Protein AF-A0A7C3DW18-F1 (afdb_monomer_lite)

Sequence (802 aa):
MKLKGVVVTFTLLALANISRPLSAASHALLGWNDLGMHCMDADFSVFSLLPPYNTIHAQLIVQGRLVTAAGNVRVTYEALADAAGSANRTSAAKTDFWQHAKVLYLPPEAPALATDMGLAGFAMPGAANTPQVLRFDAAEGWFSAEGIPITPLDDTGHRNPYPLMRLVARDTTTGDVLASADIVLPVSDEMDCRACHASGTVALPGAGWAWDCDPQHDYRRNILQVHDELNLGSPHYIKALKEVGYDIRGLQATARQSVPILCARCHASNALPGSGQPGIPPLTQAIHAWHAEITDPDTGKPLKDDATRAACYRCHPGSETRCLRGAMGSAVAADGTRAMDCQSCHGSMDKVGAAGRRGWLDEPACQNCHTGTAMNNSGAIRFTSAFDDTGSLRAAADPTFATDADVPVAGASLFRFSRGHGGLYCSACHGSPHAEFPSTEANDNVYSQKLQGHAGVIAECTACHTTKPTAASGGPHGLHPIGSSWISGHKSPGKTSSNCRPCHGADLRGTVLSRTLANRTFSAFGAKNWWRGFQVGCYNCHRGPTSDDANANHPAVVSNASLNTRAGQPVTLQLTASDADNNPLTFRIVAQPRHGTVALDGRAATYLPEPDFVGNDSFTFAAWDGSTDSNLGTVNLTVTAGDCALTLRTAAPAEWEIGAAAPFRAATRRTGCDSPVTYEWTWSDGAPAGPGAVVCRSFAAAGTYQWQLTARAGAKTETASGSVVVKAAPGTDVTLTPTRSGADLQIAWPATATGYELETTPSLRTPTWQPAGLMPVLAEDRFVVAVPATASEQYFRLRKGP

pLDDT: mean 88.85, std 12.39, range [25.38, 98.75]

Foldseek 3Di:
DDDDDDDDDDDPPPPPPPPDPDAQAQKEKFKFKAFLEAEFAQAQQAATAAAQKTKMKIWMFHQLATQLDCVQKWKWKWFDQDPVRFTAQFCPPVYCCQVQVCLAPHDVPDDRADGQAFPVGWGRCPPVRPITTFDQDNVQSITMDIGRRTDQATPVRDGHQWTKMKMWMARNVPRDTSYMFIATGGYDNLQALCCAQAAQHPLAQPVGFPQDQDRSVRSSLSVFRNVCVVDLVDPVVLVLCVVLVHDSSGSSVRSVVSRYYYPQQAAPDPSRPPTHDPPGHHPQQVPLQVQQQPQRPVPRDRLQPDPAQVSVSNRDPDPPVNLQFAPLSFDAAQVFHRLAHPCLWQNGSNSSNDRPDDPPFPTQWPCLFQQFFLVFFPPDRGHRHLADPVRDGDGHRHCLRTADAQPPHHPGGDQSSGADLNSHRNCSFQHHPSCGWPGLDPSNQRRVCVQRVGTHGNDASSSNHNDADLDCARGRSRHHHDAQVNVLCCPPPPRAPVSQCRQQNPQQLGDQSQFAQAWDWYPNQHTDTHHGRWGDGPLCAAPGRPGNDGHPFDAKAWEAEEDEEAAQDKDKDFTDIDGPVPADKAKDWRFAKSFWTWNDDGRIIITGGHQADAAKIKTWMWIDRPRTIYPIYMYIYGYHQDDKDKDKDKRWAQEEEAPFWTKIFMDMDIGRFPFDKKKWKDKPVGDDIDIDGMDIDHDHDFDKMKMKMWIDGPPDIDIDIDIYGYDHPPDPCFDFDWDDDPQWTKTKTFPVPPQKFKWKALDPVDGDTDGLPDFFDDDPGMTIDIHGDDPGDMDMDIDRHD

Secondary structure (DSSP, 8-state):
---PPPP------------PPPPPPSEEEEEEESSS-EE--S--SSEES--S---EEEEEEETTEE--S-TTEEEEEEEE--TT-------TTS-SHHHHHHHHHS-TTSPPPPTTB-TTS-B--TTTTPPEEPEEETTTTEEEE------SB-TTS-B-SS-EEEEEEEETTT--EEEEEEEE--EE----THHHHSTTSS---TT-----SSHHHHHHHHHHHHHHHHHTT-HHHHHHHHHTT--TT-HHHHHHTT--EEGGGTS-BTTBTT-S-TTSPPHHHHHHHHHTTSBPTTT-SBTTT--SHHHHTTTSS-SSS-S--STTTT-B-TTSSBS--HHHHH--HHHHT-TT--TTTS---GGGT----SSS-SSSS--S-SB-TTSPBPPPS-GGGPPPTTBSSTT-B-GGG-EETTTEEHHHHH--TTSPSSPSSHHHHHHHHHHHSSSSS---GGGT-SS---SSS-SGGG----SHHHHHTTTSTT--HHHHHHHH-TTSS--GGGB-SS-EEE-BTB-EEE-TT-B--GGGTBSSTT--SBP-PPPPEEPPEEEEEETT--EEEE--EE-TT----EEEEEE--SSEEEEEETTEEEEEE-TT--EEEEEEEEEE-SS-B-PPEEEEEEEE----EEEEEEE--SEEETTSEEEEEEEEEEES-SS-EEEEEEETT-PPPEESSEEEEE-SSSEEEEEEEEEEETTEEEEEEEEEEEEPSS-S----EEEEETTEEEEEEETTS-SEEEEEES-SSS---EE-SSPPEEETTEEEEEEEPPSS--EEEEEEP-

Structure (mmCIF, N/CA/C/O backbone):
data_AF-A0A7C3DW18-F1
#
_entry.id   AF-A0A7C3DW18-F1
#
loop_
_atom_site.group_PDB
_atom_site.id
_atom_site.type_symbol
_atom_site.label_atom_id
_atom_site.label_alt_id
_atom_site.label_comp_id
_atom_site.label_asym_id
_atom_site.label_entity_id
_atom_site.label_seq_id
_atom_site.pdbx_PDB_ins_code
_atom_site.Cartn_x
_atom_site.Cartn_y
_atom_site.Cartn_z
_atom_site.occupancy
_atom_site.B_iso_or_equiv
_atom_site.auth_seq_id
_atom_site.auth_comp_id
_atom_site.auth_asym_id
_atom_site.auth_atom_id
_atom_site.pdbx_PDB_model_num
ATOM 1 N N . MET A 1 1 ? 62.417 -2.758 31.292 1.00 35.00 1 MET A N 1
ATOM 2 C CA . MET A 1 1 ? 62.293 -2.207 29.926 1.00 35.00 1 MET A CA 1
ATOM 3 C C . MET A 1 1 ? 61.778 -3.310 28.999 1.00 35.00 1 MET A C 1
ATOM 5 O O . MET A 1 1 ? 62.552 -4.147 28.562 1.00 35.00 1 MET A O 1
ATOM 9 N N . LYS A 1 2 ? 60.456 -3.393 28.810 1.00 28.30 2 LYS A N 1
ATOM 10 C CA . LYS A 1 2 ? 59.772 -4.249 27.822 1.00 28.30 2 LYS A CA 1
ATOM 11 C C . LYS A 1 2 ? 58.506 -3.497 27.408 1.00 28.30 2 LYS A C 1
ATOM 13 O O . LYS A 1 2 ? 57.641 -3.282 28.252 1.00 28.30 2 LYS A O 1
ATOM 18 N N . LEU A 1 3 ? 58.434 -3.056 26.155 1.00 28.48 3 LEU A N 1
ATOM 19 C CA . LEU A 1 3 ? 57.257 -2.411 25.573 1.00 28.48 3 LEU A CA 1
ATOM 20 C C . LEU A 1 3 ? 56.624 -3.351 24.546 1.00 28.48 3 LEU A C 1
ATOM 22 O O . LEU A 1 3 ? 57.313 -4.016 23.778 1.00 28.48 3 LEU A O 1
ATOM 26 N N . LYS A 1 4 ? 55.298 -3.433 24.648 1.00 29.28 4 LYS A N 1
ATOM 27 C CA . LYS A 1 4 ? 54.374 -4.323 23.947 1.00 29.28 4 LYS A CA 1
ATOM 28 C C . LYS A 1 4 ? 54.081 -3.786 22.542 1.00 29.28 4 LYS A C 1
ATOM 30 O O . LYS A 1 4 ? 53.812 -2.598 22.401 1.00 29.28 4 LYS A O 1
ATOM 35 N N . GLY A 1 5 ? 54.069 -4.664 21.541 1.00 26.98 5 GLY A N 1
ATOM 36 C CA . GLY A 1 5 ? 53.507 -4.388 20.217 1.00 26.98 5 GLY A CA 1
ATOM 37 C C . GLY A 1 5 ? 52.052 -4.849 20.156 1.00 26.98 5 GLY A C 1
ATOM 38 O O . GLY A 1 5 ? 51.765 -6.014 20.421 1.00 26.98 5 GLY A O 1
ATOM 39 N N . VAL A 1 6 ? 51.146 -3.924 19.843 1.00 27.53 6 VAL A N 1
ATOM 40 C CA . VAL A 1 6 ? 49.731 -4.181 19.548 1.00 27.53 6 VAL A CA 1
ATOM 41 C C . VAL A 1 6 ? 49.613 -4.438 18.048 1.00 27.53 6 VAL A C 1
ATOM 43 O O . VAL A 1 6 ? 50.025 -3.604 17.246 1.00 27.53 6 VAL A O 1
ATOM 46 N N . VAL A 1 7 ? 49.067 -5.594 17.672 1.00 25.53 7 VAL A N 1
ATOM 47 C CA . VAL A 1 7 ? 48.692 -5.912 16.289 1.00 25.53 7 VAL A CA 1
ATOM 48 C C . VAL A 1 7 ? 47.281 -5.375 16.061 1.00 25.53 7 VAL A C 1
ATOM 50 O O . VAL A 1 7 ? 46.342 -5.814 16.719 1.00 25.53 7 VAL A O 1
ATOM 53 N N . VAL A 1 8 ? 47.145 -4.408 15.154 1.00 27.86 8 VAL A N 1
ATOM 54 C CA . VAL A 1 8 ? 45.856 -3.906 14.662 1.00 27.86 8 VAL A CA 1
ATOM 55 C C . VAL A 1 8 ? 45.536 -4.644 13.366 1.00 27.86 8 VAL A C 1
ATOM 57 O O . VAL A 1 8 ? 46.219 -4.468 12.359 1.00 27.86 8 VAL A O 1
ATOM 60 N N . THR A 1 9 ? 44.513 -5.492 13.394 1.00 25.38 9 THR A N 1
ATOM 61 C CA . THR A 1 9 ? 43.993 -6.196 12.218 1.00 25.38 9 THR A CA 1
ATOM 62 C C . THR A 1 9 ? 43.027 -5.269 11.478 1.00 25.38 9 THR A C 1
ATOM 64 O O . THR A 1 9 ? 41.938 -4.988 11.971 1.00 25.38 9 THR A O 1
ATOM 67 N N . PHE A 1 10 ? 43.414 -4.776 10.299 1.00 27.39 10 PHE 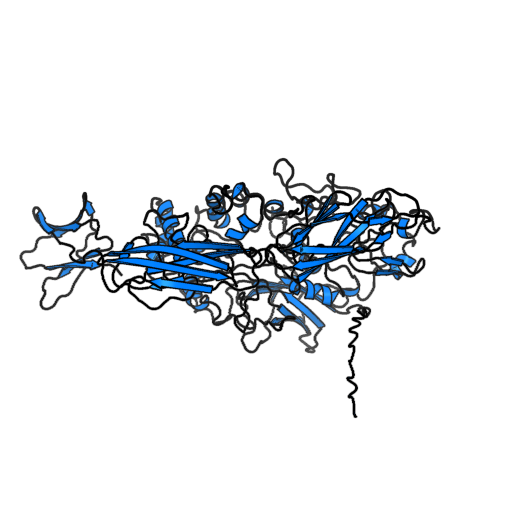A N 1
ATOM 68 C CA . PHE A 1 10 ? 42.493 -4.116 9.370 1.00 27.39 10 PHE A CA 1
ATOM 69 C C . PHE A 1 10 ? 41.722 -5.183 8.584 1.00 27.39 10 PHE A C 1
ATOM 71 O O . PHE A 1 10 ? 42.279 -5.841 7.706 1.00 27.39 10 PHE A O 1
ATOM 78 N N . THR A 1 11 ? 40.435 -5.353 8.877 1.00 26.56 11 THR A N 1
ATOM 79 C CA . THR A 1 11 ? 39.511 -6.129 8.041 1.00 26.56 11 THR A CA 1
ATOM 80 C C . THR A 1 11 ? 39.041 -5.242 6.886 1.00 26.56 11 THR A C 1
ATOM 82 O O . THR A 1 11 ? 38.144 -4.418 7.047 1.00 26.56 11 THR A O 1
ATOM 85 N N . LEU A 1 12 ? 39.652 -5.386 5.707 1.00 27.61 12 LEU A N 1
ATOM 86 C CA . LEU A 1 12 ? 39.082 -4.873 4.459 1.00 27.61 12 LEU A CA 1
ATOM 87 C C . LEU A 1 12 ? 37.863 -5.740 4.091 1.00 27.61 12 LEU A C 1
ATOM 89 O O . LEU A 1 12 ? 38.022 -6.846 3.575 1.00 27.61 12 LEU A O 1
ATOM 93 N N . LEU A 1 13 ? 36.645 -5.246 4.325 1.00 27.31 13 LEU A N 1
ATOM 94 C CA . LEU A 1 13 ? 35.454 -5.758 3.640 1.00 27.31 13 LEU A CA 1
ATOM 95 C C . LEU A 1 13 ? 35.422 -5.174 2.220 1.00 27.31 13 LEU A C 1
ATOM 97 O O . LEU A 1 13 ? 34.838 -4.123 1.970 1.00 27.31 13 LEU A O 1
ATOM 101 N N . ALA A 1 14 ? 36.058 -5.860 1.274 1.00 26.67 14 ALA A N 1
ATOM 102 C CA . ALA A 1 14 ? 35.778 -5.662 -0.142 1.00 26.67 14 ALA A CA 1
ATOM 103 C C . ALA A 1 14 ? 34.563 -6.528 -0.515 1.00 26.67 14 ALA A C 1
ATOM 105 O O . ALA A 1 14 ? 34.697 -7.719 -0.791 1.00 26.67 14 ALA A O 1
ATOM 106 N N . LEU A 1 15 ? 33.366 -5.935 -0.512 1.00 30.89 15 LEU A N 1
ATOM 107 C CA . LEU A 1 15 ? 32.176 -6.510 -1.147 1.00 30.89 15 LEU A CA 1
ATOM 108 C C . LEU A 1 15 ? 32.360 -6.463 -2.670 1.00 30.89 15 LEU A C 1
ATOM 110 O O . LEU A 1 15 ? 31.848 -5.585 -3.362 1.00 30.89 15 LEU A O 1
ATOM 114 N N . ALA A 1 16 ? 33.123 -7.413 -3.205 1.00 27.05 16 ALA A N 1
ATOM 115 C CA . ALA A 1 16 ? 33.083 -7.724 -4.622 1.00 27.05 16 ALA A CA 1
ATOM 116 C C . ALA A 1 16 ? 31.750 -8.430 -4.910 1.00 27.05 16 ALA A C 1
ATOM 118 O O . ALA A 1 16 ? 31.611 -9.635 -4.705 1.00 27.05 16 ALA A O 1
ATOM 119 N N . ASN A 1 17 ? 30.760 -7.668 -5.381 1.00 29.69 17 ASN A N 1
ATOM 120 C CA . ASN A 1 17 ? 29.580 -8.207 -6.053 1.00 29.69 17 ASN A CA 1
ATOM 121 C C . ASN A 1 17 ? 30.029 -8.879 -7.357 1.00 29.69 17 ASN A C 1
ATOM 123 O O . ASN A 1 17 ? 29.989 -8.284 -8.433 1.00 29.69 17 ASN A O 1
ATOM 127 N N . ILE A 1 18 ? 30.495 -10.123 -7.259 1.00 28.42 18 ILE A N 1
ATOM 128 C CA . ILE A 1 18 ? 30.670 -10.992 -8.417 1.00 28.42 18 ILE A CA 1
ATOM 129 C C . ILE A 1 18 ? 29.260 -11.388 -8.852 1.00 28.42 18 ILE A C 1
ATOM 131 O O . ILE A 1 18 ? 28.653 -12.306 -8.301 1.00 28.42 18 ILE A O 1
ATOM 135 N N . SER A 1 19 ? 28.723 -10.664 -9.831 1.00 34.66 19 SER A N 1
ATOM 136 C CA . SER A 1 19 ? 27.532 -11.054 -10.573 1.00 34.66 19 SER A CA 1
ATOM 137 C C . SER A 1 19 ? 27.811 -12.388 -11.264 1.00 34.66 19 SER A C 1
ATOM 139 O O . SER A 1 19 ? 28.413 -12.455 -12.336 1.00 34.66 19 SER A O 1
ATOM 141 N N . ARG A 1 20 ? 27.400 -13.490 -10.629 1.00 32.44 20 ARG A N 1
ATOM 142 C CA . ARG A 1 20 ? 27.322 -14.781 -11.314 1.00 32.44 20 ARG A CA 1
ATOM 143 C C . ARG A 1 20 ? 26.365 -14.611 -12.499 1.00 32.44 20 ARG A C 1
ATOM 145 O O . ARG A 1 20 ? 25.262 -14.104 -12.292 1.00 32.44 20 ARG A O 1
ATOM 152 N N . PRO A 1 21 ? 26.745 -15.011 -13.724 1.00 42.19 21 PRO A N 1
ATOM 153 C CA . PRO A 1 21 ? 25.799 -15.028 -14.826 1.00 42.19 21 PRO A CA 1
ATOM 154 C C . PRO A 1 21 ? 24.671 -15.993 -14.456 1.00 42.19 21 PRO A C 1
ATOM 156 O O . PRO A 1 21 ? 24.921 -17.167 -14.186 1.00 42.19 21 PRO A O 1
ATOM 159 N N . LEU A 1 22 ? 23.439 -15.487 -14.403 1.00 51.12 22 LEU A N 1
ATOM 160 C CA . LEU A 1 22 ? 22.258 -16.330 -14.254 1.00 51.12 22 LEU A CA 1
ATOM 161 C C . LEU A 1 22 ? 22.225 -17.306 -15.433 1.00 51.12 22 LEU A C 1
ATOM 163 O O . LEU A 1 22 ? 22.219 -16.890 -16.596 1.00 51.12 22 LEU A O 1
ATOM 167 N N . SER A 1 23 ? 22.248 -18.606 -15.141 1.00 52.66 23 SER A N 1
ATOM 168 C CA . SER A 1 23 ? 21.966 -19.623 -16.150 1.00 52.66 23 SER A CA 1
ATOM 169 C C . SER A 1 23 ? 20.517 -19.473 -16.598 1.00 52.66 23 SER A C 1
ATOM 171 O O . SER A 1 23 ? 19.652 -19.215 -15.763 1.00 52.66 23 SER A O 1
ATOM 173 N N . ALA A 1 24 ? 20.246 -19.659 -17.890 1.00 60.59 24 ALA A N 1
ATOM 174 C CA . ALA A 1 24 ? 18.880 -19.619 -18.396 1.00 60.59 24 ALA A CA 1
ATOM 175 C C . ALA A 1 24 ? 18.006 -20.625 -17.631 1.00 60.59 24 ALA A C 1
ATOM 177 O O . ALA A 1 24 ? 18.361 -21.804 -17.534 1.00 60.59 24 ALA A O 1
ATOM 178 N N . ALA A 1 25 ? 16.901 -20.155 -17.055 1.00 62.19 25 ALA A N 1
ATOM 179 C CA . ALA A 1 25 ? 16.047 -21.004 -16.244 1.00 62.19 25 ALA A CA 1
ATOM 180 C C . ALA A 1 25 ? 15.274 -21.967 -17.155 1.00 62.19 25 ALA A C 1
ATOM 182 O O . ALA A 1 25 ? 14.615 -21.551 -18.110 1.00 62.19 25 ALA A O 1
ATOM 183 N N . SER A 1 26 ? 15.357 -23.270 -16.875 1.00 80.19 26 SER A N 1
ATOM 184 C CA . SER A 1 26 ? 14.501 -24.261 -17.534 1.00 80.19 26 SER A CA 1
ATOM 185 C C . SER A 1 26 ? 13.059 -24.182 -17.033 1.00 80.19 26 SER A C 1
ATOM 187 O O . SER A 1 26 ? 12.158 -24.597 -17.753 1.00 80.19 26 SER A O 1
ATOM 189 N N . HIS A 1 27 ? 12.839 -23.632 -15.836 1.00 90.56 27 HIS A N 1
ATOM 190 C CA . HIS A 1 27 ? 11.537 -23.442 -15.205 1.00 90.56 27 HIS A CA 1
ATOM 191 C C . HIS A 1 27 ? 11.561 -22.155 -14.373 1.00 90.56 27 HIS A C 1
ATOM 193 O O . HIS A 1 27 ? 12.591 -21.837 -13.778 1.00 90.56 27 HIS A O 1
ATOM 199 N N . ALA A 1 28 ? 10.443 -21.438 -14.293 1.00 94.38 28 ALA A N 1
ATOM 200 C CA . ALA A 1 28 ? 10.313 -20.237 -13.472 1.00 94.38 28 ALA A CA 1
ATOM 201 C C . ALA A 1 28 ? 8.935 -20.191 -12.815 1.00 94.38 28 ALA A C 1
ATOM 203 O O . ALA A 1 28 ? 7.925 -20.392 -13.486 1.00 94.38 28 ALA A O 1
ATOM 204 N N . LEU A 1 29 ? 8.892 -19.915 -11.513 1.00 96.88 29 LEU A N 1
ATOM 205 C CA . LEU A 1 29 ? 7.654 -19.650 -10.790 1.00 96.88 29 LEU A CA 1
ATOM 206 C C . LEU A 1 29 ? 7.551 -18.140 -10.592 1.00 96.88 29 LEU A C 1
ATOM 208 O O . LEU A 1 29 ? 8.444 -17.530 -10.009 1.00 96.88 29 LEU A O 1
ATOM 212 N N . LEU A 1 30 ? 6.481 -17.549 -11.102 1.00 96.62 30 LEU A N 1
ATOM 213 C CA . LEU A 1 30 ? 6.195 -16.127 -10.986 1.00 96.62 30 LEU A CA 1
ATOM 214 C C . LEU A 1 30 ? 5.076 -15.969 -9.967 1.00 96.62 30 LEU A C 1
ATOM 216 O O . LEU A 1 30 ? 4.036 -16.595 -10.140 1.00 96.62 30 LEU A O 1
ATOM 220 N N . GLY A 1 31 ? 5.278 -15.185 -8.911 1.00 96.44 31 GLY A N 1
ATOM 221 C CA . GLY A 1 31 ? 4.294 -15.025 -7.840 1.00 96.44 31 GLY A CA 1
ATOM 222 C C . GLY A 1 31 ? 4.162 -13.576 -7.392 1.00 96.44 31 GLY A C 1
ATOM 223 O O . GLY A 1 31 ? 5.131 -12.821 -7.457 1.00 96.44 31 GLY A O 1
ATOM 224 N N . TRP A 1 32 ? 2.969 -13.193 -6.943 1.00 97.19 32 TRP A N 1
ATOM 225 C CA . TRP A 1 32 ? 2.673 -11.846 -6.454 1.00 97.19 32 TRP A CA 1
ATOM 226 C C . TRP A 1 32 ? 1.494 -11.850 -5.471 1.00 97.19 32 TRP A C 1
ATOM 228 O O . TRP A 1 32 ? 0.686 -12.782 -5.454 1.00 97.19 32 TRP A O 1
ATOM 238 N N . ASN A 1 33 ? 1.392 -10.787 -4.669 1.00 96.56 33 ASN A N 1
ATOM 239 C CA . ASN A 1 33 ? 0.159 -10.426 -3.970 1.00 96.56 33 ASN A CA 1
ATOM 240 C C . ASN A 1 33 ? -0.740 -9.584 -4.900 1.00 96.56 33 ASN A C 1
ATOM 242 O O . ASN A 1 33 ? -0.243 -8.784 -5.687 1.00 96.56 33 ASN A O 1
ATOM 246 N N . ASP A 1 34 ? -2.055 -9.724 -4.821 1.00 94.81 34 ASP A N 1
ATOM 247 C CA . ASP A 1 34 ? -3.031 -9.070 -5.707 1.00 94.81 34 ASP A CA 1
ATOM 248 C C . ASP A 1 34 ? -3.103 -7.528 -5.616 1.00 94.81 34 ASP A C 1
ATOM 250 O O . ASP A 1 34 ? -3.345 -6.877 -6.636 1.00 94.81 34 ASP A O 1
ATOM 254 N N . LEU A 1 35 ? -2.885 -6.924 -4.439 1.00 92.69 35 LEU A N 1
ATOM 255 C CA . LEU A 1 35 ? -3.069 -5.474 -4.212 1.00 92.69 35 LEU A CA 1
ATOM 256 C C . LEU A 1 35 ? -1.768 -4.708 -3.929 1.00 92.69 35 LEU A C 1
ATOM 258 O O . LEU A 1 35 ? -1.630 -3.535 -4.275 1.00 92.69 35 LEU A O 1
ATOM 262 N N . GLY A 1 36 ? -0.794 -5.365 -3.307 1.00 93.06 36 GLY A N 1
ATOM 263 C CA . GLY A 1 36 ? 0.435 -4.769 -2.783 1.00 93.06 36 GLY A CA 1
ATOM 264 C C . GLY A 1 36 ? 0.327 -4.321 -1.324 1.00 93.06 36 GLY A C 1
ATOM 265 O O . GLY A 1 36 ? 1.351 -3.976 -0.737 1.00 93.06 36 GLY A O 1
ATOM 266 N N . MET A 1 37 ? -0.873 -4.340 -0.737 1.00 94.50 37 MET A N 1
ATOM 267 C CA . MET A 1 37 ? -1.141 -4.223 0.701 1.00 94.50 37 MET A CA 1
ATOM 268 C C . MET A 1 37 ? -2.608 -4.579 0.959 1.00 94.50 37 MET A C 1
ATOM 270 O O . MET A 1 37 ? -3.493 -3.969 0.357 1.00 94.50 37 MET A O 1
ATOM 274 N N . HIS A 1 38 ? -2.869 -5.518 1.865 1.00 94.38 38 HIS A N 1
ATOM 275 C CA . HIS A 1 38 ? -4.205 -5.717 2.431 1.00 94.38 38 HIS A CA 1
ATOM 276 C C . HIS A 1 38 ? -4.344 -5.002 3.772 1.00 94.38 38 HIS A C 1
ATOM 278 O O . HIS A 1 38 ? -3.362 -4.771 4.476 1.00 94.38 38 HIS A O 1
ATOM 284 N N . CYS A 1 39 ? -5.576 -4.645 4.118 1.00 92.62 39 CYS A N 1
ATOM 285 C CA . CYS A 1 39 ? -5.902 -4.015 5.394 1.00 92.62 39 CYS A CA 1
ATOM 286 C C . CYS A 1 39 ? -6.656 -5.014 6.270 1.00 92.62 39 CYS A C 1
ATOM 288 O O . CYS A 1 39 ? -7.424 -5.819 5.746 1.00 92.62 39 CYS A O 1
ATOM 290 N N . MET A 1 40 ? -6.506 -4.906 7.584 1.00 94.25 40 MET A N 1
ATOM 291 C CA . MET A 1 40 ? -7.343 -5.609 8.552 1.00 94.25 40 MET A CA 1
ATOM 292 C C . MET A 1 40 ? -7.713 -4.689 9.713 1.00 94.25 40 MET A C 1
ATOM 294 O O . MET A 1 40 ? -6.987 -3.740 10.010 1.00 94.25 40 MET A O 1
ATOM 298 N N . ASP A 1 41 ? -8.819 -4.976 10.394 1.00 94.81 41 ASP A N 1
ATOM 299 C CA . ASP A 1 41 ? -9.097 -4.325 11.672 1.00 94.81 41 ASP A CA 1
ATOM 300 C C . ASP A 1 41 ? -8.123 -4.806 12.760 1.00 94.81 41 ASP A C 1
ATOM 302 O O . ASP A 1 41 ? -7.779 -5.986 12.840 1.00 94.81 41 ASP A O 1
ATOM 306 N N . ALA A 1 42 ? -7.703 -3.888 13.633 1.00 93.00 42 ALA A N 1
ATOM 307 C CA . ALA A 1 42 ? -6.877 -4.213 14.800 1.00 93.00 42 ALA A CA 1
ATOM 308 C C . ALA A 1 42 ? -7.662 -4.876 15.957 1.00 93.00 42 ALA A C 1
ATOM 310 O O . ALA A 1 42 ? -7.047 -5.412 16.874 1.00 93.00 42 ALA A O 1
ATOM 311 N N . ASP A 1 43 ? -8.994 -4.784 15.938 1.00 94.88 43 ASP A N 1
AT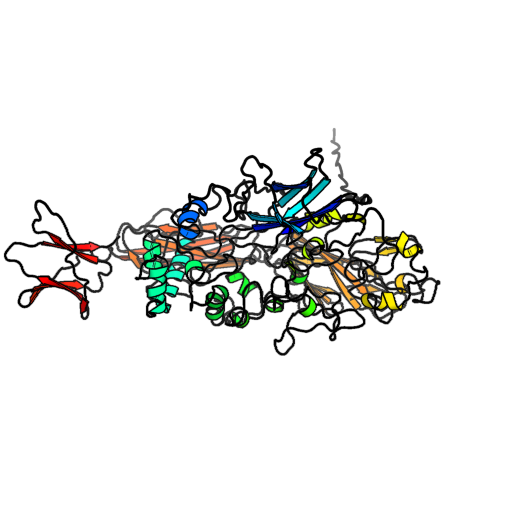OM 312 C CA . ASP A 1 43 ? -9.934 -5.315 16.938 1.00 94.88 43 ASP A CA 1
ATOM 313 C C . ASP A 1 43 ? -11.265 -5.625 16.239 1.00 94.88 43 ASP A C 1
ATOM 315 O O . ASP A 1 43 ? -11.709 -4.834 15.397 1.00 94.88 43 ASP A O 1
ATOM 319 N N . PHE A 1 44 ? -11.890 -6.754 16.584 1.00 96.81 44 PHE A N 1
ATOM 320 C CA . PHE A 1 44 ? -13.135 -7.238 15.975 1.00 96.81 44 PHE A CA 1
ATOM 321 C C . PHE A 1 44 ? -14.317 -7.249 16.956 1.00 96.81 44 PHE A C 1
ATOM 323 O O . PHE A 1 44 ? -15.430 -7.623 16.574 1.00 96.81 44 PHE A O 1
ATOM 330 N N . SER A 1 45 ? -14.103 -6.844 18.207 1.00 95.88 45 SER A N 1
ATOM 331 C CA . SER A 1 45 ? -15.077 -6.989 19.289 1.00 95.88 45 SER A CA 1
ATOM 332 C C . SER A 1 45 ? -16.177 -5.914 19.309 1.00 95.88 45 SER A C 1
ATOM 334 O O . SER A 1 45 ? -17.271 -6.169 19.821 1.00 95.88 45 SER A O 1
ATOM 336 N N . VAL A 1 46 ? -15.940 -4.733 18.718 1.00 96.75 46 VAL A N 1
ATOM 337 C CA . VAL A 1 46 ? -16.945 -3.651 18.603 1.00 96.75 46 VAL A CA 1
ATOM 338 C C . VAL A 1 46 ? -17.577 -3.606 17.213 1.00 96.75 46 VAL A C 1
ATOM 340 O O . VAL A 1 46 ? -18.792 -3.748 17.066 1.00 96.75 46 VAL A O 1
ATOM 343 N N . PHE A 1 47 ? -16.764 -3.407 16.179 1.00 97.12 47 PHE A N 1
ATOM 344 C CA . PHE A 1 47 ? -17.189 -3.525 14.789 1.00 97.12 47 PHE A CA 1
ATOM 345 C C . PHE A 1 47 ? -16.021 -3.950 13.909 1.00 97.12 47 PHE A C 1
ATOM 347 O O . PHE A 1 47 ? -14.865 -3.783 14.288 1.00 97.12 47 PHE A O 1
ATOM 354 N N . SER A 1 48 ? -16.339 -4.428 12.710 1.00 96.00 48 SER A N 1
ATOM 355 C CA . SER A 1 48 ? -15.367 -4.759 11.682 1.00 96.00 48 SER A CA 1
ATOM 356 C C . SER A 1 48 ? -15.752 -4.182 10.320 1.00 96.00 48 SER A C 1
ATOM 358 O O . SER A 1 48 ? -16.910 -4.246 9.888 1.00 96.00 48 SER A O 1
ATOM 360 N N . LEU A 1 49 ? -14.745 -3.619 9.657 1.00 94.19 49 LEU A N 1
ATOM 361 C CA . LEU A 1 49 ? -14.761 -3.178 8.269 1.00 94.19 49 LEU A CA 1
ATOM 362 C C . LEU A 1 49 ? -14.158 -4.245 7.352 1.00 94.19 49 LEU A C 1
ATOM 364 O O . LEU A 1 49 ? -14.722 -4.509 6.288 1.00 94.19 49 LEU A O 1
ATOM 368 N N . LEU A 1 50 ? -13.026 -4.840 7.745 1.00 92.88 50 LEU A N 1
ATOM 369 C CA . LEU A 1 50 ? -12.270 -5.790 6.930 1.00 92.88 50 LEU A CA 1
ATOM 370 C C . LEU A 1 50 ? -11.657 -6.914 7.789 1.00 92.88 50 LEU A C 1
ATOM 372 O O . LEU A 1 50 ? -10.988 -6.637 8.788 1.00 92.88 50 LEU A O 1
ATOM 376 N N . PRO A 1 51 ? -11.822 -8.187 7.385 1.00 94.88 51 PRO A N 1
ATOM 377 C CA . PRO A 1 51 ? -11.170 -9.309 8.051 1.00 94.88 51 PRO A CA 1
ATOM 378 C C . PRO A 1 51 ? -9.659 -9.315 7.762 1.00 94.88 51 PRO A C 1
ATOM 380 O O . PRO A 1 51 ? -9.216 -8.687 6.798 1.00 94.88 51 PRO A O 1
ATOM 383 N N . PRO A 1 52 ? -8.854 -10.086 8.516 1.00 95.38 52 PRO A N 1
ATOM 384 C CA . PRO A 1 52 ? -7.517 -10.457 8.073 1.00 95.38 52 PRO A CA 1
ATOM 385 C C . PRO A 1 52 ? -7.643 -11.215 6.750 1.00 95.38 52 PRO A C 1
ATOM 387 O O . PRO A 1 52 ? -8.320 -12.245 6.673 1.00 95.38 52 PRO A O 1
ATOM 390 N N . TYR A 1 53 ? -7.037 -10.675 5.699 1.00 94.69 53 TYR A N 1
ATOM 391 C CA . TYR A 1 53 ? -7.218 -11.170 4.343 1.00 94.69 53 TYR A CA 1
ATOM 392 C C . TYR A 1 53 ? -5.965 -10.906 3.519 1.00 94.69 53 TYR A C 1
ATOM 394 O O . TYR A 1 53 ? -5.375 -9.833 3.605 1.00 94.69 53 TYR A O 1
ATOM 402 N N . ASN A 1 54 ? -5.541 -11.878 2.721 1.00 96.62 54 ASN A N 1
ATOM 403 C CA . ASN A 1 54 ? -4.463 -11.695 1.762 1.00 96.62 54 ASN A CA 1
ATOM 404 C C . ASN A 1 54 ? -4.575 -12.734 0.653 1.00 96.62 54 ASN A C 1
ATOM 406 O O . ASN A 1 54 ? -4.983 -13.869 0.907 1.00 96.62 54 ASN A O 1
ATOM 410 N N . THR A 1 55 ? -4.181 -12.359 -0.557 1.00 96.88 55 THR A N 1
ATOM 411 C CA . THR A 1 55 ? -4.296 -13.229 -1.725 1.00 96.88 55 THR A CA 1
ATOM 412 C C . THR A 1 55 ? -2.947 -13.385 -2.405 1.00 96.88 55 THR A C 1
ATOM 414 O O . THR A 1 55 ? -2.258 -12.404 -2.692 1.00 96.88 55 THR A O 1
ATOM 417 N N . ILE A 1 56 ? -2.582 -14.633 -2.684 1.00 98.12 56 ILE A N 1
ATOM 418 C CA . ILE A 1 56 ? -1.431 -14.999 -3.506 1.00 98.12 56 ILE A CA 1
ATOM 419 C C . ILE A 1 56 ? -1.933 -15.437 -4.877 1.00 98.12 56 ILE A C 1
ATOM 421 O O . ILE A 1 56 ? -2.860 -16.247 -4.975 1.00 98.12 56 ILE A O 1
ATOM 425 N N . HIS A 1 57 ? -1.243 -14.994 -5.923 1.00 98.19 57 HIS A N 1
ATOM 426 C CA . HIS A 1 57 ? -1.329 -15.576 -7.257 1.00 98.19 57 HIS A CA 1
ATOM 427 C C . HIS A 1 57 ? 0.045 -16.050 -7.723 1.00 98.19 57 HIS A C 1
ATOM 429 O O . HIS A 1 57 ? 1.075 -15.473 -7.362 1.00 98.19 57 HIS A O 1
ATOM 435 N N . ALA A 1 58 ? 0.062 -17.107 -8.534 1.00 98.12 58 ALA A N 1
ATOM 436 C CA . ALA A 1 58 ? 1.275 -17.607 -9.150 1.00 98.12 58 ALA A CA 1
ATOM 437 C C . ALA A 1 58 ? 1.042 -18.237 -10.528 1.00 98.12 58 ALA A C 1
ATOM 439 O O . ALA A 1 58 ? 0.051 -18.925 -10.766 1.00 98.12 58 ALA A O 1
ATOM 440 N N . GLN A 1 59 ? 2.014 -18.071 -11.419 1.00 97.75 59 GLN A N 1
ATOM 441 C CA . GLN A 1 59 ? 2.080 -18.715 -12.727 1.00 97.75 59 GLN A CA 1
ATOM 442 C C . GLN A 1 59 ? 3.403 -19.466 -12.875 1.00 97.75 59 GLN A C 1
ATOM 444 O O . GLN A 1 59 ? 4.465 -18.956 -12.524 1.00 97.75 59 GLN A O 1
ATOM 449 N N . LEU A 1 60 ? 3.343 -20.690 -13.401 1.00 96.88 60 LEU A N 1
ATOM 450 C CA . LEU A 1 60 ? 4.522 -21.521 -13.638 1.00 96.88 60 LEU A CA 1
ATOM 451 C C . LEU A 1 60 ? 4.872 -21.526 -15.125 1.00 96.88 60 LEU A C 1
ATOM 453 O O . LEU A 1 60 ? 4.019 -21.764 -15.977 1.00 96.88 60 LEU A O 1
ATOM 457 N N . ILE A 1 61 ? 6.149 -21.331 -15.427 1.00 94.25 61 ILE A N 1
ATOM 458 C CA . ILE A 1 61 ? 6.730 -21.513 -16.752 1.00 94.25 61 ILE A CA 1
ATOM 459 C C . ILE A 1 61 ? 7.597 -22.766 -16.718 1.00 94.25 61 ILE A C 1
ATOM 461 O O . ILE A 1 61 ? 8.479 -22.898 -15.870 1.00 94.25 61 ILE A O 1
ATOM 465 N N . VAL A 1 62 ? 7.370 -23.668 -17.668 1.00 91.00 62 VAL A N 1
ATOM 466 C CA . VAL A 1 62 ? 8.146 -24.893 -17.876 1.00 91.00 62 VAL A CA 1
ATOM 467 C C . VAL A 1 62 ? 8.705 -24.869 -19.289 1.00 91.00 62 VAL A C 1
ATOM 469 O O . VAL A 1 62 ? 7.967 -24.744 -20.263 1.00 91.00 62 VAL A O 1
ATOM 472 N N . GLN A 1 63 ? 10.028 -24.944 -19.406 1.00 87.31 63 GLN A N 1
ATOM 473 C CA . GLN A 1 63 ? 10.769 -24.917 -20.670 1.00 87.31 63 GLN A CA 1
ATOM 474 C C . GLN A 1 63 ? 10.376 -23.733 -21.572 1.00 87.31 63 GLN A C 1
ATOM 476 O O . GLN A 1 63 ? 10.222 -23.868 -22.785 1.00 87.31 63 GLN A O 1
ATOM 481 N N . GLY A 1 64 ? 10.190 -22.554 -20.970 1.00 85.44 64 GLY A N 1
ATOM 482 C CA . GLY A 1 64 ? 9.799 -21.333 -21.679 1.00 85.44 64 GLY A CA 1
ATOM 483 C C . GLY A 1 64 ? 8.335 -21.265 -22.112 1.00 85.44 64 GLY A C 1
ATOM 484 O O . GLY A 1 64 ? 7.988 -20.362 -22.873 1.00 85.44 64 GLY A O 1
ATOM 485 N N . ARG A 1 65 ? 7.476 -22.184 -21.653 1.00 89.06 65 ARG A N 1
ATOM 486 C CA . ARG A 1 65 ? 6.031 -22.176 -21.918 1.00 89.06 65 ARG A CA 1
ATOM 487 C C . ARG A 1 65 ? 5.243 -22.032 -20.622 1.00 89.06 65 ARG A C 1
ATOM 489 O O . ARG A 1 65 ? 5.531 -22.714 -19.641 1.00 89.06 65 ARG A O 1
ATOM 496 N N . LEU A 1 66 ? 4.242 -21.159 -20.640 1.00 93.00 66 LEU A N 1
ATOM 497 C CA . LEU A 1 66 ? 3.309 -20.987 -19.532 1.00 93.00 66 LEU A CA 1
ATOM 498 C C . LEU A 1 66 ? 2.470 -22.259 -19.340 1.00 93.00 66 LEU A C 1
ATOM 500 O O . LEU A 1 66 ? 1.936 -22.812 -20.303 1.00 93.00 66 LEU A O 1
ATOM 504 N N . VAL A 1 67 ? 2.351 -22.707 -18.093 1.00 92.62 67 VAL A N 1
ATOM 505 C CA . VAL A 1 67 ? 1.450 -23.786 -17.687 1.00 92.62 67 VAL A CA 1
ATOM 506 C C . VAL A 1 67 ? 0.034 -23.229 -17.571 1.00 92.62 67 VAL A C 1
ATOM 508 O O . VAL A 1 67 ? -0.227 -22.370 -16.736 1.00 92.62 67 VAL A O 1
ATOM 511 N N . THR A 1 68 ? -0.882 -23.737 -18.397 1.00 91.38 68 THR A N 1
ATOM 512 C CA . THR A 1 68 ? -2.289 -23.294 -18.454 1.00 91.38 68 THR A CA 1
ATOM 513 C C . THR A 1 68 ? -3.279 -24.324 -17.903 1.00 91.38 68 THR A C 1
ATOM 515 O O . THR A 1 68 ? -4.485 -24.098 -17.918 1.00 91.38 68 THR A O 1
ATOM 518 N N . ALA A 1 69 ? -2.781 -25.450 -17.391 1.00 91.12 69 ALA A N 1
ATOM 519 C CA . ALA A 1 69 ? -3.546 -26.457 -16.664 1.00 91.12 69 ALA A CA 1
ATOM 520 C C . ALA A 1 69 ? -2.659 -27.062 -15.571 1.00 91.12 69 ALA A C 1
ATOM 522 O O . ALA A 1 69 ? -1.479 -27.292 -15.821 1.00 91.12 69 ALA A O 1
ATOM 523 N N . ALA A 1 70 ? -3.211 -27.360 -14.389 1.00 87.44 70 ALA A N 1
ATOM 524 C CA . ALA A 1 70 ? -2.428 -27.905 -13.274 1.00 87.44 70 ALA A CA 1
ATOM 525 C C . ALA A 1 70 ? -1.640 -29.172 -13.654 1.00 87.44 70 ALA A C 1
ATOM 527 O O . ALA A 1 70 ? -0.457 -29.277 -13.343 1.00 87.44 70 ALA A O 1
ATOM 528 N N . GLY A 1 71 ? -2.281 -30.125 -14.344 1.00 91.06 71 GLY A N 1
ATOM 529 C CA . GLY A 1 71 ? -1.656 -31.393 -14.727 1.00 91.06 71 GLY A CA 1
ATOM 530 C C . GLY A 1 71 ? -1.017 -32.099 -13.526 1.00 91.06 71 GLY A C 1
ATOM 531 O O . GLY A 1 71 ? -1.670 -32.300 -12.504 1.00 91.06 71 GLY A O 1
ATOM 532 N N . ASN A 1 72 ? 0.274 -32.417 -13.641 1.00 93.06 72 ASN A N 1
ATOM 533 C CA . ASN A 1 72 ? 1.073 -33.030 -12.576 1.00 93.06 72 ASN A CA 1
ATOM 534 C C . ASN A 1 72 ? 1.828 -31.992 -11.726 1.00 93.06 72 ASN A C 1
ATOM 536 O O . ASN A 1 72 ? 2.889 -32.290 -11.192 1.00 93.06 72 ASN A O 1
ATOM 540 N N . VAL A 1 73 ? 1.336 -30.757 -11.621 1.00 96.38 73 VAL A N 1
ATOM 541 C CA . VAL A 1 73 ? 1.983 -29.695 -10.842 1.00 96.38 73 VAL A CA 1
ATOM 542 C C . VAL A 1 73 ? 1.190 -29.408 -9.576 1.00 96.38 73 VAL A C 1
ATOM 544 O O . VAL A 1 73 ? -0.017 -29.165 -9.613 1.00 96.38 73 VAL A O 1
ATOM 547 N N . ARG A 1 74 ? 1.896 -29.348 -8.446 1.00 97.25 74 ARG A N 1
ATOM 548 C CA . ARG A 1 74 ? 1.386 -28.806 -7.182 1.00 97.25 74 ARG A CA 1
ATOM 549 C C . ARG A 1 74 ? 2.209 -27.591 -6.788 1.00 97.25 74 ARG A C 1
ATOM 551 O O . ARG A 1 74 ? 3.433 -27.676 -6.743 1.00 97.25 74 ARG A O 1
ATOM 558 N N . VAL A 1 75 ? 1.538 -26.491 -6.453 1.00 98.56 75 VAL A N 1
ATOM 559 C CA . VAL A 1 75 ? 2.185 -25.298 -5.892 1.00 98.56 75 VAL A CA 1
ATOM 560 C C . VAL A 1 75 ? 1.765 -25.144 -4.434 1.00 98.56 75 VAL A C 1
ATOM 562 O O . VAL A 1 75 ? 0.585 -25.278 -4.105 1.00 98.56 75 VAL A O 1
ATOM 565 N N . THR A 1 76 ? 2.733 -24.900 -3.556 1.00 98.75 76 THR A N 1
ATOM 566 C CA . THR A 1 76 ? 2.507 -24.669 -2.123 1.00 98.75 76 THR A CA 1
ATOM 567 C C . THR A 1 76 ? 3.097 -23.345 -1.663 1.00 98.75 76 THR A C 1
ATOM 569 O O . THR A 1 76 ? 4.032 -22.865 -2.299 1.00 98.75 76 THR A O 1
ATOM 572 N N . TYR A 1 77 ? 2.611 -22.807 -0.543 1.00 98.75 77 TYR A N 1
ATOM 573 C CA . TYR A 1 77 ? 3.202 -21.675 0.173 1.00 98.75 77 TYR A CA 1
ATOM 574 C C . TYR A 1 77 ? 3.537 -22.027 1.629 1.00 98.75 77 TYR A C 1
ATOM 576 O O . TYR A 1 77 ? 2.844 -22.822 2.264 1.00 98.75 77 TYR A O 1
ATOM 584 N N . GLU A 1 78 ? 4.602 -21.430 2.154 1.00 98.56 78 GLU A N 1
ATOM 585 C CA . GLU A 1 78 ? 5.029 -21.521 3.556 1.00 98.56 78 GLU A CA 1
ATOM 586 C C . GLU A 1 78 ? 5.720 -20.219 3.986 1.00 98.56 78 GLU A C 1
ATOM 588 O O . GLU A 1 78 ? 6.224 -19.478 3.138 1.00 98.56 78 GLU A O 1
ATOM 593 N N . ALA A 1 79 ? 5.769 -19.925 5.286 1.00 98.31 79 ALA A N 1
ATOM 594 C CA . ALA A 1 79 ? 6.395 -18.701 5.773 1.00 98.31 79 ALA A CA 1
ATOM 595 C C . ALA A 1 79 ? 7.919 -18.772 5.652 1.00 98.31 79 ALA A C 1
ATOM 597 O O . ALA A 1 79 ? 8.540 -19.818 5.881 1.00 98.31 79 ALA A O 1
ATOM 598 N N . LEU A 1 80 ? 8.526 -17.634 5.328 1.00 97.69 80 LEU A N 1
ATOM 599 C CA . LEU A 1 80 ? 9.964 -17.471 5.177 1.00 97.69 80 LEU A CA 1
ATOM 600 C C . LEU A 1 80 ? 10.452 -16.346 6.091 1.00 97.69 80 LEU A C 1
ATOM 602 O O . LEU A 1 80 ? 9.853 -15.278 6.140 1.00 97.69 80 LEU A O 1
ATOM 606 N N . ALA A 1 81 ? 11.562 -16.586 6.789 1.00 97.19 81 ALA A N 1
ATOM 607 C CA . ALA A 1 81 ? 12.230 -15.527 7.531 1.00 97.19 81 ALA A CA 1
ATOM 608 C C . ALA A 1 81 ? 12.876 -14.527 6.565 1.00 97.19 81 ALA A C 1
ATOM 610 O O . ALA A 1 81 ? 13.587 -14.930 5.637 1.00 97.19 81 ALA A O 1
ATOM 611 N N . ASP A 1 82 ? 12.647 -13.238 6.788 1.00 95.06 82 ASP A N 1
ATOM 612 C CA . ASP A 1 82 ? 13.314 -12.178 6.040 1.00 95.06 82 ASP A CA 1
ATOM 613 C C . ASP A 1 82 ? 14.771 -11.968 6.483 1.00 95.06 82 ASP A C 1
ATOM 615 O O . ASP A 1 82 ? 15.323 -12.706 7.304 1.00 95.06 82 ASP A O 1
ATOM 619 N N . ALA A 1 83 ? 15.433 -10.965 5.901 1.00 92.44 83 ALA A N 1
ATOM 620 C CA . ALA A 1 83 ? 16.831 -10.661 6.204 1.00 92.44 83 ALA A CA 1
ATOM 621 C C . ALA A 1 83 ? 17.064 -10.230 7.667 1.00 92.44 83 ALA A C 1
ATOM 623 O O . ALA A 1 83 ? 18.193 -10.334 8.146 1.00 92.44 83 ALA A O 1
ATOM 624 N N . ALA A 1 84 ? 16.022 -9.771 8.371 1.00 91.94 84 ALA A N 1
ATOM 625 C CA . ALA A 1 84 ? 16.060 -9.453 9.796 1.00 91.94 84 ALA A CA 1
ATOM 626 C C . ALA A 1 84 ? 15.737 -10.672 10.684 1.00 91.94 84 ALA A C 1
ATOM 628 O O . ALA A 1 84 ? 15.816 -10.581 11.907 1.00 91.94 84 ALA A O 1
ATOM 629 N N . GLY A 1 85 ? 15.408 -11.822 10.085 1.00 95.19 85 GLY A N 1
ATOM 630 C CA . GLY A 1 85 ? 15.006 -13.037 10.790 1.00 95.19 85 GLY A CA 1
ATOM 631 C C . GLY A 1 85 ? 13.525 -13.071 11.175 1.00 95.19 85 GLY A C 1
ATOM 632 O O . GLY A 1 85 ? 13.106 -14.014 11.848 1.00 95.19 85 GLY A O 1
ATOM 633 N N . SER A 1 86 ? 12.732 -12.085 10.745 1.00 96.25 86 SER A N 1
ATOM 634 C CA . SER A 1 86 ? 11.304 -12.005 11.042 1.00 96.25 86 SER A CA 1
ATOM 635 C C . SER A 1 86 ? 10.526 -12.982 10.162 1.00 96.25 86 SER A C 1
ATOM 637 O O . SER A 1 86 ? 10.689 -13.003 8.943 1.00 96.25 86 SER A O 1
ATOM 639 N N . ALA A 1 87 ? 9.694 -13.820 10.779 1.00 96.94 87 ALA A N 1
ATOM 640 C CA . ALA A 1 87 ? 8.869 -14.816 10.102 1.00 96.94 87 ALA A CA 1
ATOM 641 C C . ALA A 1 87 ? 7.455 -14.806 10.684 1.00 96.94 87 ALA A C 1
ATOM 643 O O . ALA A 1 87 ? 7.281 -14.657 11.893 1.00 96.94 87 ALA A O 1
ATOM 644 N N . ASN A 1 88 ? 6.457 -15.000 9.824 1.00 97.38 88 ASN A N 1
ATOM 645 C CA . ASN A 1 88 ? 5.050 -14.974 10.203 1.00 97.38 88 ASN A CA 1
ATOM 646 C C . ASN A 1 88 ? 4.370 -16.291 9.814 1.00 97.38 88 ASN A C 1
ATOM 648 O O . ASN A 1 88 ? 3.831 -16.432 8.716 1.00 97.38 88 ASN A O 1
ATOM 652 N N . ARG A 1 89 ? 4.483 -17.293 10.689 1.00 98.12 89 ARG A N 1
ATOM 653 C CA . ARG A 1 89 ? 4.010 -18.665 10.441 1.00 98.12 89 ARG A CA 1
ATOM 654 C C . ARG A 1 89 ? 2.553 -18.861 10.829 1.00 98.12 89 ARG A C 1
ATOM 656 O O . ARG A 1 89 ? 1.858 -19.662 10.214 1.00 98.12 89 ARG A O 1
ATOM 663 N N . THR A 1 90 ? 2.103 -18.159 11.858 1.00 97.75 90 THR A N 1
ATOM 664 C CA . THR A 1 90 ? 0.765 -18.280 12.445 1.00 97.75 90 THR A CA 1
ATOM 665 C C . THR A 1 90 ? 0.240 -16.898 12.781 1.00 97.75 90 THR A C 1
ATOM 667 O O . THR A 1 90 ? 1.018 -16.022 13.140 1.00 97.75 90 THR A O 1
ATOM 670 N N . SER A 1 91 ? -1.064 -16.694 12.698 1.00 97.25 91 SER A N 1
ATOM 671 C CA . SER A 1 91 ? -1.715 -15.482 13.191 1.00 97.25 91 SER A CA 1
ATOM 672 C C . SER A 1 91 ? -2.496 -15.733 14.484 1.00 97.25 91 SER A C 1
ATOM 674 O O . SER A 1 91 ? -3.023 -14.795 15.085 1.00 97.25 91 SER A O 1
ATOM 676 N N . ALA A 1 92 ? -2.495 -16.977 14.973 1.00 93.12 92 ALA A N 1
ATOM 677 C CA . ALA A 1 92 ? -3.018 -17.356 16.276 1.00 93.12 92 ALA A CA 1
ATOM 678 C C . ALA A 1 92 ? -2.470 -16.456 17.395 1.00 93.12 92 ALA A C 1
ATOM 680 O O . ALA A 1 92 ? -1.274 -16.179 17.458 1.00 93.12 92 ALA A O 1
ATOM 681 N N . ALA A 1 93 ? -3.358 -16.019 18.291 1.00 91.06 93 ALA A N 1
ATOM 682 C CA . ALA A 1 93 ? -3.061 -15.128 19.421 1.00 91.06 93 ALA A CA 1
ATOM 683 C C . ALA A 1 93 ? -2.531 -13.722 19.062 1.00 91.06 93 ALA A C 1
ATOM 685 O O . ALA A 1 93 ? -2.276 -12.932 19.967 1.00 91.06 93 ALA A O 1
ATOM 686 N N . LYS A 1 94 ? -2.413 -13.376 17.772 1.00 95.69 94 LYS A N 1
ATOM 687 C CA . LYS A 1 94 ? -2.021 -12.033 17.304 1.00 95.69 94 LYS A CA 1
ATOM 688 C C . LYS A 1 94 ? -3.227 -11.125 17.019 1.00 95.69 94 LYS A C 1
ATOM 690 O O . LYS A 1 94 ? -3.049 -9.955 16.706 1.00 95.69 94 LYS A O 1
ATOM 695 N N . THR A 1 95 ? -4.438 -11.678 17.084 1.00 95.81 95 THR A N 1
ATOM 696 C CA . THR A 1 95 ? -5.723 -11.007 16.846 1.00 95.81 95 THR A CA 1
ATOM 697 C C . THR A 1 95 ? -6.851 -11.778 17.548 1.00 95.81 95 THR A C 1
ATOM 699 O O . THR A 1 95 ? -6.735 -12.983 17.792 1.00 95.81 95 THR A O 1
ATOM 702 N N . ASP A 1 96 ? -7.948 -11.093 17.856 1.00 96.19 96 ASP A N 1
ATOM 703 C CA . ASP A 1 96 ? -9.218 -11.626 18.358 1.00 96.19 96 ASP A CA 1
ATOM 704 C C . ASP A 1 96 ? -10.167 -12.102 17.236 1.00 96.19 96 ASP A C 1
ATOM 706 O O . ASP A 1 96 ? -11.232 -12.645 17.528 1.00 96.19 96 ASP A O 1
ATOM 710 N N . PHE A 1 97 ? -9.779 -11.986 15.957 1.00 97.31 97 PHE A N 1
ATOM 711 C CA . PHE A 1 97 ? -10.614 -12.303 14.789 1.00 97.31 97 PHE A CA 1
ATOM 712 C C . PHE A 1 97 ? -11.425 -13.604 14.915 1.00 97.31 97 PHE A C 1
ATOM 714 O O . PHE A 1 97 ? -12.646 -13.581 14.775 1.00 97.31 97 PHE A O 1
ATOM 721 N N . TRP A 1 98 ? -10.791 -14.745 15.219 1.00 97.12 98 TRP A N 1
ATOM 722 C CA . TRP A 1 98 ? -11.495 -16.039 15.291 1.00 97.12 98 TRP A CA 1
ATOM 723 C C . TRP A 1 98 ? -12.533 -16.124 16.417 1.00 97.12 98 TRP A C 1
ATOM 725 O O . TRP A 1 98 ? -13.452 -16.937 16.324 1.00 97.12 98 TRP A O 1
ATOM 735 N N . GLN A 1 99 ? -12.432 -15.282 17.451 1.00 96.44 99 GLN A N 1
ATOM 736 C CA . GLN A 1 99 ? -13.427 -15.201 18.528 1.00 96.44 99 GLN A CA 1
ATOM 737 C C . GLN A 1 99 ? -14.738 -14.587 18.018 1.00 96.44 99 GLN A C 1
ATOM 739 O O . GLN A 1 99 ? -15.823 -14.988 18.440 1.00 96.44 99 GLN A O 1
ATOM 744 N N . HIS A 1 100 ? -14.639 -13.665 17.057 1.00 96.94 100 HIS A N 1
ATOM 745 C CA . HIS A 1 100 ? -15.765 -12.894 16.528 1.00 96.94 100 HIS A CA 1
ATOM 746 C C . HIS A 1 100 ? -16.186 -13.311 15.111 1.00 96.94 100 HIS A C 1
ATOM 748 O O . HIS A 1 100 ? -17.303 -13.005 14.689 1.00 96.94 100 HIS A O 1
ATOM 754 N N . ALA A 1 101 ? -15.355 -14.071 14.390 1.00 96.44 101 ALA A N 1
ATOM 755 C CA . ALA A 1 101 ? -15.571 -14.432 12.989 1.00 96.44 101 ALA A CA 1
ATOM 756 C C . ALA A 1 101 ? -16.915 -15.127 12.742 1.00 96.44 101 ALA A C 1
ATOM 758 O O . ALA A 1 101 ? -17.578 -14.837 11.748 1.00 96.44 101 ALA A O 1
ATOM 759 N N . LYS A 1 102 ? -17.355 -15.996 13.665 1.00 95.19 102 LYS A N 1
ATOM 760 C CA . LYS A 1 102 ? -18.655 -16.671 13.549 1.00 95.19 102 LYS A CA 1
ATOM 761 C C . LYS A 1 102 ? -19.816 -15.679 13.540 1.00 95.19 102 LYS A C 1
ATOM 763 O O . LYS A 1 102 ? -20.728 -15.825 12.739 1.00 95.19 102 LYS A O 1
ATOM 768 N N . VAL A 1 103 ? -19.786 -14.690 14.432 1.00 94.56 103 VAL A N 1
ATOM 769 C CA . VAL A 1 103 ? -20.855 -13.690 14.530 1.00 94.56 103 VAL A CA 1
ATOM 770 C C . VAL A 1 103 ? -20.762 -12.697 13.379 1.00 94.56 103 VAL A C 1
ATOM 772 O O . VAL A 1 103 ? -21.785 -12.306 12.836 1.00 94.56 103 VAL A O 1
ATOM 775 N N . LEU A 1 104 ? -19.559 -12.298 12.976 1.00 95.75 104 LEU A N 1
ATOM 776 C CA . LEU A 1 104 ? -19.379 -11.275 11.952 1.00 95.75 104 LEU A CA 1
ATOM 777 C C . LEU A 1 104 ? -19.624 -11.810 10.536 1.00 95.75 104 LEU A C 1
ATOM 779 O O . LEU A 1 104 ? -20.432 -11.236 9.810 1.00 95.75 104 LEU A O 1
ATOM 783 N N . TYR A 1 105 ? -18.965 -12.908 10.166 1.00 95.25 105 TYR A N 1
ATOM 784 C CA . TYR A 1 105 ? -18.742 -13.291 8.767 1.00 95.25 105 TYR A CA 1
ATOM 785 C C . TYR A 1 105 ? -19.418 -14.590 8.333 1.00 95.25 105 TYR A C 1
ATOM 787 O O . TYR A 1 105 ? -19.511 -14.843 7.133 1.00 95.25 105 TYR A O 1
ATOM 795 N N . LEU A 1 106 ? -19.859 -15.429 9.271 1.00 93.50 106 LEU A N 1
ATOM 796 C CA . LEU A 1 106 ? -20.392 -16.750 8.949 1.00 93.50 106 LEU A CA 1
ATOM 797 C C . LEU A 1 106 ? -21.918 -16.809 9.122 1.00 93.50 106 LEU A C 1
ATOM 799 O O . LEU A 1 106 ? -22.463 -16.164 10.022 1.00 93.50 106 LEU A O 1
ATOM 803 N N . PRO A 1 107 ? -22.622 -17.609 8.302 1.00 90.75 107 PRO A N 1
ATOM 804 C CA . PRO A 1 107 ? -24.025 -17.929 8.541 1.00 90.75 107 PRO A CA 1
ATOM 805 C C . PRO A 1 107 ? -24.233 -18.574 9.926 1.00 90.75 107 PRO A C 1
ATOM 807 O O . PRO A 1 107 ? -23.345 -19.295 10.395 1.00 90.75 107 PRO A O 1
ATOM 810 N N . PRO A 1 108 ? -25.391 -18.378 10.587 1.00 87.88 108 PRO A N 1
ATOM 811 C CA . PRO A 1 108 ? -25.656 -18.922 11.926 1.00 87.88 108 PRO A CA 1
ATOM 812 C C . PRO A 1 108 ? -25.440 -20.439 12.060 1.00 87.88 108 PRO A C 1
ATOM 814 O O . PRO A 1 108 ? -25.007 -20.921 13.112 1.00 87.88 108 PRO A O 1
ATOM 817 N N . GLU A 1 109 ? -25.731 -21.187 10.997 1.00 92.56 109 GLU A N 1
ATOM 818 C CA . GLU A 1 109 ? -25.606 -22.640 10.900 1.00 92.56 109 GLU A CA 1
ATOM 819 C C . GLU A 1 109 ? -24.166 -23.134 10.700 1.00 92.56 109 GLU A C 1
ATOM 821 O O . GLU A 1 109 ? -23.887 -24.314 10.922 1.00 92.56 109 GLU A O 1
ATOM 826 N N . ALA A 1 110 ? -23.240 -22.259 10.303 1.00 93.31 110 ALA A N 1
ATOM 827 C CA . ALA A 1 110 ? -21.862 -22.645 10.042 1.00 93.31 110 ALA A CA 1
ATOM 828 C C . ALA A 1 110 ? -21.086 -22.921 11.351 1.00 93.31 110 ALA A C 1
ATOM 830 O O . ALA A 1 110 ? -21.297 -22.255 12.380 1.00 93.31 110 ALA A O 1
ATOM 831 N N . PRO A 1 111 ? -20.157 -23.899 11.350 1.00 94.25 111 PRO A N 1
ATOM 832 C CA . PRO A 1 111 ? -19.242 -24.091 12.468 1.00 94.25 111 PRO A CA 1
ATOM 833 C C . PRO A 1 111 ? -18.320 -22.875 12.628 1.00 94.25 111 PRO A C 1
ATOM 835 O O . PRO A 1 111 ? -18.090 -22.119 11.686 1.00 94.25 111 PRO A O 1
ATOM 838 N N . ALA A 1 112 ? -17.775 -22.691 13.833 1.00 94.88 112 ALA A N 1
ATOM 839 C CA . ALA A 1 112 ? -16.757 -21.670 14.053 1.00 94.88 112 ALA A CA 1
ATOM 840 C C . ALA A 1 112 ? -15.514 -21.960 13.196 1.00 94.88 112 ALA A C 1
ATOM 842 O O . ALA A 1 112 ? -15.138 -23.119 12.999 1.00 94.88 112 ALA A O 1
ATOM 843 N N . LEU A 1 113 ? -14.882 -20.897 12.701 1.00 95.88 113 LEU A N 1
ATOM 844 C CA . LEU A 1 113 ? -13.669 -20.995 11.901 1.00 95.88 113 LEU A CA 1
ATOM 845 C C . LEU A 1 113 ? -12.517 -21.517 12.770 1.00 95.88 113 LEU A C 1
ATOM 847 O O . LEU A 1 113 ? -12.306 -21.027 13.879 1.00 95.88 113 LEU A O 1
ATOM 851 N N . ALA A 1 114 ? -11.773 -22.505 12.274 1.00 96.31 114 ALA A N 1
ATOM 852 C CA . ALA A 1 114 ? -10.583 -22.985 12.969 1.00 96.31 114 ALA A CA 1
ATOM 853 C C . ALA A 1 114 ? -9.524 -21.872 13.057 1.00 96.31 114 ALA A C 1
ATOM 855 O O . ALA A 1 114 ? -9.415 -21.043 12.155 1.00 96.31 114 ALA A O 1
ATOM 856 N N . THR A 1 115 ? -8.719 -21.868 14.120 1.00 95.94 115 THR A N 1
ATOM 857 C CA . THR A 1 115 ? -7.565 -20.964 14.233 1.00 95.94 115 THR A CA 1
ATOM 858 C C . THR A 1 115 ? -6.655 -21.096 13.011 1.00 95.94 115 THR A C 1
ATOM 860 O O . THR A 1 115 ? -6.506 -22.193 12.475 1.00 95.94 115 THR A O 1
ATOM 863 N N . ASP A 1 116 ? -6.067 -19.981 12.572 1.00 97.44 116 ASP A N 1
ATOM 864 C CA . ASP A 1 116 ? -5.256 -19.861 11.353 1.00 97.44 116 ASP A CA 1
ATOM 865 C C . ASP A 1 116 ? -5.997 -20.115 10.031 1.00 97.44 116 ASP A C 1
ATOM 867 O O . ASP A 1 116 ? -5.420 -19.874 8.974 1.00 97.44 116 ASP A O 1
ATOM 871 N N . MET A 1 117 ? -7.266 -20.532 10.047 1.00 97.69 117 MET A N 1
ATOM 872 C CA . MET A 1 117 ? -8.081 -20.662 8.839 1.00 97.69 117 MET A CA 1
ATOM 873 C C . MET A 1 117 ? -8.663 -19.304 8.443 1.00 97.69 117 MET A C 1
ATOM 875 O O . MET A 1 117 ? -9.183 -18.580 9.294 1.00 97.69 117 MET A O 1
ATOM 879 N N . GLY A 1 118 ? -8.581 -18.966 7.159 1.00 96.44 118 GLY A N 1
ATOM 880 C CA . GLY A 1 118 ? -9.187 -17.777 6.572 1.00 96.44 118 GLY A CA 1
ATOM 881 C C . GLY A 1 118 ? -10.599 -18.022 6.042 1.00 96.44 118 GLY A C 1
ATOM 882 O O . GLY A 1 118 ? -11.027 -19.163 5.862 1.00 96.44 118 GLY A O 1
ATOM 883 N N . LEU A 1 119 ? -11.334 -16.943 5.756 1.00 94.19 119 LEU A N 1
ATOM 884 C CA . LEU A 1 119 ? -12.740 -17.018 5.323 1.00 94.19 119 LEU A CA 1
ATOM 885 C C . LEU A 1 119 ? -12.932 -17.731 3.976 1.00 94.19 119 LEU A C 1
ATOM 887 O O . LEU A 1 119 ? -13.976 -18.337 3.754 1.00 94.19 119 LEU A O 1
ATOM 891 N N . ALA A 1 120 ? -11.927 -17.695 3.098 1.00 94.12 120 ALA A N 1
ATOM 892 C CA . ALA A 1 120 ? -11.944 -18.380 1.804 1.00 94.12 120 ALA A CA 1
ATOM 893 C C . ALA A 1 120 ? -11.385 -19.821 1.862 1.00 94.12 120 ALA A C 1
ATOM 895 O O . ALA A 1 120 ? -11.230 -20.474 0.831 1.00 94.12 120 ALA A O 1
ATOM 896 N N . GLY A 1 121 ? -11.094 -20.343 3.062 1.00 94.62 121 GLY A N 1
ATOM 897 C CA . GLY A 1 121 ? -10.668 -21.733 3.273 1.00 94.62 121 GLY A CA 1
ATOM 898 C C . GLY A 1 121 ? -9.169 -21.999 3.098 1.00 94.62 121 GLY A C 1
ATOM 899 O O . GLY A 1 121 ? -8.750 -23.154 3.156 1.00 94.62 121 GLY A O 1
ATOM 900 N N . PHE A 1 122 ? -8.359 -20.956 2.906 1.00 97.56 122 PHE A N 1
ATOM 901 C CA . PHE A 1 122 ? -6.899 -21.042 2.943 1.00 97.56 122 PHE A CA 1
ATOM 902 C C . PHE A 1 122 ? -6.382 -20.651 4.329 1.00 97.56 122 PHE A C 1
ATOM 904 O O . PHE A 1 122 ? -6.912 -19.743 4.967 1.00 97.56 122 PHE A O 1
ATOM 911 N N . ALA A 1 123 ? -5.354 -21.352 4.806 1.00 97.75 123 ALA A N 1
ATOM 912 C CA . ALA A 1 123 ? -4.848 -21.201 6.166 1.00 97.75 123 ALA A CA 1
ATOM 913 C C . ALA A 1 123 ? -3.455 -20.560 6.209 1.00 97.75 123 ALA A C 1
ATOM 915 O O . ALA A 1 123 ? -2.696 -20.610 5.239 1.00 97.75 123 ALA A O 1
ATOM 916 N N . MET A 1 124 ? -3.077 -20.006 7.357 1.00 98.25 124 MET A N 1
ATOM 917 C CA . MET A 1 124 ? -1.663 -19.791 7.663 1.00 98.25 124 MET A CA 1
ATOM 918 C C . MET A 1 124 ? -0.937 -21.150 7.774 1.00 98.25 124 MET A C 1
ATOM 920 O O . MET A 1 124 ? -1.558 -22.147 8.149 1.00 98.25 124 MET A O 1
ATOM 924 N N . PRO A 1 125 ? 0.378 -21.226 7.486 1.00 98.06 125 PRO A N 1
ATOM 925 C CA . PRO A 1 125 ? 1.166 -22.459 7.640 1.00 98.06 125 PRO A CA 1
ATOM 926 C C . PRO A 1 125 ? 1.147 -23.077 9.052 1.00 98.06 125 PRO A C 1
ATOM 928 O O . PRO A 1 125 ? 1.455 -24.262 9.219 1.00 98.06 125 PRO A O 1
ATOM 931 N N . GLY A 1 126 ? 0.807 -22.280 10.068 1.00 97.25 126 GLY A N 1
ATOM 932 C CA . GLY A 1 126 ? 0.760 -22.660 11.476 1.00 97.25 126 GLY A CA 1
ATOM 933 C C . GLY A 1 126 ? 2.150 -22.740 12.108 1.00 97.25 126 GLY A C 1
ATOM 934 O O . GLY A 1 126 ? 3.169 -22.643 11.430 1.00 97.25 126 GLY A O 1
ATOM 935 N N . ALA A 1 127 ? 2.220 -22.964 13.423 1.00 94.69 127 ALA A N 1
ATOM 936 C CA . ALA A 1 127 ? 3.486 -22.977 14.171 1.00 94.69 127 ALA A CA 1
ATOM 937 C C . ALA A 1 127 ? 4.536 -23.978 13.634 1.00 94.69 127 ALA A C 1
ATOM 939 O O . ALA A 1 127 ? 5.736 -23.726 13.718 1.00 94.69 127 ALA A O 1
ATOM 940 N N . ALA A 1 128 ? 4.094 -25.092 13.039 1.00 96.50 128 ALA A N 1
ATOM 941 C CA . ALA A 1 128 ? 4.966 -26.082 12.400 1.00 96.50 128 ALA A CA 1
ATOM 942 C C . ALA A 1 128 ? 5.458 -25.669 10.995 1.00 96.50 128 ALA A C 1
ATOM 944 O O . ALA A 1 128 ? 6.222 -26.407 10.379 1.00 96.50 128 ALA A O 1
ATOM 945 N N . ASN A 1 129 ? 5.005 -24.520 10.484 1.00 97.94 129 ASN A N 1
ATOM 946 C CA . ASN A 1 129 ? 5.239 -24.015 9.134 1.00 97.94 129 ASN A CA 1
ATOM 947 C C . ASN A 1 129 ? 4.901 -25.042 8.041 1.00 97.94 129 ASN A C 1
ATOM 949 O O . ASN A 1 129 ? 5.694 -25.287 7.137 1.00 97.94 129 ASN A O 1
ATOM 953 N N . THR A 1 130 ? 3.748 -25.704 8.157 1.00 98.06 130 THR A N 1
ATOM 954 C CA . THR A 1 130 ? 3.366 -26.760 7.212 1.00 98.06 130 THR A CA 1
ATOM 955 C C . THR A 1 130 ? 2.973 -26.139 5.869 1.00 98.06 130 THR A C 1
ATOM 957 O O . THR A 1 130 ? 2.076 -25.290 5.861 1.00 98.06 130 THR A O 1
ATOM 960 N N . PRO A 1 131 ? 3.567 -26.569 4.736 1.00 98.31 131 PRO A N 1
ATOM 961 C CA . PRO A 1 131 ? 3.232 -26.024 3.425 1.00 98.31 131 PRO A CA 1
ATOM 962 C C . PRO A 1 131 ? 1.745 -26.165 3.090 1.00 98.31 131 PRO A C 1
ATOM 964 O O . PRO A 1 131 ? 1.192 -27.268 3.083 1.00 98.31 131 PRO A O 1
ATOM 967 N N . GLN A 1 132 ? 1.119 -25.043 2.756 1.00 98.56 132 GLN A N 1
ATOM 968 C CA . GLN A 1 132 ? -0.281 -24.946 2.357 1.00 98.56 132 GLN A CA 1
ATOM 969 C C . GLN A 1 132 ? -0.400 -24.966 0.833 1.00 98.56 132 GLN A C 1
ATOM 971 O O . GLN A 1 132 ? 0.516 -24.553 0.129 1.00 98.56 132 GLN A O 1
ATOM 976 N N . VAL A 1 133 ? -1.500 -25.487 0.292 1.00 98.06 133 VAL A N 1
ATOM 977 C CA . VAL A 1 133 ? -1.657 -25.705 -1.158 1.00 98.06 133 VAL A CA 1
ATOM 978 C C . VAL A 1 133 ? -2.345 -24.518 -1.813 1.00 98.06 133 VAL A C 1
ATOM 980 O O . VAL A 1 133 ? -3.380 -24.079 -1.328 1.00 98.06 133 VAL A O 1
ATOM 983 N N . LEU A 1 134 ? -1.820 -24.053 -2.950 1.00 98.44 134 LEU A N 1
ATOM 984 C CA . LEU A 1 134 ? -2.554 -23.155 -3.840 1.00 98.44 134 LEU A CA 1
ATOM 985 C C . LEU A 1 134 ? -3.454 -23.978 -4.763 1.00 98.44 134 LEU A C 1
ATOM 987 O O . LEU A 1 134 ? -3.056 -25.031 -5.273 1.00 98.44 134 LEU A O 1
ATOM 991 N N . ARG A 1 135 ? -4.652 -23.470 -5.037 1.00 97.69 135 ARG A N 1
ATOM 992 C CA . ARG A 1 135 ? -5.590 -24.078 -5.981 1.00 97.69 135 ARG A CA 1
ATOM 993 C C . ARG A 1 135 ? -5.350 -23.535 -7.384 1.00 97.69 135 ARG A C 1
ATOM 995 O O . ARG A 1 135 ? -5.211 -22.332 -7.561 1.00 97.69 135 ARG A O 1
ATOM 1002 N N . PHE A 1 136 ? -5.340 -24.409 -8.387 1.00 97.56 136 PHE A N 1
ATOM 1003 C CA . PHE A 1 136 ? -5.322 -23.967 -9.780 1.00 97.56 136 PHE A CA 1
ATOM 1004 C C . PHE A 1 136 ? -6.712 -23.485 -10.213 1.00 97.56 136 PHE A C 1
ATOM 1006 O O . PHE A 1 136 ? -7.692 -24.224 -10.082 1.00 97.56 136 PHE A O 1
ATOM 1013 N N . ASP A 1 137 ? -6.780 -22.269 -10.740 1.00 95.88 137 ASP A N 1
ATOM 1014 C CA . ASP A 1 137 ? -7.957 -21.702 -11.388 1.00 95.88 137 ASP A CA 1
ATOM 1015 C C . ASP A 1 137 ? -7.771 -21.785 -12.905 1.00 95.88 137 ASP A C 1
ATOM 1017 O O . ASP A 1 137 ? -6.853 -21.186 -13.467 1.00 95.88 137 ASP A O 1
ATOM 1021 N N . ALA A 1 138 ? -8.633 -22.552 -13.570 1.00 93.19 138 ALA A N 1
ATOM 1022 C CA . ALA A 1 138 ? -8.557 -22.760 -15.010 1.00 93.19 138 ALA A CA 1
ATOM 1023 C C . ALA A 1 138 ? -9.110 -21.585 -15.833 1.00 93.19 138 ALA A C 1
ATOM 1025 O O . ALA A 1 138 ? -8.715 -21.441 -16.988 1.00 93.19 138 ALA A O 1
ATOM 1026 N N . ALA A 1 139 ? -10.004 -20.761 -15.273 1.00 92.31 139 ALA A N 1
ATOM 1027 C CA . ALA A 1 139 ? -10.531 -19.582 -15.963 1.00 92.31 139 ALA A CA 1
ATOM 1028 C C . ALA A 1 139 ? -9.463 -18.481 -16.040 1.00 92.31 139 ALA A C 1
ATOM 1030 O O . ALA A 1 139 ? -9.267 -17.835 -17.073 1.00 92.31 139 ALA A O 1
ATOM 1031 N N . GLU A 1 140 ? -8.707 -18.334 -14.957 1.00 93.25 140 GLU A N 1
ATOM 1032 C CA . GLU A 1 140 ? -7.623 -17.361 -14.867 1.00 93.25 140 GLU A CA 1
ATOM 1033 C C . GLU A 1 140 ? -6.282 -17.919 -15.384 1.00 93.25 140 GLU A C 1
ATOM 1035 O O . GLU A 1 140 ? -5.463 -17.194 -15.943 1.00 93.25 140 GLU A O 1
ATOM 1040 N N . GLY A 1 141 ? -6.060 -19.233 -15.314 1.00 94.31 141 GLY A N 1
ATOM 1041 C CA . GLY A 1 141 ? -4.798 -19.846 -15.739 1.00 94.31 141 GLY A CA 1
ATOM 1042 C C . GLY A 1 141 ? -3.656 -19.566 -14.757 1.00 94.31 141 GLY A C 1
ATOM 1043 O O . GLY A 1 141 ? -2.518 -19.314 -15.168 1.00 94.31 141 GLY A O 1
ATOM 1044 N N . TRP A 1 142 ? -3.961 -19.592 -13.458 1.00 96.88 142 TRP A N 1
ATOM 1045 C CA . TRP A 1 142 ? -3.009 -19.375 -12.367 1.00 96.88 142 TRP A CA 1
ATOM 1046 C C . TRP A 1 142 ? -3.249 -20.331 -11.194 1.00 96.88 142 TRP A C 1
ATOM 1048 O O . TRP A 1 142 ? -4.270 -21.010 -11.104 1.00 96.88 142 TRP A O 1
ATOM 1058 N N . PHE A 1 143 ? -2.305 -20.373 -10.263 1.00 98.38 143 PHE A N 1
ATOM 1059 C CA . PHE A 1 143 ? -2.495 -20.933 -8.930 1.00 98.38 143 PHE A CA 1
ATOM 1060 C C . PHE A 1 143 ? -2.813 -19.794 -7.963 1.00 98.38 143 PHE A C 1
ATOM 1062 O O . PHE A 1 143 ? -2.138 -18.767 -8.000 1.00 98.38 143 PHE A O 1
ATOM 1069 N N . SER A 1 144 ? -3.802 -19.965 -7.089 1.00 98.00 144 SER A N 1
ATOM 1070 C CA . SER A 1 144 ? -4.194 -18.943 -6.122 1.00 98.00 144 SER A CA 1
ATOM 1071 C C . SER A 1 144 ? -4.486 -19.515 -4.736 1.00 98.00 144 SER A C 1
ATOM 1073 O O . SER A 1 144 ? -4.925 -20.660 -4.591 1.00 98.00 144 SER A O 1
ATOM 1075 N N . ALA A 1 145 ? -4.206 -18.701 -3.723 1.00 98.25 145 ALA A N 1
ATOM 1076 C CA . ALA A 1 145 ? -4.678 -18.870 -2.358 1.00 98.25 145 ALA A CA 1
ATOM 1077 C C . ALA A 1 145 ? -5.260 -17.532 -1.901 1.00 98.25 145 ALA A C 1
ATOM 1079 O O . ALA A 1 145 ? -4.526 -16.554 -1.777 1.00 98.25 145 ALA A O 1
ATOM 1080 N N . GLU A 1 146 ? -6.574 -17.493 -1.716 1.00 96.12 146 GLU A N 1
ATOM 1081 C CA . GLU A 1 146 ? -7.340 -16.288 -1.400 1.00 96.12 146 GLU A CA 1
ATOM 1082 C C . GLU A 1 146 ? -7.663 -16.243 0.098 1.00 96.12 146 GLU A C 1
ATOM 1084 O O . GLU A 1 146 ? -7.861 -17.283 0.726 1.00 96.12 146 GLU A O 1
ATOM 1089 N N . GLY A 1 147 ? -7.732 -15.054 0.691 1.00 95.69 147 GLY A N 1
ATOM 1090 C CA . GLY A 1 147 ? -8.197 -14.884 2.068 1.00 95.69 147 GLY A CA 1
ATOM 1091 C C . GLY A 1 147 ? -7.325 -15.516 3.149 1.00 95.69 147 GLY A C 1
ATOM 1092 O O . GLY A 1 147 ? -7.857 -15.966 4.160 1.00 95.69 147 GLY A O 1
ATOM 1093 N N . ILE A 1 148 ? -6.005 -15.540 2.964 1.00 98.19 148 ILE A N 1
ATOM 1094 C CA . ILE A 1 148 ? -5.042 -15.967 3.987 1.00 98.19 148 ILE A CA 1
ATOM 1095 C C . ILE A 1 148 ? -5.096 -14.973 5.167 1.00 98.19 148 ILE A C 1
ATOM 1097 O O . ILE A 1 148 ? -4.881 -13.778 4.949 1.00 98.19 148 ILE A O 1
ATOM 1101 N N . PRO A 1 149 ? -5.343 -15.421 6.414 1.00 97.44 149 PRO A N 1
ATOM 1102 C CA . PRO A 1 149 ? -5.606 -14.529 7.544 1.00 97.44 149 PRO A CA 1
ATOM 1103 C C . PRO A 1 149 ? -4.310 -14.069 8.233 1.00 97.44 149 PRO A C 1
ATOM 1105 O O . PRO A 1 149 ? -4.126 -14.272 9.431 1.00 97.44 149 PRO A O 1
ATOM 1108 N N . ILE A 1 150 ? -3.386 -13.498 7.461 1.00 97.31 150 ILE A N 1
ATOM 1109 C CA . ILE A 1 150 ? -2.097 -13.003 7.958 1.00 97.31 150 ILE A CA 1
ATOM 1110 C C . ILE A 1 150 ? -2.254 -11.660 8.687 1.00 97.31 150 ILE A C 1
ATOM 1112 O O . ILE A 1 150 ? -3.104 -10.851 8.328 1.00 97.31 150 ILE A O 1
ATOM 1116 N N . THR A 1 151 ? -1.419 -11.410 9.698 1.00 97.12 151 THR A N 1
ATOM 1117 C CA . THR A 1 151 ? -1.420 -10.181 10.519 1.00 97.12 151 THR A CA 1
ATOM 1118 C C . THR A 1 151 ? -0.080 -9.442 10.411 1.00 97.12 151 THR A C 1
ATOM 1120 O O . THR A 1 151 ? 0.921 -10.073 10.076 1.00 97.12 151 THR A O 1
ATOM 1123 N N . PRO A 1 152 ? 0.015 -8.135 10.731 1.00 96.31 152 PRO A N 1
ATOM 1124 C CA . PRO A 1 152 ? 1.273 -7.378 10.641 1.00 96.31 152 PRO A CA 1
ATOM 1125 C C . PRO A 1 152 ? 2.259 -7.679 11.781 1.00 96.31 152 PRO A C 1
ATOM 1127 O O . PRO A 1 152 ? 3.200 -6.919 12.000 1.00 96.31 152 PRO A O 1
ATOM 1130 N N . LEU A 1 153 ? 2.039 -8.750 12.545 1.00 96.62 153 LEU A N 1
ATOM 1131 C CA . LEU A 1 153 ? 2.874 -9.162 13.667 1.00 96.62 153 LEU A CA 1
ATOM 1132 C C . LEU A 1 153 ? 3.553 -10.491 13.333 1.00 96.62 153 LEU A C 1
ATOM 1134 O O . LEU A 1 153 ? 2.904 -11.472 12.961 1.00 96.62 153 LEU A O 1
ATOM 1138 N N . ASP A 1 154 ? 4.865 -10.542 13.500 1.00 96.62 154 ASP A N 1
ATOM 1139 C CA . ASP A 1 154 ? 5.640 -11.762 13.329 1.00 96.62 154 ASP A CA 1
ATOM 1140 C C . ASP A 1 154 ? 5.482 -12.717 14.522 1.00 96.62 154 ASP A C 1
ATOM 1142 O O . ASP A 1 154 ? 4.750 -12.453 15.478 1.00 96.62 154 ASP A O 1
ATOM 1146 N N . ASP A 1 155 ? 6.117 -13.885 14.455 1.00 96.81 155 ASP A N 1
ATOM 1147 C CA . ASP A 1 155 ? 5.986 -14.932 15.478 1.00 96.81 155 ASP A CA 1
ATOM 1148 C C . ASP A 1 155 ? 6.536 -14.532 16.858 1.00 96.81 155 ASP A C 1
ATOM 1150 O O . ASP A 1 155 ? 6.232 -15.190 17.851 1.00 96.81 155 ASP A O 1
ATOM 1154 N N . THR A 1 156 ? 7.325 -13.459 16.938 1.00 95.62 156 THR A N 1
ATOM 1155 C CA . THR A 1 156 ? 7.861 -12.907 18.192 1.00 95.62 156 THR A CA 1
ATOM 1156 C C . THR A 1 156 ? 7.040 -11.730 18.723 1.00 95.62 156 THR A C 1
ATOM 1158 O O . THR A 1 156 ? 7.342 -11.198 19.790 1.00 95.62 156 THR A O 1
ATOM 1161 N N . GLY A 1 157 ? 5.987 -11.333 18.001 1.00 94.88 157 GLY A N 1
ATOM 1162 C CA . GLY A 1 157 ? 5.163 -10.170 18.317 1.00 94.88 157 GLY A CA 1
ATOM 1163 C C . GLY A 1 157 ? 5.759 -8.845 17.836 1.00 94.88 157 GLY A C 1
ATOM 1164 O O . GLY A 1 157 ? 5.217 -7.788 18.159 1.00 94.88 157 GLY A O 1
ATOM 1165 N N . HIS A 1 158 ? 6.849 -8.868 17.062 1.00 94.88 158 HIS A N 1
ATOM 1166 C CA . HIS A 1 158 ? 7.379 -7.667 16.427 1.00 94.88 158 HIS A CA 1
ATOM 1167 C C . HIS A 1 158 ? 6.556 -7.317 15.187 1.00 94.88 158 HIS A C 1
ATOM 1169 O O . HIS A 1 158 ? 6.136 -8.184 14.420 1.00 94.88 158 HIS A O 1
ATOM 1175 N N . ARG A 1 159 ? 6.319 -6.020 14.986 1.00 93.50 159 ARG A N 1
ATOM 1176 C CA . ARG A 1 159 ? 5.577 -5.516 13.832 1.00 93.50 159 ARG A CA 1
ATOM 1177 C C . ARG A 1 159 ? 6.413 -5.687 12.562 1.00 93.50 159 ARG A C 1
ATOM 1179 O O . ARG A 1 159 ? 7.456 -5.056 12.420 1.00 93.50 159 ARG A O 1
ATOM 1186 N N . ASN A 1 160 ? 5.931 -6.524 11.652 1.00 95.25 160 ASN A N 1
ATOM 1187 C CA . ASN A 1 160 ? 6.449 -6.711 10.304 1.00 95.25 160 ASN A CA 1
ATOM 1188 C C . ASN A 1 160 ? 5.264 -6.749 9.324 1.00 95.25 160 ASN A C 1
ATOM 1190 O O . ASN A 1 160 ? 4.667 -7.810 9.122 1.00 95.25 160 ASN A O 1
ATOM 1194 N N . PRO A 1 161 ? 4.907 -5.608 8.709 1.00 96.12 161 PRO A N 1
ATOM 1195 C CA . PRO A 1 161 ? 3.818 -5.545 7.740 1.00 96.12 161 PRO A CA 1
ATOM 1196 C C . PRO A 1 161 ? 4.196 -6.116 6.365 1.00 96.12 161 PRO A C 1
ATOM 1198 O O . PRO A 1 161 ? 3.346 -6.171 5.480 1.00 96.12 161 PRO A O 1
ATOM 1201 N N . TYR A 1 162 ? 5.448 -6.553 6.175 1.00 97.12 162 TYR A N 1
ATOM 1202 C CA . TYR A 1 162 ? 5.991 -7.087 4.923 1.00 97.12 162 TYR A CA 1
ATOM 1203 C C . TYR A 1 162 ? 6.508 -8.528 5.060 1.00 97.12 162 TYR A C 1
ATOM 1205 O O . TYR A 1 162 ? 7.646 -8.810 4.667 1.00 97.12 162 TYR A O 1
ATOM 1213 N N . PRO A 1 163 ? 5.703 -9.469 5.590 1.00 97.12 163 PRO A N 1
ATOM 1214 C CA . PRO A 1 163 ? 6.143 -10.839 5.808 1.00 97.12 163 PRO A CA 1
ATOM 1215 C C . PRO A 1 163 ? 6.393 -11.568 4.480 1.00 97.12 163 PRO A C 1
ATOM 1217 O O . PRO A 1 163 ? 5.627 -11.436 3.521 1.00 97.12 163 PRO A O 1
ATOM 1220 N N . LEU A 1 164 ? 7.455 -12.376 4.433 1.00 97.81 164 LEU A N 1
ATOM 1221 C CA . LEU A 1 164 ? 7.791 -13.190 3.266 1.00 97.81 164 LEU A CA 1
ATOM 1222 C C . LEU A 1 164 ? 7.129 -14.573 3.319 1.00 97.81 164 LEU A C 1
ATOM 1224 O O . LEU A 1 164 ? 7.114 -15.250 4.348 1.00 97.81 164 LEU A O 1
ATOM 1228 N N . MET A 1 165 ? 6.670 -15.027 2.156 1.00 98.06 165 MET A N 1
ATOM 1229 C CA . MET A 1 165 ? 6.218 -16.389 1.894 1.00 98.06 165 MET A CA 1
ATOM 1230 C C . MET A 1 165 ? 7.041 -17.001 0.763 1.00 98.06 165 MET A C 1
ATOM 1232 O O . MET A 1 165 ? 7.318 -16.360 -0.254 1.00 98.06 165 MET A O 1
ATOM 1236 N N . ARG A 1 166 ? 7.402 -18.272 0.917 1.00 98.56 166 ARG A N 1
ATOM 1237 C CA . ARG A 1 166 ? 8.025 -19.075 -0.130 1.00 98.56 166 ARG A CA 1
ATOM 1238 C C . ARG A 1 166 ? 6.973 -19.892 -0.854 1.00 98.56 166 ARG A C 1
ATOM 1240 O O . ARG A 1 166 ? 6.291 -20.708 -0.245 1.00 98.56 166 ARG A O 1
ATOM 1247 N N . LEU A 1 167 ? 6.915 -19.724 -2.166 1.00 98.75 167 LEU A N 1
ATOM 1248 C CA . LEU A 1 167 ? 6.164 -20.564 -3.082 1.00 98.75 167 LEU A CA 1
ATOM 1249 C C . LEU A 1 167 ? 7.066 -21.662 -3.643 1.00 98.75 167 LEU A C 1
ATOM 1251 O O . LEU A 1 167 ? 8.205 -21.395 -4.036 1.00 98.75 167 LEU A O 1
ATOM 1255 N N . VAL A 1 168 ? 6.551 -22.885 -3.738 1.00 98.50 168 VAL A N 1
ATOM 1256 C CA . VAL A 1 168 ? 7.278 -24.031 -4.304 1.00 98.50 168 VAL A CA 1
ATOM 1257 C C . VAL A 1 168 ? 6.375 -24.785 -5.267 1.00 98.50 168 VAL A C 1
ATOM 1259 O O . VAL A 1 168 ? 5.336 -25.300 -4.863 1.00 98.50 168 VAL A O 1
ATOM 1262 N N . ALA A 1 169 ? 6.788 -24.881 -6.529 1.00 98.25 169 ALA A N 1
ATOM 1263 C CA . ALA A 1 169 ? 6.157 -25.735 -7.527 1.00 98.25 169 ALA A CA 1
ATOM 1264 C C . ALA A 1 169 ? 6.871 -27.090 -7.582 1.00 98.25 169 ALA A C 1
ATOM 1266 O O . ALA A 1 169 ? 8.099 -27.143 -7.700 1.00 98.25 169 ALA A O 1
ATOM 1267 N N . ARG A 1 170 ? 6.108 -28.181 -7.517 1.00 97.38 170 ARG A N 1
ATOM 1268 C CA . ARG A 1 170 ? 6.611 -29.557 -7.580 1.00 97.38 170 ARG A CA 1
ATOM 1269 C C . ARG A 1 170 ? 5.881 -30.374 -8.630 1.00 97.38 170 ARG A C 1
ATOM 1271 O O . ARG A 1 170 ? 4.676 -30.195 -8.808 1.00 97.38 170 ARG A O 1
ATOM 1278 N N . ASP A 1 171 ? 6.601 -31.301 -9.247 1.00 95.31 171 ASP A N 1
ATOM 1279 C CA . ASP A 1 171 ? 5.988 -32.394 -9.997 1.00 95.31 171 ASP A CA 1
ATOM 1280 C C . ASP A 1 171 ? 5.379 -33.398 -9.003 1.00 95.31 171 ASP A C 1
ATOM 1282 O O . ASP A 1 171 ? 6.043 -33.852 -8.071 1.00 95.31 171 ASP A O 1
ATOM 1286 N N . THR A 1 172 ? 4.097 -33.720 -9.148 1.00 95.06 172 THR A N 1
ATOM 1287 C CA . THR A 1 172 ? 3.369 -34.621 -8.242 1.00 95.06 172 THR A CA 1
ATOM 1288 C C . THR A 1 172 ? 3.674 -36.095 -8.484 1.00 95.06 172 THR A C 1
ATOM 1290 O O . THR A 1 172 ? 3.375 -36.918 -7.622 1.00 95.06 172 THR A O 1
ATOM 1293 N N . THR A 1 173 ? 4.270 -36.432 -9.627 1.00 95.19 173 THR A N 1
ATOM 1294 C CA . THR A 1 173 ? 4.668 -37.793 -10.000 1.00 95.19 173 THR A CA 1
ATOM 1295 C C . THR A 1 173 ? 6.041 -38.122 -9.434 1.00 95.19 173 THR A C 1
ATOM 1297 O O . THR A 1 173 ? 6.225 -39.197 -8.867 1.00 95.19 173 THR A O 1
ATOM 1300 N N . THR A 1 174 ? 7.008 -37.210 -9.581 1.00 94.38 174 THR A N 1
ATOM 1301 C CA . THR A 1 174 ? 8.394 -37.441 -9.137 1.00 94.38 174 THR A CA 1
ATOM 1302 C C . THR A 1 174 ? 8.693 -36.857 -7.757 1.00 94.38 174 THR A C 1
ATOM 1304 O O . THR A 1 174 ? 9.582 -37.344 -7.065 1.00 94.38 174 THR A O 1
ATOM 1307 N N . GLY A 1 175 ? 7.946 -35.834 -7.328 1.00 92.81 175 GLY A N 1
ATOM 1308 C CA . GLY A 1 175 ? 8.206 -35.064 -6.107 1.00 92.81 175 GLY A CA 1
ATOM 1309 C C . GLY A 1 175 ? 9.251 -33.953 -6.274 1.00 92.81 175 GLY A C 1
ATOM 1310 O O . GLY A 1 175 ? 9.497 -33.193 -5.324 1.00 92.81 175 GLY A O 1
ATOM 1311 N N . ASP A 1 176 ? 9.845 -33.832 -7.465 1.00 93.62 176 ASP A N 1
ATOM 1312 C CA . ASP A 1 176 ? 10.917 -32.881 -7.749 1.00 93.62 176 ASP A CA 1
ATOM 1313 C C . ASP A 1 176 ? 10.425 -31.438 -7.673 1.00 93.62 176 ASP A C 1
ATOM 1315 O O . ASP A 1 176 ? 9.318 -31.106 -8.102 1.00 93.62 176 ASP A O 1
ATOM 1319 N N . VAL A 1 177 ? 11.274 -30.553 -7.149 1.00 95.94 177 VAL A N 1
ATOM 1320 C CA . VAL A 1 177 ? 11.033 -29.108 -7.209 1.00 95.94 177 VAL A CA 1
ATOM 1321 C C . VAL A 1 177 ? 11.316 -28.627 -8.626 1.00 95.94 177 VAL A C 1
ATOM 1323 O O . VAL A 1 177 ? 12.442 -28.739 -9.105 1.00 95.94 177 VAL A O 1
ATOM 1326 N N . LEU A 1 178 ? 10.305 -28.046 -9.268 1.00 94.69 178 LEU A N 1
ATOM 1327 C CA . LEU A 1 178 ? 10.432 -27.436 -10.589 1.00 94.69 178 LEU A CA 1
ATOM 1328 C C . LEU A 1 178 ? 10.998 -26.018 -10.477 1.00 94.69 178 LEU A C 1
ATOM 1330 O O . LEU A 1 178 ? 11.947 -25.666 -11.170 1.00 94.69 178 LEU A O 1
ATOM 1334 N N . ALA A 1 179 ? 10.416 -25.205 -9.592 1.00 96.38 179 ALA A N 1
ATOM 1335 C CA . ALA A 1 179 ? 10.823 -23.826 -9.340 1.00 96.38 179 ALA A CA 1
ATOM 1336 C C . ALA A 1 179 ? 10.291 -23.331 -7.984 1.00 96.38 179 ALA A C 1
ATOM 1338 O O . ALA A 1 179 ? 9.355 -23.900 -7.419 1.00 96.38 179 ALA A O 1
ATOM 1339 N N . SER A 1 180 ? 10.866 -22.240 -7.482 1.00 97.06 180 SER A N 1
ATOM 1340 C CA . SER A 1 180 ? 10.417 -21.556 -6.266 1.00 97.06 180 SER A CA 1
ATOM 1341 C C . SER A 1 180 ? 10.451 -20.043 -6.443 1.00 97.06 180 SER A C 1
ATOM 1343 O O . SER A 1 180 ? 11.297 -19.534 -7.178 1.00 97.06 180 SER A O 1
ATOM 1345 N N . ALA A 1 181 ? 9.591 -19.336 -5.719 1.00 97.19 181 ALA A N 1
ATOM 1346 C CA . ALA A 1 181 ? 9.558 -17.879 -5.672 1.00 97.19 181 ALA A CA 1
ATOM 1347 C C . ALA A 1 181 ? 9.367 -17.419 -4.229 1.00 97.19 181 ALA A C 1
ATOM 1349 O O . ALA A 1 181 ? 8.555 -17.993 -3.514 1.00 97.19 181 ALA A O 1
ATOM 1350 N N . ASP A 1 182 ? 10.082 -16.380 -3.814 1.00 97.75 182 ASP A N 1
ATOM 1351 C CA . ASP A 1 182 ? 9.901 -15.778 -2.493 1.00 97.75 182 ASP A CA 1
ATOM 1352 C C . ASP A 1 182 ? 9.210 -14.432 -2.690 1.00 97.75 182 ASP A C 1
ATOM 1354 O O . ASP A 1 182 ? 9.774 -13.551 -3.339 1.00 97.75 182 ASP A O 1
ATOM 1358 N N . ILE A 1 183 ? 7.990 -14.304 -2.176 1.00 97.12 183 ILE A N 1
ATOM 1359 C CA . ILE A 1 183 ? 7.122 -13.138 -2.354 1.00 97.12 183 ILE A CA 1
ATOM 1360 C C . ILE A 1 183 ? 6.754 -12.550 -0.997 1.00 97.12 183 ILE A C 1
ATOM 1362 O O . ILE A 1 183 ? 6.878 -13.213 0.029 1.00 97.12 183 ILE A O 1
ATOM 1366 N N . VAL A 1 184 ? 6.261 -11.321 -0.993 1.00 96.94 184 VAL A N 1
ATOM 1367 C CA . VAL A 1 184 ? 5.736 -10.673 0.208 1.00 96.94 184 VAL A CA 1
ATOM 1368 C C . VAL A 1 184 ? 4.211 -10.760 0.244 1.00 96.94 184 VAL A C 1
ATOM 1370 O O . VAL A 1 184 ? 3.559 -10.649 -0.796 1.00 96.94 184 VAL A O 1
ATOM 1373 N N . LEU A 1 185 ? 3.649 -10.947 1.440 1.00 96.94 185 LEU A N 1
ATOM 1374 C CA . LEU A 1 185 ? 2.211 -10.863 1.724 1.00 96.94 185 LEU A CA 1
ATOM 1375 C C . LEU A 1 185 ? 1.944 -9.654 2.626 1.00 96.94 185 LEU A C 1
ATOM 1377 O O . LEU A 1 185 ? 1.800 -9.798 3.840 1.00 96.94 185 LEU A O 1
ATOM 1381 N N . PRO A 1 186 ? 1.927 -8.447 2.050 1.00 96.81 186 PRO A N 1
ATOM 1382 C CA . PRO A 1 186 ? 1.849 -7.221 2.819 1.00 96.81 186 PRO A CA 1
ATOM 1383 C C . PRO A 1 186 ? 0.474 -7.071 3.473 1.00 96.81 186 PRO A C 1
ATOM 1385 O O . PRO A 1 186 ? -0.554 -7.186 2.796 1.00 96.81 186 PRO A O 1
ATOM 1388 N N . VAL A 1 187 ? 0.458 -6.795 4.775 1.00 96.31 187 VAL A N 1
ATOM 1389 C CA . VAL A 1 187 ? -0.762 -6.571 5.558 1.00 96.31 187 VAL A CA 1
ATOM 1390 C C . VAL A 1 187 ? -0.548 -5.452 6.571 1.00 96.31 187 VAL A C 1
ATOM 1392 O O . VAL A 1 187 ? 0.532 -5.319 7.145 1.00 96.31 187 VAL A O 1
ATOM 1395 N N . SER A 1 188 ? -1.580 -4.646 6.796 1.00 95.81 188 SER A N 1
ATOM 1396 C CA . SER A 1 188 ? -1.547 -3.537 7.742 1.00 95.81 188 SER A CA 1
ATOM 1397 C C . SER A 1 188 ? -2.852 -3.414 8.526 1.00 95.81 188 SER A C 1
ATOM 1399 O O . SER A 1 188 ? -3.939 -3.631 7.996 1.00 95.81 188 SER A O 1
ATOM 1401 N N . ASP A 1 189 ? -2.727 -3.036 9.792 1.00 93.38 189 ASP A N 1
ATOM 1402 C CA . ASP A 1 189 ? -3.803 -2.678 10.722 1.00 93.38 189 ASP A CA 1
ATOM 1403 C C . ASP A 1 189 ? -3.779 -1.166 11.056 1.00 93.38 189 ASP A C 1
ATOM 1405 O O . ASP A 1 189 ? -4.364 -0.732 12.046 1.00 93.38 189 ASP A O 1
ATOM 1409 N N . GLU A 1 190 ? -3.097 -0.353 10.235 1.00 91.06 190 GLU A N 1
ATOM 1410 C CA . GLU A 1 190 ? -2.900 1.097 10.437 1.00 91.06 190 GLU A CA 1
ATOM 1411 C C . GLU A 1 190 ? -4.132 1.959 10.141 1.00 91.06 190 GLU A C 1
ATOM 1413 O O . GLU A 1 190 ? -4.065 3.179 10.277 1.00 91.06 190 GLU A O 1
ATOM 1418 N N . MET A 1 191 ? -5.246 1.367 9.707 1.00 89.44 191 MET A N 1
ATOM 1419 C CA . MET A 1 191 ? -6.489 2.115 9.530 1.00 89.44 191 MET A CA 1
ATOM 1420 C C . MET A 1 191 ? -6.908 2.715 10.880 1.00 89.44 191 MET A C 1
ATOM 1422 O O . MET A 1 191 ? -7.296 1.986 11.793 1.00 89.44 191 MET A O 1
ATOM 1426 N N . ASP A 1 192 ? -6.808 4.042 11.013 1.00 85.81 192 ASP A N 1
ATOM 1427 C CA . ASP A 1 192 ? -6.929 4.712 12.307 1.00 85.81 192 ASP A CA 1
ATOM 1428 C C . ASP A 1 192 ? -7.815 5.964 12.262 1.00 85.81 192 ASP A C 1
ATOM 1430 O O . ASP A 1 192 ? -7.396 7.075 11.944 1.00 85.81 192 ASP A O 1
ATOM 1434 N N . CYS A 1 193 ? -9.060 5.807 12.705 1.00 92.00 193 CYS A N 1
ATOM 1435 C CA . CYS A 1 193 ? -10.023 6.903 12.777 1.00 92.00 193 CYS A CA 1
ATOM 1436 C C . CYS A 1 193 ? -9.889 7.759 14.057 1.00 92.00 193 CYS A C 1
ATOM 1438 O O . CYS A 1 193 ? -10.649 8.717 14.248 1.00 92.00 193 CYS A O 1
ATOM 1440 N N . ARG A 1 194 ? -8.957 7.437 14.968 1.00 90.56 194 ARG A N 1
ATOM 1441 C CA . ARG A 1 194 ? -8.858 8.058 16.305 1.00 90.56 194 ARG A CA 1
ATOM 1442 C C . ARG A 1 194 ? -8.505 9.531 16.277 1.00 90.56 194 ARG A C 1
ATOM 1444 O O . ARG A 1 194 ? -8.892 10.235 17.204 1.00 90.56 194 ARG A O 1
ATOM 1451 N N . ALA A 1 195 ? -7.823 10.008 15.236 1.00 88.81 195 ALA A N 1
ATOM 1452 C CA . ALA A 1 195 ? -7.481 11.425 15.106 1.00 88.81 195 ALA A CA 1
ATOM 1453 C C . ALA A 1 195 ? -8.718 12.340 15.221 1.00 88.81 195 ALA A C 1
ATOM 1455 O O . ALA A 1 195 ? -8.612 13.442 15.762 1.00 88.81 195 ALA A O 1
ATOM 1456 N N . CYS A 1 196 ? -9.883 11.848 14.777 1.00 92.62 196 CYS A N 1
ATOM 1457 C CA . CYS A 1 196 ? -11.154 12.565 14.846 1.00 92.62 196 CYS A CA 1
ATOM 1458 C C . CYS A 1 196 ? -12.180 11.933 15.789 1.00 92.62 196 CYS A C 1
ATOM 1460 O O . CYS A 1 196 ? -12.973 12.670 16.367 1.00 92.62 196 CYS A O 1
ATOM 1462 N N . HIS A 1 197 ? -12.195 10.604 15.934 1.00 94.75 197 HIS A N 1
ATOM 1463 C CA . HIS A 1 197 ? -13.241 9.897 16.682 1.00 94.75 197 HIS A CA 1
ATOM 1464 C C . HIS A 1 197 ? -12.838 9.464 18.095 1.00 94.75 197 HIS A C 1
ATOM 1466 O O . HIS A 1 197 ? -13.697 8.993 18.839 1.00 94.75 197 HIS A O 1
ATOM 1472 N N . ALA A 1 198 ? -11.572 9.586 18.505 1.00 94.12 198 ALA A N 1
ATOM 1473 C CA . ALA A 1 198 ? -11.208 9.283 19.890 1.00 94.12 198 ALA A CA 1
ATOM 1474 C C . ALA A 1 198 ? -11.810 10.313 20.854 1.00 94.12 198 ALA A C 1
ATOM 1476 O O . ALA A 1 198 ? -11.962 11.491 20.524 1.00 94.12 198 ALA A O 1
ATOM 1477 N N . SER A 1 199 ? -12.122 9.884 22.069 1.00 93.31 199 SER A N 1
ATOM 1478 C CA . SER A 1 199 ? -12.690 10.761 23.082 1.00 93.31 199 SER A CA 1
ATOM 1479 C C . SER A 1 199 ? -11.752 11.928 23.413 1.00 93.31 199 SER A C 1
ATOM 1481 O O . SER A 1 199 ? -10.546 11.751 23.594 1.00 93.31 199 SER A O 1
ATOM 1483 N N . GLY A 1 200 ? -12.309 13.141 23.466 1.00 88.50 200 GLY A N 1
ATOM 1484 C CA . GLY A 1 200 ? -11.558 14.390 23.640 1.00 88.50 200 GLY A CA 1
ATOM 1485 C C . GLY A 1 200 ? -10.955 14.978 22.357 1.00 88.50 200 GLY A C 1
ATOM 1486 O O . GLY A 1 200 ? -10.099 15.857 22.451 1.00 88.50 200 GLY A O 1
ATOM 1487 N N . THR A 1 201 ? -11.370 14.513 21.173 1.00 90.38 201 THR A N 1
ATOM 1488 C CA . THR A 1 201 ? -10.933 15.066 19.876 1.00 90.38 201 THR A CA 1
ATOM 1489 C C . THR A 1 201 ? -12.022 15.934 19.224 1.00 90.38 201 THR A C 1
ATOM 1491 O O . THR A 1 201 ? -12.586 16.787 19.908 1.00 90.38 201 THR A O 1
ATOM 1494 N N . VAL A 1 202 ? -12.283 15.799 17.917 1.00 89.88 202 VAL A N 1
ATOM 1495 C CA . VAL A 1 202 ? -13.105 16.754 17.146 1.00 89.88 202 VAL A CA 1
ATOM 1496 C C . VAL A 1 202 ? -14.490 16.230 16.749 1.00 89.88 202 VAL A C 1
ATOM 1498 O O . VAL A 1 202 ? -15.402 17.039 16.611 1.00 89.88 202 VAL A O 1
ATOM 1501 N N . ALA A 1 203 ? -14.695 14.915 16.614 1.00 91.31 203 ALA A N 1
ATOM 1502 C CA . ALA A 1 203 ? -15.985 14.323 16.235 1.00 91.31 203 ALA A CA 1
ATOM 1503 C C . ALA A 1 203 ? -16.786 13.855 17.465 1.00 91.31 203 ALA A C 1
ATOM 1505 O O . ALA A 1 203 ? -17.039 12.662 17.636 1.00 91.31 203 ALA A O 1
ATOM 1506 N N . LEU A 1 204 ? -17.140 14.802 18.341 1.00 90.62 204 LEU A N 1
ATOM 1507 C CA . LEU A 1 204 ? -17.945 14.558 19.545 1.00 90.62 204 LEU A CA 1
ATOM 1508 C C . LEU A 1 204 ? -19.357 14.086 19.160 1.00 90.62 204 LEU A C 1
ATOM 1510 O O . LEU A 1 204 ? -20.074 14.861 18.523 1.00 90.62 204 LEU A O 1
ATOM 1514 N N . PRO A 1 205 ? -19.786 12.878 19.577 1.00 91.31 205 PRO A N 1
ATOM 1515 C CA . PRO A 1 205 ? -21.186 12.487 19.459 1.00 91.31 205 PRO A CA 1
ATOM 1516 C C . PRO A 1 205 ? -22.086 13.428 20.272 1.00 91.31 205 PRO A C 1
ATOM 1518 O O . PRO A 1 205 ? -21.704 13.886 21.352 1.00 91.31 205 PRO A O 1
ATOM 1521 N N . GLY A 1 206 ? -23.303 13.686 19.802 1.00 83.31 206 GLY A N 1
ATOM 1522 C CA . GLY A 1 206 ? -24.323 14.453 20.521 1.00 83.31 206 GLY A CA 1
ATOM 1523 C C . GLY A 1 206 ? -24.661 13.885 21.905 1.00 83.31 206 GLY A C 1
ATOM 1524 O O . GLY A 1 206 ? -24.963 14.651 22.820 1.00 83.31 206 GLY A O 1
ATOM 1525 N N . ALA A 1 207 ? -24.546 12.566 22.095 1.00 80.62 207 ALA A N 1
ATOM 1526 C CA . ALA A 1 207 ? -24.690 11.910 23.402 1.00 80.62 207 ALA A CA 1
ATOM 1527 C C . ALA A 1 207 ? -23.476 12.084 24.343 1.00 80.62 207 ALA A C 1
ATOM 1529 O O . ALA A 1 207 ? -23.532 11.674 25.505 1.00 80.62 207 ALA A O 1
ATOM 1530 N N . GLY A 1 208 ? -22.387 12.687 23.863 1.00 88.19 208 GLY A N 1
ATOM 1531 C CA . GLY A 1 208 ? -21.109 12.767 24.557 1.00 88.19 208 GLY A CA 1
ATOM 1532 C C . GLY A 1 208 ? -20.128 11.660 24.157 1.00 88.19 208 GLY A C 1
ATOM 1533 O O . GLY A 1 208 ? -20.438 10.727 23.417 1.00 88.19 208 GLY A O 1
ATOM 1534 N N . TRP A 1 209 ? -18.899 11.779 24.652 1.00 88.88 209 TRP A N 1
ATOM 1535 C CA . TRP A 1 209 ? -17.829 10.810 24.416 1.00 88.88 209 TRP A CA 1
ATOM 1536 C C . TRP A 1 209 ? -18.077 9.475 25.128 1.00 88.88 209 TRP A C 1
ATOM 1538 O O . TRP A 1 209 ? -18.541 9.452 26.268 1.00 88.88 209 TRP A O 1
ATOM 1548 N N . ALA A 1 210 ? -17.691 8.367 24.488 1.00 90.56 210 ALA A N 1
ATOM 1549 C CA . ALA A 1 210 ? -17.754 7.032 25.078 1.00 90.56 210 ALA A CA 1
ATOM 1550 C C . ALA A 1 210 ? -16.813 6.869 26.280 1.00 90.56 210 ALA A C 1
ATOM 1552 O O . ALA A 1 210 ? -17.182 6.190 27.236 1.00 90.56 210 ALA A O 1
ATOM 1553 N N . TRP A 1 211 ? -15.620 7.476 26.222 1.00 91.81 211 TRP A N 1
ATOM 1554 C CA . TRP A 1 211 ? -14.563 7.343 27.229 1.00 91.81 211 TRP A CA 1
ATOM 1555 C C . TRP A 1 211 ? -14.301 5.880 27.635 1.00 91.81 211 TRP A C 1
ATOM 1557 O O . TRP A 1 211 ? -14.217 5.554 28.820 1.00 91.81 211 TRP A O 1
ATOM 1567 N N . ASP A 1 212 ? -14.154 4.993 26.648 1.00 91.19 212 ASP A N 1
ATOM 1568 C CA . ASP A 1 212 ? -13.765 3.601 26.909 1.00 91.19 212 ASP A CA 1
ATOM 1569 C C . ASP A 1 212 ? -12.301 3.562 27.375 1.00 91.19 212 ASP A C 1
ATOM 1571 O O . ASP A 1 212 ? -11.495 4.415 26.994 1.00 91.19 212 ASP A O 1
ATOM 1575 N N . CYS A 1 213 ? -11.943 2.587 28.205 1.00 90.38 213 CYS A N 1
ATOM 1576 C CA . CYS A 1 213 ? -10.568 2.395 28.648 1.00 90.38 213 CYS A CA 1
ATOM 1577 C C . CYS A 1 213 ? -9.678 1.834 27.547 1.00 90.38 213 CYS A C 1
ATOM 1579 O O . CYS A 1 213 ? -8.516 2.234 27.427 1.00 90.38 213 CYS A O 1
ATOM 1581 N N . ASP A 1 214 ? -10.227 0.965 26.704 1.00 91.94 214 ASP A N 1
ATOM 1582 C CA . ASP A 1 214 ? -9.510 0.457 25.550 1.00 91.94 214 ASP A CA 1
ATOM 1583 C C . ASP A 1 214 ? -9.516 1.524 24.438 1.00 91.94 214 ASP A C 1
ATOM 1585 O O . ASP A 1 214 ? -10.584 1.913 23.954 1.00 91.94 214 ASP A O 1
ATOM 1589 N N . PRO A 1 215 ? -8.344 2.036 24.009 1.00 91.38 215 PRO A N 1
ATOM 1590 C CA . PRO A 1 215 ? -8.271 2.972 22.893 1.00 91.38 215 PRO A CA 1
ATOM 1591 C C . PRO A 1 215 ? -8.879 2.430 21.599 1.00 91.38 215 PRO A C 1
ATOM 1593 O O . PRO A 1 215 ? -9.286 3.236 20.771 1.00 91.38 215 PRO A O 1
ATOM 1596 N N . GLN A 1 216 ? -8.894 1.113 21.380 1.00 92.00 216 GLN A N 1
ATOM 1597 C CA . GLN A 1 216 ? -9.496 0.490 20.204 1.00 92.00 216 GLN A CA 1
ATOM 1598 C C . GLN A 1 216 ? -11.023 0.502 20.279 1.00 92.00 216 GLN A C 1
ATOM 1600 O O . GLN A 1 216 ? -11.673 0.750 19.264 1.00 92.00 216 GLN A O 1
ATOM 1605 N N . HIS A 1 217 ? -11.608 0.309 21.459 1.00 93.81 217 HIS A N 1
ATOM 1606 C CA . HIS A 1 217 ? -13.059 0.382 21.618 1.00 93.81 217 HIS A CA 1
ATOM 1607 C C . HIS A 1 217 ? -13.570 1.823 21.611 1.00 93.81 217 HIS A C 1
ATOM 1609 O O . HIS A 1 217 ? -14.630 2.090 21.051 1.00 93.81 217 HIS A O 1
ATOM 1615 N N . ASP A 1 218 ? -12.823 2.755 22.208 1.00 94.56 218 ASP A N 1
ATOM 1616 C CA . ASP A 1 218 ? -13.258 4.134 22.449 1.00 94.56 218 ASP A CA 1
ATOM 1617 C C . ASP A 1 218 ? -13.740 4.838 21.174 1.00 94.56 218 ASP A C 1
ATOM 1619 O O . ASP A 1 218 ? -14.914 5.196 21.050 1.00 94.56 218 ASP A O 1
ATOM 1623 N N . TYR A 1 219 ? -12.863 4.966 20.176 1.00 95.25 219 TYR A N 1
ATOM 1624 C CA . TYR A 1 219 ? -13.237 5.635 18.933 1.00 95.25 219 TYR A CA 1
ATOM 1625 C C . TYR A 1 219 ? -14.256 4.837 18.125 1.00 95.25 219 TYR A C 1
ATOM 1627 O O . TYR A 1 219 ? -15.104 5.434 17.466 1.00 95.25 219 TYR A O 1
ATOM 1635 N N . ARG A 1 220 ? -14.219 3.499 18.194 1.00 96.62 220 ARG A N 1
ATOM 1636 C CA . ARG A 1 220 ? -15.188 2.654 17.494 1.00 96.62 220 ARG A CA 1
ATOM 1637 C C . ARG A 1 220 ? -16.598 2.885 18.030 1.00 96.62 220 ARG A C 1
ATOM 1639 O O . ARG A 1 220 ? -17.529 3.074 17.256 1.00 96.62 220 ARG A O 1
ATOM 1646 N N . ARG A 1 221 ? -16.755 2.964 19.352 1.00 95.81 221 ARG A N 1
ATOM 1647 C CA . ARG A 1 221 ? -18.026 3.306 20.008 1.00 95.81 221 ARG A CA 1
ATOM 1648 C C . ARG A 1 221 ? -18.479 4.725 19.671 1.00 95.81 221 ARG A C 1
ATOM 1650 O O . ARG A 1 221 ? -19.667 4.940 19.453 1.00 95.81 221 ARG A O 1
ATOM 1657 N N . ASN A 1 222 ? -17.562 5.689 19.598 1.00 96.50 222 ASN A N 1
ATOM 1658 C CA . ASN A 1 222 ? -17.892 7.047 19.153 1.00 96.50 222 ASN A CA 1
ATOM 1659 C C . ASN A 1 222 ? -18.368 7.076 17.692 1.00 96.50 222 ASN A C 1
ATOM 1661 O O . ASN A 1 222 ? -19.350 7.750 17.398 1.00 96.50 222 ASN A O 1
ATOM 1665 N N . ILE A 1 223 ? -17.749 6.299 16.797 1.00 97.19 223 ILE A N 1
ATOM 1666 C CA . ILE A 1 223 ? -18.211 6.136 15.408 1.00 97.19 223 ILE A CA 1
ATOM 1667 C C . ILE A 1 223 ? -19.635 5.580 15.370 1.00 97.19 223 ILE A C 1
ATOM 1669 O O . ILE A 1 223 ? -20.473 6.137 14.668 1.00 97.19 223 ILE A O 1
ATOM 1673 N N . LEU A 1 224 ? -19.932 4.520 16.133 1.00 97.12 224 LEU A N 1
ATOM 1674 C CA . LEU A 1 224 ? -21.282 3.946 16.167 1.00 97.12 224 LEU A CA 1
ATOM 1675 C C . LEU A 1 224 ? -22.321 4.950 16.685 1.00 97.12 224 LEU A C 1
ATOM 1677 O O . LEU A 1 224 ? -23.420 5.006 16.144 1.00 97.12 224 LEU A O 1
ATOM 1681 N N . GLN A 1 225 ? -21.971 5.771 17.681 1.00 95.12 225 GLN A N 1
ATOM 1682 C CA . GLN A 1 225 ? -22.854 6.830 18.184 1.00 95.12 225 GLN A CA 1
ATOM 1683 C C . GLN A 1 225 ? -23.136 7.897 17.123 1.00 95.12 225 GLN A C 1
ATOM 1685 O O . GLN A 1 225 ? -24.298 8.180 16.857 1.00 95.12 225 GLN A O 1
ATOM 1690 N N . VAL A 1 226 ? -22.102 8.430 16.461 1.00 94.81 226 VAL A N 1
ATOM 1691 C CA . VAL A 1 226 ? -22.284 9.405 15.369 1.00 94.81 226 VAL A CA 1
ATOM 1692 C C . VAL A 1 226 ? -23.093 8.789 14.224 1.00 94.81 226 VAL A C 1
ATOM 1694 O O . VAL A 1 226 ? -23.982 9.429 13.670 1.00 94.81 226 VAL A O 1
ATOM 1697 N N . HIS A 1 227 ? -22.834 7.525 13.886 1.00 95.88 227 HIS A N 1
ATOM 1698 C CA . HIS A 1 227 ? -23.610 6.809 12.880 1.00 95.88 227 HIS A CA 1
ATOM 1699 C C . HIS A 1 227 ? -25.093 6.714 13.269 1.00 95.88 227 HIS A C 1
ATOM 1701 O O . HIS A 1 227 ? -25.963 7.014 12.451 1.00 95.88 227 HIS A O 1
ATOM 1707 N N . ASP A 1 228 ? -25.392 6.307 14.501 1.00 94.25 228 ASP A N 1
ATOM 1708 C CA . ASP A 1 228 ? -26.757 6.223 15.020 1.00 94.25 228 ASP A CA 1
ATOM 1709 C C . ASP A 1 228 ? -27.446 7.596 15.020 1.00 94.25 228 ASP A C 1
ATOM 1711 O O . ASP A 1 228 ? -28.573 7.713 14.542 1.00 94.25 228 ASP A O 1
ATOM 1715 N N . GLU A 1 229 ? -26.766 8.651 15.470 1.00 91.12 229 GLU A N 1
ATOM 1716 C CA . GLU A 1 229 ? -27.285 10.026 15.500 1.00 91.12 229 GLU A CA 1
ATOM 1717 C C . GLU A 1 229 ? -27.717 10.523 14.117 1.00 91.12 229 GLU A C 1
ATOM 1719 O O . GLU A 1 229 ? -28.761 11.162 13.979 1.00 91.12 229 GLU A O 1
ATOM 1724 N N . LEU A 1 230 ? -26.951 10.183 13.082 1.00 89.62 230 LEU A N 1
ATOM 1725 C CA . LEU A 1 230 ? -27.245 10.578 11.707 1.00 89.62 230 LEU A CA 1
ATOM 1726 C C . LEU A 1 230 ? -28.376 9.759 11.067 1.00 89.62 230 LEU A C 1
ATOM 1728 O O . LEU A 1 230 ? -28.993 10.226 10.109 1.00 89.62 230 LEU A O 1
ATOM 1732 N N . ASN A 1 231 ? -28.663 8.550 11.567 1.00 91.44 231 ASN A N 1
ATOM 1733 C CA . ASN A 1 231 ? -29.503 7.580 10.855 1.00 91.44 231 ASN A CA 1
ATOM 1734 C C . ASN A 1 231 ? -30.754 7.107 11.612 1.00 91.44 231 ASN A C 1
ATOM 1736 O O . ASN A 1 231 ? -31.701 6.670 10.958 1.00 91.44 231 ASN A O 1
ATOM 1740 N N . LEU A 1 232 ? -30.826 7.200 12.946 1.00 82.88 232 LEU A N 1
ATOM 1741 C CA . LEU A 1 232 ? -31.948 6.679 13.755 1.00 82.88 232 LEU A CA 1
ATOM 1742 C C . LEU A 1 232 ? -33.317 7.267 13.386 1.00 82.88 232 LEU A C 1
ATOM 1744 O O . LEU A 1 232 ? -34.334 6.597 13.553 1.00 82.88 232 LEU A O 1
ATOM 1748 N N . GLY A 1 233 ? -33.359 8.476 12.820 1.00 77.50 233 GLY A N 1
ATOM 1749 C CA . GLY A 1 233 ? -34.592 9.077 12.299 1.00 77.50 233 GLY A CA 1
ATOM 1750 C C . GLY A 1 233 ? -35.118 8.447 10.998 1.00 77.50 233 GLY A C 1
ATOM 1751 O O . GLY A 1 233 ? -36.230 8.764 10.577 1.00 77.50 233 GLY A O 1
ATOM 1752 N N . SER A 1 234 ? -34.349 7.571 10.344 1.00 87.12 234 SER A N 1
ATOM 1753 C CA . SER A 1 234 ? -34.687 6.974 9.050 1.00 87.12 234 SER A CA 1
ATOM 1754 C C . SER A 1 234 ? -35.420 5.633 9.203 1.00 87.12 234 SER A C 1
ATOM 1756 O O . SER A 1 234 ? -34.847 4.673 9.726 1.00 87.12 234 SER A O 1
ATOM 1758 N N . PRO A 1 235 ? -36.643 5.479 8.652 1.00 86.88 235 PRO A N 1
ATOM 1759 C CA . PRO A 1 235 ? -37.330 4.185 8.617 1.00 86.88 235 PRO A CA 1
ATOM 1760 C C . PRO A 1 235 ? -36.531 3.101 7.883 1.00 86.88 235 PRO A C 1
ATOM 1762 O O . PRO A 1 235 ? -36.615 1.924 8.235 1.00 86.88 235 PRO A O 1
ATOM 1765 N N . HIS A 1 236 ? -35.736 3.494 6.880 1.00 88.00 236 HIS A N 1
ATOM 1766 C CA . HIS A 1 236 ? -34.860 2.576 6.155 1.00 88.00 236 HIS A CA 1
ATOM 1767 C C . HIS A 1 236 ? -33.778 1.992 7.061 1.00 88.00 236 HIS A C 1
ATOM 1769 O O . HIS A 1 236 ? -33.486 0.803 6.963 1.00 88.00 236 HIS A O 1
ATOM 1775 N N . TYR A 1 237 ? -33.231 2.793 7.974 1.00 92.12 237 TYR A N 1
ATOM 1776 C CA . TYR A 1 237 ? -32.200 2.338 8.895 1.00 92.12 237 TYR A CA 1
ATOM 1777 C C . TYR A 1 237 ? -32.746 1.355 9.936 1.00 92.12 237 TYR A C 1
ATOM 1779 O O . TYR A 1 237 ? -32.205 0.264 10.097 1.00 92.12 237 TYR A O 1
ATOM 1787 N N . ILE A 1 238 ? -33.877 1.681 10.568 1.00 90.94 238 ILE A N 1
ATOM 1788 C CA . ILE A 1 238 ? -34.539 0.788 11.534 1.00 90.94 238 ILE A CA 1
ATOM 1789 C C . ILE A 1 238 ? -34.929 -0.544 10.882 1.00 90.94 238 ILE A C 1
ATOM 1791 O O . ILE A 1 238 ? -34.759 -1.614 11.474 1.00 90.94 238 ILE A O 1
ATOM 1795 N N . LYS A 1 239 ? -35.426 -0.491 9.641 1.00 92.81 239 LYS A N 1
ATOM 1796 C CA . LYS A 1 239 ? -35.709 -1.688 8.848 1.00 92.81 239 LYS A CA 1
ATOM 1797 C C . LYS A 1 239 ? -34.438 -2.513 8.619 1.00 92.81 239 LYS A C 1
ATOM 1799 O O . LYS A 1 239 ? -34.466 -3.712 8.879 1.00 92.81 239 LYS A O 1
ATOM 1804 N N . ALA A 1 240 ? -33.346 -1.878 8.193 1.00 94.94 240 ALA A N 1
ATOM 1805 C CA . ALA A 1 240 ? -32.080 -2.555 7.934 1.00 94.94 240 ALA A CA 1
ATOM 1806 C C . ALA A 1 240 ? -31.528 -3.239 9.191 1.00 94.94 240 ALA A C 1
ATOM 1808 O O . ALA A 1 240 ? -31.198 -4.420 9.127 1.00 94.94 240 ALA A O 1
ATOM 1809 N N . LEU A 1 241 ? -31.514 -2.549 10.343 1.00 94.88 241 LEU A N 1
ATOM 1810 C CA . LEU A 1 241 ? -31.118 -3.122 11.637 1.00 94.88 241 LEU A CA 1
ATOM 1811 C C . LEU A 1 241 ? -31.898 -4.405 11.935 1.00 94.88 241 LEU A C 1
ATOM 1813 O O . LEU A 1 241 ? -31.306 -5.443 12.225 1.00 94.88 241 LEU A O 1
ATOM 1817 N N . LYS A 1 242 ? -33.226 -4.356 11.789 1.00 94.25 242 LYS A N 1
ATOM 1818 C CA . LYS A 1 242 ? -34.094 -5.514 12.012 1.00 94.25 242 LYS A CA 1
ATOM 1819 C C . LYS A 1 242 ? -33.793 -6.665 11.047 1.00 94.25 242 LYS A C 1
ATOM 1821 O O . LYS A 1 242 ? -33.770 -7.814 11.478 1.00 94.25 242 LYS A O 1
ATOM 1826 N N . GLU A 1 243 ? -33.582 -6.375 9.765 1.00 93.88 243 GLU A N 1
ATOM 1827 C CA . GLU A 1 243 ? -33.303 -7.386 8.734 1.00 93.88 243 GLU A CA 1
ATOM 1828 C C . GLU A 1 243 ? -31.972 -8.109 8.966 1.00 93.88 243 GLU A C 1
ATOM 1830 O O . GLU A 1 243 ? -31.884 -9.310 8.721 1.00 93.88 243 GLU A O 1
ATOM 1835 N N . VAL A 1 244 ? -30.960 -7.413 9.490 1.00 92.12 244 VAL A N 1
ATOM 1836 C CA . VAL A 1 244 ? -29.638 -8.001 9.771 1.00 92.12 244 VAL A CA 1
ATOM 1837 C C . VAL A 1 244 ? -29.483 -8.522 11.207 1.00 92.12 244 VAL A C 1
ATOM 1839 O O . VAL A 1 244 ? -28.402 -8.993 11.572 1.00 92.12 244 VAL A O 1
ATOM 1842 N N . GLY A 1 245 ? -30.552 -8.463 12.010 1.00 91.56 245 GLY A N 1
ATOM 1843 C CA . GLY A 1 245 ? -30.596 -8.988 13.377 1.00 91.56 245 GLY A CA 1
ATOM 1844 C C . GLY A 1 245 ? -29.898 -8.118 14.427 1.00 91.56 245 GLY A C 1
ATOM 1845 O O . GLY A 1 245 ? -29.419 -8.649 15.426 1.00 91.56 245 GLY A O 1
ATOM 1846 N N . TYR A 1 246 ? -29.817 -6.807 14.205 1.00 95.06 246 TYR A N 1
ATOM 1847 C CA . TYR A 1 246 ? -29.294 -5.828 15.161 1.00 95.06 246 TYR A CA 1
ATOM 1848 C C . TYR A 1 246 ? -30.406 -5.162 15.978 1.00 95.06 246 TYR A C 1
ATOM 1850 O O . TYR A 1 246 ? -31.586 -5.196 15.621 1.00 95.06 246 TYR A O 1
ATOM 1858 N N . ASP A 1 247 ? -30.023 -4.566 17.109 1.00 92.38 247 ASP A N 1
ATOM 1859 C CA . ASP A 1 247 ? -30.936 -3.849 17.994 1.00 92.38 247 ASP A CA 1
ATOM 1860 C C . ASP A 1 247 ? -31.506 -2.628 17.269 1.00 92.38 247 ASP A C 1
ATOM 1862 O O . ASP A 1 247 ? -30.769 -1.770 16.786 1.00 92.38 247 ASP A O 1
ATOM 1866 N N . ILE A 1 248 ? -32.834 -2.529 17.217 1.00 88.88 248 ILE A N 1
ATOM 1867 C CA . ILE A 1 248 ? -33.537 -1.431 16.542 1.00 88.88 248 ILE A CA 1
ATOM 1868 C C . ILE A 1 248 ? -33.265 -0.060 17.173 1.00 88.88 248 ILE A C 1
ATOM 1870 O O . ILE A 1 248 ? -33.572 0.957 16.563 1.00 88.88 248 ILE A O 1
ATOM 1874 N N . ARG A 1 249 ? -32.709 -0.014 18.389 1.00 86.75 249 ARG A N 1
ATOM 1875 C CA . ARG A 1 249 ? -32.285 1.226 19.051 1.00 86.75 249 ARG A CA 1
ATOM 1876 C C . ARG A 1 249 ? -30.963 1.767 18.500 1.00 86.75 249 ARG A C 1
ATOM 1878 O O . ARG A 1 249 ? -30.619 2.891 18.844 1.00 86.75 249 ARG A O 1
ATOM 1885 N N . GLY A 1 250 ? -30.234 0.997 17.686 1.00 91.31 250 GLY A N 1
ATOM 1886 C CA . GLY A 1 250 ? -29.003 1.428 17.020 1.00 91.31 250 GLY A CA 1
ATOM 1887 C C . GLY A 1 250 ? -27.852 0.420 17.093 1.00 91.31 250 GLY A C 1
ATOM 1888 O O . GLY A 1 250 ? -27.873 -0.562 17.850 1.00 91.31 250 GLY A O 1
ATOM 1889 N N . LEU A 1 251 ? -26.797 0.691 16.325 1.00 96.06 251 LEU A N 1
ATOM 1890 C CA . LEU A 1 251 ? -25.571 -0.109 16.327 1.00 96.06 251 LEU A CA 1
ATOM 1891 C C . LEU A 1 251 ? -24.841 -0.012 17.667 1.00 96.06 251 LEU A C 1
ATOM 1893 O O . LEU A 1 251 ? -24.312 -1.015 18.143 1.00 96.06 251 LEU A O 1
ATOM 1897 N N . GLN A 1 252 ? -24.852 1.148 18.324 1.00 93.44 252 GLN A N 1
ATOM 1898 C CA . GLN A 1 252 ? -24.223 1.298 19.632 1.00 93.44 252 GLN A CA 1
ATOM 1899 C C . GLN A 1 252 ? -24.957 0.486 20.709 1.00 93.44 252 GLN A C 1
ATOM 1901 O O . GLN A 1 252 ? -24.318 -0.118 21.571 1.00 93.44 252 GLN A O 1
ATOM 1906 N N . ALA A 1 253 ? -26.292 0.427 20.657 1.00 89.50 253 ALA A N 1
ATOM 1907 C CA . ALA A 1 253 ? -27.081 -0.419 21.556 1.00 89.50 253 ALA A CA 1
ATOM 1908 C C . ALA A 1 253 ? -26.762 -1.909 21.349 1.00 89.50 253 ALA A C 1
ATOM 1910 O O . ALA A 1 253 ? -26.645 -2.656 22.319 1.00 89.50 253 ALA A O 1
ATOM 1911 N N . THR A 1 254 ? -26.547 -2.309 20.095 1.00 92.44 254 THR A N 1
ATOM 1912 C CA . THR A 1 254 ? -26.114 -3.661 19.723 1.00 92.44 254 THR A CA 1
ATOM 1913 C C . THR A 1 254 ? -24.710 -3.969 20.267 1.00 92.44 254 THR A C 1
ATOM 1915 O O . THR A 1 254 ? -24.519 -4.958 20.973 1.00 92.44 254 THR A O 1
ATOM 1918 N N . ALA A 1 255 ? -23.736 -3.080 20.048 1.00 90.44 255 ALA A N 1
ATOM 1919 C CA . ALA A 1 255 ? -22.358 -3.261 20.512 1.00 90.44 255 ALA A CA 1
ATOM 1920 C C . ALA A 1 255 ? -22.221 -3.271 22.047 1.00 90.44 255 ALA A C 1
ATOM 1922 O O . ALA A 1 255 ? -21.333 -3.927 22.593 1.00 90.44 255 ALA A O 1
ATOM 1923 N N . ARG A 1 256 ? -23.101 -2.573 22.780 1.00 87.56 256 ARG A N 1
ATOM 1924 C CA . ARG A 1 256 ? -23.156 -2.631 24.257 1.00 87.56 256 ARG A CA 1
ATOM 1925 C C . ARG A 1 256 ? -23.580 -4.002 24.785 1.00 87.56 256 ARG A C 1
ATOM 1927 O O . ARG A 1 256 ? -23.183 -4.371 25.882 1.00 87.56 256 ARG A O 1
ATOM 1934 N N . GLN A 1 257 ? -24.299 -4.785 23.985 1.00 88.00 257 GLN A N 1
ATOM 1935 C CA . GLN A 1 257 ? -24.653 -6.173 24.298 1.00 88.00 257 GLN A CA 1
ATOM 1936 C C . GLN A 1 257 ? -23.533 -7.160 23.927 1.00 88.00 257 GLN A C 1
ATOM 1938 O O . GLN A 1 257 ? -23.764 -8.365 23.892 1.00 88.00 257 GLN A O 1
ATOM 1943 N N . SER A 1 258 ? -22.316 -6.667 23.651 1.00 87.81 258 SER A N 1
ATOM 1944 C CA . SER A 1 258 ? -21.171 -7.466 23.183 1.00 87.81 258 SER A CA 1
ATOM 1945 C C . SER A 1 258 ? -21.439 -8.203 21.865 1.00 87.81 258 SER A C 1
ATOM 1947 O O . SER A 1 258 ? -20.871 -9.264 21.606 1.00 87.81 258 SER A O 1
ATOM 1949 N N . VAL A 1 259 ? -22.317 -7.644 21.026 1.00 94.00 259 VAL A N 1
ATOM 1950 C CA . VAL A 1 259 ? -22.570 -8.131 19.668 1.00 94.00 259 VAL A CA 1
ATOM 1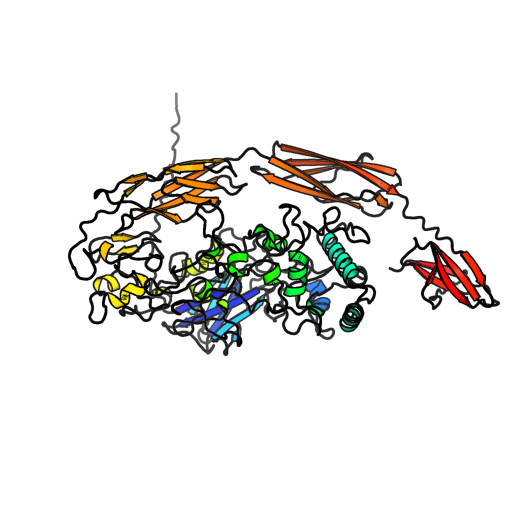951 C C . VAL A 1 259 ? -21.806 -7.234 18.691 1.00 94.00 259 VAL A C 1
ATOM 1953 O O . VAL A 1 259 ? -22.192 -6.075 18.521 1.00 94.00 259 VAL A O 1
ATOM 1956 N N . PRO A 1 260 ? -20.731 -7.729 18.052 1.00 97.00 260 PRO A N 1
ATOM 1957 C CA . PRO A 1 260 ? -19.931 -6.920 17.147 1.00 97.00 260 PRO A CA 1
ATOM 1958 C C . PRO A 1 260 ? -20.674 -6.651 15.831 1.00 97.00 260 PRO A C 1
ATOM 1960 O O . PRO A 1 260 ? -21.444 -7.482 15.332 1.00 97.00 260 PRO A O 1
ATOM 1963 N N . ILE A 1 261 ? -20.421 -5.482 15.247 1.00 98.12 261 ILE A N 1
ATOM 1964 C CA . ILE A 1 261 ? -21.074 -5.031 14.013 1.00 98.12 261 ILE A CA 1
ATOM 1965 C C . ILE A 1 261 ? -20.207 -5.341 12.795 1.00 98.12 261 ILE A C 1
ATOM 1967 O O . ILE A 1 261 ? -19.063 -4.915 12.733 1.00 98.12 261 ILE A O 1
ATOM 1971 N N . LEU A 1 262 ? -20.755 -6.002 11.775 1.00 97.50 262 LEU A N 1
ATOM 1972 C CA . LEU A 1 262 ? -20.134 -6.057 10.453 1.00 97.50 262 LEU A CA 1
ATOM 1973 C C . LEU A 1 262 ? -20.795 -4.993 9.576 1.00 97.50 262 LEU A C 1
ATOM 1975 O O . LEU A 1 262 ? -21.940 -5.162 9.151 1.00 97.50 262 LEU A O 1
ATOM 1979 N N . CYS A 1 263 ? -20.067 -3.920 9.263 1.00 96.88 263 CYS A N 1
ATOM 1980 C CA . CYS A 1 263 ? -20.584 -2.807 8.456 1.00 96.88 263 CYS A CA 1
ATOM 1981 C C . CYS A 1 263 ? -21.109 -3.288 7.094 1.00 96.88 263 CYS A C 1
ATOM 1983 O O . CYS A 1 263 ? -22.123 -2.796 6.589 1.00 96.88 263 CYS A O 1
ATOM 1985 N N . ALA A 1 264 ? -20.456 -4.313 6.538 1.00 95.75 264 ALA A N 1
ATOM 1986 C CA . ALA A 1 264 ? -20.814 -4.888 5.252 1.00 95.75 264 ALA A CA 1
ATOM 1987 C C . ALA A 1 264 ? -22.190 -5.583 5.229 1.00 95.75 264 ALA A C 1
ATOM 1989 O O . ALA A 1 264 ? -22.763 -5.774 4.161 1.00 95.75 264 ALA A O 1
ATOM 1990 N N . ARG A 1 265 ? -22.787 -5.924 6.383 1.00 95.25 265 ARG A N 1
ATOM 1991 C CA . ARG A 1 265 ? -24.152 -6.487 6.405 1.00 95.25 265 ARG A CA 1
ATOM 1992 C C . ARG A 1 265 ? -25.192 -5.532 5.829 1.00 95.25 265 ARG A C 1
ATOM 1994 O O . ARG A 1 265 ? -26.158 -5.993 5.232 1.00 95.25 265 ARG A O 1
ATOM 2001 N N . CYS A 1 266 ? -24.988 -4.226 5.999 1.00 96.00 266 CYS A N 1
ATOM 2002 C CA . CYS A 1 266 ? -25.869 -3.189 5.463 1.00 96.00 266 CYS A CA 1
ATOM 2003 C C . CYS A 1 266 ? -25.266 -2.513 4.226 1.00 96.00 266 CYS A C 1
ATOM 2005 O O . CYS A 1 266 ? -25.975 -2.278 3.250 1.00 96.00 266 CYS A O 1
ATOM 2007 N N . HIS A 1 267 ? -23.961 -2.238 4.236 1.00 95.44 267 HIS A N 1
ATOM 2008 C CA . HIS A 1 267 ? -23.269 -1.538 3.154 1.00 95.44 267 HIS A CA 1
ATOM 2009 C C . HIS A 1 267 ? -22.529 -2.514 2.240 1.00 95.44 267 HIS A C 1
ATOM 2011 O O . HIS A 1 267 ? -21.579 -3.155 2.671 1.00 95.44 267 HIS A O 1
ATOM 2017 N N . ALA A 1 268 ? -22.891 -2.594 0.959 1.00 94.44 268 ALA A N 1
ATOM 2018 C CA . ALA A 1 268 ? -22.191 -3.486 0.033 1.00 94.44 268 ALA A CA 1
ATOM 2019 C C . ALA A 1 268 ? -20.682 -3.175 -0.037 1.00 94.44 268 ALA A C 1
ATOM 2021 O O . ALA A 1 268 ? -20.276 -2.008 -0.070 1.00 94.44 268 ALA A O 1
ATOM 2022 N N . SER A 1 269 ? -19.856 -4.222 -0.079 1.00 91.38 269 SER A N 1
ATOM 2023 C CA . SER A 1 269 ? -18.398 -4.127 -0.186 1.00 91.38 269 SER A CA 1
ATOM 2024 C C . SER A 1 269 ? -17.851 -5.146 -1.182 1.00 91.38 269 SER A C 1
ATOM 2026 O O . SER A 1 269 ? -18.193 -6.325 -1.127 1.00 91.38 269 SER A O 1
ATOM 2028 N N . ASN A 1 270 ? -16.948 -4.712 -2.062 1.00 87.12 270 ASN A N 1
ATOM 2029 C CA . ASN A 1 270 ? -16.258 -5.596 -3.005 1.00 87.12 270 ASN A CA 1
ATOM 2030 C C . ASN A 1 270 ? -15.355 -6.624 -2.308 1.00 87.12 270 ASN A C 1
ATOM 2032 O O . ASN A 1 270 ? -15.139 -7.697 -2.860 1.00 87.12 270 ASN A O 1
ATOM 2036 N N . ALA A 1 271 ? -14.863 -6.314 -1.104 1.00 83.94 271 ALA A N 1
ATOM 2037 C CA . ALA A 1 271 ? -14.052 -7.235 -0.308 1.00 83.94 271 ALA A CA 1
ATOM 2038 C C . ALA A 1 271 ? -14.873 -8.400 0.277 1.00 83.94 271 ALA A C 1
ATOM 2040 O O . ALA A 1 271 ? -14.312 -9.420 0.663 1.00 83.94 271 ALA A O 1
ATOM 2041 N N . LEU A 1 272 ? -16.201 -8.255 0.349 1.00 88.88 272 LEU A N 1
ATOM 2042 C CA . LEU A 1 272 ? -17.125 -9.277 0.838 1.00 88.88 272 LEU A CA 1
ATOM 2043 C C . LEU A 1 272 ? -18.264 -9.426 -0.181 1.00 88.88 272 LEU A C 1
ATOM 2045 O O . LEU A 1 272 ? -19.344 -8.861 0.017 1.00 88.88 272 LEU A O 1
ATOM 2049 N N . PRO A 1 273 ? -18.035 -10.126 -1.306 1.00 85.75 273 PRO A N 1
ATOM 2050 C CA . PRO A 1 273 ? -19.039 -10.274 -2.355 1.00 85.75 273 PRO A CA 1
ATOM 2051 C C . PRO A 1 273 ? -20.366 -10.833 -1.820 1.00 85.75 273 PRO A C 1
ATOM 2053 O O . PRO A 1 273 ? -20.384 -11.733 -0.985 1.00 85.75 273 PRO A O 1
ATOM 2056 N N . GLY A 1 274 ? -21.488 -10.295 -2.306 1.00 88.06 274 GLY A N 1
ATOM 2057 C CA . GLY A 1 274 ? -22.832 -10.674 -1.842 1.00 88.06 274 GLY A CA 1
ATOM 2058 C C . GLY A 1 274 ? -23.294 -9.973 -0.557 1.00 88.06 274 GLY A C 1
ATOM 2059 O O . GLY A 1 274 ? -24.390 -10.252 -0.079 1.00 88.06 274 GLY A O 1
ATOM 2060 N N . SER A 1 275 ? -22.486 -9.061 -0.013 1.00 92.38 275 SER A N 1
ATOM 2061 C CA . SER A 1 275 ? -22.840 -8.206 1.124 1.00 92.38 275 SER A CA 1
ATOM 2062 C C . SER A 1 275 ? -23.705 -6.995 0.733 1.00 92.38 275 SER A C 1
ATOM 2064 O O . SER A 1 275 ? -23.810 -6.634 -0.442 1.00 92.38 275 SER A O 1
ATOM 2066 N N . GLY A 1 276 ? -24.284 -6.330 1.736 1.00 94.00 276 GLY A N 1
ATOM 2067 C CA . GLY A 1 276 ? -25.101 -5.125 1.588 1.00 94.00 276 GLY A CA 1
ATOM 2068 C C . GLY A 1 276 ? -26.609 -5.366 1.494 1.00 94.00 276 GLY A C 1
ATOM 2069 O O . GLY A 1 276 ? -27.076 -6.464 1.200 1.00 94.00 276 GLY A O 1
ATOM 2070 N N . GLN A 1 277 ? -27.376 -4.301 1.734 1.00 93.25 277 GLN A N 1
ATOM 2071 C CA . GLN A 1 277 ? -28.834 -4.270 1.610 1.00 93.25 277 GLN A CA 1
ATOM 2072 C C . GLN A 1 277 ? -29.271 -3.329 0.474 1.00 93.25 277 GLN A C 1
ATOM 2074 O O . GLN A 1 277 ? -28.655 -2.277 0.269 1.00 93.25 277 GLN A O 1
ATOM 2079 N N . PRO A 1 278 ? -30.356 -3.644 -0.256 1.00 90.38 278 PRO A N 1
ATOM 2080 C CA . PRO A 1 278 ? -30.872 -2.778 -1.312 1.00 90.38 278 PRO A CA 1
ATOM 2081 C C . PRO A 1 278 ? -31.221 -1.368 -0.814 1.00 90.38 278 PRO A C 1
ATOM 2083 O O . PRO A 1 278 ? -31.881 -1.198 0.209 1.00 90.38 278 PRO A O 1
ATOM 2086 N N . GLY A 1 279 ? -30.827 -0.347 -1.580 1.00 88.62 279 GLY A N 1
ATOM 2087 C CA . GLY A 1 279 ? -31.114 1.058 -1.268 1.00 88.62 279 GLY A CA 1
ATOM 2088 C C . GLY A 1 279 ? -30.179 1.697 -0.236 1.00 88.62 279 GLY A C 1
ATOM 2089 O O . GLY A 1 279 ? -30.298 2.895 0.008 1.00 88.62 279 GLY A O 1
ATOM 2090 N N . ILE A 1 280 ? -29.235 0.941 0.334 1.00 92.81 280 ILE A N 1
ATOM 2091 C CA . ILE A 1 280 ? -28.170 1.479 1.185 1.00 92.81 280 ILE A CA 1
ATOM 2092 C C . ILE A 1 280 ? -26.912 1.692 0.329 1.00 92.81 280 ILE A C 1
ATOM 2094 O O . ILE A 1 280 ? -26.506 0.770 -0.384 1.00 92.81 280 ILE A O 1
ATOM 2098 N N . PRO A 1 281 ? -26.275 2.880 0.377 1.00 93.81 281 PRO A N 1
ATOM 2099 C CA . PRO A 1 281 ? -25.038 3.128 -0.355 1.00 93.81 281 PRO A CA 1
ATOM 2100 C C . PRO A 1 281 ? -23.942 2.104 -0.016 1.00 93.81 281 PRO A C 1
ATOM 2102 O O . PRO A 1 281 ? -23.803 1.733 1.155 1.00 93.81 281 PRO A O 1
ATOM 2105 N N . PRO A 1 282 ? -23.128 1.663 -0.993 1.00 94.81 282 PRO A N 1
ATOM 2106 C CA . PRO A 1 282 ? -21.988 0.794 -0.722 1.00 94.81 282 PRO A CA 1
ATOM 2107 C C . PRO A 1 282 ? -20.988 1.486 0.209 1.00 94.81 282 PRO A C 1
ATOM 2109 O O . PRO A 1 282 ? -20.913 2.715 0.260 1.00 94.81 282 PRO A O 1
ATOM 2112 N N . LEU A 1 283 ? -20.179 0.697 0.917 1.00 93.12 283 LEU A N 1
ATOM 2113 C CA . LEU A 1 283 ? -19.279 1.186 1.967 1.00 93.12 283 LEU A CA 1
ATOM 2114 C C . LEU A 1 283 ? -18.320 2.269 1.448 1.00 93.12 283 LEU A C 1
ATOM 2116 O O . LEU A 1 283 ? -18.087 3.273 2.117 1.00 93.12 283 LEU A O 1
ATOM 2120 N N . THR A 1 284 ? -17.831 2.100 0.214 1.00 91.69 284 THR A N 1
ATOM 2121 C CA . THR A 1 284 ? -16.976 3.089 -0.456 1.00 91.69 284 THR A CA 1
ATOM 2122 C C . THR A 1 284 ? -17.665 4.448 -0.600 1.00 91.69 284 THR A C 1
ATOM 2124 O O . THR A 1 284 ? -17.062 5.467 -0.281 1.00 91.69 284 THR A O 1
ATOM 2127 N N . GLN A 1 285 ? -18.940 4.486 -0.986 1.00 95.06 285 GLN A N 1
ATOM 2128 C CA . GLN A 1 285 ? -19.686 5.736 -1.097 1.00 95.06 285 GLN A CA 1
ATOM 2129 C C . GLN A 1 285 ? -20.004 6.301 0.290 1.00 95.06 285 GLN A C 1
ATOM 2131 O O . GLN A 1 285 ? -19.768 7.481 0.535 1.00 95.06 285 GLN A O 1
ATOM 2136 N N . ALA A 1 286 ? -20.516 5.462 1.197 1.00 93.31 286 ALA A N 1
ATOM 2137 C CA . ALA A 1 286 ? -20.979 5.878 2.519 1.00 93.31 286 ALA A CA 1
ATOM 2138 C C . ALA A 1 286 ? -19.872 6.545 3.351 1.00 93.31 286 ALA A C 1
ATOM 2140 O O . ALA A 1 286 ? -20.119 7.561 3.996 1.00 93.31 286 ALA A O 1
ATOM 2141 N N . ILE A 1 287 ? -18.649 6.007 3.301 1.00 93.75 287 ILE A N 1
ATOM 2142 C CA . ILE A 1 287 ? -17.509 6.573 4.025 1.00 93.75 287 ILE A CA 1
ATOM 2143 C C . ILE A 1 287 ? -16.965 7.804 3.294 1.00 93.75 287 ILE A C 1
ATOM 2145 O O . ILE A 1 287 ? -16.894 8.876 3.892 1.00 93.75 287 ILE A O 1
ATOM 2149 N N . HIS A 1 288 ? -16.584 7.692 2.019 1.00 95.44 288 HIS A N 1
ATOM 2150 C CA . HIS A 1 288 ? -15.849 8.775 1.356 1.00 95.44 288 HIS A CA 1
ATOM 2151 C C . HIS A 1 288 ? -16.703 10.022 1.118 1.00 95.44 288 HIS A C 1
ATOM 2153 O O . HIS A 1 288 ? -16.217 11.127 1.338 1.00 95.44 288 HIS A O 1
ATOM 2159 N N . ALA A 1 289 ? -17.971 9.869 0.714 1.00 94.50 289 ALA A N 1
ATOM 2160 C CA . ALA A 1 289 ? -18.827 11.017 0.416 1.00 94.50 289 ALA A CA 1
ATOM 2161 C C . ALA A 1 289 ? -19.065 11.889 1.656 1.00 94.50 289 ALA A C 1
ATOM 2163 O O . ALA A 1 289 ? -19.082 13.111 1.552 1.00 94.50 289 ALA A O 1
ATOM 2164 N N . TRP A 1 290 ? -19.213 11.262 2.827 1.00 92.44 290 TRP A N 1
ATOM 2165 C CA . TRP A 1 290 ? -19.390 11.987 4.082 1.00 92.44 290 TRP A CA 1
ATOM 2166 C C . TRP A 1 290 ? -18.094 12.661 4.536 1.00 92.44 290 TRP A C 1
ATOM 2168 O O . TRP A 1 290 ? -18.092 13.840 4.883 1.00 92.44 290 TRP A O 1
ATOM 2178 N N . HIS A 1 291 ? -16.975 11.930 4.497 1.00 94.88 291 HIS A N 1
ATOM 2179 C CA . HIS A 1 291 ? -15.696 12.440 4.990 1.00 94.88 291 HIS A CA 1
ATOM 2180 C C . HIS A 1 291 ? -15.059 13.492 4.079 1.00 94.88 291 HIS A C 1
ATOM 2182 O O . HIS A 1 291 ? -14.268 14.291 4.567 1.00 94.88 291 HIS A O 1
ATOM 2188 N N . ALA A 1 292 ? -15.427 13.559 2.797 1.00 95.44 292 ALA A N 1
ATOM 2189 C CA . ALA A 1 292 ? -14.903 14.546 1.853 1.00 95.44 292 ALA A CA 1
ATOM 2190 C C . ALA A 1 292 ? -15.016 16.001 2.360 1.00 95.44 292 ALA A C 1
ATOM 2192 O O . ALA A 1 292 ? -14.110 16.804 2.137 1.00 95.44 292 ALA A O 1
ATOM 2193 N N . GLU A 1 293 ? -16.098 16.328 3.070 1.00 94.12 293 GLU A N 1
ATOM 2194 C CA . GLU A 1 293 ? -16.366 17.671 3.604 1.00 94.12 293 GLU A CA 1
ATOM 2195 C C . GLU A 1 293 ? -15.810 17.892 5.023 1.00 94.12 293 GLU A C 1
ATOM 2197 O O . GLU A 1 293 ? -15.880 19.001 5.553 1.00 94.12 293 GLU A O 1
ATOM 2202 N N . ILE A 1 294 ? -15.261 16.854 5.660 1.00 93.19 294 ILE A N 1
ATOM 2203 C CA . ILE A 1 294 ? -14.744 16.940 7.027 1.00 93.19 294 ILE A CA 1
ATOM 2204 C C . ILE A 1 294 ? -13.364 17.591 7.016 1.00 93.19 294 ILE A C 1
ATOM 2206 O O . ILE A 1 294 ? -12.489 17.219 6.236 1.00 93.19 294 ILE A O 1
ATOM 2210 N N . THR A 1 295 ? -13.165 18.558 7.909 1.00 92.06 295 THR A N 1
ATOM 2211 C CA . THR A 1 295 ? -11.883 19.243 8.089 1.00 92.06 295 THR A CA 1
ATOM 2212 C C . THR A 1 295 ? -10.882 18.344 8.813 1.00 92.06 295 THR A C 1
ATOM 2214 O O . THR A 1 295 ? -11.140 17.912 9.937 1.00 92.06 295 THR A O 1
ATOM 2217 N N . ASP A 1 296 ? -9.720 18.106 8.204 1.00 89.56 296 ASP A N 1
ATOM 2218 C CA . ASP A 1 296 ? -8.601 17.424 8.855 1.00 89.56 296 ASP A CA 1
ATOM 2219 C C . ASP A 1 296 ? -8.060 18.311 10.000 1.00 89.56 296 ASP A C 1
ATOM 2221 O O . ASP A 1 296 ? -7.696 19.470 9.762 1.00 89.56 296 ASP A O 1
ATOM 2225 N N . PRO A 1 297 ? -7.997 17.804 11.245 1.00 86.12 297 PRO A N 1
ATOM 2226 C CA . PRO A 1 297 ? -7.563 18.586 12.400 1.00 86.12 297 PRO A CA 1
ATOM 2227 C C . PRO A 1 297 ? -6.086 19.008 12.358 1.00 86.12 297 PRO A C 1
ATOM 2229 O O . PRO A 1 297 ? -5.728 19.969 13.040 1.00 86.12 297 PRO A O 1
ATOM 2232 N N . ASP A 1 298 ? -5.230 18.334 11.585 1.00 82.06 298 ASP A N 1
ATOM 2233 C CA . ASP A 1 298 ? -3.812 18.689 11.480 1.00 82.06 298 ASP A CA 1
ATOM 2234 C C . ASP A 1 298 ? -3.547 19.711 10.366 1.00 82.06 298 ASP A C 1
ATOM 2236 O O . ASP A 1 298 ? -2.612 20.506 10.484 1.00 82.06 298 ASP A O 1
ATOM 2240 N N . THR A 1 299 ? -4.334 19.699 9.283 1.00 86.75 299 THR A N 1
ATOM 2241 C CA . THR A 1 299 ? -4.120 20.599 8.130 1.00 86.75 299 THR A CA 1
ATOM 2242 C C . THR A 1 299 ? -5.096 21.771 8.080 1.00 86.75 299 THR A C 1
ATOM 2244 O O . THR A 1 299 ? -4.814 22.771 7.416 1.00 86.75 299 THR A O 1
ATOM 2247 N N . GLY A 1 300 ? -6.231 21.678 8.779 1.00 90.31 300 GLY A N 1
ATOM 2248 C CA . GLY A 1 300 ? -7.293 22.684 8.773 1.00 90.31 300 GLY A CA 1
ATOM 2249 C C . GLY A 1 300 ? -8.058 22.774 7.450 1.00 90.31 300 GLY A C 1
ATOM 2250 O O . GLY A 1 300 ? -8.817 23.724 7.257 1.00 90.31 300 GLY A O 1
ATOM 2251 N N . LYS A 1 301 ? -7.866 21.818 6.534 1.00 92.19 301 LYS A N 1
ATOM 2252 C CA . LYS A 1 301 ? -8.529 21.765 5.224 1.00 92.19 301 LYS A CA 1
ATOM 2253 C C . LYS A 1 301 ? -9.588 20.663 5.188 1.00 92.19 301 LYS A C 1
ATOM 2255 O O . LYS A 1 301 ? -9.388 19.638 5.840 1.00 92.19 301 LYS A O 1
ATOM 2260 N N . PRO A 1 302 ? -10.670 20.818 4.406 1.00 94.56 302 PRO A N 1
ATOM 2261 C CA . PRO A 1 302 ? -11.533 19.695 4.055 1.00 94.56 302 PRO A CA 1
ATOM 2262 C C . PRO A 1 302 ? -10.720 18.565 3.414 1.00 94.56 302 PRO A C 1
ATOM 2264 O O . PRO A 1 302 ? -9.835 18.826 2.596 1.00 94.56 302 PRO A O 1
ATOM 2267 N N . LEU A 1 303 ? -11.028 17.311 3.744 1.00 93.56 303 LEU A N 1
ATOM 2268 C CA . LEU A 1 303 ? -10.283 16.148 3.247 1.00 93.56 303 LEU A CA 1
ATOM 2269 C C . LEU A 1 303 ? -10.311 16.010 1.715 1.00 93.56 303 LEU A C 1
ATOM 2271 O O . LEU A 1 303 ? -9.380 15.450 1.139 1.00 93.56 303 LEU A O 1
ATOM 2275 N N . LYS A 1 304 ? -11.335 16.536 1.032 1.00 93.56 304 LYS A N 1
ATOM 2276 C CA . LYS A 1 304 ? -11.376 16.592 -0.440 1.00 93.56 304 LYS A CA 1
ATOM 2277 C C . LYS A 1 304 ? -10.351 17.556 -1.055 1.00 93.56 304 LYS A C 1
ATOM 2279 O O . LYS A 1 304 ? -9.929 17.329 -2.186 1.00 93.56 304 LYS A O 1
ATOM 2284 N N . ASP A 1 305 ? -9.956 18.596 -0.318 1.00 93.25 305 ASP A N 1
ATOM 2285 C CA . ASP A 1 305 ? -9.055 19.664 -0.778 1.00 93.25 305 ASP A CA 1
ATOM 2286 C C . ASP A 1 305 ? -7.586 19.391 -0.402 1.00 93.25 305 ASP A C 1
ATOM 2288 O O . ASP A 1 305 ? -6.675 20.125 -0.801 1.00 93.25 305 ASP A O 1
ATOM 2292 N N . ASP A 1 306 ? -7.330 18.340 0.379 1.00 88.31 306 ASP A N 1
ATOM 2293 C CA . ASP A 1 306 ? -5.984 17.880 0.690 1.00 88.31 306 ASP A CA 1
ATOM 2294 C C . ASP A 1 306 ? -5.493 16.919 -0.400 1.00 88.31 306 ASP A C 1
ATOM 2296 O O . ASP A 1 306 ? -5.935 15.775 -0.520 1.00 88.31 306 ASP A O 1
ATOM 2300 N N . ALA A 1 307 ? -4.564 17.407 -1.223 1.00 83.62 307 ALA A N 1
ATOM 2301 C CA . ALA A 1 307 ? -3.988 16.660 -2.338 1.00 83.62 307 ALA A CA 1
ATOM 2302 C C . ALA A 1 307 ? -2.843 15.714 -1.929 1.00 83.62 307 ALA A C 1
ATOM 2304 O O . ALA A 1 307 ? -2.221 15.108 -2.797 1.00 83.62 307 ALA A O 1
ATOM 2305 N N . THR A 1 308 ? -2.536 15.581 -0.636 1.00 85.81 308 THR A N 1
ATOM 2306 C CA . THR A 1 308 ? -1.455 14.711 -0.162 1.00 85.81 308 THR A CA 1
ATOM 2307 C C . THR A 1 308 ? -1.967 13.314 0.187 1.00 85.81 308 THR A C 1
ATOM 2309 O O . THR A 1 308 ? -3.103 13.133 0.630 1.00 85.81 308 THR A O 1
ATOM 2312 N N . ARG A 1 309 ? -1.105 12.291 0.098 1.00 87.88 309 ARG A N 1
ATOM 2313 C CA . ARG A 1 309 ? -1.442 10.941 0.605 1.00 87.88 309 ARG A CA 1
ATOM 2314 C C . ARG A 1 309 ? -1.794 10.914 2.091 1.00 87.88 309 ARG A C 1
ATOM 2316 O O . ARG A 1 309 ? -2.448 9.969 2.513 1.00 87.88 309 ARG A O 1
ATOM 2323 N N . ALA A 1 310 ? -1.344 11.897 2.878 1.00 84.38 310 ALA A N 1
ATOM 2324 C CA . ALA A 1 310 ? -1.584 11.925 4.318 1.00 84.38 310 ALA A CA 1
ATOM 2325 C C . ALA A 1 310 ? -3.086 11.941 4.635 1.00 84.38 310 ALA A C 1
ATOM 2327 O O . ALA A 1 310 ? -3.509 11.223 5.536 1.00 84.38 310 ALA A O 1
ATOM 2328 N N . ALA A 1 311 ? -3.884 12.656 3.836 1.00 88.88 311 ALA A N 1
ATOM 2329 C CA . ALA A 1 311 ? -5.339 12.674 3.963 1.00 88.88 311 ALA A CA 1
ATOM 2330 C C . ALA A 1 311 ? -5.964 11.288 3.744 1.00 88.88 311 ALA A C 1
ATOM 2332 O O . ALA A 1 311 ? -6.797 10.847 4.532 1.00 88.88 311 ALA A O 1
ATOM 2333 N N . CYS A 1 312 ? -5.524 10.549 2.720 1.00 91.75 312 CYS A N 1
ATOM 2334 C CA . CYS A 1 312 ? -5.984 9.177 2.495 1.00 91.75 312 CYS A CA 1
ATOM 2335 C C . CYS A 1 312 ? -5.489 8.222 3.592 1.00 91.75 312 CYS A C 1
ATOM 2337 O O . CYS A 1 312 ? -6.246 7.372 4.055 1.00 91.75 312 CYS A O 1
ATOM 2339 N N . TYR A 1 313 ? -4.241 8.378 4.044 1.00 91.44 313 TYR A N 1
ATOM 2340 C CA . TYR A 1 313 ? -3.631 7.547 5.085 1.00 91.44 313 TYR A CA 1
ATOM 2341 C C . TYR A 1 313 ? -4.204 7.769 6.492 1.00 91.44 313 TYR A C 1
ATOM 2343 O O . TYR A 1 313 ? -3.830 7.061 7.420 1.00 91.44 313 TYR A O 1
ATOM 2351 N N . ARG A 1 314 ? -5.141 8.710 6.668 1.00 87.44 314 ARG A N 1
ATOM 2352 C CA . ARG A 1 314 ? -5.973 8.772 7.880 1.00 87.44 314 ARG A CA 1
ATOM 2353 C C . ARG A 1 314 ? -6.831 7.522 8.030 1.00 87.44 314 ARG A C 1
ATOM 2355 O O . ARG A 1 314 ? -6.973 6.994 9.121 1.00 87.44 314 ARG A O 1
ATOM 2362 N N . CYS A 1 315 ? -7.403 7.058 6.924 1.00 90.25 315 CYS A N 1
ATOM 2363 C CA . CYS A 1 315 ? -8.379 5.969 6.917 1.00 90.25 315 CYS A CA 1
ATOM 2364 C C . CYS A 1 315 ? -7.874 4.732 6.165 1.00 90.25 315 CYS A C 1
ATOM 2366 O O . CYS A 1 315 ? -8.524 3.693 6.176 1.00 90.25 315 CYS A O 1
ATOM 2368 N N . HIS A 1 316 ? -6.725 4.835 5.505 1.00 91.88 316 HIS A N 1
ATOM 2369 C CA . HIS A 1 316 ? -6.065 3.745 4.799 1.00 91.88 316 HIS A CA 1
ATOM 2370 C C . HIS A 1 316 ? -4.671 3.510 5.376 1.00 91.88 316 HIS A C 1
ATOM 2372 O O . HIS A 1 316 ? -4.061 4.442 5.896 1.00 91.88 316 HIS A O 1
ATOM 2378 N N . PRO A 1 317 ? -4.117 2.297 5.252 1.00 89.19 317 PRO A N 1
ATOM 2379 C CA . PRO A 1 317 ? -2.754 2.054 5.689 1.00 89.19 317 PRO A CA 1
ATOM 2380 C C . PRO A 1 317 ? -1.771 2.887 4.871 1.00 89.19 317 PRO A C 1
ATOM 2382 O O . PRO A 1 317 ? -1.964 3.104 3.670 1.00 89.19 317 PRO A O 1
ATOM 2385 N N . GLY A 1 318 ? -0.677 3.301 5.502 1.00 86.50 318 GLY A N 1
ATOM 2386 C CA . GLY A 1 318 ? 0.429 3.930 4.795 1.00 86.50 318 GLY A CA 1
ATOM 2387 C C . GLY A 1 318 ? 1.125 5.057 5.535 1.00 86.50 318 GLY A C 1
ATOM 2388 O O . GLY A 1 318 ? 2.158 5.514 5.042 1.00 86.50 318 GLY A O 1
ATOM 2389 N N . SER A 1 319 ? 0.602 5.488 6.685 1.00 83.69 319 SER A N 1
ATOM 2390 C CA . SER A 1 319 ? 1.253 6.483 7.540 1.00 83.69 319 SER A CA 1
ATOM 2391 C C . SER A 1 319 ? 2.624 5.996 8.020 1.00 83.69 319 SER A C 1
ATOM 2393 O O . SER A 1 319 ? 3.579 6.773 7.990 1.00 83.69 319 SER A O 1
ATOM 2395 N N . GLU A 1 320 ? 2.749 4.706 8.347 1.00 85.12 320 GLU A N 1
ATOM 2396 C CA . GLU A 1 320 ? 4.026 4.061 8.675 1.00 85.12 320 GLU A CA 1
ATOM 2397 C C . GLU A 1 320 ? 4.419 3.046 7.599 1.00 85.12 320 GLU A C 1
ATOM 2399 O O . GLU A 1 320 ? 5.534 3.104 7.075 1.00 85.12 320 GLU A O 1
ATOM 2404 N N . THR A 1 321 ? 3.489 2.179 7.185 1.00 89.50 321 THR A N 1
ATOM 2405 C CA . THR A 1 321 ? 3.748 1.148 6.173 1.00 89.50 321 THR A CA 1
ATOM 2406 C C . THR A 1 321 ? 4.180 1.721 4.829 1.00 89.50 321 THR A C 1
ATOM 2408 O O . THR A 1 321 ? 5.009 1.113 4.167 1.00 89.50 321 THR A O 1
ATOM 2411 N N . ARG A 1 322 ? 3.700 2.899 4.410 1.00 88.62 322 ARG A N 1
ATOM 2412 C CA . ARG A 1 322 ? 3.839 3.421 3.032 1.00 88.62 322 ARG A CA 1
ATOM 2413 C C . ARG A 1 322 ? 3.179 2.490 2.005 1.00 88.62 322 ARG A C 1
ATOM 2415 O O . ARG A 1 322 ? 3.851 1.934 1.146 1.00 88.62 322 ARG A O 1
ATOM 2422 N N . CYS A 1 323 ? 1.854 2.343 2.058 1.00 90.19 323 CYS A N 1
ATOM 2423 C CA . CYS A 1 323 ? 1.097 1.483 1.138 1.00 90.19 323 CYS A CA 1
ATOM 2424 C C . CYS A 1 323 ? 1.509 1.683 -0.335 1.00 90.19 323 CYS A C 1
ATOM 2426 O O . CYS A 1 323 ? 1.932 0.725 -0.982 1.00 90.19 323 CYS A O 1
ATOM 2428 N N . LEU A 1 324 ? 1.506 2.929 -0.827 1.00 91.81 324 LEU A N 1
ATOM 2429 C CA . LEU A 1 324 ? 2.022 3.279 -2.153 1.00 91.81 324 LEU A CA 1
ATOM 2430 C C . LEU A 1 324 ? 3.549 3.490 -2.120 1.00 91.81 324 LEU A C 1
ATOM 2432 O O . LEU A 1 324 ? 4.034 4.591 -1.838 1.00 91.81 324 LEU A O 1
ATOM 2436 N N . ARG A 1 325 ? 4.303 2.438 -2.450 1.00 92.62 325 ARG A N 1
ATOM 2437 C CA . ARG A 1 325 ? 5.781 2.374 -2.334 1.00 92.62 325 ARG A CA 1
ATOM 2438 C C . ARG A 1 325 ? 6.511 1.881 -3.581 1.00 92.62 325 ARG A C 1
ATOM 2440 O O . ARG A 1 325 ? 7.739 1.877 -3.606 1.00 92.62 325 ARG A O 1
ATOM 2447 N N . GLY A 1 326 ? 5.768 1.488 -4.612 1.00 92.12 326 GLY A N 1
ATOM 2448 C CA . GLY A 1 326 ? 6.334 1.103 -5.902 1.00 92.12 326 GLY A CA 1
ATOM 2449 C C . GLY A 1 326 ? 6.981 2.259 -6.677 1.00 92.12 326 GLY A C 1
ATOM 2450 O O . GLY A 1 326 ? 7.181 3.372 -6.171 1.00 92.12 326 GLY A O 1
ATOM 2451 N N . ALA A 1 327 ? 7.232 2.025 -7.964 1.00 90.06 327 ALA A N 1
ATOM 2452 C CA . ALA A 1 327 ? 7.807 3.006 -8.883 1.00 90.06 327 ALA A CA 1
ATOM 2453 C C . ALA A 1 327 ? 7.000 4.318 -8.934 1.00 90.06 327 ALA A C 1
ATOM 2455 O O . ALA A 1 327 ? 7.586 5.402 -8.924 1.00 90.06 327 ALA A O 1
ATOM 2456 N N . MET A 1 328 ? 5.664 4.228 -8.922 1.00 90.12 328 MET A N 1
ATOM 2457 C CA . MET A 1 328 ? 4.772 5.393 -8.836 1.00 90.12 328 MET A CA 1
ATOM 2458 C C . MET A 1 328 ? 4.898 6.111 -7.487 1.00 90.12 328 MET A C 1
ATOM 2460 O O . MET A 1 328 ? 4.923 7.338 -7.412 1.00 90.12 328 MET A O 1
ATOM 2464 N N . GLY A 1 329 ? 5.062 5.332 -6.416 1.00 89.00 329 GLY A N 1
ATOM 2465 C CA . GLY A 1 329 ? 5.269 5.810 -5.054 1.00 89.00 329 GLY A CA 1
ATOM 2466 C C . GLY A 1 329 ? 6.475 6.732 -4.890 1.00 89.00 329 GLY A C 1
ATOM 2467 O O . GLY A 1 329 ? 6.434 7.644 -4.067 1.00 89.00 329 GLY A O 1
ATOM 2468 N N . SER A 1 330 ? 7.502 6.496 -5.705 1.00 86.56 330 SER A N 1
ATOM 2469 C CA . SER A 1 330 ? 8.850 7.055 -5.569 1.00 86.56 330 SER A CA 1
ATOM 2470 C C . SER A 1 330 ? 9.124 8.272 -6.458 1.00 86.56 330 SER A C 1
ATOM 2472 O O . SER A 1 330 ? 10.250 8.768 -6.491 1.00 86.56 330 SER A O 1
ATOM 2474 N N . ALA A 1 331 ? 8.138 8.739 -7.228 1.00 87.25 331 ALA A N 1
ATOM 2475 C CA . ALA A 1 331 ? 8.324 9.891 -8.101 1.00 87.25 331 ALA A CA 1
ATOM 2476 C C . ALA A 1 331 ? 8.373 11.197 -7.292 1.00 87.25 331 ALA A C 1
ATOM 2478 O O . ALA A 1 331 ? 7.530 11.434 -6.427 1.00 87.25 331 ALA A O 1
ATOM 2479 N N . VAL A 1 332 ? 9.345 12.055 -7.603 1.00 89.06 332 VAL A N 1
ATOM 2480 C CA . VAL A 1 332 ? 9.610 13.318 -6.895 1.00 89.06 332 VAL A CA 1
ATOM 2481 C C . VAL A 1 332 ? 9.473 14.484 -7.871 1.00 89.06 332 VAL A C 1
ATOM 2483 O O . VAL A 1 332 ? 9.960 14.401 -9.001 1.00 89.06 332 VAL A O 1
ATOM 2486 N N . ALA A 1 333 ? 8.773 15.536 -7.450 1.00 87.50 333 ALA A N 1
ATOM 2487 C CA . ALA A 1 333 ? 8.570 16.762 -8.213 1.00 87.50 333 ALA A CA 1
ATOM 2488 C C . ALA A 1 333 ? 9.777 17.709 -8.084 1.00 87.50 333 ALA A C 1
ATOM 2490 O O . ALA A 1 333 ? 10.678 17.500 -7.270 1.00 87.50 333 ALA A O 1
ATOM 2491 N N . ALA A 1 334 ? 9.807 18.770 -8.894 1.00 84.00 334 ALA A N 1
ATOM 2492 C CA . ALA A 1 334 ? 10.912 19.734 -8.897 1.00 84.00 334 ALA A CA 1
ATOM 2493 C C . ALA A 1 334 ? 11.059 20.511 -7.572 1.00 84.00 334 ALA A C 1
ATOM 2495 O O . ALA A 1 334 ? 12.137 21.021 -7.288 1.00 84.00 334 ALA A O 1
ATOM 2496 N N . ASP A 1 335 ? 10.006 20.566 -6.754 1.00 81.56 335 ASP A N 1
ATOM 2497 C CA . ASP A 1 335 ? 9.990 21.195 -5.427 1.00 81.56 335 ASP A CA 1
ATOM 2498 C C . ASP A 1 335 ? 10.329 20.222 -4.276 1.00 81.56 335 ASP A C 1
ATOM 2500 O O . ASP A 1 335 ? 10.366 20.622 -3.114 1.00 81.56 335 ASP A O 1
ATOM 2504 N N . GLY A 1 336 ? 10.591 18.946 -4.583 1.00 79.88 336 GLY A N 1
ATOM 2505 C CA . GLY A 1 336 ? 10.954 17.912 -3.608 1.00 79.88 336 GLY A CA 1
ATOM 2506 C C . GLY A 1 336 ? 9.774 17.174 -2.986 1.00 79.88 336 GLY A C 1
ATOM 2507 O O . GLY A 1 336 ? 9.988 16.190 -2.269 1.00 79.88 336 GLY A O 1
ATOM 2508 N N . THR A 1 337 ? 8.545 17.598 -3.286 1.00 84.00 337 THR A N 1
ATOM 2509 C CA . THR A 1 337 ? 7.329 16.870 -2.919 1.00 84.00 337 THR A CA 1
ATOM 2510 C C . THR A 1 337 ? 7.169 15.612 -3.774 1.00 84.00 337 THR A C 1
ATOM 2512 O O . THR A 1 337 ? 7.920 15.364 -4.726 1.00 84.00 337 THR A O 1
ATOM 2515 N N . ARG A 1 338 ? 6.201 14.760 -3.428 1.00 86.06 338 ARG A N 1
ATOM 2516 C CA . ARG A 1 338 ? 5.879 13.605 -4.266 1.00 86.06 338 ARG A CA 1
ATOM 2517 C C . ARG A 1 338 ? 5.190 14.078 -5.541 1.00 86.06 338 ARG A C 1
ATOM 2519 O O . ARG A 1 338 ? 4.236 14.836 -5.495 1.00 86.06 338 ARG A O 1
ATOM 2526 N N . ALA A 1 339 ? 5.670 13.603 -6.688 1.00 89.75 339 ALA A N 1
ATOM 2527 C CA . ALA A 1 339 ? 5.088 13.951 -7.986 1.00 89.75 339 ALA A CA 1
ATOM 2528 C C . ALA A 1 339 ? 3.768 13.221 -8.268 1.00 89.75 339 ALA A C 1
ATOM 2530 O O . ALA A 1 339 ? 3.023 13.622 -9.158 1.00 89.75 339 ALA A O 1
ATOM 2531 N N . MET A 1 340 ? 3.522 12.119 -7.562 1.00 91.44 340 MET A N 1
ATOM 2532 C CA . MET A 1 340 ? 2.303 11.326 -7.650 1.00 91.44 340 MET A CA 1
ATOM 2533 C C . MET A 1 340 ? 1.804 11.062 -6.241 1.00 91.44 340 MET A C 1
ATOM 2535 O O . MET A 1 340 ? 2.589 10.652 -5.389 1.00 91.44 340 MET A O 1
ATOM 2539 N N . ASP A 1 341 ? 0.512 11.226 -6.005 1.00 91.50 341 ASP A N 1
ATOM 2540 C CA . ASP A 1 341 ? -0.167 10.872 -4.761 1.00 91.50 341 ASP A CA 1
ATOM 2541 C C . ASP A 1 341 ? -1.379 9.972 -5.047 1.00 91.50 341 ASP A C 1
ATOM 2543 O O . ASP A 1 341 ? -1.655 9.657 -6.205 1.00 91.50 341 ASP A O 1
ATOM 2547 N N . CYS A 1 342 ? -2.086 9.497 -4.015 1.00 92.69 342 CYS A N 1
ATOM 2548 C CA . CYS A 1 342 ? -3.250 8.618 -4.211 1.00 92.69 342 CYS A CA 1
ATOM 2549 C C . CYS A 1 342 ? -4.280 9.273 -5.148 1.00 92.69 342 CYS A C 1
ATOM 2551 O O . CYS A 1 342 ? -4.842 8.628 -6.032 1.00 92.69 342 CYS A O 1
ATOM 2553 N N . GLN A 1 343 ? -4.461 10.583 -5.003 1.00 92.19 343 GLN A N 1
ATOM 2554 C CA . GLN A 1 343 ? -5.380 11.415 -5.764 1.00 92.19 343 GLN A CA 1
ATOM 2555 C C . GLN A 1 343 ? -4.974 11.551 -7.238 1.00 92.19 343 GLN A C 1
ATOM 2557 O O . GLN A 1 343 ? -5.844 11.705 -8.089 1.00 92.19 343 GLN A O 1
ATOM 2562 N N . SER A 1 344 ? -3.683 11.421 -7.569 1.00 93.19 344 SER A N 1
ATOM 2563 C CA . SER A 1 344 ? -3.201 11.392 -8.960 1.00 93.19 344 SER A CA 1
ATOM 2564 C C . SER A 1 344 ? -3.759 10.204 -9.750 1.00 93.19 344 SER A C 1
ATOM 2566 O O . SER A 1 344 ? -3.786 10.240 -10.978 1.00 93.19 344 SER A O 1
ATOM 2568 N N . CYS A 1 345 ? -4.192 9.159 -9.042 1.00 93.38 345 CYS A N 1
ATOM 2569 C CA . CYS A 1 345 ? -4.703 7.908 -9.588 1.00 93.38 345 CYS A CA 1
ATOM 2570 C C . CYS A 1 345 ? -6.218 7.772 -9.365 1.00 93.38 345 CYS A C 1
ATOM 2572 O O . CYS A 1 345 ? -6.964 7.516 -10.305 1.00 93.38 345 CYS A O 1
ATOM 2574 N N . HIS A 1 346 ? -6.680 7.969 -8.129 1.00 93.12 346 HIS A N 1
ATOM 2575 C CA . HIS A 1 346 ? -8.067 7.705 -7.729 1.00 93.12 346 HIS A CA 1
ATOM 2576 C C . HIS A 1 346 ? -8.969 8.951 -7.738 1.00 93.12 346 HIS A C 1
ATOM 2578 O O . HIS A 1 346 ? -10.191 8.816 -7.688 1.00 93.12 346 HIS A O 1
ATOM 2584 N N . GLY A 1 347 ? -8.388 10.153 -7.817 1.00 92.31 347 GLY A N 1
ATOM 2585 C CA . GLY A 1 347 ? -9.095 11.426 -7.662 1.00 92.31 347 GLY A CA 1
ATOM 2586 C C . GLY A 1 347 ? -9.238 11.862 -6.199 1.00 92.31 347 GLY A C 1
ATOM 2587 O O . GLY A 1 347 ? -8.789 11.182 -5.275 1.00 92.31 347 GLY A O 1
ATOM 2588 N N . SER A 1 348 ? -9.849 13.028 -5.986 1.00 92.12 348 SER A N 1
ATOM 2589 C CA . SER A 1 348 ? -10.160 13.557 -4.653 1.00 92.12 348 SER A CA 1
ATOM 2590 C C . SER A 1 348 ? -11.227 12.720 -3.936 1.00 92.12 348 SER A C 1
ATOM 2592 O O . SER A 1 348 ? -11.946 11.927 -4.548 1.00 92.12 348 SER A O 1
ATOM 2594 N N . MET A 1 349 ? -11.342 12.886 -2.616 1.00 93.25 349 MET A N 1
ATOM 2595 C CA . MET A 1 349 ? -12.202 12.047 -1.769 1.00 93.25 349 MET A CA 1
ATOM 2596 C C . MET A 1 349 ? -13.684 12.060 -2.190 1.00 93.25 349 MET A C 1
ATOM 2598 O O . MET A 1 349 ? -14.343 11.023 -2.161 1.00 93.25 349 MET A O 1
ATOM 2602 N N . ASP A 1 350 ? -14.195 13.196 -2.665 1.00 93.38 350 ASP A N 1
ATOM 2603 C CA . ASP A 1 350 ? -15.550 13.333 -3.217 1.00 93.38 350 ASP A CA 1
ATOM 2604 C C . ASP A 1 350 ? -15.746 12.539 -4.522 1.00 93.38 350 ASP A C 1
ATOM 2606 O O . ASP A 1 350 ? -16.820 11.984 -4.755 1.00 93.38 350 ASP A O 1
ATOM 2610 N N . LYS A 1 351 ? -14.705 12.420 -5.358 1.00 92.81 351 LYS A N 1
ATOM 2611 C CA . LYS A 1 351 ? -14.727 11.596 -6.581 1.00 92.81 351 LYS A CA 1
ATOM 2612 C C . LYS A 1 351 ? -14.707 10.113 -6.248 1.00 92.81 351 LYS A C 1
ATOM 2614 O O . LYS A 1 351 ? -15.455 9.338 -6.843 1.00 92.81 351 LYS A O 1
ATOM 2619 N N . VAL A 1 352 ? -13.900 9.730 -5.261 1.00 93.56 352 VAL A N 1
ATOM 2620 C CA . VAL A 1 352 ? -13.853 8.362 -4.728 1.00 93.56 352 VAL A CA 1
ATOM 2621 C C . VAL A 1 352 ? -15.211 7.969 -4.134 1.00 93.56 352 VAL A C 1
ATOM 2623 O O . VAL A 1 352 ? -15.635 6.829 -4.317 1.00 93.56 352 VAL A O 1
ATOM 2626 N N . GLY A 1 353 ? -15.906 8.909 -3.485 1.00 94.00 353 GLY A N 1
ATOM 2627 C CA . GLY A 1 353 ? -17.246 8.745 -2.914 1.00 94.00 353 GLY A CA 1
ATOM 2628 C C . GLY A 1 353 ? -18.416 9.018 -3.864 1.00 94.00 353 GLY A C 1
ATOM 2629 O O . GLY A 1 353 ? -19.554 9.100 -3.404 1.00 94.00 353 GLY A O 1
ATOM 2630 N N . ALA A 1 354 ? -18.191 9.181 -5.170 1.00 94.44 354 ALA A N 1
ATOM 2631 C CA . ALA A 1 354 ? -19.269 9.476 -6.109 1.00 94.44 354 ALA A CA 1
ATOM 2632 C C . ALA A 1 354 ? -20.247 8.293 -6.246 1.00 94.44 354 ALA A C 1
ATOM 2634 O O . ALA A 1 354 ? -19.835 7.146 -6.396 1.00 94.44 354 ALA A O 1
ATOM 2635 N N . ALA A 1 355 ? -21.555 8.572 -6.282 1.00 92.25 355 ALA A N 1
ATOM 2636 C CA . ALA A 1 355 ? -22.605 7.541 -6.297 1.00 92.25 355 ALA A CA 1
ATOM 2637 C C . ALA A 1 355 ? -22.542 6.562 -7.488 1.00 92.25 355 ALA A C 1
ATOM 2639 O O . ALA A 1 355 ? -23.041 5.445 -7.397 1.00 92.25 355 ALA A O 1
ATOM 2640 N N . GLY A 1 356 ? -21.950 6.980 -8.611 1.00 88.88 356 GLY A N 1
ATOM 2641 C CA . GLY A 1 356 ? -21.776 6.137 -9.797 1.00 88.88 356 GLY A CA 1
ATOM 2642 C C . GLY A 1 356 ? -20.501 5.292 -9.797 1.00 88.88 356 GLY A C 1
ATOM 2643 O O . GLY A 1 356 ? -20.333 4.480 -10.701 1.00 88.88 356 GLY A O 1
ATOM 2644 N N . ARG A 1 357 ? -19.598 5.482 -8.825 1.00 91.75 357 ARG A N 1
ATOM 2645 C CA . ARG A 1 357 ? -18.304 4.798 -8.788 1.00 91.75 357 ARG A CA 1
ATOM 2646 C C . ARG A 1 357 ? -18.443 3.413 -8.160 1.00 91.75 357 ARG A C 1
ATOM 2648 O O . ARG A 1 357 ? -18.883 3.263 -7.021 1.00 91.75 357 ARG A O 1
ATOM 2655 N N . ARG A 1 358 ? -18.005 2.388 -8.882 1.00 89.81 358 ARG A N 1
ATOM 2656 C CA . ARG A 1 358 ? -17.884 1.008 -8.406 1.00 89.81 358 ARG A CA 1
ATOM 2657 C C . ARG A 1 358 ? -16.504 0.826 -7.785 1.00 89.81 358 ARG A C 1
ATOM 2659 O O . ARG A 1 358 ? -15.499 0.761 -8.494 1.00 89.81 358 ARG A O 1
ATOM 2666 N N . GLY A 1 359 ? -16.453 0.730 -6.458 1.00 87.56 359 GLY A N 1
ATOM 2667 C CA . GLY A 1 359 ? -15.205 0.470 -5.736 1.00 87.56 359 GLY A CA 1
ATOM 2668 C C . GLY A 1 359 ? -14.471 -0.755 -6.291 1.00 87.56 359 GLY A C 1
ATOM 2669 O O . GLY A 1 359 ? -15.108 -1.717 -6.719 1.00 87.56 359 GLY A O 1
ATOM 2670 N N . TRP A 1 360 ? -13.135 -0.707 -6.322 1.00 87.19 360 TRP A N 1
ATOM 2671 C CA . TRP A 1 360 ? -12.244 -1.782 -6.790 1.00 87.19 360 TRP A CA 1
ATOM 2672 C C . TRP A 1 360 ? -12.361 -2.157 -8.276 1.00 87.19 360 TRP A C 1
ATOM 2674 O O . TRP A 1 360 ? -11.551 -2.967 -8.736 1.00 87.19 360 TRP A O 1
ATOM 2684 N N . LEU A 1 361 ? -13.347 -1.620 -9.003 1.00 90.81 361 LEU A N 1
ATOM 2685 C CA . LEU A 1 361 ? -13.584 -1.852 -10.430 1.00 90.81 361 LEU A CA 1
ATOM 2686 C C . LEU A 1 361 ? -13.301 -0.599 -11.261 1.00 90.81 361 LEU A C 1
ATOM 2688 O O . LEU A 1 361 ? -12.691 -0.705 -12.322 1.00 90.81 361 LEU A O 1
ATOM 2692 N N . ASP A 1 362 ? -13.688 0.576 -10.764 1.00 91.88 362 ASP A N 1
ATOM 2693 C CA . ASP A 1 362 ? -13.425 1.865 -11.406 1.00 91.88 362 ASP A CA 1
ATOM 2694 C C . ASP A 1 362 ? -12.109 2.456 -10.864 1.00 91.88 362 ASP A C 1
ATOM 2696 O O . ASP A 1 362 ? -12.076 3.457 -10.134 1.00 91.88 362 ASP A O 1
ATOM 2700 N N . GLU A 1 363 ? -11.019 1.761 -11.188 1.00 92.25 363 GLU A N 1
ATOM 2701 C CA . GLU A 1 363 ? -9.639 2.145 -10.884 1.00 92.25 363 GLU A CA 1
ATOM 2702 C C . GLU A 1 363 ? -8.929 2.640 -12.154 1.00 92.25 363 GLU A C 1
ATOM 2704 O O . GLU A 1 363 ? -9.320 2.257 -13.262 1.00 92.25 363 GLU A O 1
ATOM 2709 N N . PRO A 1 364 ? -7.895 3.493 -12.032 1.00 91.00 364 PRO A N 1
ATOM 2710 C CA . PRO A 1 364 ? -7.170 3.985 -13.195 1.00 91.00 364 PRO A CA 1
ATOM 2711 C C . PRO A 1 364 ? -6.489 2.842 -13.947 1.00 91.00 364 PRO A C 1
ATOM 2713 O O . PRO A 1 364 ? -5.906 1.924 -13.366 1.00 91.00 364 PRO A O 1
ATOM 2716 N N . ALA A 1 365 ? -6.529 2.945 -15.267 1.00 93.25 365 ALA A N 1
ATOM 2717 C CA . ALA A 1 365 ? -5.851 2.043 -16.171 1.00 93.25 365 ALA A CA 1
ATOM 2718 C C . ALA A 1 365 ? -4.483 2.606 -16.578 1.00 93.25 365 ALA A C 1
ATOM 2720 O O . ALA A 1 365 ? -4.257 3.820 -16.576 1.00 93.25 365 ALA A O 1
ATOM 2721 N N . CYS A 1 366 ? -3.565 1.731 -16.992 1.00 93.00 366 CYS A N 1
ATOM 2722 C CA . CYS A 1 366 ? -2.198 2.113 -17.352 1.00 93.00 366 CYS A CA 1
ATOM 2723 C C . CYS A 1 366 ? -2.170 3.229 -18.409 1.00 93.00 366 CYS A C 1
ATOM 2725 O O . CYS A 1 366 ? -1.424 4.197 -18.269 1.00 93.00 366 CYS A O 1
ATOM 2727 N N . GLN A 1 367 ? -3.039 3.143 -19.420 1.00 93.31 367 GLN A N 1
ATOM 2728 C CA . GLN A 1 367 ? -3.178 4.113 -20.509 1.00 93.31 367 GLN A CA 1
ATOM 2729 C C . GLN A 1 367 ? -3.587 5.524 -20.066 1.00 93.31 367 GLN A C 1
ATOM 2731 O O . GLN A 1 367 ? -3.390 6.471 -20.828 1.00 93.31 367 GLN A O 1
ATOM 2736 N N . ASN A 1 368 ? -4.120 5.692 -18.850 1.00 94.94 368 ASN A N 1
ATOM 2737 C CA . ASN A 1 368 ? -4.441 7.017 -18.321 1.00 94.94 368 ASN A CA 1
ATOM 2738 C C . ASN A 1 368 ? -3.177 7.803 -17.935 1.00 94.94 368 ASN A C 1
ATOM 2740 O O . ASN A 1 368 ? -3.201 9.027 -17.907 1.00 94.94 368 ASN A O 1
ATOM 2744 N N . CYS A 1 369 ? -2.048 7.129 -17.710 1.00 94.62 369 CYS A N 1
ATOM 2745 C CA . CYS A 1 369 ? -0.753 7.785 -17.513 1.00 94.62 369 CYS A CA 1
ATOM 2746 C C . CYS A 1 369 ? 0.211 7.484 -18.661 1.00 94.62 369 CYS A C 1
ATOM 2748 O O . CYS A 1 369 ? 0.904 8.385 -19.124 1.00 94.62 369 CYS A O 1
ATOM 2750 N N . HIS A 1 370 ? 0.251 6.242 -19.138 1.00 94.00 370 HIS A N 1
ATOM 2751 C CA . HIS A 1 370 ? 1.130 5.746 -20.194 1.00 94.00 370 HIS A CA 1
ATOM 2752 C C . HIS A 1 370 ? 0.465 5.896 -21.562 1.00 94.00 370 HIS A C 1
ATOM 2754 O O . HIS A 1 370 ? -0.091 4.948 -22.110 1.00 94.00 370 HIS A O 1
ATOM 2760 N N . THR A 1 371 ? 0.508 7.109 -22.113 1.00 94.12 371 THR A N 1
ATOM 2761 C CA . THR A 1 371 ? -0.313 7.451 -23.286 1.00 94.12 371 THR A CA 1
ATOM 2762 C C . THR A 1 371 ? 0.239 6.948 -24.615 1.00 94.12 371 THR A C 1
ATOM 2764 O O . THR A 1 371 ? -0.451 7.044 -25.631 1.00 94.12 371 THR A O 1
ATOM 2767 N N . GLY A 1 372 ? 1.463 6.415 -24.631 1.00 94.25 372 GLY A N 1
ATOM 2768 C CA . GLY A 1 372 ? 1.976 5.728 -25.801 1.00 94.25 372 GLY A CA 1
ATOM 2769 C C . GLY A 1 372 ? 3.491 5.673 -25.912 1.00 94.25 372 GLY A C 1
ATOM 2770 O O . GLY A 1 372 ? 4.222 5.710 -24.923 1.00 94.25 372 GLY A O 1
ATOM 2771 N N . THR A 1 373 ? 3.961 5.554 -27.148 1.00 95.56 373 THR A N 1
ATOM 2772 C CA . THR A 1 373 ? 5.375 5.401 -27.497 1.00 95.56 373 THR A CA 1
ATOM 2773 C C . THR A 1 373 ? 6.056 6.761 -27.659 1.00 95.56 373 THR A C 1
ATOM 2775 O O . THR A 1 373 ? 5.422 7.816 -27.642 1.00 95.56 373 THR A O 1
ATOM 2778 N N . ALA A 1 374 ? 7.369 6.774 -27.881 1.00 95.44 374 ALA A N 1
ATOM 2779 C CA . ALA A 1 374 ? 8.096 7.998 -28.206 1.00 95.44 374 ALA A CA 1
ATOM 2780 C C . ALA A 1 374 ? 7.632 8.664 -29.515 1.00 95.44 374 ALA A C 1
ATOM 2782 O O . ALA A 1 374 ? 7.891 9.847 -29.716 1.00 95.44 374 ALA A O 1
ATOM 2783 N N . MET A 1 375 ? 6.963 7.915 -30.399 1.00 95.38 375 MET A N 1
ATOM 2784 C CA . MET A 1 375 ? 6.505 8.405 -31.704 1.00 95.38 375 MET A CA 1
ATOM 2785 C C . MET A 1 375 ? 5.024 8.774 -31.729 1.00 95.38 375 MET A C 1
ATOM 2787 O O . MET A 1 375 ? 4.624 9.587 -32.556 1.00 95.38 375 MET A O 1
ATOM 2791 N N . ASN A 1 376 ? 4.222 8.163 -30.860 1.00 95.88 376 ASN A N 1
ATOM 2792 C CA . ASN A 1 376 ? 2.781 8.352 -30.809 1.00 95.88 376 ASN A CA 1
ATOM 2793 C C . ASN A 1 376 ? 2.341 8.399 -29.341 1.00 95.88 376 ASN A C 1
ATOM 2795 O O . ASN A 1 376 ? 2.299 7.365 -28.679 1.00 95.88 376 ASN A O 1
ATOM 2799 N N . ASN A 1 377 ? 2.099 9.604 -28.824 1.00 95.25 377 ASN A N 1
ATOM 2800 C CA . ASN A 1 377 ? 1.690 9.871 -27.444 1.00 95.25 377 ASN A CA 1
ATOM 2801 C C . ASN A 1 377 ? 0.860 11.163 -27.371 1.00 95.25 377 ASN A C 1
ATOM 2803 O O . ASN A 1 377 ? 0.863 11.969 -28.302 1.00 95.25 377 ASN A O 1
ATOM 2807 N N . SER A 1 378 ? 0.185 11.383 -26.245 1.00 92.88 378 SER A N 1
ATOM 2808 C CA . SER A 1 378 ? -0.698 12.536 -26.022 1.00 92.88 378 SER A CA 1
ATOM 2809 C C . SER A 1 378 ? 0.059 13.747 -25.451 1.00 92.88 378 SER A C 1
ATOM 2811 O O . SER A 1 378 ? -0.371 14.350 -24.472 1.00 92.88 378 SER A O 1
ATOM 2813 N N . GLY A 1 379 ? 1.229 14.073 -26.013 1.00 92.50 379 GLY A N 1
ATOM 2814 C CA . GLY A 1 379 ? 2.101 15.176 -25.574 1.00 92.50 379 GLY A CA 1
ATOM 2815 C C . GLY A 1 379 ? 3.189 14.779 -24.568 1.00 92.50 379 GLY A C 1
ATOM 2816 O O . GLY A 1 379 ? 4.196 15.474 -24.449 1.00 92.50 379 GLY A O 1
ATOM 2817 N N . ALA A 1 380 ? 3.037 13.641 -23.887 1.00 93.00 380 ALA A N 1
ATOM 2818 C CA . ALA A 1 380 ? 4.090 13.021 -23.090 1.00 93.00 380 ALA A CA 1
ATOM 2819 C C . ALA A 1 380 ? 3.950 11.494 -23.107 1.00 93.00 380 ALA A C 1
ATOM 2821 O O . ALA A 1 380 ? 2.847 10.964 -23.013 1.00 93.00 380 ALA A O 1
ATOM 2822 N N . ILE A 1 381 ? 5.078 10.774 -23.154 1.00 93.31 381 ILE A N 1
ATOM 2823 C CA . ILE A 1 381 ? 5.112 9.297 -23.078 1.00 93.31 381 ILE A CA 1
ATOM 2824 C C . ILE A 1 381 ? 4.415 8.797 -21.803 1.00 93.31 381 ILE A C 1
ATOM 2826 O O . ILE A 1 381 ? 3.706 7.792 -21.821 1.00 93.31 381 ILE A O 1
ATOM 2830 N N . ARG A 1 382 ? 4.623 9.511 -20.690 1.00 91.50 382 ARG A N 1
ATOM 2831 C CA . ARG A 1 382 ? 3.953 9.246 -19.420 1.00 91.50 382 ARG A CA 1
ATOM 2832 C C . ARG A 1 382 ? 3.636 10.532 -18.661 1.00 91.50 382 ARG A C 1
ATOM 2834 O O . ARG A 1 382 ? 4.468 11.440 -18.648 1.00 91.50 382 ARG A O 1
ATOM 2841 N N . PHE A 1 383 ? 2.491 10.558 -17.990 1.00 93.69 383 PHE A N 1
ATOM 2842 C CA . PHE A 1 383 ? 2.075 11.613 -17.063 1.00 93.69 383 PHE A CA 1
ATOM 2843 C C . PHE A 1 383 ? 2.190 11.153 -15.606 1.00 93.69 383 PHE A C 1
ATOM 2845 O O . PHE A 1 383 ? 2.272 9.960 -15.324 1.00 93.69 383 PHE A O 1
ATOM 2852 N N . THR A 1 384 ? 2.193 12.114 -14.684 1.00 93.06 384 THR A N 1
ATOM 2853 C CA . THR A 1 384 ? 2.140 11.882 -13.230 1.00 93.06 384 THR A CA 1
ATOM 2854 C C . THR A 1 384 ? 0.715 11.969 -12.675 1.00 93.06 384 THR A C 1
ATOM 2856 O O . THR A 1 384 ? 0.513 11.990 -11.470 1.00 93.06 384 THR A O 1
ATOM 2859 N N . SER A 1 385 ? -0.293 12.055 -13.537 1.00 93.50 385 SER A N 1
ATOM 2860 C CA . SER A 1 385 ? -1.698 12.023 -13.144 1.00 93.50 385 SER A CA 1
ATOM 2861 C C . SER A 1 385 ? -2.493 11.324 -14.231 1.00 93.50 385 SER A C 1
ATOM 2863 O O . SER A 1 385 ? -2.301 11.612 -15.417 1.00 93.50 385 SER A O 1
ATOM 2865 N N . ALA A 1 386 ? -3.400 10.447 -13.807 1.00 95.19 386 ALA A N 1
ATOM 2866 C CA . ALA A 1 386 ? -4.364 9.785 -14.674 1.00 95.19 386 ALA A CA 1
ATOM 2867 C C . ALA A 1 386 ? -5.389 10.776 -15.246 1.00 95.19 386 ALA A C 1
ATOM 2869 O O . ALA A 1 386 ? -6.051 10.468 -16.236 1.00 95.19 386 ALA A O 1
ATOM 2870 N N . PHE A 1 387 ? -5.503 11.962 -14.642 1.00 94.56 387 PHE A N 1
ATOM 2871 C CA . PHE A 1 387 ? -6.471 12.989 -15.003 1.00 94.56 387 PHE A CA 1
ATOM 2872 C C . PHE A 1 387 ? -5.836 14.121 -15.813 1.00 94.56 387 PHE A C 1
ATOM 2874 O O . PHE A 1 387 ? -4.686 14.516 -15.575 1.00 94.56 387 PHE A O 1
ATOM 2881 N N . ASP A 1 388 ? -6.590 14.638 -16.779 1.00 92.81 388 ASP A N 1
ATOM 2882 C CA . ASP A 1 388 ? -6.302 15.887 -17.480 1.00 92.81 388 ASP A CA 1
ATOM 2883 C C . ASP A 1 388 ? -6.710 17.125 -16.665 1.00 92.81 388 ASP A C 1
ATOM 2885 O O . ASP A 1 388 ? -7.216 17.023 -15.548 1.00 92.81 388 ASP A O 1
ATOM 2889 N N . ASP A 1 389 ? -6.485 18.308 -17.236 1.00 90.44 389 ASP A N 1
ATOM 2890 C CA . ASP A 1 389 ? -6.751 19.589 -16.571 1.00 90.44 389 ASP A CA 1
ATOM 2891 C C . ASP A 1 389 ? -8.256 19.840 -16.340 1.00 90.44 389 ASP A C 1
ATOM 2893 O O . ASP A 1 389 ? -8.629 20.738 -15.588 1.00 90.44 389 ASP A O 1
ATOM 2897 N N . THR A 1 390 ? -9.135 19.041 -16.961 1.00 91.50 390 THR A N 1
ATOM 2898 C CA . THR A 1 390 ? -10.590 19.064 -16.734 1.00 91.50 390 THR A CA 1
ATOM 2899 C C . THR A 1 390 ? -11.031 18.106 -15.623 1.00 91.50 390 THR A C 1
ATOM 2901 O O . THR A 1 390 ? -12.197 18.121 -15.228 1.00 91.50 390 THR A O 1
ATOM 2904 N N . GLY A 1 391 ? -10.119 17.273 -15.111 1.00 89.12 391 GLY A N 1
ATOM 2905 C CA . GLY A 1 391 ? -10.416 16.205 -14.157 1.00 89.12 391 GLY A CA 1
ATOM 2906 C C . GLY A 1 391 ? -10.933 14.917 -14.808 1.00 89.12 391 GLY A C 1
ATOM 2907 O O . GLY A 1 391 ? -11.432 14.043 -14.101 1.00 89.12 391 GLY A O 1
ATOM 2908 N N . SER A 1 392 ? -10.827 14.784 -16.132 1.00 91.19 392 SER A N 1
ATOM 2909 C CA . SER A 1 392 ? -11.231 13.582 -16.871 1.00 91.19 392 SER A CA 1
ATOM 2910 C C . SER A 1 392 ? -10.059 12.616 -17.017 1.00 91.19 392 SER A C 1
ATOM 2912 O O . SER A 1 392 ? -8.910 13.043 -17.117 1.00 91.19 392 SER A O 1
ATOM 2914 N N . LEU A 1 393 ? -10.326 11.307 -17.057 1.00 92.69 393 LEU A N 1
ATOM 2915 C CA . LEU A 1 393 ? -9.283 10.311 -17.317 1.00 92.69 393 LEU A CA 1
ATOM 2916 C C . LEU A 1 393 ? -8.666 10.523 -18.707 1.00 92.69 393 LEU A C 1
ATOM 2918 O O . LEU A 1 393 ? -9.382 10.638 -19.704 1.00 92.69 393 LEU A O 1
ATOM 2922 N N . ARG A 1 394 ? -7.333 10.532 -18.790 1.00 94.25 394 ARG A N 1
ATOM 2923 C CA . ARG A 1 394 ? -6.616 10.703 -20.061 1.00 94.25 394 ARG A CA 1
ATOM 2924 C C . ARG A 1 394 ? -6.789 9.475 -20.949 1.00 94.25 394 ARG A C 1
ATOM 2926 O O . ARG A 1 394 ? -6.802 8.342 -20.472 1.00 94.25 394 ARG A O 1
ATOM 2933 N N . ALA A 1 395 ? -6.829 9.698 -22.257 1.00 91.44 395 ALA A N 1
ATOM 2934 C CA . ALA A 1 395 ? -6.781 8.633 -23.250 1.00 91.44 395 ALA A CA 1
ATOM 2935 C C . ALA A 1 395 ? -5.355 8.446 -23.793 1.00 91.44 395 ALA A C 1
ATOM 2937 O O . ALA A 1 395 ? -4.622 9.419 -24.011 1.00 91.44 395 ALA A O 1
ATOM 2938 N N . ALA A 1 396 ? -4.981 7.193 -24.058 1.00 92.31 396 ALA A N 1
ATOM 2939 C CA . ALA A 1 396 ? -3.759 6.900 -24.795 1.00 92.31 396 ALA A CA 1
ATOM 2940 C C . ALA A 1 396 ? -3.929 7.179 -26.291 1.00 92.31 396 ALA A C 1
ATOM 2942 O O . ALA A 1 396 ? -4.965 6.877 -26.881 1.00 92.31 396 ALA A O 1
ATOM 2943 N N . ALA A 1 397 ? -2.869 7.702 -26.902 1.00 95.62 397 ALA A N 1
ATOM 2944 C CA . ALA A 1 397 ? -2.721 7.778 -28.349 1.00 95.62 397 ALA A CA 1
ATOM 2945 C C . ALA A 1 397 ? -2.244 6.440 -28.946 1.00 95.62 397 ALA A C 1
ATOM 2947 O O . ALA A 1 397 ? -2.454 6.181 -30.131 1.00 95.62 397 ALA A O 1
ATOM 2948 N N . ASP A 1 398 ? -1.602 5.590 -28.137 1.00 94.75 398 ASP A N 1
ATOM 2949 C CA . ASP A 1 398 ? -1.068 4.290 -28.542 1.00 94.75 398 ASP A CA 1
ATOM 2950 C C . ASP A 1 398 ? -1.303 3.222 -27.451 1.00 94.75 398 ASP A C 1
ATOM 2952 O O . ASP A 1 398 ? -0.940 3.448 -26.292 1.00 94.75 398 ASP A O 1
ATOM 2956 N N . PRO A 1 399 ? -1.869 2.047 -27.786 1.00 91.56 399 PRO A N 1
ATOM 2957 C CA . PRO A 1 399 ? -2.229 1.021 -26.808 1.00 91.56 399 PRO A CA 1
ATOM 2958 C C . PRO A 1 399 ? -1.058 0.133 -26.353 1.00 91.56 399 PRO A C 1
ATOM 2960 O O . PRO A 1 399 ? -1.290 -0.841 -25.645 1.00 91.56 399 PRO A O 1
ATOM 2963 N N . THR A 1 400 ? 0.195 0.426 -26.723 1.00 92.00 400 THR A N 1
ATOM 2964 C CA . THR A 1 400 ? 1.376 -0.406 -26.391 1.00 92.00 400 THR A CA 1
ATOM 2965 C C . THR A 1 400 ? 1.485 -0.781 -24.903 1.00 92.00 400 THR A C 1
ATOM 2967 O O . THR A 1 400 ? 1.994 -1.856 -24.573 1.00 92.00 400 THR A O 1
ATOM 2970 N N . PHE A 1 401 ? 1.009 0.086 -24.005 1.00 91.88 401 PHE A N 1
ATOM 2971 C CA . PHE A 1 401 ? 1.037 -0.107 -22.548 1.00 91.88 401 PHE A CA 1
ATOM 2972 C C . PHE A 1 401 ? -0.361 -0.189 -21.921 1.00 91.88 401 PHE A C 1
ATOM 2974 O O . PHE A 1 401 ? -0.490 -0.039 -20.708 1.00 91.88 401 PHE A O 1
ATOM 2981 N N . ALA A 1 402 ? -1.407 -0.351 -22.732 1.00 92.69 402 ALA A N 1
ATOM 2982 C CA . ALA A 1 402 ? -2.777 -0.380 -22.242 1.00 92.69 402 ALA A CA 1
ATOM 2983 C C . ALA A 1 402 ? -3.089 -1.693 -21.511 1.00 92.69 402 ALA A C 1
ATOM 2985 O O . ALA A 1 402 ? -2.534 -2.746 -21.830 1.00 92.69 402 ALA A O 1
ATOM 2986 N N . THR A 1 403 ? -3.995 -1.611 -20.540 1.00 95.12 403 THR A N 1
ATOM 2987 C CA . THR A 1 403 ? -4.635 -2.784 -19.938 1.00 95.12 403 THR A CA 1
ATOM 2988 C C . THR A 1 403 ? -5.601 -3.447 -20.915 1.00 95.12 403 THR A C 1
ATOM 2990 O O . THR A 1 403 ? -6.023 -2.839 -21.903 1.00 95.12 403 THR A O 1
ATOM 2993 N N . ASP A 1 404 ? -5.983 -4.690 -20.619 1.00 94.81 404 ASP A N 1
ATOM 2994 C CA . ASP A 1 404 ? -7.045 -5.358 -21.362 1.00 94.81 404 ASP A CA 1
ATOM 2995 C C . ASP A 1 404 ? -8.383 -4.657 -21.089 1.00 94.81 404 ASP A C 1
ATOM 2997 O O . ASP A 1 404 ? -8.758 -4.405 -19.937 1.00 94.81 404 ASP A O 1
ATOM 3001 N N . ALA A 1 405 ? -9.103 -4.330 -22.161 1.00 94.00 405 ALA A N 1
ATOM 3002 C CA . ALA A 1 405 ? -10.436 -3.755 -22.057 1.00 94.00 405 ALA A CA 1
ATOM 3003 C C . ALA A 1 405 ? -11.426 -4.788 -21.501 1.00 94.00 405 ALA A C 1
ATOM 3005 O O . ALA A 1 405 ? -11.337 -5.969 -21.830 1.00 94.00 405 ALA A O 1
ATOM 3006 N N . ASP A 1 406 ? -12.391 -4.329 -20.703 1.00 94.31 406 ASP A N 1
ATOM 3007 C CA . ASP A 1 406 ? -13.478 -5.159 -20.160 1.00 94.31 406 ASP A CA 1
ATOM 3008 C C . ASP A 1 406 ? -13.027 -6.352 -19.286 1.00 94.31 406 ASP A C 1
ATOM 3010 O O . ASP A 1 406 ? -13.727 -7.362 -19.184 1.00 94.31 406 ASP A O 1
ATOM 3014 N N . VAL A 1 407 ? -11.874 -6.230 -18.618 1.00 92.88 407 VAL A N 1
ATOM 3015 C CA . VAL A 1 407 ? -11.312 -7.236 -17.705 1.00 92.88 407 VAL A CA 1
ATOM 3016 C C . VAL A 1 407 ? -11.207 -6.669 -16.275 1.00 92.88 407 VAL A C 1
ATOM 3018 O O . VAL A 1 407 ? -10.588 -5.620 -16.063 1.00 92.88 407 VAL A O 1
ATOM 3021 N N . PRO A 1 408 ? -11.777 -7.347 -15.254 1.00 91.50 408 PRO A N 1
ATOM 3022 C CA . PRO A 1 408 ? -12.372 -8.690 -15.296 1.00 91.50 408 PRO A CA 1
ATOM 3023 C C . PRO A 1 408 ? -13.842 -8.714 -15.746 1.00 91.50 408 PRO A C 1
ATOM 3025 O O . PRO A 1 408 ? -14.411 -9.786 -15.928 1.00 91.50 408 PRO A O 1
ATOM 3028 N N . VAL A 1 409 ? -14.477 -7.549 -15.885 1.00 92.56 409 VAL A N 1
ATOM 3029 C CA . VAL A 1 409 ? -15.888 -7.418 -16.265 1.00 92.56 409 VAL A CA 1
ATOM 3030 C C . VAL A 1 409 ? -16.069 -6.266 -17.246 1.00 92.56 409 VAL A C 1
ATOM 3032 O O . VAL A 1 409 ? -15.290 -5.312 -17.243 1.00 92.56 409 VAL A O 1
ATOM 3035 N N . ALA A 1 410 ? -17.149 -6.319 -18.027 1.00 94.44 410 ALA A N 1
ATOM 3036 C CA . ALA A 1 410 ? -17.511 -5.257 -18.958 1.00 94.44 410 ALA A CA 1
ATOM 3037 C C . ALA A 1 410 ? -17.552 -3.872 -18.282 1.00 94.44 410 ALA A C 1
ATOM 3039 O O . ALA A 1 410 ? -18.137 -3.683 -17.206 1.00 94.44 410 ALA A O 1
ATOM 3040 N N . GLY A 1 411 ? -16.920 -2.899 -18.933 1.00 91.12 411 GLY A N 1
ATOM 3041 C CA . GLY A 1 411 ? -16.761 -1.530 -18.464 1.00 91.12 411 GLY A CA 1
ATOM 3042 C C . GLY A 1 411 ? -15.679 -1.332 -17.400 1.00 91.12 411 GLY A C 1
ATOM 3043 O O . GLY A 1 411 ? -15.690 -0.285 -16.762 1.00 91.12 411 GLY A O 1
ATOM 3044 N N . ALA A 1 412 ? -14.795 -2.301 -17.145 1.00 92.25 412 ALA A N 1
ATOM 3045 C CA . ALA A 1 412 ? -13.642 -2.156 -16.247 1.00 92.25 412 ALA A CA 1
ATOM 3046 C C . ALA A 1 412 ? -12.355 -2.642 -16.936 1.00 92.25 412 ALA A C 1
ATOM 3048 O O . ALA A 1 412 ? -12.402 -3.537 -17.772 1.00 92.25 412 ALA A O 1
ATOM 3049 N N . SER A 1 413 ? -11.198 -2.052 -16.628 1.00 94.44 413 SER A N 1
ATOM 3050 C CA . SER A 1 413 ? -9.921 -2.402 -17.285 1.00 94.44 413 SER A CA 1
ATOM 3051 C C . SER A 1 413 ? -8.774 -2.382 -16.285 1.00 94.44 413 SER A C 1
ATOM 3053 O O . SER A 1 413 ? -7.985 -1.438 -16.216 1.00 94.44 413 SER A O 1
ATOM 3055 N N . LEU A 1 414 ? -8.718 -3.425 -15.461 1.00 94.31 414 LEU A N 1
ATOM 3056 C CA . LEU A 1 414 ? -7.861 -3.473 -14.284 1.00 94.31 414 LEU A CA 1
ATOM 3057 C C . LEU A 1 414 ? -6.492 -4.088 -14.584 1.00 94.31 414 LEU A C 1
ATOM 3059 O O . LEU A 1 414 ? -6.388 -5.223 -15.053 1.00 94.31 414 LEU A O 1
ATOM 3063 N N . PHE A 1 415 ? -5.433 -3.381 -14.183 1.00 95.06 415 PHE A N 1
ATOM 3064 C CA . PHE A 1 415 ? -4.046 -3.847 -14.294 1.00 95.06 415 PHE A CA 1
ATOM 3065 C C . PHE A 1 415 ? -3.832 -5.241 -13.684 1.00 95.06 415 PHE A C 1
ATOM 3067 O O . PHE A 1 415 ? -3.252 -6.108 -14.333 1.00 95.06 415 PHE A O 1
ATOM 3074 N N . ARG A 1 416 ? -4.353 -5.493 -12.473 1.00 94.00 416 ARG A N 1
ATOM 3075 C CA . ARG A 1 416 ? -4.134 -6.764 -11.753 1.00 94.00 416 ARG A CA 1
ATOM 3076 C C . ARG A 1 416 ? -4.732 -7.998 -12.444 1.00 94.00 416 ARG A C 1
ATOM 3078 O O . ARG A 1 416 ? -4.346 -9.113 -12.116 1.00 94.00 416 ARG A O 1
ATOM 3085 N N . PHE A 1 417 ? -5.651 -7.800 -13.391 1.00 94.62 417 PHE A N 1
ATOM 3086 C CA . PHE A 1 417 ? -6.272 -8.874 -14.173 1.00 94.62 417 PHE A CA 1
ATOM 3087 C C . PHE A 1 417 ? -5.859 -8.871 -15.651 1.00 94.62 417 PHE A C 1
ATOM 3089 O O . PHE A 1 417 ? -6.199 -9.801 -16.379 1.00 94.62 417 PHE A O 1
ATOM 3096 N N . SER A 1 418 ? -5.119 -7.850 -16.089 1.00 95.81 418 SER A N 1
ATOM 3097 C CA . SER A 1 418 ? -4.646 -7.739 -17.468 1.00 95.81 418 SER A CA 1
ATOM 3098 C C . SER A 1 418 ? -3.500 -8.705 -17.738 1.00 95.81 418 SER A C 1
ATOM 3100 O O . SER A 1 418 ? -2.670 -8.984 -16.861 1.00 95.81 418 SER A O 1
ATOM 3102 N N . ARG A 1 419 ? -3.444 -9.212 -18.969 1.00 94.88 419 ARG A N 1
ATOM 3103 C CA . ARG A 1 419 ? -2.485 -10.224 -19.405 1.00 94.88 419 ARG A CA 1
ATOM 3104 C C . ARG A 1 419 ? -1.786 -9.776 -20.686 1.00 94.88 419 ARG A C 1
ATOM 3106 O O . ARG A 1 419 ? -2.321 -9.071 -21.527 1.00 94.88 419 ARG A O 1
ATOM 3113 N N . GLY A 1 420 ? -0.556 -10.231 -20.865 1.00 91.25 420 GLY A N 1
ATOM 3114 C CA . GLY A 1 420 ? 0.251 -9.968 -22.049 1.00 91.25 420 GLY A CA 1
ATOM 3115 C C . GLY A 1 420 ? 1.245 -11.095 -22.297 1.00 91.25 420 GLY A C 1
ATOM 3116 O O . GLY A 1 420 ? 1.282 -12.083 -21.570 1.00 91.25 420 GLY A O 1
ATOM 3117 N N . HIS A 1 421 ? 2.048 -10.972 -23.356 1.00 91.62 421 HIS A N 1
ATOM 3118 C CA . HIS A 1 421 ? 3.204 -11.845 -23.607 1.00 91.62 421 HIS A CA 1
ATOM 3119 C C . HIS A 1 421 ? 2.926 -13.357 -23.412 1.00 91.62 421 HIS A C 1
ATOM 3121 O O . HIS A 1 421 ? 3.573 -14.040 -22.622 1.00 91.62 421 HIS A O 1
ATOM 3127 N N . GLY A 1 422 ? 1.929 -13.885 -24.131 1.00 89.62 422 GLY A N 1
ATOM 3128 C CA . GLY A 1 422 ? 1.571 -15.307 -24.059 1.00 89.62 422 GLY A CA 1
ATOM 3129 C C . GLY A 1 422 ? 0.683 -15.695 -22.870 1.00 89.62 422 GLY A C 1
ATOM 3130 O O . GLY A 1 422 ? 0.647 -16.870 -22.518 1.00 89.62 422 GLY A O 1
ATOM 3131 N N . GLY A 1 423 ? -0.036 -14.733 -22.277 1.00 92.62 423 GLY A N 1
ATOM 3132 C CA . GLY A 1 423 ? -1.009 -14.963 -21.199 1.00 92.62 423 GLY A CA 1
ATOM 3133 C C . GLY A 1 423 ? -0.455 -14.759 -19.786 1.00 92.62 423 GLY A C 1
ATOM 3134 O O . GLY A 1 423 ? -1.102 -15.146 -18.814 1.00 92.62 423 GLY A O 1
ATOM 3135 N N . LEU A 1 424 ? 0.733 -14.164 -19.661 1.00 94.88 424 LEU A N 1
ATOM 3136 C CA . LEU A 1 424 ? 1.288 -13.758 -18.375 1.00 94.88 424 LEU A CA 1
ATOM 3137 C C . LEU A 1 424 ? 0.552 -12.537 -17.842 1.00 94.88 424 LEU A C 1
ATOM 3139 O O . LEU A 1 424 ? 0.334 -11.578 -18.578 1.00 94.88 424 LEU A O 1
ATOM 3143 N N . TYR A 1 425 ? 0.217 -12.548 -16.557 1.00 96.75 425 TYR A N 1
ATOM 3144 C CA . TYR A 1 425 ? -0.380 -11.376 -15.922 1.00 96.75 425 TYR A CA 1
ATOM 3145 C C . TYR A 1 425 ? 0.638 -10.251 -15.801 1.00 96.75 425 TYR A C 1
ATOM 3147 O O . TYR A 1 425 ? 1.807 -10.484 -15.481 1.00 96.75 425 TYR A O 1
ATOM 3155 N N . CYS A 1 426 ? 0.179 -9.013 -15.981 1.00 96.31 426 CYS A N 1
ATOM 3156 C CA . CYS A 1 426 ? 1.028 -7.835 -15.835 1.00 96.31 426 CYS A CA 1
ATOM 3157 C C . CYS A 1 426 ? 1.721 -7.813 -14.461 1.00 96.31 426 CYS A C 1
ATOM 3159 O O . CYS A 1 426 ? 2.929 -7.581 -14.387 1.00 96.31 426 CYS A O 1
ATOM 3161 N N . SER A 1 427 ? 1.008 -8.168 -13.386 1.00 96.00 427 SER A N 1
ATOM 3162 C CA . SER A 1 427 ? 1.561 -8.210 -12.025 1.00 96.00 427 SER A CA 1
ATOM 3163 C C . SER A 1 427 ? 2.674 -9.243 -11.818 1.00 96.00 427 SER A C 1
ATOM 3165 O O . SER A 1 427 ? 3.546 -9.031 -10.979 1.00 96.00 427 SER A O 1
ATOM 3167 N N . ALA A 1 428 ? 2.728 -10.311 -12.619 1.00 95.81 428 ALA A N 1
ATOM 3168 C CA . ALA A 1 428 ? 3.815 -11.291 -12.559 1.00 95.81 428 ALA A CA 1
ATOM 3169 C C . ALA A 1 428 ? 5.174 -10.685 -12.966 1.00 95.81 428 ALA A C 1
ATOM 3171 O O . ALA A 1 428 ? 6.229 -11.107 -12.478 1.00 95.81 428 ALA A O 1
ATOM 3172 N N . CYS A 1 429 ? 5.143 -9.686 -13.858 1.00 95.31 429 CYS A N 1
ATOM 3173 C CA . CYS A 1 429 ? 6.322 -8.979 -14.357 1.00 95.31 429 CYS A CA 1
ATOM 3174 C C . CYS A 1 429 ? 6.560 -7.645 -13.641 1.00 95.31 429 CYS A C 1
ATOM 3176 O O . CYS A 1 429 ? 7.711 -7.278 -13.401 1.00 95.31 429 CYS A O 1
ATOM 3178 N N . HIS A 1 430 ? 5.491 -6.917 -13.322 1.00 96.12 430 HIS A N 1
ATOM 3179 C CA . HIS A 1 430 ? 5.555 -5.555 -12.793 1.00 96.12 430 HIS A CA 1
ATOM 3180 C C . HIS A 1 430 ? 5.423 -5.477 -11.272 1.00 96.12 430 HIS A C 1
ATOM 3182 O O . HIS A 1 430 ? 5.818 -4.465 -10.705 1.00 96.12 430 HIS A O 1
ATOM 3188 N N . GLY A 1 431 ? 4.937 -6.525 -10.606 1.00 95.56 431 GLY A N 1
ATOM 3189 C CA . GLY A 1 431 ? 4.565 -6.484 -9.194 1.00 95.56 431 GLY A CA 1
ATOM 3190 C C . GLY A 1 431 ? 3.118 -6.030 -8.986 1.00 95.56 431 GLY A C 1
ATOM 3191 O O . GLY A 1 431 ? 2.345 -5.858 -9.928 1.00 95.56 431 GLY A O 1
ATOM 3192 N N . SER A 1 432 ? 2.735 -5.877 -7.725 1.00 95.50 432 SER A N 1
ATOM 3193 C CA . SER A 1 432 ? 1.368 -5.532 -7.324 1.00 95.50 432 SER A CA 1
ATOM 3194 C C . SER A 1 432 ? 1.068 -4.034 -7.516 1.00 95.50 432 SER A C 1
ATOM 3196 O O . SER A 1 432 ? 1.995 -3.239 -7.391 1.00 95.50 432 SER A O 1
ATOM 3198 N N . PRO A 1 433 ? -0.197 -3.608 -7.717 1.00 92.62 433 PRO A N 1
ATOM 3199 C CA . PRO A 1 433 ? -0.564 -2.213 -8.019 1.00 92.62 433 PRO A CA 1
ATOM 3200 C C . PRO A 1 433 ? 0.092 -1.130 -7.134 1.00 92.62 433 PRO A C 1
ATOM 3202 O O . PRO A 1 433 ? 0.580 -0.122 -7.638 1.00 92.62 433 PRO A O 1
ATOM 3205 N N . HIS A 1 434 ? 0.157 -1.326 -5.810 1.00 93.31 434 HIS A N 1
ATOM 3206 C CA . HIS A 1 434 ? 0.778 -0.350 -4.892 1.00 93.31 434 HIS A CA 1
ATOM 3207 C C . HIS A 1 434 ? 2.277 -0.581 -4.622 1.00 93.31 434 HIS A C 1
ATOM 3209 O O . HIS A 1 434 ? 2.945 0.252 -3.998 1.00 93.31 434 HIS A O 1
ATOM 3215 N N . ALA A 1 435 ? 2.824 -1.684 -5.130 1.00 95.19 435 ALA A N 1
ATOM 3216 C CA . ALA A 1 435 ? 4.196 -2.136 -4.917 1.00 95.19 435 ALA A CA 1
ATOM 3217 C C . ALA A 1 435 ? 4.919 -2.452 -6.240 1.00 95.19 435 ALA A C 1
ATOM 3219 O O . ALA A 1 435 ? 5.845 -3.263 -6.266 1.00 95.19 435 ALA A O 1
ATOM 3220 N N . GLU A 1 436 ? 4.496 -1.822 -7.343 1.00 94.75 436 GLU A N 1
ATOM 3221 C CA . GLU A 1 436 ? 5.097 -2.045 -8.656 1.00 94.75 436 GLU A CA 1
ATOM 3222 C C . GLU A 1 436 ? 6.603 -1.787 -8.626 1.00 94.75 436 GLU A C 1
ATOM 3224 O O . GLU A 1 436 ? 7.084 -0.803 -8.058 1.00 94.75 436 GLU A O 1
ATOM 3229 N N . PHE A 1 437 ? 7.371 -2.664 -9.258 1.00 94.50 437 PHE A N 1
ATOM 3230 C CA . PHE A 1 437 ? 8.812 -2.651 -9.134 1.00 94.50 437 PHE A CA 1
ATOM 3231 C C . PHE A 1 437 ? 9.475 -1.447 -9.828 1.00 94.50 437 PHE A C 1
ATOM 3233 O O . PHE A 1 437 ? 9.079 -1.043 -10.922 1.00 94.50 437 PHE A O 1
ATOM 3240 N N . PRO A 1 438 ? 10.601 -0.952 -9.283 1.00 92.75 438 PRO A N 1
ATOM 3241 C CA . PRO A 1 438 ? 11.151 -1.308 -7.976 1.00 92.75 438 PRO A CA 1
ATOM 3242 C C . PRO A 1 438 ? 10.322 -0.692 -6.839 1.00 92.75 438 PRO A C 1
ATOM 3244 O O . PRO A 1 438 ? 9.882 0.451 -6.939 1.00 92.75 438 PRO A O 1
ATOM 3247 N N . SER A 1 439 ? 10.182 -1.434 -5.746 1.00 92.38 439 SER A N 1
ATOM 3248 C CA . SER A 1 439 ? 9.630 -0.899 -4.500 1.00 92.38 439 SER A CA 1
ATOM 3249 C C . SER A 1 439 ? 10.735 -0.252 -3.663 1.00 92.38 439 SER A C 1
ATOM 3251 O O . SER A 1 439 ? 11.908 -0.620 -3.790 1.00 92.38 439 SER A O 1
ATOM 3253 N N . THR A 1 440 ? 10.388 0.700 -2.800 1.00 89.00 440 THR A N 1
ATOM 3254 C CA . THR A 1 440 ? 11.300 1.193 -1.754 1.00 89.00 440 THR A CA 1
ATOM 3255 C C . THR A 1 440 ? 11.455 0.205 -0.599 1.00 89.00 440 THR A C 1
ATOM 3257 O O . THR A 1 440 ? 12.477 0.240 0.085 1.00 89.00 440 THR A O 1
ATOM 3260 N N . GLU A 1 441 ? 10.506 -0.718 -0.429 1.00 91.62 441 GLU A N 1
ATOM 3261 C CA . GLU A 1 441 ? 10.578 -1.795 0.557 1.00 91.62 441 GLU A CA 1
ATOM 3262 C C . GLU A 1 441 ? 11.428 -2.961 0.025 1.00 91.62 441 GLU A C 1
ATOM 3264 O O . GLU A 1 441 ? 11.276 -3.436 -1.107 1.00 91.62 441 GLU A O 1
ATOM 3269 N N . ALA A 1 442 ? 12.380 -3.420 0.837 1.00 91.94 442 ALA A N 1
ATOM 3270 C CA . ALA A 1 442 ? 13.359 -4.418 0.428 1.00 91.94 442 ALA A CA 1
ATOM 3271 C C . ALA A 1 442 ? 12.703 -5.778 0.154 1.00 91.94 442 ALA A C 1
ATOM 3273 O O . ALA A 1 442 ? 13.050 -6.416 -0.846 1.00 91.94 442 ALA A O 1
ATOM 3274 N N . ASN A 1 443 ? 11.739 -6.188 0.986 1.00 95.31 443 ASN A N 1
ATOM 3275 C CA . ASN A 1 443 ? 11.091 -7.497 0.878 1.00 95.31 443 ASN A CA 1
ATOM 3276 C C . ASN A 1 443 ? 10.283 -7.662 -0.423 1.00 95.31 443 ASN A C 1
ATOM 3278 O O . ASN A 1 443 ? 10.327 -8.740 -1.014 1.00 95.31 443 ASN A O 1
ATOM 3282 N N . ASP A 1 444 ? 9.655 -6.603 -0.952 1.00 95.50 444 ASP A N 1
ATOM 3283 C CA . ASP A 1 444 ? 9.002 -6.655 -2.276 1.00 95.50 444 ASP A CA 1
ATOM 3284 C C . ASP A 1 444 ? 9.997 -7.029 -3.384 1.00 95.50 444 ASP A C 1
ATOM 3286 O O . ASP A 1 444 ? 9.689 -7.773 -4.314 1.00 95.50 444 ASP A O 1
ATOM 3290 N N . ASN A 1 445 ? 11.222 -6.506 -3.301 1.00 94.69 445 ASN A N 1
ATOM 3291 C CA . ASN A 1 445 ? 12.204 -6.661 -4.366 1.00 94.69 445 ASN A CA 1
ATOM 3292 C C . ASN A 1 445 ? 12.886 -8.038 -4.364 1.00 94.69 445 ASN A C 1
ATOM 3294 O O . ASN A 1 445 ? 13.514 -8.381 -5.369 1.00 94.69 445 ASN A O 1
ATOM 3298 N N . VAL A 1 446 ? 12.763 -8.829 -3.288 1.00 95.44 446 VAL A N 1
ATOM 3299 C CA . VAL A 1 446 ? 13.411 -10.147 -3.139 1.00 95.44 446 VAL A CA 1
ATOM 3300 C C . VAL A 1 446 ? 13.060 -11.075 -4.300 1.00 95.44 446 VAL A C 1
ATOM 3302 O O . VAL A 1 446 ? 13.957 -11.707 -4.864 1.00 95.44 446 VAL A O 1
ATOM 3305 N N . TYR A 1 447 ? 11.786 -11.112 -4.697 1.00 94.75 447 TYR A N 1
ATOM 3306 C CA . TYR A 1 447 ? 11.305 -11.903 -5.831 1.00 94.75 447 TYR A CA 1
ATOM 3307 C C . TYR A 1 447 ? 12.072 -11.568 -7.118 1.00 94.75 447 TYR A C 1
ATOM 3309 O O . TYR A 1 447 ? 12.744 -12.427 -7.695 1.00 94.75 447 TYR A O 1
ATOM 3317 N N . SER A 1 448 ? 12.021 -10.299 -7.539 1.00 94.62 448 SER A N 1
ATOM 3318 C CA . SER A 1 448 ? 12.663 -9.858 -8.781 1.00 94.62 448 SER A CA 1
ATOM 3319 C C . SER A 1 448 ? 14.181 -10.053 -8.734 1.00 94.62 448 SER A C 1
ATOM 3321 O O . SER A 1 448 ? 14.769 -10.588 -9.672 1.00 94.62 448 SER A O 1
ATOM 3323 N N . GLN A 1 449 ? 14.824 -9.733 -7.609 1.00 94.56 449 GLN A N 1
ATOM 3324 C CA . GLN A 1 449 ? 16.263 -9.917 -7.433 1.00 94.56 449 GLN A CA 1
ATOM 3325 C C . GLN A 1 449 ? 16.694 -11.375 -7.580 1.00 94.56 449 GLN A C 1
ATOM 3327 O O . GLN A 1 449 ? 17.692 -11.641 -8.248 1.00 94.56 449 GLN A O 1
ATOM 3332 N N . LYS A 1 450 ? 15.958 -12.325 -6.995 1.00 93.06 450 LYS A N 1
ATOM 3333 C CA . LYS A 1 450 ? 16.279 -13.753 -7.123 1.00 93.06 450 LYS A CA 1
ATOM 3334 C C . LYS A 1 450 ? 16.051 -14.271 -8.537 1.00 93.06 450 LYS A C 1
ATOM 3336 O O . LYS A 1 450 ? 16.825 -15.105 -8.999 1.00 93.06 450 LYS A O 1
ATOM 3341 N N . LEU A 1 451 ? 15.027 -13.764 -9.218 1.00 92.19 451 LEU A N 1
ATOM 3342 C CA . LEU A 1 451 ? 14.647 -14.236 -10.544 1.00 92.19 451 LEU A CA 1
ATOM 3343 C C . LEU A 1 451 ? 15.573 -13.716 -11.659 1.00 92.19 451 LEU A C 1
ATOM 3345 O O . LEU A 1 451 ? 15.944 -14.478 -12.549 1.00 92.19 451 LEU A O 1
ATOM 3349 N N . GLN A 1 452 ? 15.969 -12.439 -11.616 1.00 92.00 452 GLN A N 1
ATOM 3350 C CA . GLN A 1 452 ? 16.745 -11.800 -12.694 1.00 92.00 452 GLN A CA 1
ATOM 3351 C C . GLN A 1 452 ? 18.058 -11.133 -12.248 1.00 92.00 452 GLN A C 1
ATOM 3353 O O . GLN A 1 452 ? 18.777 -10.558 -13.065 1.00 92.00 452 GLN A O 1
ATOM 3358 N N . GLY A 1 453 ? 18.411 -11.219 -10.963 1.00 92.00 453 GLY A N 1
ATOM 3359 C CA . GLY A 1 453 ? 19.692 -10.736 -10.431 1.00 92.00 453 GLY A CA 1
ATOM 3360 C C . GLY A 1 453 ? 19.711 -9.251 -10.069 1.00 92.00 453 GLY A C 1
ATOM 3361 O O . GLY A 1 453 ? 20.744 -8.740 -9.639 1.00 92.00 453 GLY A O 1
ATOM 3362 N N . HIS A 1 454 ? 18.592 -8.544 -10.229 1.00 92.69 454 HIS A N 1
ATOM 3363 C CA . HIS A 1 454 ? 18.432 -7.154 -9.815 1.00 92.69 454 HIS A CA 1
ATOM 3364 C C . HIS A 1 454 ? 16.972 -6.837 -9.471 1.00 92.69 454 HIS A C 1
ATOM 3366 O O . HIS A 1 454 ? 16.050 -7.494 -9.948 1.00 92.69 454 HIS A O 1
ATOM 3372 N N . ALA A 1 455 ? 16.767 -5.797 -8.659 1.00 92.62 455 ALA A N 1
ATOM 3373 C CA . ALA A 1 455 ? 15.433 -5.282 -8.365 1.00 92.62 455 ALA A CA 1
ATOM 3374 C C . ALA A 1 455 ? 14.836 -4.583 -9.593 1.00 92.62 455 ALA A C 1
ATOM 3376 O O . ALA A 1 455 ? 15.545 -3.851 -10.297 1.00 92.62 455 ALA A O 1
ATOM 3377 N N . GLY A 1 456 ? 13.537 -4.753 -9.824 1.00 93.38 456 GLY A N 1
ATOM 3378 C CA . GLY A 1 456 ? 12.823 -4.088 -10.913 1.00 93.38 456 GLY A CA 1
ATOM 3379 C C . GLY A 1 456 ? 11.838 -5.003 -11.629 1.00 93.38 456 GLY A C 1
ATOM 3380 O O . GLY A 1 456 ? 11.735 -6.187 -11.321 1.00 93.38 456 GLY A O 1
ATOM 3381 N N . VAL A 1 457 ? 11.146 -4.432 -12.614 1.00 94.38 457 VAL A N 1
ATOM 3382 C CA . VAL A 1 457 ? 10.273 -5.184 -13.522 1.00 94.38 457 VAL A CA 1
ATOM 3383 C C . VAL A 1 457 ? 11.052 -6.312 -14.200 1.00 94.38 457 VAL A C 1
ATOM 3385 O O . VAL A 1 457 ? 12.234 -6.140 -14.517 1.00 94.38 457 VAL A O 1
ATOM 3388 N N . ILE A 1 458 ? 10.424 -7.470 -14.395 1.00 93.75 458 ILE A N 1
ATOM 3389 C CA . ILE A 1 458 ? 11.073 -8.634 -15.010 1.00 93.75 458 ILE A CA 1
ATOM 3390 C C . ILE A 1 458 ? 11.340 -8.346 -16.489 1.00 93.75 458 ILE A C 1
ATOM 3392 O O . ILE A 1 458 ? 10.412 -8.257 -17.290 1.00 93.75 458 ILE A O 1
ATOM 3396 N N . ALA A 1 459 ? 12.616 -8.193 -16.844 1.00 90.75 459 ALA A N 1
ATOM 3397 C CA . ALA A 1 459 ? 13.054 -7.812 -18.187 1.00 90.75 459 ALA A CA 1
ATOM 3398 C C . ALA A 1 459 ? 14.160 -8.717 -18.754 1.00 90.75 459 ALA A C 1
ATOM 3400 O O . ALA A 1 459 ? 14.418 -8.698 -19.961 1.00 90.75 459 ALA A O 1
ATOM 3401 N N . GLU A 1 460 ? 14.784 -9.558 -17.923 1.00 89.44 460 GLU A N 1
ATOM 3402 C CA . GLU A 1 460 ? 15.755 -10.535 -18.408 1.00 89.44 460 GLU A CA 1
ATOM 3403 C C . GLU A 1 460 ? 15.051 -11.731 -19.038 1.00 89.44 460 GLU A C 1
ATOM 3405 O O . GLU A 1 460 ? 14.561 -12.611 -18.340 1.00 89.44 460 GLU A O 1
ATOM 3410 N N . CYS A 1 461 ? 15.065 -11.834 -20.371 1.00 87.94 461 CYS A N 1
ATOM 3411 C CA . CYS A 1 461 ? 14.419 -12.954 -21.068 1.00 87.94 461 CYS A CA 1
ATOM 3412 C C . CYS A 1 461 ? 14.921 -14.329 -20.583 1.00 87.94 461 CYS A C 1
ATOM 3414 O O . CYS A 1 461 ? 14.177 -15.303 -20.612 1.00 87.94 461 CYS A O 1
ATOM 3416 N N . THR A 1 462 ? 16.169 -14.422 -20.113 1.00 87.19 462 THR A N 1
ATOM 3417 C CA . THR A 1 462 ? 16.753 -15.659 -19.560 1.00 87.19 462 THR A CA 1
ATOM 3418 C C . THR A 1 462 ? 16.163 -16.088 -18.222 1.00 87.19 462 THR A C 1
ATOM 3420 O O . THR A 1 462 ? 16.380 -17.230 -17.823 1.00 87.19 462 THR A O 1
ATOM 3423 N N . ALA A 1 463 ? 15.427 -15.206 -17.543 1.00 89.62 463 ALA A N 1
ATOM 3424 C CA . ALA A 1 463 ? 14.672 -15.550 -16.344 1.00 89.62 463 ALA A CA 1
ATOM 3425 C C . ALA A 1 463 ? 13.568 -16.574 -16.638 1.00 89.62 463 ALA A C 1
ATOM 3427 O O . ALA A 1 463 ? 13.235 -17.369 -15.768 1.00 89.62 463 ALA A O 1
ATOM 3428 N N . CYS A 1 464 ? 13.032 -16.578 -17.865 1.00 89.44 464 CYS A N 1
ATOM 3429 C CA . CYS A 1 464 ? 11.905 -17.431 -18.249 1.00 89.44 464 CYS A CA 1
ATOM 3430 C C . CYS A 1 464 ? 12.185 -18.303 -19.482 1.00 89.44 464 CYS A C 1
ATOM 3432 O O . CYS A 1 464 ? 11.506 -19.308 -19.681 1.00 89.44 464 CYS A O 1
ATOM 3434 N N . HIS A 1 465 ? 13.159 -17.942 -20.322 1.00 87.12 465 HIS A N 1
ATOM 3435 C CA . HIS A 1 465 ? 13.440 -18.628 -21.582 1.00 87.12 465 HIS A CA 1
ATOM 3436 C C . HIS A 1 465 ? 14.838 -19.242 -21.613 1.00 87.12 465 HIS A C 1
ATOM 3438 O O . HIS A 1 465 ? 15.844 -18.580 -21.351 1.00 87.12 465 HIS A O 1
ATOM 3444 N N . THR A 1 466 ? 14.903 -20.498 -22.056 1.00 81.69 466 THR A N 1
ATOM 3445 C CA . THR A 1 466 ? 16.154 -21.236 -22.285 1.00 81.69 466 THR A CA 1
ATOM 3446 C C . THR A 1 466 ? 16.913 -20.734 -23.516 1.00 81.69 466 THR A C 1
ATOM 3448 O O . THR A 1 466 ? 18.143 -20.758 -23.542 1.00 81.69 466 THR A O 1
ATOM 3451 N N . THR A 1 467 ? 16.195 -20.223 -24.522 1.00 77.94 467 THR A N 1
ATOM 3452 C CA . THR A 1 467 ? 16.752 -19.627 -25.745 1.00 77.94 467 THR A CA 1
ATOM 3453 C C . THR A 1 467 ? 16.356 -18.162 -25.874 1.00 77.94 467 THR A C 1
ATOM 3455 O O . THR A 1 467 ? 15.198 -17.806 -25.664 1.00 77.94 467 THR A O 1
ATOM 3458 N N . LYS A 1 468 ? 17.300 -17.305 -26.278 1.00 71.62 468 LYS A N 1
ATOM 3459 C CA . LYS A 1 468 ? 17.048 -15.872 -26.480 1.00 71.62 468 LYS A CA 1
ATOM 3460 C C . LYS A 1 468 ? 16.449 -15.627 -27.871 1.00 71.62 468 LYS A C 1
ATOM 3462 O O . LYS A 1 468 ? 17.074 -16.036 -28.852 1.00 71.62 468 LYS A O 1
ATOM 3467 N N . PRO A 1 469 ? 15.310 -14.922 -27.988 1.00 68.75 469 PRO A N 1
ATOM 3468 C CA . PRO A 1 469 ? 14.834 -14.443 -29.282 1.00 68.75 469 PRO A CA 1
ATOM 3469 C C . PRO A 1 469 ? 15.906 -13.585 -29.980 1.00 68.75 469 PRO A C 1
ATOM 3471 O O . PRO A 1 469 ? 16.664 -12.863 -29.338 1.00 68.75 469 PRO A O 1
ATOM 3474 N N . THR A 1 470 ? 16.001 -13.640 -31.306 1.00 71.38 470 THR A N 1
ATOM 3475 C CA . THR A 1 470 ? 16.904 -12.757 -32.075 1.00 71.38 470 THR A CA 1
ATOM 3476 C C . THR A 1 470 ? 16.160 -11.621 -32.771 1.00 71.38 470 THR A C 1
ATOM 3478 O O . THR A 1 470 ? 16.800 -10.738 -33.348 1.00 71.38 470 THR A O 1
ATOM 3481 N N . ALA A 1 471 ? 14.827 -11.625 -32.702 1.00 74.25 471 ALA A N 1
ATOM 3482 C CA . ALA A 1 471 ? 13.957 -10.627 -33.304 1.00 74.25 471 ALA A CA 1
ATOM 3483 C C . ALA A 1 471 ? 14.127 -9.238 -32.660 1.00 74.25 471 ALA A C 1
ATOM 3485 O O . ALA A 1 471 ? 14.517 -9.110 -31.498 1.00 74.25 471 ALA A O 1
ATOM 3486 N N . ALA A 1 472 ? 13.847 -8.189 -33.440 1.00 73.38 472 ALA A N 1
ATOM 3487 C CA . ALA A 1 472 ? 13.797 -6.808 -32.949 1.00 73.38 472 ALA A CA 1
ATOM 3488 C C . ALA A 1 472 ? 12.473 -6.464 -32.241 1.00 73.38 472 ALA A C 1
ATOM 3490 O O . ALA A 1 472 ? 12.353 -5.376 -31.695 1.00 73.38 472 ALA A O 1
ATOM 3491 N N . SER A 1 473 ? 11.502 -7.381 -32.248 1.00 72.62 473 SER A N 1
ATOM 3492 C CA . SER A 1 473 ? 10.195 -7.253 -31.603 1.00 72.62 473 SER A CA 1
ATOM 3493 C C . SER A 1 473 ? 9.650 -8.638 -31.220 1.00 72.62 473 SER A C 1
ATOM 3495 O O . SER A 1 473 ? 10.209 -9.661 -31.622 1.00 72.62 473 SER A O 1
ATOM 3497 N N . GLY A 1 474 ? 8.572 -8.683 -30.431 1.00 78.31 474 GLY A N 1
ATOM 3498 C CA . GLY A 1 474 ? 7.906 -9.926 -30.006 1.00 78.31 474 GLY A CA 1
ATOM 3499 C C . GLY A 1 474 ? 8.058 -10.263 -28.518 1.00 78.31 474 GLY A C 1
ATOM 3500 O O . GLY A 1 474 ? 7.400 -11.180 -28.031 1.00 78.31 474 GLY A O 1
ATOM 3501 N N . GLY A 1 475 ? 8.882 -9.511 -27.784 1.00 86.75 475 GLY A N 1
ATOM 3502 C CA . GLY A 1 475 ? 8.821 -9.465 -26.326 1.00 86.75 475 GLY A CA 1
ATOM 3503 C C . GLY A 1 475 ? 7.638 -8.624 -25.819 1.00 86.75 475 GLY A C 1
ATOM 3504 O O . GLY A 1 475 ? 6.901 -8.037 -26.621 1.00 86.75 475 GLY A O 1
ATOM 3505 N N . PRO A 1 476 ? 7.449 -8.546 -24.491 1.00 89.62 476 PRO A N 1
ATOM 3506 C CA . PRO A 1 476 ? 6.434 -7.682 -23.886 1.00 89.62 476 PRO A CA 1
ATOM 3507 C C . PRO A 1 476 ? 6.601 -6.238 -24.376 1.00 89.62 476 PRO A C 1
ATOM 3509 O O . PRO A 1 476 ? 7.725 -5.762 -24.496 1.00 89.62 476 PRO A O 1
ATOM 3512 N N . HIS A 1 477 ? 5.501 -5.561 -24.717 1.00 90.94 477 HIS A N 1
ATOM 3513 C CA . HIS A 1 477 ? 5.501 -4.190 -25.266 1.00 90.94 477 HIS A CA 1
ATOM 3514 C C . HIS A 1 477 ? 6.380 -3.992 -26.516 1.00 90.94 477 HIS A C 1
ATOM 3516 O O . HIS A 1 477 ? 6.887 -2.901 -26.769 1.00 90.94 477 HIS A O 1
ATOM 3522 N N . GLY A 1 478 ? 6.614 -5.056 -27.291 1.00 87.31 478 GLY A N 1
ATOM 3523 C CA . GLY A 1 478 ? 7.493 -5.003 -28.459 1.00 87.31 478 GLY A CA 1
ATOM 3524 C C . GLY A 1 478 ? 8.985 -4.955 -28.117 1.00 87.31 478 GLY A C 1
ATOM 3525 O O . GLY A 1 478 ? 9.792 -4.715 -29.013 1.00 87.31 478 GLY A O 1
ATOM 3526 N N . LEU A 1 479 ? 9.365 -5.213 -26.860 1.00 89.00 479 LEU A N 1
ATOM 3527 C CA . LEU A 1 479 ? 10.760 -5.256 -26.430 1.00 89.00 479 LEU A CA 1
ATOM 3528 C C . LEU A 1 479 ? 11.547 -6.353 -27.157 1.00 89.00 479 LEU A C 1
ATOM 3530 O O . LEU A 1 479 ? 11.025 -7.412 -27.520 1.00 89.00 479 LEU A O 1
ATOM 3534 N N . HIS A 1 480 ? 12.841 -6.098 -27.325 1.00 87.62 480 HIS A N 1
ATOM 3535 C CA . HIS A 1 480 ? 13.811 -7.055 -27.839 1.00 87.62 480 HIS A CA 1
ATOM 3536 C C . HIS A 1 480 ? 14.776 -7.491 -26.729 1.00 87.62 480 HIS A C 1
ATOM 3538 O O . HIS A 1 480 ? 14.968 -6.767 -25.748 1.00 87.62 480 HIS A O 1
ATOM 3544 N N . PRO A 1 481 ? 15.452 -8.642 -26.878 1.00 84.88 481 PRO A N 1
ATOM 3545 C CA . PRO A 1 481 ? 16.457 -9.055 -25.910 1.00 84.88 481 PRO A CA 1
ATOM 3546 C C . PRO A 1 481 ? 17.620 -8.073 -25.821 1.00 84.88 481 PRO A C 1
ATOM 3548 O O . PRO A 1 481 ? 18.016 -7.439 -26.799 1.00 84.88 481 PRO A O 1
ATOM 3551 N N . ILE A 1 482 ? 18.196 -7.992 -24.629 1.00 79.56 482 ILE A N 1
ATOM 3552 C CA . ILE A 1 482 ? 19.287 -7.085 -24.288 1.00 79.56 482 ILE A CA 1
ATOM 3553 C C . ILE A 1 482 ? 20.519 -7.909 -23.909 1.00 79.56 482 ILE A C 1
ATOM 3555 O O . ILE A 1 482 ? 20.480 -8.781 -23.044 1.00 79.56 482 ILE A O 1
ATOM 3559 N N . GLY A 1 483 ? 21.626 -7.711 -24.626 1.00 78.69 483 GLY A N 1
ATOM 3560 C CA . GLY A 1 483 ? 22.819 -8.545 -24.469 1.00 78.69 483 GLY A CA 1
ATOM 3561 C C . GLY A 1 483 ? 23.821 -8.370 -25.603 1.00 78.69 483 GLY A C 1
ATOM 3562 O O . GLY A 1 483 ? 23.439 -8.012 -26.716 1.00 78.69 483 GLY A O 1
ATOM 3563 N N . SER A 1 484 ? 25.094 -8.692 -25.349 1.00 79.50 484 SER A N 1
ATOM 3564 C CA . SER A 1 484 ? 26.161 -8.601 -26.359 1.00 79.50 484 SER A CA 1
ATOM 3565 C C . SER A 1 484 ? 25.829 -9.373 -27.636 1.00 79.50 484 SER A C 1
ATOM 3567 O O . SER A 1 484 ? 26.118 -8.890 -28.719 1.00 79.50 484 SER A O 1
ATOM 3569 N N . SER A 1 485 ? 25.155 -10.524 -27.531 1.00 78.62 485 SER A N 1
ATOM 3570 C CA . SER A 1 485 ? 24.725 -11.305 -28.697 1.00 78.62 485 SER A CA 1
ATOM 3571 C C . SER A 1 485 ? 23.706 -10.567 -29.568 1.00 78.62 485 SER A C 1
ATOM 3573 O O . SER A 1 485 ? 23.807 -10.603 -30.791 1.00 78.62 485 SER A O 1
ATOM 3575 N N . TRP A 1 486 ? 22.732 -9.886 -28.952 1.00 84.38 486 TRP A N 1
ATOM 3576 C CA . TRP A 1 486 ? 21.761 -9.086 -29.695 1.00 84.38 486 TRP A CA 1
ATOM 3577 C C . TRP A 1 486 ? 22.443 -7.872 -30.321 1.00 84.38 486 TRP A C 1
ATOM 3579 O O . TRP A 1 486 ? 22.242 -7.624 -31.503 1.00 84.38 486 TRP A O 1
ATOM 3589 N N . ILE A 1 487 ? 23.315 -7.183 -29.574 1.00 82.25 487 ILE A N 1
ATOM 3590 C CA . ILE A 1 487 ? 24.066 -6.027 -30.082 1.00 82.25 487 ILE A CA 1
ATOM 3591 C C . ILE A 1 487 ? 24.967 -6.432 -31.251 1.00 82.25 487 ILE A C 1
ATOM 3593 O O . ILE A 1 487 ? 24.983 -5.744 -32.259 1.00 82.25 487 ILE A O 1
ATOM 3597 N N . SER A 1 488 ? 25.672 -7.558 -31.206 1.00 80.31 488 SER A N 1
ATOM 3598 C CA . SER A 1 488 ? 26.476 -7.989 -32.358 1.00 80.31 488 SER A CA 1
ATOM 3599 C C . SER A 1 488 ? 25.620 -8.316 -33.592 1.00 80.31 488 SER A C 1
ATOM 3601 O O . SER A 1 488 ? 26.085 -8.164 -34.717 1.00 80.31 488 SER A O 1
ATOM 3603 N N . GLY A 1 489 ? 24.366 -8.739 -33.399 1.00 81.75 489 GLY A N 1
ATOM 3604 C CA . GLY A 1 489 ? 23.429 -9.124 -34.461 1.00 81.75 489 GLY A CA 1
ATOM 3605 C C . GLY A 1 489 ? 22.301 -8.121 -34.730 1.00 81.75 489 GLY A C 1
ATOM 3606 O O . GLY A 1 489 ? 21.290 -8.486 -35.336 1.00 81.75 489 GLY A O 1
ATOM 3607 N N . HIS A 1 490 ? 22.386 -6.875 -34.254 1.00 84.12 490 HIS A N 1
ATOM 3608 C CA . HIS A 1 490 ? 21.266 -5.928 -34.376 1.00 84.12 490 HIS A CA 1
ATOM 3609 C C . HIS A 1 490 ? 21.108 -5.362 -35.797 1.00 84.12 490 HIS A C 1
ATOM 3611 O O . HIS A 1 490 ? 20.049 -4.840 -36.121 1.00 84.12 490 HIS A O 1
ATOM 3617 N N . LYS A 1 491 ? 22.120 -5.538 -36.659 1.00 79.06 491 LYS A N 1
ATOM 3618 C CA . LYS A 1 491 ? 22.105 -5.162 -38.084 1.00 79.06 491 LYS A CA 1
ATOM 3619 C C . LYS A 1 491 ? 21.559 -6.248 -39.015 1.00 79.06 491 LYS A C 1
ATOM 3621 O O . LYS A 1 491 ? 21.611 -6.098 -40.232 1.00 79.06 491 LYS A O 1
ATOM 3626 N N . SER A 1 492 ? 21.086 -7.370 -38.469 1.00 77.06 492 SER A N 1
ATOM 3627 C CA . SER A 1 492 ? 20.527 -8.446 -39.289 1.00 77.06 492 SER A CA 1
ATOM 3628 C C . SER A 1 492 ? 19.339 -7.955 -40.137 1.00 77.06 492 SER A C 1
ATOM 3630 O O . SER A 1 492 ? 18.579 -7.100 -39.672 1.00 77.06 492 SER A O 1
ATOM 3632 N N . PRO A 1 493 ? 19.140 -8.509 -41.351 1.00 69.94 493 PRO A N 1
ATOM 3633 C CA . PRO A 1 493 ? 18.018 -8.154 -42.218 1.00 69.94 493 PRO A CA 1
ATOM 3634 C C . PRO A 1 493 ? 16.669 -8.208 -41.486 1.00 69.94 493 PRO A C 1
ATOM 3636 O O . PRO A 1 493 ? 16.416 -9.131 -40.713 1.00 69.94 493 PRO A O 1
ATOM 3639 N N . GLY A 1 494 ? 15.809 -7.212 -41.726 1.00 73.12 494 GLY A N 1
ATOM 3640 C CA . GLY A 1 494 ? 14.502 -7.079 -41.066 1.00 73.12 494 GLY A CA 1
ATOM 3641 C C . GLY A 1 494 ? 14.500 -6.249 -39.776 1.00 73.12 494 GLY A C 1
ATOM 3642 O O . GLY A 1 494 ? 13.441 -6.077 -39.181 1.00 73.12 494 GLY A O 1
ATOM 3643 N N . LYS A 1 495 ? 15.655 -5.715 -39.354 1.00 82.44 495 LYS A N 1
ATOM 3644 C CA . LYS A 1 495 ? 15.779 -4.763 -38.240 1.00 82.44 495 LYS A CA 1
ATOM 3645 C C . LYS A 1 495 ? 16.127 -3.382 -38.791 1.00 82.44 495 LYS A C 1
ATOM 3647 O O . LYS A 1 495 ? 17.262 -3.142 -39.196 1.00 82.44 495 LYS A O 1
ATOM 3652 N N . THR A 1 496 ? 15.156 -2.479 -38.846 1.00 84.88 496 THR A N 1
ATOM 3653 C CA . THR A 1 496 ? 15.336 -1.120 -39.374 1.00 84.88 496 THR A CA 1
ATOM 3654 C C . THR A 1 496 ? 15.191 -0.077 -38.275 1.00 84.88 496 THR A C 1
ATOM 3656 O O . THR A 1 496 ? 14.574 -0.310 -37.237 1.00 84.88 496 THR A O 1
ATOM 3659 N N . SER A 1 497 ? 15.716 1.125 -38.520 1.00 87.44 497 SER A N 1
ATOM 3660 C CA . SER A 1 497 ? 15.573 2.273 -37.616 1.00 87.44 497 SER A CA 1
ATOM 3661 C C . SER A 1 497 ? 14.114 2.557 -37.237 1.00 87.44 497 SER A C 1
ATOM 3663 O O . SER A 1 497 ? 13.834 2.925 -36.099 1.00 87.44 497 SER A O 1
ATOM 3665 N N . SER A 1 498 ? 13.170 2.322 -38.154 1.00 88.88 498 SER A N 1
ATOM 3666 C CA . SER A 1 498 ? 11.733 2.439 -37.887 1.00 88.88 498 SER A CA 1
ATOM 3667 C C . SER A 1 498 ? 11.234 1.510 -36.776 1.00 88.88 498 SER A C 1
ATOM 3669 O O . SER A 1 498 ? 10.356 1.927 -36.029 1.00 88.88 498 SER A O 1
ATOM 3671 N N . ASN A 1 499 ? 11.801 0.308 -36.609 1.00 88.69 499 ASN A N 1
ATOM 3672 C CA . ASN A 1 499 ? 11.415 -0.604 -35.527 1.00 88.69 499 ASN A CA 1
ATOM 3673 C C . ASN A 1 499 ? 11.865 -0.098 -34.151 1.00 88.69 499 ASN A C 1
ATOM 3675 O O . ASN A 1 499 ? 11.238 -0.419 -33.149 1.00 88.69 499 ASN A O 1
ATOM 3679 N N . CYS A 1 500 ? 12.936 0.695 -34.099 1.00 89.62 500 CYS A N 1
ATOM 3680 C CA . CYS A 1 500 ? 13.521 1.178 -32.850 1.00 89.62 500 CYS A CA 1
ATOM 3681 C C . CYS A 1 500 ? 12.905 2.505 -32.384 1.00 89.62 500 CYS A C 1
ATOM 3683 O O . CYS A 1 500 ? 12.844 2.769 -31.183 1.00 89.62 500 CYS A O 1
ATOM 3685 N N . ARG A 1 501 ? 12.437 3.342 -33.321 1.00 93.44 501 ARG A N 1
ATOM 3686 C CA . ARG A 1 501 ? 11.867 4.674 -33.047 1.00 93.44 501 ARG A CA 1
ATOM 3687 C C . ARG A 1 501 ? 10.782 4.705 -31.956 1.00 93.44 501 ARG A C 1
ATOM 3689 O O . ARG A 1 501 ? 10.834 5.637 -31.158 1.00 93.44 501 ARG A O 1
ATOM 3696 N N . PRO A 1 502 ? 9.858 3.728 -31.840 1.00 93.94 502 PRO A N 1
ATOM 3697 C CA . PRO A 1 502 ? 8.861 3.718 -30.766 1.00 93.94 502 PRO A CA 1
ATOM 3698 C C . PRO A 1 502 ? 9.450 3.819 -29.351 1.00 93.94 502 PRO A C 1
ATOM 3700 O O . PRO A 1 502 ? 8.884 4.504 -28.506 1.00 93.94 502 PRO A O 1
ATOM 3703 N N . CYS A 1 503 ? 10.610 3.215 -29.088 1.00 92.94 503 CYS A N 1
ATOM 3704 C CA . CYS A 1 503 ? 11.253 3.281 -27.769 1.00 92.94 503 CYS A CA 1
ATOM 3705 C C . CYS A 1 503 ? 12.422 4.276 -27.735 1.00 92.94 503 CYS A C 1
ATOM 3707 O O . CYS A 1 503 ? 12.681 4.908 -26.712 1.00 92.94 503 CYS A O 1
ATOM 3709 N N . HIS A 1 504 ? 13.130 4.437 -28.853 1.00 93.25 504 HIS A N 1
ATOM 3710 C CA . HIS A 1 504 ? 14.362 5.225 -28.928 1.00 93.25 504 HIS A CA 1
ATOM 3711 C C . HIS A 1 504 ? 14.173 6.653 -29.461 1.00 93.25 504 HIS A C 1
ATOM 3713 O O . HIS A 1 504 ? 15.145 7.402 -29.509 1.00 93.25 504 HIS A O 1
ATOM 3719 N N . GLY A 1 505 ? 12.951 7.045 -29.827 1.00 94.38 505 GLY A N 1
ATOM 3720 C CA . GLY A 1 505 ? 12.634 8.384 -30.328 1.00 94.38 505 GLY A CA 1
ATOM 3721 C C . GLY A 1 505 ? 12.919 8.562 -31.818 1.00 94.38 505 GLY A C 1
ATOM 3722 O O . GLY A 1 505 ? 13.589 7.741 -32.450 1.00 94.38 505 GLY A O 1
ATOM 3723 N N . ALA A 1 506 ? 12.395 9.648 -32.392 1.00 93.38 506 ALA A N 1
ATOM 3724 C CA . ALA A 1 506 ? 12.478 9.934 -33.827 1.00 93.38 506 ALA A CA 1
ATOM 3725 C C . ALA A 1 506 ? 13.926 10.061 -34.330 1.00 93.38 506 ALA A C 1
ATOM 3727 O O . ALA A 1 506 ? 14.244 9.605 -35.436 1.00 93.38 506 ALA A O 1
ATOM 3728 N N . ASP A 1 507 ? 14.786 10.640 -33.492 1.00 92.12 507 ASP A N 1
ATOM 3729 C CA . ASP A 1 507 ? 16.212 10.853 -33.728 1.00 92.12 507 ASP A CA 1
ATOM 3730 C C . ASP A 1 507 ? 17.098 9.698 -33.234 1.00 92.12 507 ASP A C 1
ATOM 3732 O O . ASP A 1 507 ? 18.298 9.717 -33.482 1.00 92.12 507 ASP A O 1
ATOM 3736 N N . LEU A 1 508 ? 16.524 8.679 -32.583 1.00 92.75 508 LEU A N 1
ATOM 3737 C CA . LEU A 1 508 ? 17.216 7.489 -32.072 1.00 92.75 508 LEU A CA 1
ATOM 3738 C C . LEU A 1 508 ? 18.302 7.784 -31.028 1.00 92.75 508 LEU A C 1
ATOM 3740 O O . LEU A 1 508 ? 19.218 6.975 -30.835 1.00 92.75 508 LEU A O 1
ATOM 3744 N N . ARG A 1 509 ? 18.200 8.915 -30.326 1.00 91.69 509 ARG A N 1
ATOM 3745 C CA . ARG A 1 509 ? 19.072 9.255 -29.189 1.00 91.69 509 ARG A CA 1
ATOM 3746 C C . ARG A 1 509 ? 18.640 8.587 -27.882 1.00 91.69 509 ARG A C 1
ATOM 3748 O O . ARG A 1 509 ? 19.361 8.642 -26.890 1.00 91.69 509 ARG A O 1
ATOM 3755 N N . GLY A 1 510 ? 17.508 7.892 -27.902 1.00 93.19 510 GLY A N 1
ATOM 3756 C CA . GLY A 1 510 ? 16.931 7.234 -26.743 1.00 93.19 510 GLY A CA 1
ATOM 3757 C C . GLY A 1 510 ? 15.892 8.104 -26.047 1.00 93.19 510 GLY A C 1
ATOM 3758 O O . GLY A 1 510 ? 15.841 9.319 -26.216 1.00 93.19 510 GLY A O 1
ATOM 3759 N N . THR A 1 511 ? 15.051 7.462 -25.246 1.00 93.62 511 THR A N 1
ATOM 3760 C CA . THR A 1 511 ? 14.054 8.130 -24.406 1.00 93.62 511 THR A CA 1
ATOM 3761 C C . THR A 1 511 ? 14.008 7.471 -23.032 1.00 93.62 511 THR A C 1
ATOM 3763 O O . THR A 1 511 ? 14.778 6.556 -22.735 1.00 93.62 511 THR A O 1
ATOM 3766 N N . VAL A 1 512 ? 13.055 7.874 -22.189 1.00 91.19 512 VAL A N 1
ATOM 3767 C CA . VAL A 1 512 ? 12.769 7.164 -20.937 1.00 91.19 512 VAL A CA 1
ATOM 3768 C C . VAL A 1 512 ? 12.476 5.669 -21.146 1.00 91.19 512 VAL A C 1
ATOM 3770 O O . VAL A 1 512 ? 12.799 4.878 -20.264 1.00 91.19 512 VAL A O 1
ATOM 3773 N N . LEU A 1 513 ? 11.937 5.273 -22.307 1.00 93.69 513 LEU A N 1
ATOM 3774 C CA . LEU A 1 513 ? 11.612 3.878 -22.635 1.00 93.69 513 LEU A CA 1
ATOM 3775 C C . LEU A 1 513 ? 12.843 3.029 -22.977 1.00 93.69 513 LEU A C 1
ATOM 3777 O O . LEU A 1 513 ? 12.791 1.811 -22.852 1.00 93.69 513 LEU A O 1
ATOM 3781 N N . SER A 1 514 ? 13.952 3.644 -23.399 1.00 93.19 514 SER A N 1
ATOM 3782 C CA . SER A 1 514 ? 15.178 2.928 -23.775 1.00 93.19 514 SER A CA 1
ATOM 3783 C C . SER A 1 514 ? 16.225 2.885 -22.662 1.00 93.19 514 SER A C 1
ATOM 3785 O O . SER A 1 514 ? 17.387 2.546 -22.901 1.00 93.19 514 SER A O 1
ATOM 3787 N N . ARG A 1 515 ? 15.839 3.253 -21.436 1.00 93.06 515 ARG A N 1
ATOM 3788 C CA . ARG A 1 515 ? 16.741 3.231 -20.286 1.00 93.06 515 ARG A CA 1
ATOM 3789 C C . ARG A 1 515 ? 17.021 1.802 -19.839 1.00 93.06 515 ARG A C 1
ATOM 3791 O O . ARG A 1 515 ? 16.115 0.979 -19.732 1.00 93.06 515 ARG A O 1
ATOM 3798 N N . THR A 1 516 ? 18.278 1.510 -19.528 1.00 91.81 516 THR A N 1
ATOM 3799 C CA . THR A 1 516 ? 18.675 0.200 -19.004 1.00 91.81 516 THR A CA 1
ATOM 3800 C C . THR A 1 516 ? 18.012 -0.073 -17.650 1.00 91.81 516 THR A C 1
ATOM 3802 O O . THR A 1 516 ? 18.007 0.767 -16.753 1.00 91.81 516 THR A O 1
ATOM 3805 N N . LEU A 1 517 ? 17.488 -1.283 -17.453 1.00 90.94 517 LEU A N 1
ATOM 3806 C CA . LEU A 1 517 ? 16.849 -1.666 -16.184 1.00 90.94 517 LEU A CA 1
ATOM 3807 C C . LEU A 1 517 ? 17.830 -2.244 -15.151 1.00 90.94 517 LEU A C 1
ATOM 3809 O O . LEU A 1 517 ? 17.477 -2.400 -13.983 1.00 90.94 517 LEU A O 1
ATOM 3813 N N . ALA A 1 518 ? 19.077 -2.486 -15.563 1.00 91.00 518 ALA A N 1
ATOM 3814 C CA . ALA A 1 518 ? 20.169 -2.985 -14.734 1.00 91.00 518 ALA A CA 1
ATOM 3815 C C . ALA A 1 518 ? 21.519 -2.454 -15.229 1.00 91.00 518 ALA A C 1
ATOM 3817 O O . ALA A 1 518 ? 21.616 -1.963 -16.356 1.00 91.00 518 ALA A O 1
ATOM 3818 N N . ASN A 1 519 ? 22.564 -2.620 -14.418 1.00 91.25 519 ASN A N 1
ATOM 3819 C CA . ASN A 1 519 ? 23.939 -2.389 -14.857 1.00 91.25 519 ASN A CA 1
ATOM 3820 C C . ASN A 1 519 ? 24.320 -3.401 -15.951 1.00 91.25 519 ASN A C 1
ATOM 3822 O O . ASN A 1 519 ? 23.982 -4.582 -15.854 1.00 91.25 519 ASN A O 1
ATOM 3826 N N . ARG A 1 520 ? 25.026 -2.949 -16.990 1.00 87.69 520 ARG A N 1
ATOM 3827 C CA . ARG A 1 520 ? 25.406 -3.758 -18.153 1.00 87.69 520 ARG A CA 1
ATOM 3828 C C . ARG A 1 520 ? 26.825 -3.475 -18.605 1.00 87.69 520 ARG A C 1
ATOM 3830 O O . ARG A 1 520 ? 27.271 -2.331 -18.582 1.00 87.69 520 ARG A O 1
ATOM 3837 N N . THR A 1 521 ? 27.450 -4.515 -19.144 1.00 87.38 521 THR A N 1
ATOM 3838 C CA . THR A 1 521 ? 28.698 -4.419 -19.897 1.00 87.38 521 THR A CA 1
ATOM 3839 C C . THR A 1 521 ? 28.530 -5.111 -21.243 1.00 87.38 521 THR A C 1
ATOM 3841 O O . THR A 1 521 ? 28.077 -6.255 -21.307 1.00 87.38 521 THR A O 1
ATOM 3844 N N . PHE A 1 522 ? 28.916 -4.427 -22.316 1.00 81.56 522 PHE A N 1
ATOM 3845 C CA . PHE A 1 522 ? 28.882 -4.940 -23.684 1.00 81.56 522 PHE A CA 1
ATOM 3846 C C . PHE A 1 522 ? 30.267 -4.844 -24.315 1.00 81.56 522 PHE A C 1
ATOM 3848 O O . PHE A 1 522 ? 31.005 -3.907 -24.030 1.00 81.56 522 PHE A O 1
ATOM 3855 N N . SER A 1 523 ? 30.617 -5.804 -25.170 1.00 78.06 523 SER A N 1
ATOM 3856 C CA . SER A 1 523 ? 31.955 -5.909 -25.777 1.00 78.06 523 SER A CA 1
ATOM 3857 C C . SER A 1 523 ? 31.983 -5.717 -27.297 1.00 78.06 523 SER A C 1
ATOM 3859 O O . SER A 1 523 ? 33.062 -5.594 -27.868 1.00 78.06 523 SER A O 1
ATOM 3861 N N . ALA A 1 524 ? 30.821 -5.675 -27.960 1.00 66.19 524 ALA A N 1
ATOM 3862 C CA . ALA A 1 524 ? 30.711 -5.692 -29.423 1.00 66.19 524 ALA A CA 1
ATOM 3863 C C . ALA A 1 524 ? 31.320 -4.459 -30.132 1.00 66.19 524 ALA A C 1
ATOM 3865 O O . ALA A 1 524 ? 31.627 -4.542 -31.315 1.00 66.19 524 ALA A O 1
ATOM 3866 N N . PHE A 1 525 ? 31.531 -3.345 -29.417 1.00 71.31 525 PHE A N 1
ATOM 3867 C CA . PHE A 1 525 ? 32.087 -2.084 -29.942 1.00 71.31 525 PHE A CA 1
ATOM 3868 C C . PHE A 1 525 ? 33.122 -1.486 -28.974 1.00 71.31 525 PHE A C 1
ATOM 3870 O O . PHE A 1 525 ? 33.079 -0.305 -28.619 1.00 71.31 525 PHE A O 1
ATOM 3877 N N . GLY A 1 526 ? 34.015 -2.347 -28.478 1.00 75.81 526 GLY A N 1
ATOM 3878 C CA . GLY A 1 526 ? 34.812 -2.072 -27.285 1.00 75.81 526 GLY A CA 1
ATOM 3879 C C . GLY A 1 526 ? 33.988 -2.264 -26.010 1.00 75.81 526 GLY A C 1
ATOM 3880 O O . GLY A 1 526 ? 32.762 -2.384 -26.055 1.00 75.81 526 GLY A O 1
ATOM 3881 N N . ALA A 1 527 ? 34.663 -2.334 -24.861 1.00 81.94 527 ALA A N 1
ATOM 3882 C CA . ALA A 1 527 ? 33.985 -2.474 -23.578 1.00 81.94 527 ALA A CA 1
ATOM 3883 C C . ALA A 1 527 ? 33.189 -1.194 -23.263 1.00 81.94 527 ALA A C 1
ATOM 3885 O O . ALA A 1 527 ? 33.768 -0.132 -23.033 1.00 81.94 527 ALA A O 1
ATOM 3886 N N . LYS A 1 528 ? 31.859 -1.291 -23.260 1.00 85.19 528 LYS A N 1
ATOM 3887 C CA . LYS A 1 528 ? 30.937 -0.220 -22.864 1.00 85.19 528 LYS A CA 1
ATOM 3888 C C . LYS A 1 528 ? 30.208 -0.640 -21.597 1.00 85.19 528 LYS A C 1
ATOM 3890 O O . LYS A 1 528 ? 29.640 -1.728 -21.556 1.00 85.19 528 LYS A O 1
ATOM 3895 N N . ASN A 1 529 ? 30.218 0.228 -20.590 1.00 88.19 529 ASN A N 1
ATOM 3896 C CA . ASN A 1 529 ? 29.543 0.010 -19.315 1.00 88.19 529 ASN A CA 1
ATOM 3897 C C . ASN A 1 529 ? 28.388 0.996 -19.187 1.00 88.19 529 ASN A C 1
ATOM 3899 O O . ASN A 1 529 ? 28.605 2.204 -19.253 1.00 88.19 529 ASN A O 1
ATOM 3903 N N . TRP A 1 530 ? 27.181 0.487 -18.977 1.00 90.88 530 TRP A N 1
ATOM 3904 C CA . TRP A 1 530 ? 25.983 1.290 -18.757 1.00 90.88 530 TRP A CA 1
ATOM 3905 C C . TRP A 1 530 ? 25.421 0.973 -17.382 1.00 90.88 530 TRP A C 1
ATOM 3907 O O . TRP A 1 530 ? 25.151 -0.182 -17.057 1.00 90.88 530 TRP A O 1
ATOM 3917 N N . TRP A 1 531 ? 25.260 1.997 -16.558 1.00 94.00 531 TRP A N 1
ATOM 3918 C CA . TRP A 1 531 ? 24.618 1.885 -15.253 1.00 94.00 531 TRP A CA 1
ATOM 3919 C C . TRP A 1 531 ? 23.091 1.806 -15.416 1.00 94.00 531 TRP A C 1
ATOM 3921 O O . TRP A 1 531 ? 22.558 2.159 -16.465 1.00 94.00 531 TRP A O 1
ATOM 3931 N N . ARG A 1 532 ? 22.370 1.312 -14.406 1.00 92.00 532 ARG A N 1
ATOM 3932 C CA . ARG A 1 532 ? 20.898 1.227 -14.408 1.00 92.00 532 ARG A CA 1
ATOM 3933 C C . ARG A 1 532 ? 20.258 2.609 -14.564 1.00 92.00 532 ARG A C 1
ATOM 3935 O O . ARG A 1 532 ? 20.400 3.445 -13.682 1.00 92.00 532 ARG A O 1
ATOM 3942 N N . GLY A 1 533 ? 19.475 2.811 -15.618 1.00 92.38 533 GLY A N 1
ATOM 3943 C CA . GLY A 1 533 ? 18.830 4.084 -15.946 1.00 92.38 533 GLY A CA 1
ATOM 3944 C C . GLY A 1 533 ? 19.549 4.872 -17.046 1.00 92.38 533 GLY A C 1
ATOM 3945 O O . GLY A 1 533 ? 19.096 5.968 -17.395 1.00 92.38 533 GLY A O 1
ATOM 3946 N N . PHE A 1 534 ? 20.641 4.323 -17.586 1.00 94.50 534 PHE A N 1
ATOM 3947 C CA . PHE A 1 534 ? 21.370 4.882 -18.721 1.00 94.50 534 PHE A CA 1
ATOM 3948 C C . PHE A 1 534 ? 20.481 4.833 -19.964 1.00 94.50 534 PHE A C 1
ATOM 3950 O O . PHE A 1 534 ? 19.949 3.777 -20.308 1.00 94.50 534 PHE A O 1
ATOM 3957 N N . GLN A 1 535 ? 20.306 5.968 -20.628 1.00 94.25 535 GLN A N 1
ATOM 3958 C CA . GLN A 1 535 ? 19.490 6.129 -21.820 1.00 94.25 535 GLN A CA 1
ATOM 3959 C C . GLN A 1 535 ? 20.246 5.628 -23.049 1.00 94.25 535 GLN A C 1
ATOM 3961 O O . GLN A 1 535 ? 21.270 6.186 -23.440 1.00 94.25 535 GLN A O 1
ATOM 3966 N N . VAL A 1 536 ? 19.724 4.563 -23.661 1.00 91.12 536 VAL A N 1
ATOM 3967 C CA . VAL A 1 536 ? 20.360 3.925 -24.815 1.00 91.12 536 VAL A CA 1
ATOM 3968 C C . VAL A 1 536 ? 19.773 4.461 -26.119 1.00 91.12 536 VAL A C 1
ATOM 3970 O O . VAL A 1 536 ? 18.555 4.497 -26.304 1.00 91.12 536 VAL A O 1
ATOM 3973 N N . GLY A 1 537 ? 20.643 4.809 -27.054 1.00 90.56 537 GLY A N 1
ATOM 3974 C CA . GLY A 1 537 ? 20.364 5.222 -28.422 1.00 90.56 537 GLY A CA 1
ATOM 3975 C C . GLY A 1 537 ? 21.481 4.780 -29.372 1.00 90.56 537 GLY A C 1
ATOM 3976 O O . GLY A 1 537 ? 22.519 4.258 -28.960 1.00 90.56 537 GLY A O 1
ATOM 3977 N N . CYS A 1 538 ? 21.292 4.998 -30.674 1.00 89.12 538 CYS A N 1
ATOM 3978 C CA . CYS A 1 538 ? 22.292 4.637 -31.688 1.00 89.12 538 CYS A CA 1
ATOM 3979 C C . CYS A 1 538 ? 23.620 5.378 -31.469 1.00 89.12 538 CYS A C 1
ATOM 3981 O O . CYS A 1 538 ? 24.695 4.834 -31.724 1.00 89.12 538 CYS A O 1
ATOM 3983 N N . TYR A 1 539 ? 23.542 6.604 -30.948 1.00 89.25 539 TYR A N 1
ATOM 3984 C CA . TYR A 1 539 ? 24.683 7.495 -30.783 1.00 89.25 539 TYR A CA 1
ATOM 3985 C C . TYR A 1 539 ? 25.637 7.088 -29.654 1.00 89.25 539 TYR A C 1
ATOM 3987 O O . TYR A 1 539 ? 26.769 7.556 -29.612 1.00 89.25 539 TYR A O 1
ATOM 3995 N N . ASN A 1 540 ? 25.266 6.163 -28.765 1.00 89.00 540 ASN A N 1
ATOM 3996 C CA . ASN A 1 540 ? 26.213 5.682 -27.750 1.00 89.00 540 ASN A CA 1
ATOM 3997 C C . ASN A 1 540 ? 27.340 4.818 -28.352 1.00 89.00 540 ASN A C 1
ATOM 3999 O O . ASN A 1 540 ? 28.391 4.645 -27.726 1.00 89.00 540 ASN A O 1
ATOM 4003 N N . CYS A 1 541 ? 27.126 4.268 -29.553 1.00 86.00 541 CYS A N 1
ATOM 4004 C CA . CYS A 1 541 ? 28.089 3.414 -30.251 1.00 86.00 541 CYS A CA 1
ATOM 4005 C C . CYS A 1 541 ? 28.453 3.932 -31.648 1.00 86.00 541 CYS A C 1
ATOM 4007 O O . CYS A 1 541 ? 29.589 3.730 -32.070 1.00 86.00 541 CYS A O 1
ATOM 4009 N N . HIS A 1 542 ? 27.537 4.618 -32.336 1.00 86.38 542 HIS A N 1
ATOM 4010 C CA . HIS A 1 542 ? 27.685 5.010 -33.740 1.00 86.38 542 HIS A CA 1
ATOM 4011 C C . HIS A 1 542 ? 27.531 6.518 -33.959 1.00 86.38 542 HIS A C 1
ATOM 4013 O O . HIS A 1 542 ? 26.945 7.211 -33.136 1.00 86.38 542 HIS A O 1
ATOM 4019 N N . ARG A 1 543 ? 27.947 7.047 -35.115 1.00 87.19 543 ARG A N 1
ATOM 4020 C CA . ARG A 1 543 ? 27.628 8.436 -35.533 1.00 87.19 543 ARG A CA 1
ATOM 4021 C C . ARG A 1 543 ? 26.164 8.639 -35.969 1.00 87.19 543 ARG A C 1
ATOM 4023 O O . ARG A 1 543 ? 25.836 9.639 -36.601 1.00 87.19 543 ARG A O 1
ATOM 4030 N N . GLY A 1 544 ? 25.287 7.685 -35.658 1.00 84.69 544 GLY A N 1
ATOM 4031 C CA . GLY A 1 544 ? 23.873 7.672 -36.022 1.00 84.69 544 GLY A CA 1
ATOM 4032 C C . GLY A 1 544 ? 23.418 6.316 -36.575 1.00 84.69 544 GLY A C 1
ATOM 4033 O O . GLY A 1 544 ? 24.214 5.384 -36.663 1.00 84.69 544 GLY A O 1
ATOM 4034 N N . PRO A 1 545 ? 22.137 6.181 -36.956 1.00 81.56 545 PRO A N 1
ATOM 4035 C CA . PRO A 1 545 ? 21.522 4.896 -37.312 1.00 81.56 545 PRO A CA 1
ATOM 4036 C C . PRO A 1 545 ? 21.984 4.282 -38.642 1.00 81.56 545 PRO A C 1
ATOM 4038 O O . PRO A 1 545 ? 21.686 3.121 -38.902 1.00 81.56 545 PRO A O 1
ATOM 4041 N N . THR A 1 546 ? 22.663 5.045 -39.501 1.00 81.81 546 THR A N 1
ATOM 4042 C CA . THR A 1 546 ? 23.125 4.600 -40.830 1.00 81.81 546 THR A CA 1
ATOM 4043 C C . THR A 1 546 ? 24.650 4.543 -40.937 1.00 81.81 546 THR A C 1
ATOM 4045 O O . THR A 1 546 ? 25.177 4.482 -42.044 1.00 81.81 546 THR A O 1
ATOM 4048 N N . SER A 1 547 ? 25.364 4.636 -39.813 1.00 80.19 547 SER A N 1
ATOM 4049 C CA . SER A 1 547 ? 26.826 4.676 -39.775 1.00 80.19 547 SER A CA 1
ATOM 4050 C C . SER A 1 547 ? 27.377 3.552 -38.908 1.00 80.19 547 SER A C 1
ATOM 4052 O O . SER A 1 547 ? 26.841 3.250 -37.843 1.00 80.19 547 SER A O 1
ATOM 4054 N N . ASP A 1 548 ? 28.488 2.977 -39.357 1.00 77.19 548 ASP A N 1
ATOM 4055 C CA . ASP A 1 548 ? 29.227 1.948 -38.628 1.00 77.19 548 ASP A CA 1
ATOM 4056 C C . ASP A 1 548 ? 30.388 2.536 -37.817 1.00 77.19 548 ASP A C 1
ATOM 4058 O O . ASP A 1 548 ? 30.938 1.855 -36.951 1.00 77.19 548 ASP A O 1
ATOM 4062 N N . ASP A 1 549 ? 30.706 3.812 -38.043 1.00 82.94 549 ASP A N 1
ATOM 4063 C CA . ASP A 1 549 ? 31.802 4.506 -37.381 1.00 82.94 549 ASP A CA 1
ATOM 4064 C C . ASP A 1 549 ? 31.468 4.810 -35.926 1.00 82.94 549 ASP A C 1
ATOM 4066 O O . ASP A 1 549 ? 30.334 5.163 -35.587 1.00 82.94 549 ASP A O 1
ATOM 4070 N N . ALA A 1 550 ? 32.494 4.765 -35.076 1.00 79.81 550 ALA A N 1
ATOM 4071 C CA . ALA A 1 550 ? 32.378 5.174 -33.687 1.00 79.81 550 ALA A CA 1
ATOM 4072 C C . ALA A 1 550 ? 31.941 6.645 -33.572 1.00 79.81 550 ALA A C 1
ATOM 4074 O O . ALA A 1 550 ? 32.418 7.522 -34.310 1.00 79.81 550 ALA A O 1
ATOM 4075 N N . ASN A 1 551 ? 31.050 6.913 -32.613 1.00 83.75 551 ASN A N 1
ATOM 4076 C CA . ASN A 1 551 ? 30.694 8.282 -32.256 1.00 83.75 551 ASN A CA 1
ATOM 4077 C C . ASN A 1 551 ? 31.938 9.040 -31.756 1.00 83.75 551 ASN A C 1
ATOM 4079 O O . ASN A 1 551 ? 32.690 8.509 -30.942 1.00 83.75 551 ASN A O 1
ATOM 4083 N N . ALA A 1 552 ? 32.139 10.261 -32.257 1.00 86.81 552 ALA A N 1
ATOM 4084 C CA . ALA A 1 552 ? 33.221 11.149 -31.835 1.00 86.81 552 ALA A CA 1
ATOM 4085 C C . ALA A 1 552 ? 32.861 12.002 -30.602 1.00 86.81 552 ALA A C 1
ATOM 4087 O O . ALA A 1 552 ? 33.757 12.607 -30.029 1.00 86.81 552 ALA A O 1
ATOM 4088 N N . ASN A 1 553 ? 31.582 12.043 -30.205 1.00 89.00 553 ASN A N 1
ATOM 4089 C CA . ASN A 1 553 ? 31.117 12.723 -28.995 1.00 89.00 553 ASN A CA 1
ATOM 4090 C C . ASN A 1 553 ? 31.667 12.041 -27.735 1.00 89.00 553 ASN A C 1
ATOM 4092 O O . ASN A 1 553 ? 31.531 10.821 -27.571 1.00 89.00 553 ASN A O 1
ATOM 4096 N N . HIS A 1 554 ? 32.218 12.828 -26.823 1.00 91.00 554 HIS A N 1
ATOM 4097 C CA . HIS A 1 554 ? 32.699 12.393 -25.525 1.00 91.00 554 HIS A CA 1
ATOM 4098 C C . HIS A 1 554 ? 31.600 12.617 -24.488 1.00 91.00 554 HIS A C 1
ATOM 4100 O O . HIS A 1 554 ? 31.129 13.737 -24.348 1.00 91.00 554 HIS A O 1
ATOM 4106 N N . PRO A 1 555 ? 31.198 11.584 -23.729 1.00 91.56 555 PRO A N 1
ATOM 4107 C CA . PRO A 1 555 ? 30.253 11.784 -22.645 1.00 91.56 555 PRO A CA 1
ATOM 4108 C C . PRO A 1 555 ? 30.754 12.821 -21.642 1.00 91.56 555 PRO A C 1
ATOM 4110 O O . PRO A 1 555 ? 31.917 12.766 -21.224 1.00 91.56 555 PRO A O 1
ATOM 4113 N N . ALA A 1 556 ? 29.849 13.679 -21.177 1.00 96.12 556 ALA A N 1
ATOM 4114 C CA . ALA A 1 556 ? 30.095 14.511 -20.010 1.00 96.12 556 ALA A CA 1
ATOM 4115 C C . ALA A 1 556 ? 30.573 13.672 -18.808 1.00 96.12 556 ALA A C 1
ATOM 4117 O O . ALA A 1 556 ? 30.234 12.495 -18.652 1.00 96.12 556 ALA A O 1
ATOM 4118 N N . VAL A 1 557 ? 31.334 14.293 -17.912 1.00 97.56 557 VAL A N 1
ATOM 4119 C CA . VAL A 1 557 ? 31.838 13.673 -16.685 1.00 97.56 557 VAL A CA 1
ATOM 4120 C C . VAL A 1 557 ? 31.272 14.415 -15.485 1.00 97.56 557 VAL A C 1
ATOM 4122 O O . VAL A 1 557 ? 31.471 15.620 -15.351 1.00 97.56 557 VAL A O 1
ATOM 4125 N N . VAL A 1 558 ? 30.573 13.697 -14.609 1.00 98.12 558 VAL A N 1
ATOM 4126 C CA . VAL A 1 558 ? 30.045 14.216 -13.338 1.00 98.12 558 VAL A CA 1
ATOM 4127 C C . VAL A 1 558 ? 30.943 13.809 -12.173 1.00 98.12 558 VAL A C 1
ATOM 4129 O O . VAL A 1 558 ? 31.519 12.716 -12.173 1.00 98.12 558 VAL A O 1
ATOM 4132 N N . SER A 1 559 ? 31.020 14.661 -11.152 1.00 97.31 559 SER A N 1
ATOM 4133 C CA . SER A 1 559 ? 31.802 14.398 -9.938 1.00 97.31 559 SER A CA 1
ATOM 4134 C C . SER A 1 559 ? 30.920 13.940 -8.780 1.00 97.31 559 SER A C 1
ATOM 4136 O O . SER A 1 559 ? 29.816 14.447 -8.586 1.00 97.31 559 SER A O 1
ATOM 4138 N N . ASN A 1 560 ? 31.431 13.010 -7.971 1.00 98.06 560 ASN A N 1
ATOM 4139 C CA . ASN A 1 560 ? 30.807 12.666 -6.694 1.00 98.06 560 ASN A CA 1
ATOM 4140 C C . ASN A 1 560 ? 30.871 13.851 -5.724 1.00 98.06 560 ASN A C 1
ATOM 4142 O O . ASN A 1 560 ? 31.771 14.689 -5.809 1.00 98.06 560 ASN A O 1
ATOM 4146 N N . ALA A 1 561 ? 29.954 13.876 -4.762 1.00 97.75 561 ALA A N 1
ATOM 4147 C CA . ALA A 1 561 ? 29.928 14.887 -3.714 1.00 97.75 561 ALA A CA 1
ATOM 4148 C C . ALA A 1 561 ? 29.503 14.290 -2.367 1.00 97.75 561 ALA A C 1
ATOM 4150 O O . ALA A 1 561 ? 29.066 13.139 -2.278 1.00 97.75 561 ALA A O 1
ATOM 4151 N N . SER A 1 562 ? 29.624 15.087 -1.312 1.00 96.62 562 SER A N 1
ATOM 4152 C CA . SER A 1 562 ? 29.074 14.770 -0.001 1.00 96.62 562 SER A CA 1
ATOM 4153 C C . SER A 1 562 ? 28.400 15.987 0.618 1.00 96.62 562 SER A C 1
ATOM 4155 O O . SER A 1 562 ? 28.817 17.122 0.389 1.00 96.62 562 SER A O 1
ATOM 4157 N N . LEU A 1 563 ? 27.347 15.742 1.395 1.00 95.25 563 LEU A N 1
ATOM 4158 C CA . LEU A 1 563 ? 26.619 16.762 2.144 1.00 95.25 563 LEU A CA 1
ATOM 4159 C C . LEU A 1 563 ? 26.334 16.267 3.553 1.00 95.25 563 LEU A C 1
ATOM 4161 O O . LEU A 1 563 ? 26.131 15.075 3.778 1.00 95.25 563 LEU A O 1
ATOM 4165 N N . ASN A 1 564 ? 26.257 17.212 4.481 1.00 95.31 564 ASN A N 1
ATOM 4166 C CA . ASN A 1 564 ? 25.786 16.959 5.830 1.00 95.31 564 ASN A CA 1
ATOM 4167 C C . ASN A 1 564 ? 24.560 17.830 6.081 1.00 95.31 564 ASN A C 1
ATOM 4169 O O . ASN A 1 564 ? 24.539 18.997 5.687 1.00 95.31 564 ASN A O 1
ATOM 4173 N N . THR A 1 565 ? 23.560 17.273 6.747 1.00 94.19 565 THR A N 1
ATOM 4174 C CA . THR A 1 565 ? 22.399 18.025 7.222 1.00 94.19 565 THR A CA 1
ATOM 4175 C C . THR A 1 565 ? 21.896 17.440 8.539 1.00 94.19 565 THR A C 1
ATOM 4177 O O . THR A 1 565 ? 22.448 16.467 9.055 1.00 94.19 565 THR A O 1
ATOM 4180 N N . ARG A 1 566 ? 20.859 18.050 9.104 1.00 89.38 566 ARG A N 1
ATOM 4181 C CA . ARG A 1 566 ? 20.138 17.547 10.271 1.00 89.38 566 ARG A CA 1
ATOM 4182 C C . ARG A 1 566 ? 18.813 16.917 9.848 1.00 89.38 566 ARG A C 1
ATOM 4184 O O . ARG A 1 566 ? 18.269 17.280 8.806 1.00 89.38 566 ARG A O 1
ATOM 4191 N N . ALA A 1 567 ? 18.284 16.012 10.665 1.00 83.62 567 ALA A N 1
ATOM 4192 C CA . ALA A 1 567 ? 16.958 15.430 10.462 1.00 83.62 567 ALA A CA 1
ATOM 4193 C C . ALA A 1 567 ? 15.897 16.530 10.242 1.00 83.62 567 ALA A C 1
ATOM 4195 O O . ALA A 1 567 ? 15.909 17.563 10.920 1.00 83.62 567 ALA A O 1
ATOM 4196 N N . GLY A 1 568 ? 15.035 16.345 9.238 1.00 79.81 568 GLY A N 1
ATOM 4197 C CA . GLY A 1 568 ? 14.015 17.316 8.819 1.00 79.81 568 GLY A CA 1
ATOM 4198 C C . GLY A 1 568 ? 14.514 18.647 8.227 1.00 79.81 568 GLY A C 1
ATOM 4199 O O . GLY A 1 568 ? 13.683 19.495 7.909 1.00 79.81 568 GLY A O 1
ATOM 4200 N N . GLN A 1 569 ? 15.826 18.866 8.069 1.00 87.50 569 GLN A N 1
ATOM 4201 C CA . GLN A 1 569 ? 16.383 20.107 7.513 1.00 87.50 569 GLN A CA 1
ATOM 4202 C C . GLN A 1 569 ? 16.849 19.904 6.061 1.00 87.50 569 GLN A C 1
ATOM 4204 O O . GLN A 1 569 ? 17.789 19.134 5.827 1.00 87.50 569 GLN A O 1
ATOM 4209 N N . PRO A 1 570 ? 16.235 20.580 5.072 1.00 92.19 570 PRO A N 1
ATOM 4210 C CA . PRO A 1 570 ? 16.683 20.484 3.691 1.00 92.19 570 PRO A CA 1
ATOM 4211 C C . PRO A 1 570 ? 18.051 21.143 3.463 1.00 92.19 570 PRO A C 1
ATOM 4213 O O . PRO A 1 570 ? 18.389 22.154 4.077 1.00 92.19 570 PRO A O 1
ATOM 4216 N N . VAL A 1 571 ? 18.834 20.580 2.541 1.00 95.25 571 VAL A N 1
ATOM 4217 C CA . VAL A 1 571 ? 20.152 21.093 2.132 1.00 95.25 571 VAL A CA 1
ATOM 4218 C C . VAL A 1 571 ? 20.290 21.066 0.611 1.00 95.25 571 VAL A C 1
ATOM 4220 O O . VAL A 1 571 ? 19.907 20.092 -0.034 1.00 95.25 571 VAL A O 1
ATOM 4223 N N . THR A 1 572 ? 20.862 22.123 0.032 1.00 96.38 572 THR A N 1
ATOM 4224 C CA . THR A 1 572 ? 21.039 22.259 -1.423 1.00 96.38 572 THR A CA 1
ATOM 4225 C C . THR A 1 572 ? 22.509 22.172 -1.829 1.00 96.38 572 THR A C 1
ATOM 4227 O O . THR A 1 572 ? 23.379 22.774 -1.201 1.00 96.38 572 THR A O 1
ATOM 4230 N N . LEU A 1 573 ? 22.777 21.463 -2.926 1.00 96.56 573 LEU A N 1
ATOM 4231 C CA . LEU A 1 573 ? 24.082 21.323 -3.569 1.00 96.56 573 LEU A CA 1
ATOM 4232 C C . LEU A 1 573 ? 23.988 21.657 -5.056 1.00 96.56 573 LEU A C 1
ATOM 4234 O O . LEU A 1 573 ? 23.043 21.264 -5.732 1.00 96.56 573 LEU A O 1
ATOM 4238 N N . GLN A 1 574 ? 25.021 22.309 -5.584 1.00 97.19 574 GLN A N 1
ATOM 4239 C CA . GLN A 1 574 ? 25.199 22.457 -7.025 1.00 97.19 574 GLN A CA 1
ATOM 4240 C C . GLN A 1 574 ? 25.923 21.236 -7.594 1.00 97.19 574 GLN A C 1
ATOM 4242 O O . GLN A 1 574 ? 27.084 20.980 -7.266 1.00 97.19 574 GLN A O 1
ATOM 4247 N N . LEU A 1 575 ? 25.240 20.480 -8.451 1.00 97.38 575 LEU A N 1
ATOM 4248 C CA . LEU A 1 575 ? 25.822 19.343 -9.153 1.00 97.38 575 LEU A CA 1
ATOM 4249 C C . LEU A 1 575 ? 26.854 19.833 -10.176 1.00 97.38 575 LEU A C 1
ATOM 4251 O O . LEU A 1 575 ? 26.613 20.773 -10.938 1.00 97.38 575 LEU A O 1
ATOM 4255 N N . THR A 1 576 ? 28.013 19.178 -10.204 1.00 96.69 576 THR A N 1
ATOM 4256 C CA . THR A 1 576 ? 29.138 19.564 -11.064 1.00 96.69 576 THR A CA 1
ATOM 4257 C C . THR A 1 576 ? 29.349 18.547 -12.180 1.00 96.69 576 THR A C 1
ATOM 4259 O O . THR A 1 576 ? 29.302 17.335 -11.958 1.00 96.69 576 THR A O 1
ATOM 4262 N N . ALA A 1 577 ? 29.576 19.057 -13.391 1.00 97.25 577 ALA A N 1
ATOM 4263 C CA . ALA A 1 577 ? 29.925 18.260 -14.558 1.00 97.25 577 ALA A CA 1
ATOM 4264 C C . ALA A 1 577 ? 30.804 19.063 -15.523 1.00 97.25 577 ALA A C 1
ATOM 4266 O O . ALA A 1 577 ? 30.663 20.288 -15.605 1.00 97.25 577 ALA A O 1
ATOM 4267 N N . SER A 1 578 ? 31.656 18.371 -16.274 1.00 96.75 578 SER A N 1
ATOM 4268 C CA . SER A 1 578 ? 32.431 18.920 -17.390 1.00 96.75 578 SER A CA 1
ATOM 4269 C C . SER A 1 578 ? 32.170 18.132 -18.665 1.00 96.75 578 SER A C 1
ATOM 4271 O O . SER A 1 578 ? 32.020 16.915 -18.610 1.00 96.75 578 SER A O 1
ATOM 4273 N N . ASP A 1 579 ? 32.183 18.810 -19.804 1.00 96.94 579 ASP A N 1
ATOM 4274 C CA . ASP A 1 579 ? 31.976 18.212 -21.119 1.00 96.94 579 ASP A CA 1
ATOM 4275 C C . ASP A 1 579 ? 33.127 18.611 -22.044 1.00 96.94 579 ASP A C 1
ATOM 4277 O O . ASP A 1 579 ? 33.478 19.790 -22.106 1.00 96.94 579 ASP A O 1
ATOM 4281 N N . ALA A 1 580 ? 33.760 17.638 -22.704 1.00 96.69 580 ALA A N 1
ATOM 4282 C CA . ALA A 1 580 ? 34.954 17.894 -23.515 1.00 96.69 580 ALA A CA 1
ATOM 4283 C C . ALA A 1 580 ? 34.623 18.598 -24.840 1.00 96.69 580 ALA A C 1
ATOM 4285 O O . ALA A 1 580 ? 35.468 19.305 -25.391 1.00 96.69 580 ALA A O 1
ATOM 4286 N N . ASP A 1 581 ? 33.389 18.437 -25.313 1.00 95.88 581 ASP A N 1
ATOM 4287 C CA . ASP A 1 581 ? 32.887 18.992 -26.566 1.00 95.88 581 ASP A CA 1
ATOM 4288 C C . ASP A 1 581 ? 32.100 20.305 -26.338 1.00 95.88 581 ASP A C 1
ATOM 4290 O O . ASP A 1 581 ? 31.620 20.930 -27.286 1.00 95.88 581 ASP A O 1
ATOM 4294 N N . ASN A 1 582 ? 32.029 20.775 -25.084 1.00 93.94 582 ASN A N 1
ATOM 4295 C CA . ASN A 1 582 ? 31.286 21.953 -24.620 1.00 93.94 582 ASN A CA 1
ATOM 4296 C C . ASN A 1 582 ? 29.784 21.908 -24.952 1.00 93.94 582 ASN A C 1
ATOM 4298 O O . ASN A 1 582 ? 29.159 22.941 -25.220 1.00 93.94 582 ASN A O 1
ATOM 4302 N N . ASN A 1 583 ? 29.186 20.719 -24.934 1.00 94.75 583 ASN A N 1
ATOM 4303 C CA . ASN A 1 583 ? 27.760 20.554 -25.167 1.00 94.75 583 ASN A CA 1
ATOM 4304 C C . ASN A 1 583 ? 26.912 21.056 -23.975 1.00 94.75 583 ASN A C 1
ATOM 4306 O O . ASN A 1 583 ? 27.324 20.949 -22.814 1.00 94.75 583 ASN A O 1
ATOM 4310 N N . PRO A 1 584 ? 25.704 21.604 -24.223 1.00 95.06 584 PRO A N 1
ATOM 4311 C CA . PRO A 1 584 ? 24.763 21.942 -23.158 1.00 95.06 584 PRO A CA 1
ATOM 4312 C C . PRO A 1 584 ? 24.347 20.707 -22.352 1.00 95.06 584 PRO A C 1
ATOM 4314 O O . PRO A 1 584 ? 23.978 19.684 -22.921 1.00 95.06 584 PRO A O 1
ATOM 4317 N N . LEU A 1 585 ? 24.351 20.824 -21.020 1.00 96.56 585 LEU A N 1
ATOM 4318 C CA . LEU A 1 585 ? 24.077 19.702 -20.119 1.00 96.56 585 LEU A CA 1
ATOM 4319 C C . LEU A 1 585 ? 22.742 19.850 -19.396 1.00 96.56 585 LEU A C 1
ATOM 4321 O O . LEU A 1 585 ? 22.474 20.877 -18.770 1.00 96.56 585 LEU A O 1
ATOM 4325 N N . THR A 1 586 ? 21.970 18.769 -19.389 1.00 95.94 586 THR A N 1
ATOM 4326 C CA . THR A 1 586 ? 20.754 18.609 -18.581 1.00 95.94 586 THR A CA 1
ATOM 4327 C C . THR A 1 586 ? 20.971 17.529 -17.530 1.00 95.94 586 THR A C 1
ATOM 4329 O O . THR A 1 586 ? 21.593 16.510 -17.811 1.00 95.94 586 THR A O 1
ATOM 4332 N N . PHE A 1 587 ? 20.500 17.744 -16.305 1.00 96.19 587 PHE A N 1
ATOM 4333 C CA . PHE A 1 587 ? 20.741 16.830 -15.188 1.00 96.19 587 PHE A CA 1
ATOM 4334 C C . PHE A 1 587 ? 19.465 16.083 -14.829 1.00 96.19 587 PHE A C 1
ATOM 4336 O O . PHE A 1 587 ? 18.357 16.579 -15.027 1.00 96.19 587 PHE A O 1
ATOM 4343 N N . ARG A 1 588 ? 19.624 14.885 -14.267 1.00 94.69 588 ARG A N 1
ATOM 4344 C CA . ARG A 1 588 ? 18.522 14.149 -13.647 1.00 94.69 588 ARG A CA 1
ATOM 4345 C C . ARG A 1 588 ? 18.989 13.336 -12.454 1.00 94.69 588 ARG A C 1
ATOM 4347 O O . ARG A 1 588 ? 20.115 12.836 -12.436 1.00 94.69 588 ARG A O 1
ATOM 4354 N N . ILE A 1 589 ? 18.072 13.122 -11.519 1.00 94.44 589 ILE A N 1
ATOM 4355 C CA . ILE A 1 589 ? 18.231 12.114 -10.473 1.00 94.44 589 ILE A CA 1
ATOM 4356 C C . ILE A 1 589 ? 17.950 10.735 -11.077 1.00 94.44 589 ILE A C 1
ATOM 4358 O O . ILE A 1 589 ? 16.949 10.534 -11.768 1.00 94.44 589 ILE A O 1
ATOM 4362 N N . VAL A 1 590 ? 18.868 9.798 -10.855 1.00 93.44 590 VAL A N 1
ATOM 4363 C CA . VAL A 1 590 ? 18.790 8.415 -11.347 1.00 93.44 590 VAL A CA 1
ATOM 4364 C C . VAL A 1 590 ? 18.189 7.502 -10.284 1.00 93.44 590 VAL A C 1
ATOM 4366 O O . VAL A 1 590 ? 17.306 6.704 -10.593 1.00 93.44 590 VAL A O 1
ATOM 4369 N N . ALA A 1 591 ? 18.632 7.644 -9.035 1.00 90.94 591 ALA A N 1
ATOM 4370 C CA . ALA A 1 591 ? 18.059 6.959 -7.884 1.00 90.94 591 ALA A CA 1
ATOM 4371 C C . ALA A 1 591 ? 17.896 7.950 -6.735 1.00 90.94 591 ALA A C 1
ATOM 4373 O O . ALA A 1 591 ? 18.849 8.659 -6.411 1.00 90.94 591 ALA A O 1
ATOM 4374 N N . GLN A 1 592 ? 16.696 7.981 -6.159 1.00 91.25 592 GLN A N 1
ATOM 4375 C CA . GLN A 1 592 ? 16.378 8.754 -4.962 1.00 91.25 592 GLN A CA 1
ATOM 4376 C C . GLN A 1 592 ? 17.042 8.136 -3.711 1.00 91.25 592 GLN A C 1
ATOM 4378 O O . GLN A 1 592 ? 17.386 6.947 -3.742 1.00 91.25 592 GLN A O 1
ATOM 4383 N N . PRO A 1 593 ? 17.221 8.922 -2.634 1.00 91.31 593 PRO A N 1
ATOM 4384 C CA . PRO A 1 593 ? 17.628 8.416 -1.326 1.00 91.31 593 PRO A CA 1
ATOM 4385 C C . PRO A 1 593 ? 16.611 7.424 -0.745 1.00 91.31 593 PRO A C 1
ATOM 4387 O O . PRO A 1 593 ? 15.466 7.357 -1.196 1.00 91.31 593 PRO A O 1
ATOM 4390 N N . ARG A 1 594 ? 17.016 6.646 0.265 1.00 86.44 594 ARG A N 1
ATOM 4391 C CA . ARG A 1 594 ? 16.110 5.711 0.963 1.00 86.44 594 ARG A CA 1
ATOM 4392 C C . ARG A 1 594 ? 15.299 6.374 2.074 1.00 86.44 594 ARG A C 1
ATOM 4394 O O . ARG A 1 594 ? 14.200 5.907 2.357 1.00 86.44 594 ARG A O 1
ATOM 4401 N N . HIS A 1 595 ? 15.838 7.421 2.689 1.00 86.50 595 HIS A N 1
ATOM 4402 C CA . HIS A 1 595 ? 15.297 8.070 3.880 1.00 86.50 595 HIS A CA 1
ATOM 4403 C C . HIS A 1 595 ? 15.136 9.585 3.684 1.00 86.50 595 HIS A C 1
ATOM 4405 O O . HIS A 1 595 ? 15.305 10.385 4.606 1.00 86.50 595 HIS A O 1
ATOM 4411 N N . GLY A 1 596 ? 14.787 9.979 2.459 1.00 87.75 596 GLY A N 1
ATOM 4412 C CA . GLY A 1 596 ? 14.492 11.350 2.070 1.00 87.75 596 GLY A CA 1
ATOM 4413 C C . GLY A 1 596 ? 14.190 11.461 0.578 1.00 87.75 596 GLY A C 1
ATOM 4414 O O . GLY A 1 596 ? 14.133 10.462 -0.141 1.00 87.75 596 GLY A O 1
ATOM 4415 N N . THR A 1 597 ? 14.014 12.687 0.098 1.00 91.62 597 THR A N 1
ATOM 4416 C CA . THR A 1 597 ? 13.792 12.993 -1.322 1.00 91.62 597 THR A CA 1
ATOM 4417 C C . THR A 1 597 ? 14.790 14.028 -1.817 1.00 91.62 597 THR A C 1
ATOM 4419 O O . THR A 1 597 ? 15.287 14.857 -1.059 1.00 91.62 597 THR A O 1
ATOM 4422 N N . VAL A 1 598 ? 15.105 13.981 -3.108 1.00 94.88 598 VAL A N 1
ATOM 4423 C CA . VAL A 1 598 ? 15.921 14.981 -3.795 1.00 94.88 598 VAL A CA 1
ATOM 4424 C C . VAL A 1 598 ? 15.103 15.629 -4.896 1.00 94.88 598 VAL A C 1
ATOM 4426 O O . VAL A 1 598 ? 14.727 14.976 -5.875 1.00 94.88 598 VAL A O 1
ATOM 4429 N N . ALA A 1 599 ? 14.885 16.927 -4.728 1.00 94.50 599 ALA A N 1
ATOM 4430 C CA . ALA A 1 599 ? 14.381 17.832 -5.744 1.00 94.50 599 ALA A CA 1
ATOM 4431 C C . ALA A 1 599 ? 15.528 18.265 -6.662 1.00 94.50 599 ALA A C 1
ATOM 4433 O O . ALA A 1 599 ? 16.647 18.474 -6.185 1.00 94.50 599 ALA A O 1
ATOM 4434 N N . LEU A 1 600 ? 15.265 18.437 -7.956 1.00 94.62 600 LEU A N 1
ATOM 4435 C CA . LEU A 1 600 ? 16.260 18.941 -8.899 1.00 94.62 600 LEU A CA 1
ATOM 4436 C C . LEU A 1 600 ? 15.675 20.080 -9.731 1.00 94.62 600 LEU A C 1
ATOM 4438 O O . LEU A 1 600 ? 14.736 19.864 -10.496 1.00 94.62 600 LEU A O 1
ATOM 4442 N N . ASP A 1 601 ? 16.296 21.253 -9.624 1.00 94.00 601 ASP A N 1
ATOM 4443 C CA . ASP A 1 601 ? 16.040 22.415 -10.472 1.00 94.00 601 ASP A CA 1
ATOM 4444 C C . ASP A 1 601 ? 17.333 22.814 -11.198 1.00 94.00 601 ASP A C 1
ATOM 4446 O O . ASP A 1 601 ? 18.307 23.285 -10.601 1.00 94.00 601 ASP A O 1
ATOM 4450 N N . GLY A 1 602 ? 17.392 22.532 -12.501 1.00 93.44 602 GLY A N 1
ATOM 4451 C CA . GLY A 1 602 ? 18.615 22.666 -13.288 1.00 93.44 602 GLY A CA 1
ATOM 4452 C C . GLY A 1 602 ? 19.758 21.817 -12.715 1.00 93.44 602 GLY A C 1
ATOM 4453 O O . GLY A 1 602 ? 19.762 20.596 -12.854 1.00 93.44 602 GLY A O 1
ATOM 4454 N N . ARG A 1 603 ? 20.751 22.470 -12.097 1.00 95.31 603 ARG A N 1
ATOM 4455 C CA . ARG A 1 603 ? 21.884 21.815 -11.406 1.00 95.31 603 ARG A CA 1
ATOM 4456 C C . ARG A 1 603 ? 21.774 21.857 -9.880 1.00 95.31 603 ARG A C 1
ATOM 4458 O O . ARG A 1 603 ? 22.596 21.236 -9.209 1.00 95.31 603 ARG A O 1
ATOM 4465 N N . ALA A 1 604 ? 20.794 22.574 -9.335 1.00 95.94 604 ALA A N 1
ATOM 4466 C CA . ALA A 1 604 ? 20.573 22.680 -7.903 1.00 95.94 604 ALA A CA 1
ATOM 4467 C C . ALA A 1 604 ? 19.788 21.455 -7.418 1.00 95.94 604 ALA A C 1
ATOM 4469 O O . ALA A 1 604 ? 18.604 21.306 -7.715 1.00 95.94 604 ALA A O 1
ATOM 4470 N N . ALA A 1 605 ? 20.459 20.566 -6.689 1.00 96.81 605 ALA A N 1
ATOM 4471 C CA . ALA A 1 605 ? 19.851 19.408 -6.051 1.00 96.81 605 ALA A CA 1
ATOM 4472 C C . ALA A 1 605 ? 19.572 19.720 -4.577 1.00 96.81 605 ALA A C 1
ATOM 4474 O O . ALA A 1 605 ? 20.508 19.982 -3.818 1.00 96.81 605 ALA A O 1
ATOM 4475 N N . THR A 1 606 ? 18.307 19.675 -4.166 1.00 96.50 606 THR A N 1
ATOM 4476 C CA . THR A 1 606 ? 17.883 19.912 -2.779 1.00 96.50 606 THR A CA 1
ATOM 4477 C C . THR A 1 606 ? 17.444 18.599 -2.153 1.00 96.50 606 THR A C 1
ATOM 4479 O O . THR A 1 606 ? 16.442 18.024 -2.566 1.00 96.50 606 THR A O 1
ATOM 4482 N N . TYR A 1 607 ? 18.197 18.123 -1.163 1.00 95.75 607 TYR A N 1
ATOM 4483 C CA . TYR A 1 607 ? 17.868 16.938 -0.376 1.00 95.75 607 TYR A CA 1
ATOM 4484 C C . TYR A 1 607 ? 17.021 17.325 0.837 1.00 95.75 607 TYR A C 1
ATOM 4486 O O . TYR A 1 607 ? 17.441 18.172 1.626 1.00 95.75 607 TYR A O 1
ATOM 4494 N N . LEU A 1 608 ? 15.865 16.682 0.999 1.00 91.69 608 LEU A N 1
ATOM 4495 C CA . LEU A 1 608 ? 14.992 16.771 2.164 1.00 91.69 608 LEU A CA 1
ATOM 4496 C C . LEU A 1 608 ? 14.985 15.411 2.889 1.00 91.69 608 LEU A C 1
ATOM 4498 O O . LEU A 1 608 ? 14.383 14.463 2.378 1.00 91.69 608 LEU A O 1
ATOM 4502 N N . PRO A 1 609 ? 15.646 15.283 4.054 1.00 89.38 609 PRO A N 1
ATOM 4503 C CA . PRO A 1 609 ? 15.591 14.058 4.846 1.00 89.38 609 PRO A CA 1
ATOM 4504 C C . PRO A 1 609 ? 14.195 13.838 5.434 1.00 89.38 609 PRO A C 1
ATOM 4506 O O . PRO A 1 609 ? 13.466 14.790 5.726 1.00 89.38 609 PRO A O 1
ATOM 4509 N N . GLU A 1 610 ? 13.850 12.578 5.685 1.00 83.00 610 GLU A N 1
ATOM 4510 C CA . GLU A 1 610 ? 12.698 12.239 6.515 1.00 83.00 610 GLU A CA 1
ATOM 4511 C C . GLU A 1 610 ? 12.841 12.889 7.912 1.00 83.00 610 GLU A C 1
ATOM 4513 O O . GLU A 1 610 ? 13.956 12.948 8.444 1.00 83.00 610 GLU A O 1
ATOM 4518 N N . PRO A 1 611 ? 11.746 13.389 8.525 1.00 75.62 611 PRO A N 1
ATOM 4519 C CA . PRO A 1 611 ? 11.817 14.220 9.735 1.00 75.62 611 PRO A CA 1
ATOM 4520 C C . PRO A 1 611 ? 12.590 13.625 10.921 1.00 75.62 611 PRO A C 1
ATOM 4522 O O . PRO A 1 611 ? 13.178 14.379 11.693 1.00 75.62 611 PRO A O 1
ATOM 4525 N N . ASP A 1 612 ? 12.613 12.297 11.046 1.00 75.56 612 ASP A N 1
ATOM 4526 C CA . ASP A 1 612 ? 13.239 11.575 12.162 1.00 75.56 612 ASP A CA 1
ATOM 4527 C C . ASP A 1 612 ? 14.422 10.692 11.737 1.00 75.56 612 ASP A C 1
ATOM 4529 O O . ASP A 1 612 ? 14.972 9.954 12.554 1.00 75.56 612 ASP A O 1
ATOM 4533 N N . PHE A 1 613 ? 14.830 10.735 10.467 1.00 83.81 613 PHE A N 1
ATOM 4534 C CA . PHE A 1 613 ? 15.938 9.908 10.006 1.00 83.81 613 PHE A CA 1
ATOM 4535 C C . PHE A 1 613 ? 17.288 10.475 10.458 1.00 83.81 613 PHE A C 1
ATOM 4537 O O . PHE A 1 613 ? 17.605 11.639 10.211 1.00 83.81 613 PHE A O 1
ATOM 4544 N N . VAL A 1 614 ? 18.109 9.618 11.069 1.00 86.31 614 VAL A N 1
ATOM 4545 C CA . VAL A 1 614 ? 19.500 9.893 11.443 1.00 86.31 614 VAL A CA 1
ATOM 4546 C C . VAL A 1 614 ? 20.360 8.750 10.922 1.00 86.31 614 VAL A C 1
ATOM 4548 O O . VAL A 1 614 ? 20.092 7.580 11.193 1.00 86.31 614 VAL A O 1
ATOM 4551 N N . GLY A 1 615 ? 21.404 9.080 10.172 1.00 92.38 615 GLY A N 1
ATOM 4552 C CA . GLY A 1 615 ? 22.267 8.095 9.536 1.00 92.38 615 GLY A CA 1
ATOM 4553 C C . GLY A 1 615 ? 22.746 8.529 8.160 1.00 92.38 615 GLY A C 1
ATOM 4554 O O . GLY A 1 615 ? 22.650 9.695 7.774 1.00 92.38 615 GLY A O 1
ATOM 4555 N N . ASN A 1 616 ? 23.291 7.566 7.422 1.00 95.81 616 ASN A N 1
ATOM 4556 C CA . ASN A 1 616 ? 23.795 7.802 6.077 1.00 95.81 616 ASN A CA 1
ATOM 4557 C C . ASN A 1 616 ? 22.710 7.528 5.043 1.00 95.81 616 ASN A C 1
ATOM 4559 O O . ASN A 1 616 ? 22.034 6.502 5.105 1.00 95.81 616 ASN A O 1
ATOM 4563 N N . ASP A 1 617 ? 22.627 8.399 4.048 1.00 96.38 617 ASP A N 1
ATOM 4564 C CA . ASP A 1 617 ? 21.801 8.197 2.865 1.00 96.38 617 ASP A CA 1
ATOM 4565 C C . ASP A 1 617 ? 22.615 8.502 1.601 1.00 96.38 617 ASP A C 1
ATOM 4567 O O . ASP A 1 617 ? 23.751 8.984 1.665 1.00 96.38 617 ASP A O 1
ATOM 4571 N N . SER A 1 618 ? 22.075 8.197 0.428 1.00 96.62 618 SER A N 1
ATOM 4572 C CA . SER A 1 618 ? 22.748 8.500 -0.832 1.00 96.62 618 SER A CA 1
ATOM 4573 C C . SER A 1 618 ? 21.774 8.566 -1.990 1.00 96.62 618 SER A C 1
ATOM 4575 O O . SER A 1 618 ? 20.840 7.773 -2.065 1.00 96.62 618 SER A O 1
ATOM 4577 N N . PHE A 1 619 ? 22.059 9.439 -2.947 1.00 96.25 619 PHE A N 1
ATOM 4578 C CA . PHE A 1 619 ? 21.370 9.455 -4.231 1.00 96.25 619 PHE A CA 1
ATOM 4579 C C . PHE A 1 619 ? 22.375 9.463 -5.377 1.00 96.25 619 PHE A C 1
ATOM 4581 O O . PHE A 1 619 ? 23.555 9.790 -5.207 1.00 96.25 619 PHE A O 1
ATOM 4588 N N . THR A 1 620 ? 21.898 9.102 -6.566 1.00 97.00 620 THR A N 1
ATOM 4589 C CA . THR A 1 620 ? 22.721 9.110 -7.779 1.00 97.00 620 THR A CA 1
ATOM 4590 C C . THR A 1 620 ? 22.119 10.003 -8.848 1.00 97.00 620 THR A C 1
ATOM 4592 O O . THR A 1 620 ? 20.899 10.157 -8.933 1.00 97.00 620 THR A O 1
ATOM 4595 N N . PHE A 1 621 ? 22.974 10.599 -9.672 1.00 97.38 621 PHE A N 1
ATOM 4596 C CA . PHE A 1 621 ? 22.578 11.525 -10.727 1.00 97.38 621 PHE A CA 1
ATOM 4597 C C . PHE A 1 621 ? 23.439 11.347 -11.979 1.00 97.38 621 PHE A C 1
ATOM 4599 O O . PHE A 1 621 ? 24.530 10.774 -11.931 1.00 97.38 621 PHE A O 1
ATOM 4606 N N . ALA A 1 622 ? 22.945 11.860 -13.101 1.00 97.62 622 ALA A N 1
ATOM 4607 C CA . ALA A 1 622 ? 23.673 11.886 -14.362 1.00 97.62 622 ALA A CA 1
ATOM 4608 C C . ALA A 1 622 ? 23.383 13.175 -15.137 1.00 97.62 622 ALA A C 1
ATOM 4610 O O . ALA A 1 622 ? 22.315 13.777 -14.975 1.00 97.62 622 ALA A O 1
ATOM 4611 N N . ALA A 1 623 ? 24.330 13.563 -15.987 1.00 97.44 623 ALA A N 1
ATOM 4612 C CA . ALA A 1 623 ? 24.175 14.618 -16.976 1.00 97.44 623 ALA A CA 1
ATOM 4613 C C . ALA A 1 623 ? 23.960 14.009 -18.373 1.00 97.44 623 ALA A C 1
ATOM 4615 O O . ALA A 1 623 ? 24.532 12.970 -18.701 1.00 97.44 623 ALA A O 1
ATOM 4616 N N . TRP A 1 624 ? 23.138 14.669 -19.181 1.00 95.06 624 TRP A N 1
ATOM 4617 C CA . TRP A 1 624 ? 22.861 14.362 -20.581 1.00 95.06 624 TRP A CA 1
ATOM 4618 C C . TRP A 1 624 ? 23.284 15.550 -21.445 1.00 95.06 624 TRP A C 1
ATOM 4620 O O . TRP A 1 624 ? 22.812 16.669 -21.217 1.00 95.06 624 TRP A O 1
ATOM 4630 N N . ASP A 1 625 ? 24.148 15.292 -22.424 1.00 93.31 625 ASP A N 1
ATOM 4631 C CA . ASP A 1 625 ? 24.769 16.286 -23.318 1.00 93.31 625 ASP A CA 1
ATOM 4632 C C . ASP A 1 625 ? 24.005 16.500 -24.641 1.00 93.31 625 ASP A C 1
ATOM 4634 O O . ASP A 1 625 ? 24.457 17.203 -25.543 1.00 93.31 625 ASP A O 1
ATOM 4638 N N . GLY A 1 626 ? 22.831 15.877 -24.785 1.00 88.88 626 GLY A N 1
ATOM 4639 C CA . GLY A 1 626 ? 22.101 15.838 -26.050 1.00 88.88 626 GLY A CA 1
ATOM 4640 C C . GLY A 1 626 ? 22.408 14.608 -26.905 1.00 88.88 626 GLY A C 1
ATOM 4641 O O . GLY A 1 626 ? 21.746 14.421 -27.920 1.00 88.88 626 GLY A O 1
ATOM 4642 N N . SER A 1 627 ? 23.360 13.750 -26.535 1.00 88.19 627 SER A N 1
ATOM 4643 C CA . SER A 1 627 ? 23.780 12.563 -27.291 1.00 88.19 627 SER A CA 1
ATOM 4644 C C . SER A 1 627 ? 24.028 11.313 -26.447 1.00 88.19 627 SER A C 1
ATOM 4646 O O . SER A 1 627 ? 23.680 10.215 -26.886 1.00 88.19 627 SER A O 1
ATOM 4648 N N . THR A 1 628 ? 24.658 11.432 -25.286 1.00 90.56 628 THR A N 1
ATOM 4649 C CA . THR A 1 628 ? 24.977 10.319 -24.393 1.00 90.56 628 THR A CA 1
ATOM 4650 C C . THR A 1 628 ? 24.907 10.762 -22.935 1.00 90.56 628 THR A C 1
ATOM 4652 O O . THR A 1 628 ? 25.088 11.925 -22.587 1.00 90.56 628 THR A O 1
ATOM 4655 N N . ASP A 1 629 ? 24.635 9.803 -22.057 1.00 94.75 629 ASP A N 1
ATOM 4656 C CA . ASP A 1 629 ? 24.723 10.037 -20.623 1.00 94.75 629 ASP A CA 1
ATOM 4657 C C . ASP A 1 629 ? 26.173 10.034 -20.141 1.00 94.75 629 ASP A C 1
ATOM 4659 O O . ASP A 1 629 ? 27.013 9.290 -20.661 1.00 94.75 629 ASP A O 1
ATOM 4663 N N . SER A 1 630 ? 26.418 10.800 -19.080 1.00 95.62 630 SER A N 1
ATOM 4664 C CA . SER A 1 630 ? 27.657 10.798 -18.311 1.00 95.62 630 SER A CA 1
ATOM 4665 C C . SER A 1 630 ? 27.917 9.479 -17.565 1.00 95.62 630 SER A C 1
ATOM 4667 O O . SER A 1 630 ? 27.093 8.555 -17.523 1.00 95.62 630 SER A O 1
ATOM 4669 N N . ASN A 1 631 ? 29.052 9.408 -16.860 1.00 95.38 631 ASN A N 1
ATOM 4670 C CA . ASN A 1 631 ? 29.188 8.478 -15.734 1.00 95.38 631 ASN A CA 1
ATOM 4671 C C . ASN A 1 631 ? 28.099 8.735 -14.669 1.00 95.38 631 ASN A C 1
ATOM 4673 O O . ASN A 1 631 ? 27.459 9.786 -14.654 1.00 95.38 631 ASN A O 1
ATOM 4677 N N . LEU A 1 632 ? 27.894 7.770 -13.770 1.00 96.75 632 LEU A N 1
ATOM 4678 C CA . LEU A 1 632 ? 26.983 7.936 -12.638 1.00 96.75 632 LEU A CA 1
ATOM 4679 C C . LEU A 1 632 ? 27.697 8.697 -11.514 1.00 96.75 632 LEU A C 1
ATOM 4681 O O . LEU A 1 632 ? 28.729 8.236 -11.021 1.00 96.75 632 LEU A O 1
ATOM 4685 N N . GLY A 1 633 ? 27.151 9.842 -11.116 1.00 97.56 633 GLY A N 1
ATOM 4686 C CA . GLY A 1 633 ? 27.593 10.595 -9.947 1.00 97.56 633 GLY A CA 1
ATOM 4687 C C . GLY A 1 633 ? 26.861 10.115 -8.698 1.00 97.56 633 GLY A C 1
ATOM 4688 O O . GLY A 1 633 ? 25.671 9.807 -8.754 1.00 97.56 633 GLY A O 1
ATOM 4689 N N . THR A 1 634 ? 27.564 10.046 -7.571 1.00 98.06 634 THR A N 1
ATOM 4690 C CA . THR A 1 634 ? 27.009 9.686 -6.258 1.00 98.06 634 THR A CA 1
ATOM 4691 C C . THR A 1 634 ? 27.167 10.851 -5.295 1.00 98.06 634 THR A C 1
ATOM 4693 O O . THR A 1 634 ? 28.264 11.398 -5.149 1.00 98.06 634 THR A O 1
ATOM 4696 N N . VAL A 1 635 ? 26.081 11.204 -4.613 1.00 98.38 635 VAL A N 1
ATOM 4697 C CA . VAL A 1 635 ? 26.108 12.146 -3.494 1.00 98.38 635 VAL A CA 1
ATOM 4698 C C . VAL A 1 635 ? 25.866 11.367 -2.209 1.00 98.38 635 VAL A C 1
ATOM 4700 O O . VAL A 1 635 ? 24.803 10.773 -2.036 1.00 98.38 635 VAL A O 1
ATOM 4703 N N . ASN A 1 636 ? 26.864 11.357 -1.326 1.00 98.19 636 ASN A N 1
ATOM 4704 C CA . ASN A 1 636 ? 26.763 10.738 -0.004 1.00 98.19 636 ASN A CA 1
ATOM 4705 C C . ASN A 1 636 ? 26.248 11.760 1.012 1.00 98.19 636 ASN A C 1
ATOM 4707 O O . ASN A 1 636 ? 26.753 12.881 1.082 1.00 98.19 636 ASN A O 1
ATOM 4711 N N . LEU A 1 637 ? 25.262 11.372 1.807 1.00 97.75 637 LEU A N 1
ATOM 4712 C CA . LEU A 1 637 ? 24.574 12.239 2.752 1.00 97.75 637 LEU A CA 1
ATOM 4713 C C . LEU A 1 637 ? 24.827 11.729 4.169 1.00 97.75 637 LEU A C 1
ATOM 4715 O O . LEU A 1 637 ? 24.616 10.548 4.436 1.00 97.75 637 LEU A O 1
ATOM 4719 N N . THR A 1 638 ? 25.226 12.614 5.079 1.00 96.75 638 THR A N 1
ATOM 4720 C CA . THR A 1 638 ? 25.242 12.321 6.519 1.00 96.75 638 THR A CA 1
ATOM 4721 C C . THR A 1 638 ? 24.160 13.151 7.194 1.00 96.75 638 THR A C 1
ATOM 4723 O O . THR A 1 638 ? 24.233 14.383 7.199 1.00 96.75 638 THR A O 1
ATOM 4726 N N . VAL A 1 639 ? 23.153 12.490 7.760 1.00 93.06 639 VAL A N 1
ATOM 4727 C CA . VAL A 1 639 ? 22.077 13.138 8.513 1.00 93.06 639 VAL A CA 1
ATOM 4728 C C . VAL A 1 639 ? 22.341 12.950 9.999 1.00 93.06 639 VAL A C 1
ATOM 4730 O O . VAL A 1 639 ? 22.329 11.828 10.502 1.00 93.06 639 VAL A O 1
ATOM 4733 N N . THR A 1 640 ? 22.612 14.043 10.707 1.00 90.12 640 THR A N 1
ATOM 4734 C CA . THR A 1 640 ? 22.736 14.038 12.170 1.00 90.12 640 THR A CA 1
ATOM 4735 C C . THR A 1 640 ? 21.387 14.313 12.824 1.00 90.12 640 THR A C 1
ATOM 4737 O O . THR A 1 640 ? 20.488 14.868 12.189 1.00 90.12 640 THR A O 1
ATOM 4740 N N . ALA A 1 641 ? 21.263 14.007 14.116 1.00 80.88 641 ALA A N 1
ATOM 4741 C CA . ALA A 1 641 ? 20.098 14.405 14.898 1.00 80.88 641 ALA A CA 1
ATOM 4742 C C . ALA A 1 641 ? 19.813 15.913 14.749 1.00 80.88 641 ALA A C 1
ATOM 4744 O O . ALA A 1 641 ? 20.730 16.745 14.707 1.00 80.88 641 ALA A O 1
ATOM 4745 N N . GLY A 1 642 ? 18.531 16.245 14.597 1.00 73.88 642 GLY A N 1
ATOM 4746 C CA . GLY A 1 642 ? 18.043 17.621 14.609 1.00 73.88 642 GLY A CA 1
ATOM 4747 C C . GLY A 1 642 ? 17.919 18.180 16.024 1.00 73.88 642 GLY A C 1
ATOM 4748 O O . GLY A 1 642 ? 18.271 17.531 17.009 1.00 73.88 642 GLY A O 1
ATOM 4749 N N . ASP A 1 643 ? 17.390 19.398 16.133 1.00 77.75 643 ASP A N 1
ATOM 4750 C CA . ASP A 1 643 ? 16.967 19.914 17.431 1.00 77.75 643 ASP A CA 1
ATOM 4751 C C . ASP A 1 643 ? 15.721 19.127 17.860 1.00 77.75 643 ASP A C 1
ATOM 4753 O O . ASP A 1 643 ? 14.661 19.273 17.254 1.00 77.75 643 ASP A O 1
ATOM 4757 N N . CYS A 1 644 ? 15.846 18.277 18.885 1.00 80.00 644 CYS A N 1
ATOM 4758 C CA . CYS A 1 644 ? 14.714 17.479 19.359 1.00 80.00 644 CYS A CA 1
ATOM 4759 C C . CYS A 1 644 ? 13.565 18.401 19.806 1.00 80.00 644 CYS A C 1
ATOM 4761 O O . CYS A 1 644 ? 13.725 19.253 20.693 1.00 80.00 644 CYS A O 1
ATOM 4763 N N . ALA A 1 645 ? 12.406 18.216 19.179 1.00 83.81 645 ALA A N 1
ATOM 4764 C CA . ALA A 1 645 ? 11.152 18.872 19.507 1.00 83.81 645 ALA A CA 1
ATOM 4765 C C . ALA A 1 645 ? 10.138 17.820 19.957 1.00 83.81 645 ALA A C 1
ATOM 4767 O O . ALA A 1 645 ? 9.990 16.770 19.328 1.00 83.81 645 ALA A O 1
ATOM 4768 N N . LEU A 1 646 ? 9.434 18.113 21.045 1.00 88.75 646 LEU A N 1
ATOM 4769 C CA . LEU A 1 646 ? 8.366 17.284 21.579 1.00 88.75 646 LEU A CA 1
ATOM 4770 C C . LEU A 1 646 ? 7.150 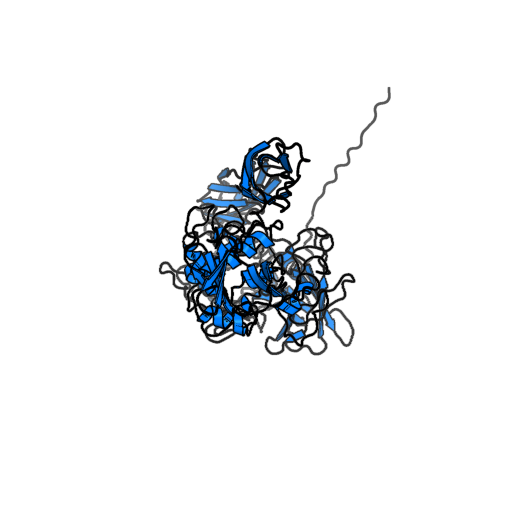18.183 21.773 1.00 88.75 646 LEU A C 1
ATOM 4772 O O . LEU A 1 646 ? 7.264 19.261 22.341 1.00 88.75 646 LEU A O 1
ATOM 4776 N N . THR A 1 647 ? 5.998 17.756 21.278 1.00 89.88 647 THR A N 1
ATOM 4777 C CA . THR A 1 647 ? 4.714 18.405 21.558 1.00 89.88 647 THR A CA 1
ATOM 4778 C C . THR A 1 647 ? 3.802 17.388 22.213 1.00 89.88 647 THR A C 1
ATOM 4780 O O . THR A 1 647 ? 3.807 16.217 21.827 1.00 89.88 647 THR A O 1
ATOM 4783 N N . LEU A 1 648 ? 3.046 17.826 23.215 1.00 92.62 648 LEU A N 1
ATOM 4784 C CA . LEU A 1 648 ? 2.188 16.975 24.026 1.00 92.62 648 LEU A CA 1
ATOM 4785 C C . LEU A 1 648 ? 0.733 17.435 23.918 1.00 92.62 648 LEU A C 1
ATOM 4787 O O . LEU A 1 648 ? 0.425 18.606 24.123 1.00 92.62 648 LEU A O 1
ATOM 4791 N N . ARG A 1 649 ? -0.163 16.493 23.627 1.00 90.75 649 ARG A N 1
ATOM 4792 C CA . ARG A 1 649 ? -1.616 16.657 23.708 1.00 90.75 649 ARG A CA 1
ATOM 4793 C C . ARG A 1 649 ? -2.169 15.664 24.717 1.00 90.75 649 ARG A C 1
ATOM 4795 O O . ARG A 1 649 ? -1.705 14.525 24.779 1.00 90.75 649 ARG A O 1
ATOM 4802 N N . THR A 1 650 ? -3.169 16.081 25.480 1.00 92.62 650 THR A N 1
ATOM 4803 C CA . THR A 1 650 ? -3.860 15.229 26.449 1.00 92.62 650 THR A CA 1
ATOM 4804 C C . THR A 1 650 ? -5.360 15.228 26.202 1.00 92.62 650 THR A C 1
ATOM 4806 O O . THR A 1 650 ? -5.923 16.207 25.715 1.00 92.62 650 THR A O 1
ATOM 4809 N N . ALA A 1 651 ? -6.001 14.115 26.543 1.00 92.75 651 ALA A N 1
ATOM 4810 C CA . ALA A 1 651 ? -7.448 13.982 26.589 1.00 92.75 651 ALA A CA 1
ATOM 4811 C C . ALA A 1 651 ? -7.830 13.267 27.887 1.00 92.75 651 ALA A C 1
ATOM 4813 O O . ALA A 1 651 ? -7.349 12.171 28.174 1.00 92.75 651 ALA A O 1
ATOM 4814 N N . ALA A 1 652 ? -8.674 13.917 28.680 1.00 93.69 652 ALA A N 1
ATOM 4815 C CA . ALA A 1 652 ? -9.185 13.405 29.941 1.00 93.69 652 ALA A CA 1
ATOM 4816 C C . ALA A 1 652 ? -10.637 13.874 30.118 1.00 93.69 652 ALA A C 1
ATOM 4818 O O . ALA A 1 652 ? -10.971 14.975 29.661 1.00 93.69 652 ALA A O 1
ATOM 4819 N N . PRO A 1 653 ? -11.500 13.082 30.773 1.00 92.56 653 PRO A N 1
ATOM 4820 C CA . PRO A 1 653 ? -12.854 13.510 31.074 1.00 92.56 653 PRO A CA 1
ATOM 4821 C C . PRO A 1 653 ? -12.833 14.680 32.066 1.00 92.56 653 PRO A C 1
ATOM 4823 O O . PRO A 1 653 ? -12.098 14.663 33.053 1.00 92.56 653 PRO A O 1
ATOM 4826 N N . ALA A 1 654 ? -13.664 15.693 31.814 1.00 91.31 654 ALA A N 1
ATOM 4827 C CA . ALA A 1 654 ? -13.825 16.827 32.728 1.00 91.31 654 ALA A CA 1
ATOM 4828 C C . ALA A 1 654 ? -14.601 16.437 33.999 1.00 91.31 654 ALA A C 1
ATOM 4830 O O . ALA A 1 654 ? -14.333 16.952 35.085 1.00 91.31 654 ALA A O 1
ATOM 4831 N N . GLU A 1 655 ? -15.545 15.504 33.870 1.00 90.56 655 GLU A N 1
ATOM 4832 C CA . GLU A 1 655 ? -16.354 14.971 34.963 1.00 90.56 655 GLU A CA 1
ATOM 4833 C C . GLU A 1 655 ? -16.407 13.445 34.881 1.00 90.56 655 GLU A C 1
ATOM 4835 O O . GLU A 1 655 ? -16.381 12.892 33.781 1.00 90.56 655 GLU A O 1
ATOM 4840 N N . TRP A 1 656 ? -16.480 12.765 36.026 1.00 91.88 656 TRP A N 1
ATOM 4841 C CA . TRP A 1 656 ? -16.553 11.304 36.083 1.00 91.88 656 TRP A CA 1
ATOM 4842 C C . TRP A 1 656 ? -17.341 10.791 37.293 1.00 91.88 656 TRP A C 1
ATOM 4844 O O . TRP A 1 656 ? -17.666 11.553 38.204 1.00 91.88 656 TRP A O 1
ATOM 4854 N N . GLU A 1 657 ? -17.630 9.492 37.318 1.00 87.81 657 GLU A N 1
ATOM 4855 C CA . GLU A 1 657 ? -18.379 8.838 38.394 1.00 87.81 657 GLU A CA 1
ATOM 4856 C C . GLU A 1 657 ? -17.465 8.066 39.356 1.00 87.81 657 GLU A C 1
ATOM 4858 O O . GLU A 1 657 ? -16.474 7.450 38.952 1.00 87.81 657 GLU A O 1
ATOM 4863 N N . ILE A 1 658 ? -17.817 8.066 40.648 1.00 88.06 658 ILE A N 1
ATOM 4864 C CA . ILE A 1 658 ? -17.151 7.227 41.660 1.00 88.06 658 ILE A CA 1
ATOM 4865 C C . ILE A 1 658 ? -17.169 5.757 41.223 1.00 88.06 658 ILE A C 1
ATOM 4867 O O . ILE A 1 658 ? -18.195 5.228 40.803 1.00 88.06 658 ILE A O 1
ATOM 4871 N N . GLY A 1 659 ? -16.036 5.074 41.387 1.00 83.38 659 GLY A N 1
ATOM 4872 C CA . GLY A 1 659 ? -15.899 3.635 41.152 1.00 83.38 659 GLY A CA 1
ATOM 4873 C C . GLY A 1 659 ? -15.756 3.223 39.684 1.00 83.38 659 GLY A C 1
ATOM 4874 O O . GLY A 1 659 ? -15.184 2.167 39.423 1.00 83.38 659 GLY A O 1
ATOM 4875 N N . ALA A 1 660 ? -16.183 4.049 38.725 1.00 85.69 660 ALA A N 1
ATOM 4876 C CA . ALA A 1 660 ? -15.954 3.806 37.303 1.00 85.69 660 ALA A CA 1
ATOM 4877 C C . ALA A 1 660 ? -14.510 4.160 36.909 1.00 85.69 660 ALA A C 1
ATOM 4879 O O . ALA A 1 660 ? -13.943 5.138 37.399 1.00 85.69 660 ALA A O 1
ATOM 4880 N N . ALA A 1 661 ? -13.906 3.397 35.996 1.00 90.12 661 ALA A N 1
ATOM 4881 C CA . ALA A 1 661 ? -12.559 3.677 35.500 1.00 90.12 661 ALA A CA 1
ATOM 4882 C C . ALA A 1 661 ? -12.580 4.808 34.458 1.00 90.12 661 ALA A C 1
ATOM 4884 O O . ALA A 1 661 ? -13.155 4.645 33.391 1.00 90.12 661 ALA A O 1
ATOM 4885 N N . ALA A 1 662 ? -11.949 5.940 34.768 1.00 92.12 662 ALA A N 1
ATOM 4886 C CA . ALA A 1 662 ? -11.781 7.070 33.864 1.00 92.12 662 ALA A CA 1
ATOM 4887 C C . ALA A 1 662 ? -10.509 6.905 33.017 1.00 92.12 662 ALA A C 1
ATOM 4889 O O . ALA A 1 662 ? -9.434 6.683 33.592 1.00 92.12 662 ALA A O 1
ATOM 4890 N N . PRO A 1 663 ? -10.585 7.054 31.685 1.00 94.12 663 PRO A N 1
ATOM 4891 C CA . PRO A 1 663 ? -9.408 7.055 30.827 1.00 94.12 663 PRO A CA 1
ATOM 4892 C C . PRO A 1 663 ? -8.713 8.423 30.796 1.00 94.12 663 PRO A C 1
ATOM 4894 O O . PRO A 1 663 ? -9.332 9.462 30.585 1.00 94.12 663 PRO A O 1
ATOM 4897 N N . PHE A 1 664 ? -7.391 8.408 30.917 1.00 94.62 664 PHE A N 1
ATOM 4898 C CA . PHE A 1 664 ? -6.495 9.541 30.708 1.00 94.62 664 PHE A CA 1
ATOM 4899 C C . PHE A 1 664 ? -5.562 9.200 29.558 1.00 94.62 664 PHE A C 1
ATOM 4901 O O . PHE A 1 664 ? -4.919 8.150 29.570 1.00 94.62 664 PHE A O 1
ATOM 4908 N N . ARG A 1 665 ? -5.513 10.059 28.542 1.00 93.62 665 ARG A N 1
ATOM 4909 C CA . ARG A 1 665 ? -4.818 9.790 27.283 1.00 93.62 665 ARG A CA 1
ATOM 4910 C C . ARG A 1 665 ? -3.830 10.897 26.961 1.00 93.62 665 ARG A C 1
ATOM 4912 O O . ARG A 1 665 ? -4.088 12.075 27.204 1.00 93.62 665 ARG A O 1
ATOM 4919 N N . ALA A 1 666 ? -2.719 10.500 26.366 1.00 92.75 666 ALA A N 1
ATOM 4920 C CA . ALA A 1 666 ? -1.672 11.359 25.864 1.00 92.75 666 ALA A CA 1
ATOM 4921 C C . ALA A 1 666 ? -1.343 10.982 24.423 1.00 92.75 666 ALA A C 1
ATOM 4923 O O . ALA A 1 666 ? -1.289 9.806 24.070 1.00 92.75 666 ALA A O 1
ATOM 4924 N N . ALA A 1 667 ? -1.065 11.990 23.611 1.00 88.75 667 ALA A N 1
ATOM 4925 C CA . ALA A 1 667 ? -0.470 11.826 22.300 1.00 88.75 667 ALA A CA 1
ATOM 4926 C C . ALA A 1 667 ? 0.689 12.809 22.178 1.00 88.75 667 ALA A C 1
ATOM 4928 O O . ALA A 1 667 ? 0.554 13.984 22.526 1.00 88.75 667 ALA A O 1
ATOM 4929 N N . THR A 1 668 ? 1.826 12.340 21.673 1.00 88.56 668 THR A N 1
ATOM 4930 C CA . THR A 1 668 ? 2.970 13.210 21.400 1.00 88.56 668 THR A CA 1
ATOM 4931 C C . THR A 1 668 ? 3.347 13.172 19.942 1.00 88.56 668 THR A C 1
ATOM 4933 O O . THR A 1 668 ? 3.432 12.093 19.357 1.00 88.56 668 THR A O 1
ATOM 4936 N N . ARG A 1 669 ? 3.689 14.334 19.393 1.00 83.62 669 ARG A N 1
ATOM 4937 C CA . ARG A 1 669 ? 4.426 14.420 18.135 1.00 83.62 669 ARG A CA 1
ATOM 4938 C C . ARG A 1 669 ? 5.865 14.807 18.456 1.00 83.62 669 ARG A C 1
ATOM 4940 O O . ARG A 1 669 ? 6.096 15.825 19.114 1.00 83.62 669 ARG A O 1
ATOM 4947 N N . ARG A 1 670 ? 6.808 13.969 18.023 1.00 81.88 670 ARG A N 1
ATOM 4948 C CA . ARG A 1 670 ? 8.253 14.197 18.151 1.00 81.88 670 ARG A CA 1
ATOM 4949 C C . ARG A 1 670 ? 8.856 14.541 16.793 1.00 81.88 670 ARG A C 1
ATOM 4951 O O . ARG A 1 670 ? 8.315 14.139 15.767 1.00 81.88 670 ARG A O 1
ATOM 4958 N N . THR A 1 671 ? 9.957 15.280 16.789 1.00 77.06 671 THR A N 1
ATOM 4959 C CA . THR A 1 671 ? 10.761 15.513 15.584 1.00 77.06 671 THR A CA 1
ATOM 4960 C C . THR A 1 671 ? 12.232 15.599 15.965 1.00 77.06 671 THR A C 1
ATOM 4962 O O . THR A 1 671 ? 12.578 16.340 16.887 1.00 77.06 671 THR A O 1
ATOM 4965 N N . GLY A 1 672 ? 13.088 14.835 15.284 1.00 71.44 672 GLY A N 1
ATOM 4966 C CA . GLY A 1 672 ? 14.542 14.874 15.475 1.00 71.44 672 GLY A CA 1
ATOM 4967 C C . GLY A 1 672 ? 15.016 14.368 16.844 1.00 71.44 672 GLY A C 1
ATOM 4968 O O . GLY A 1 672 ? 16.027 14.847 17.354 1.00 71.44 672 GLY A O 1
ATOM 4969 N N . CYS A 1 673 ? 14.271 13.451 17.469 1.00 73.25 673 CYS A N 1
ATOM 4970 C CA . CYS A 1 673 ? 14.600 12.877 18.776 1.00 73.25 673 CYS A CA 1
ATOM 4971 C C . CYS A 1 673 ? 15.053 11.415 18.643 1.00 73.25 673 CYS A C 1
ATOM 4973 O O . CYS A 1 673 ? 14.278 10.575 18.192 1.00 73.25 673 CYS A O 1
ATOM 4975 N N . ASP A 1 674 ? 16.244 11.087 19.149 1.00 72.62 674 ASP A N 1
ATOM 4976 C CA . ASP A 1 674 ? 16.821 9.730 19.068 1.00 72.62 674 ASP A CA 1
ATOM 4977 C C . ASP A 1 674 ? 16.307 8.770 20.162 1.00 72.62 674 ASP A C 1
ATOM 4979 O O . ASP A 1 674 ? 16.695 7.605 20.227 1.00 72.62 674 ASP A O 1
ATOM 4983 N N . SER A 1 675 ? 15.466 9.260 21.077 1.00 81.12 675 SER A N 1
ATOM 4984 C CA . SER A 1 675 ? 14.968 8.506 22.235 1.00 81.12 675 SER A CA 1
ATOM 4985 C C . SER A 1 675 ? 13.461 8.245 22.141 1.00 81.12 675 SER A C 1
ATOM 4987 O O . SER A 1 675 ? 12.715 9.128 21.702 1.00 81.12 675 SER A O 1
ATOM 4989 N N . PRO A 1 676 ? 12.975 7.071 22.595 1.00 85.38 676 PRO A N 1
ATOM 4990 C CA . PRO A 1 676 ? 11.543 6.816 22.703 1.00 85.38 676 PRO A CA 1
ATOM 4991 C C . PRO A 1 676 ? 10.891 7.774 23.706 1.00 85.38 676 PRO A C 1
ATOM 4993 O O . PRO A 1 676 ? 11.546 8.270 24.625 1.00 85.38 676 PRO A O 1
ATOM 4996 N N . VAL A 1 677 ? 9.592 8.023 23.525 1.00 90.38 677 VAL A N 1
ATOM 4997 C CA . VAL A 1 677 ? 8.824 8.872 24.440 1.00 90.38 677 VAL A CA 1
ATOM 4998 C C . VAL A 1 677 ? 8.393 8.049 25.649 1.00 90.38 677 VAL A C 1
ATOM 5000 O O . VAL A 1 677 ? 7.772 6.998 25.491 1.00 90.38 677 VAL A O 1
ATOM 5003 N N . THR A 1 678 ? 8.690 8.533 26.851 1.00 95.19 678 THR A N 1
ATOM 5004 C CA . THR A 1 678 ? 8.141 8.000 28.102 1.00 95.19 678 THR A CA 1
ATOM 5005 C C . THR A 1 678 ? 7.097 8.950 28.673 1.00 95.19 678 THR A C 1
ATOM 5007 O O . THR A 1 678 ? 7.151 10.156 28.437 1.00 95.19 678 THR A O 1
ATOM 5010 N N . TYR A 1 679 ? 6.138 8.396 29.413 1.00 96.62 679 TYR A N 1
ATOM 5011 C CA . TYR A 1 679 ? 5.015 9.124 30.000 1.00 96.62 679 TYR A CA 1
ATOM 5012 C C . TYR A 1 679 ? 4.898 8.783 31.478 1.00 96.62 679 TYR A C 1
ATOM 5014 O O . TYR A 1 679 ? 5.008 7.610 31.844 1.00 96.62 679 TYR A O 1
ATOM 5022 N N . GLU A 1 680 ? 4.626 9.793 32.292 1.00 97.12 680 GLU A N 1
ATOM 5023 C CA . GLU A 1 680 ? 4.401 9.655 33.725 1.00 97.12 680 GLU A CA 1
ATOM 5024 C C . GLU A 1 680 ? 3.234 10.546 34.157 1.00 97.12 680 GLU A C 1
ATOM 5026 O O . GLU A 1 680 ? 3.309 11.773 34.058 1.00 97.12 680 GLU A O 1
ATOM 5031 N N . TRP A 1 681 ? 2.153 9.919 34.617 1.00 97.12 681 TRP A N 1
ATOM 5032 C CA . TRP A 1 681 ? 0.976 10.585 35.169 1.00 97.12 681 TRP A CA 1
ATOM 5033 C C . TRP A 1 681 ? 1.055 10.636 36.692 1.00 97.12 681 TRP A C 1
ATOM 5035 O O . TRP A 1 681 ? 1.279 9.604 37.320 1.00 97.12 681 TRP A O 1
ATOM 5045 N N . THR A 1 682 ? 0.813 11.796 37.293 1.00 96.81 682 THR A N 1
ATOM 5046 C CA . THR A 1 682 ? 0.753 12.005 38.744 1.00 96.81 682 THR A CA 1
ATOM 5047 C C . THR A 1 682 ? -0.584 12.619 39.153 1.00 96.81 682 THR A C 1
ATOM 5049 O O . THR A 1 682 ? -1.262 13.265 38.351 1.00 96.81 682 THR A O 1
ATOM 5052 N N . TRP A 1 683 ? -0.979 12.397 40.409 1.00 96.00 683 TRP A N 1
ATOM 5053 C CA . TRP A 1 683 ? -2.332 12.668 40.904 1.00 96.00 683 TRP A CA 1
ATOM 5054 C C . TRP A 1 683 ? -2.294 13.437 42.227 1.00 96.00 683 TRP A C 1
ATOM 5056 O O . TRP A 1 683 ? -1.467 13.150 43.094 1.00 96.00 683 TRP A O 1
ATOM 5066 N N . SER A 1 684 ? -3.216 14.382 42.425 1.00 95.19 684 SER A N 1
ATOM 5067 C CA . SER A 1 684 ? -3.271 15.200 43.650 1.00 95.19 684 SER A CA 1
ATOM 5068 C C . SER A 1 684 ? -3.645 14.431 44.914 1.00 95.19 684 SER A C 1
ATOM 5070 O O . SER A 1 684 ? -3.437 14.931 46.013 1.00 95.19 684 SER A O 1
ATOM 5072 N N . ASP A 1 685 ? -4.234 13.247 44.773 1.00 92.56 685 ASP A N 1
ATOM 5073 C CA . ASP A 1 685 ? -4.638 12.393 45.891 1.00 92.56 685 ASP A CA 1
ATOM 5074 C C . ASP A 1 685 ? -3.554 11.390 46.314 1.00 92.56 685 ASP A C 1
ATOM 5076 O O . ASP A 1 685 ? -3.810 10.522 47.147 1.00 92.56 685 ASP A O 1
ATOM 5080 N N . GLY A 1 686 ? -2.343 11.508 45.759 1.00 90.56 686 GLY A N 1
ATOM 5081 C CA . GLY A 1 686 ? -1.196 10.682 46.134 1.00 90.56 686 GLY A CA 1
ATOM 5082 C C . GLY A 1 686 ? -1.253 9.244 45.616 1.00 90.56 686 GLY A C 1
ATOM 5083 O O . GLY A 1 686 ? -0.472 8.408 46.072 1.00 90.56 686 GLY A O 1
ATOM 5084 N N . ALA A 1 687 ? -2.155 8.930 44.681 1.00 91.06 687 ALA A N 1
ATOM 5085 C CA . ALA A 1 687 ? -2.182 7.619 44.043 1.00 91.06 687 ALA A CA 1
ATOM 5086 C C . ALA A 1 687 ? -0.887 7.330 43.253 1.00 91.06 687 ALA A C 1
ATOM 5088 O O . ALA A 1 687 ? -0.203 8.269 42.831 1.00 91.06 687 ALA A O 1
ATOM 5089 N N . PRO A 1 688 ? -0.544 6.045 43.022 1.00 93.19 688 PRO A N 1
ATOM 5090 C CA . PRO A 1 688 ? 0.652 5.680 42.272 1.00 93.19 688 PRO A CA 1
ATOM 5091 C C . PRO A 1 688 ? 0.692 6.328 40.888 1.00 93.19 688 PRO A C 1
ATOM 5093 O O . PRO A 1 688 ? -0.334 6.441 40.210 1.00 93.19 688 PRO A O 1
ATOM 5096 N N . ALA A 1 689 ? 1.894 6.723 40.467 1.00 92.00 689 ALA A N 1
ATOM 5097 C CA . ALA A 1 689 ? 2.089 7.269 39.137 1.00 92.00 689 ALA A CA 1
ATOM 5098 C C . ALA A 1 689 ? 1.746 6.222 38.066 1.00 92.00 689 ALA A C 1
ATOM 5100 O O . ALA A 1 689 ? 2.061 5.038 38.208 1.00 92.00 689 ALA A O 1
ATOM 5101 N N . GLY A 1 690 ? 1.084 6.661 36.999 1.00 89.88 690 GLY A N 1
ATOM 5102 C CA . GLY A 1 690 ? 0.715 5.802 35.877 1.00 89.88 690 GLY A CA 1
ATOM 5103 C C . GLY A 1 690 ? 1.738 5.916 34.746 1.00 89.88 690 GLY A C 1
ATOM 5104 O O . GLY A 1 690 ? 1.951 7.030 34.265 1.00 89.88 690 GLY A O 1
ATOM 5105 N N . PRO A 1 691 ? 2.377 4.821 34.300 1.00 93.25 691 PRO A N 1
ATOM 5106 C CA . PRO A 1 691 ? 3.228 4.854 33.119 1.00 93.25 691 PRO A CA 1
ATOM 5107 C C . PRO A 1 691 ? 2.400 4.747 31.830 1.00 93.25 691 PRO A C 1
ATOM 5109 O O . PRO A 1 691 ? 1.347 4.114 31.801 1.00 93.25 691 PRO A O 1
ATOM 5112 N N . GLY A 1 692 ? 2.933 5.292 30.737 1.00 93.25 692 GLY A N 1
ATOM 5113 C CA . GLY A 1 692 ? 2.395 5.090 29.388 1.00 93.25 692 GLY A CA 1
ATOM 5114 C C . GLY A 1 692 ? 1.407 6.158 28.909 1.00 93.25 692 GLY A C 1
ATOM 5115 O O . GLY A 1 692 ? 0.963 7.033 29.651 1.00 93.25 692 GLY A O 1
ATOM 5116 N N . ALA A 1 693 ? 1.097 6.102 27.613 1.00 91.94 693 ALA A N 1
ATOM 5117 C CA . ALA A 1 693 ? 0.269 7.102 26.942 1.00 91.94 693 ALA A CA 1
ATOM 5118 C C . ALA A 1 693 ? -1.216 7.024 27.334 1.00 91.94 693 ALA A C 1
ATOM 5120 O O . ALA A 1 693 ? -1.958 7.974 27.106 1.00 91.94 693 ALA A O 1
ATOM 5121 N N . VAL A 1 694 ? -1.664 5.907 27.910 1.00 92.94 694 VAL A N 1
ATOM 5122 C CA . VAL A 1 694 ? -3.048 5.712 28.346 1.00 92.94 694 VAL A CA 1
ATOM 5123 C C . VAL A 1 694 ? -3.042 5.106 29.739 1.00 92.94 694 VAL A C 1
ATOM 5125 O O . VAL A 1 694 ? -2.410 4.076 29.960 1.00 92.94 694 VAL A O 1
ATOM 5128 N N . VAL A 1 695 ? -3.761 5.734 30.664 1.00 94.50 695 VAL A N 1
ATOM 5129 C CA . VAL A 1 695 ? -3.974 5.235 32.024 1.00 94.50 695 VAL A CA 1
ATOM 5130 C C . VAL A 1 695 ? -5.467 5.209 32.302 1.00 94.50 695 VAL A C 1
ATOM 5132 O O . VAL A 1 695 ? -6.158 6.190 32.051 1.00 94.50 695 VAL A O 1
ATOM 5135 N N . CYS A 1 696 ? -5.958 4.103 32.854 1.00 93.38 696 CYS A N 1
ATOM 5136 C CA . CYS A 1 696 ? -7.322 4.013 33.352 1.00 93.38 696 CYS A CA 1
ATOM 5137 C C . CYS A 1 696 ? -7.351 3.967 34.868 1.00 93.38 696 CYS A C 1
ATOM 5139 O O . CYS A 1 696 ? -6.662 3.157 35.489 1.00 93.38 696 CYS A O 1
ATOM 5141 N N . ARG A 1 697 ? -8.154 4.851 35.460 1.00 91.69 697 ARG A N 1
ATOM 5142 C CA . ARG A 1 697 ? -8.164 5.068 36.902 1.00 91.69 697 ARG A CA 1
ATOM 5143 C C . ARG A 1 697 ? -9.573 5.238 37.442 1.00 91.69 697 ARG A C 1
ATOM 5145 O O . ARG A 1 697 ? -10.310 6.105 36.995 1.00 91.69 697 ARG A O 1
ATOM 5152 N N . SER A 1 698 ? -9.912 4.465 38.466 1.00 92.50 698 SER A N 1
ATOM 5153 C CA . SER A 1 698 ? -11.120 4.673 39.266 1.00 92.50 698 SER A CA 1
ATOM 5154 C C . SER A 1 698 ? -10.864 5.606 40.447 1.00 92.50 698 SER A C 1
ATOM 5156 O O . SER A 1 698 ? -9.785 5.585 41.044 1.00 92.50 698 SER A O 1
ATOM 5158 N N . PHE A 1 699 ? -11.888 6.357 40.841 1.00 91.56 699 PHE A N 1
ATOM 5159 C CA . PHE A 1 699 ? -11.847 7.264 41.987 1.00 91.56 699 PHE A CA 1
ATOM 5160 C C . PHE A 1 699 ? -12.751 6.746 43.102 1.00 91.56 699 PHE A C 1
ATOM 5162 O O . PHE A 1 699 ? -13.896 6.373 42.855 1.00 91.56 699 PHE A O 1
ATOM 5169 N N . ALA A 1 700 ? -12.232 6.705 44.330 1.00 87.69 700 ALA A N 1
ATOM 5170 C CA . ALA A 1 700 ? -12.940 6.118 45.470 1.00 87.69 700 ALA A CA 1
ATOM 5171 C C . ALA A 1 700 ? -13.939 7.074 46.144 1.00 87.69 700 ALA A C 1
ATOM 5173 O O . ALA A 1 700 ? -14.803 6.624 46.891 1.00 87.69 700 ALA A O 1
ATOM 5174 N N . ALA A 1 701 ? -13.823 8.383 45.908 1.00 88.50 701 ALA A N 1
ATOM 5175 C CA . ALA A 1 701 ? -14.659 9.396 46.539 1.0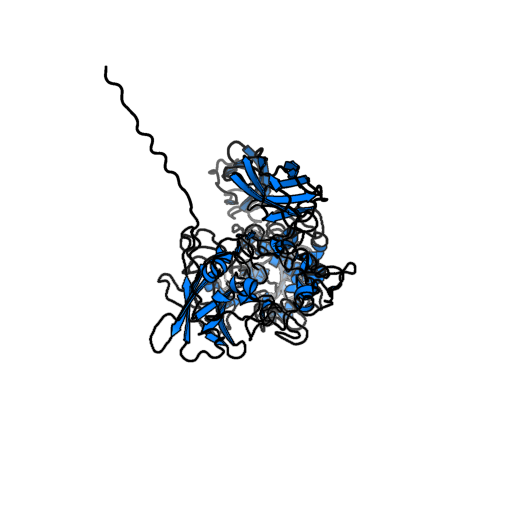0 88.50 701 ALA A CA 1
ATOM 5176 C C . ALA A 1 701 ? -15.012 10.517 45.555 1.00 88.50 701 ALA A C 1
ATOM 5178 O O . ALA A 1 701 ? -14.333 10.713 44.548 1.00 88.50 701 ALA A O 1
ATOM 5179 N N . ALA A 1 702 ? -16.088 11.248 45.856 1.00 90.88 702 ALA A N 1
ATOM 5180 C CA . ALA A 1 702 ? -16.415 12.472 45.139 1.00 90.88 702 ALA A CA 1
ATOM 5181 C C . ALA A 1 702 ? -15.390 13.561 45.477 1.00 90.88 702 ALA A C 1
ATOM 5183 O O . ALA A 1 702 ? -14.942 13.676 46.619 1.00 90.88 702 ALA A O 1
ATOM 5184 N N . GLY A 1 703 ? -15.064 14.396 44.500 1.00 93.19 703 GLY A N 1
ATOM 5185 C CA . GLY A 1 703 ? -14.144 15.509 44.664 1.00 93.19 703 GLY A CA 1
ATOM 5186 C C . GLY A 1 703 ? -13.523 15.940 43.345 1.00 93.19 703 GLY A C 1
ATOM 5187 O O . GLY A 1 703 ? -13.708 15.307 42.309 1.00 93.19 703 GLY A O 1
ATOM 5188 N N . THR A 1 704 ? -12.760 17.025 43.392 1.00 96.38 704 THR A N 1
ATOM 5189 C CA . THR A 1 704 ? -11.964 17.476 42.251 1.00 96.38 704 THR A CA 1
ATOM 5190 C C . THR A 1 704 ? -10.540 16.972 42.411 1.00 96.38 704 THR A C 1
ATOM 5192 O O . THR A 1 704 ? -9.851 17.342 43.362 1.00 96.38 704 THR A O 1
ATOM 5195 N N . TYR A 1 705 ? -10.091 16.159 41.463 1.00 96.31 705 TYR A N 1
ATOM 5196 C CA . TYR A 1 705 ? -8.755 15.578 41.447 1.00 96.31 705 TYR A CA 1
ATOM 5197 C C . TYR A 1 705 ? -7.927 16.260 40.367 1.00 96.31 705 TYR A C 1
ATOM 5199 O O . TYR A 1 705 ? -8.370 16.353 39.224 1.00 96.31 705 TYR A O 1
ATOM 5207 N N . GLN A 1 706 ? -6.737 16.742 40.720 1.00 97.38 706 GLN A N 1
ATOM 5208 C CA . GLN A 1 706 ? -5.786 17.272 39.745 1.00 97.38 706 GLN A CA 1
ATOM 5209 C C . GLN A 1 706 ? -4.899 16.141 39.237 1.00 97.38 706 GLN A C 1
ATOM 5211 O O . GLN A 1 706 ? -4.522 15.241 39.993 1.00 97.38 706 GLN A O 1
ATOM 5216 N N . TRP A 1 707 ? -4.536 16.221 37.967 1.00 97.00 707 TRP A N 1
ATOM 5217 C CA . TRP A 1 707 ? -3.569 15.343 37.336 1.00 97.00 707 TRP A CA 1
ATOM 5218 C C . TRP A 1 707 ? -2.487 16.171 36.653 1.00 97.00 707 TRP A C 1
ATOM 5220 O O . TRP A 1 707 ? -2.728 17.285 36.179 1.00 97.00 707 TRP A O 1
ATOM 5230 N N . GLN A 1 708 ? -1.286 15.615 36.594 1.00 97.56 708 GLN A N 1
ATOM 5231 C CA . GLN A 1 708 ? -0.189 16.144 35.802 1.00 97.56 708 GLN A CA 1
ATOM 5232 C C . GLN A 1 708 ? 0.417 15.002 34.997 1.00 97.56 708 GLN A C 1
ATOM 5234 O O . GLN A 1 708 ? 0.622 13.907 35.503 1.00 97.56 708 GLN A O 1
ATOM 5239 N N . LEU A 1 709 ? 0.705 15.259 33.732 1.00 97.88 709 LEU A N 1
ATOM 5240 C CA . LEU A 1 709 ? 1.424 14.365 32.849 1.00 97.88 709 LEU A CA 1
ATOM 5241 C C . LEU A 1 709 ? 2.776 14.978 32.520 1.00 97.88 709 LEU A C 1
ATOM 5243 O O . LEU A 1 709 ? 2.860 16.152 32.161 1.00 97.88 709 LEU A O 1
ATOM 5247 N N . THR A 1 710 ? 3.813 14.154 32.567 1.00 97.25 710 THR A N 1
ATOM 5248 C CA . THR A 1 710 ? 5.138 14.478 32.047 1.00 97.25 710 THR A CA 1
ATOM 5249 C C . THR A 1 710 ? 5.481 13.521 30.913 1.00 97.25 710 THR A C 1
ATOM 5251 O O . THR A 1 710 ? 5.527 12.311 31.125 1.00 97.25 710 THR A O 1
ATOM 5254 N N . ALA A 1 711 ? 5.741 14.054 29.719 1.00 97.06 711 ALA A N 1
ATOM 5255 C CA . ALA A 1 711 ? 6.256 13.300 28.581 1.00 97.06 711 ALA A CA 1
ATOM 5256 C C . ALA A 1 711 ? 7.732 13.645 28.344 1.00 97.06 711 ALA A C 1
ATOM 5258 O O . ALA A 1 711 ? 8.105 14.821 28.371 1.00 97.06 711 ALA A O 1
ATOM 5259 N N . ARG A 1 712 ? 8.584 12.641 28.111 1.00 94.62 712 ARG A N 1
ATOM 5260 C CA . ARG A 1 712 ? 10.033 12.835 27.929 1.00 94.62 712 ARG A CA 1
ATOM 5261 C C . ARG A 1 712 ? 10.550 12.117 26.694 1.00 94.62 712 ARG A C 1
ATOM 5263 O O . ARG A 1 712 ? 10.240 10.951 26.495 1.00 94.62 712 ARG A O 1
ATOM 5270 N N . ALA A 1 713 ? 11.392 12.793 25.918 1.00 89.94 713 ALA A N 1
ATOM 5271 C CA . ALA A 1 713 ? 12.152 12.222 24.808 1.00 89.94 713 ALA A CA 1
ATOM 5272 C C . ALA A 1 713 ? 13.626 12.620 24.976 1.00 89.94 713 ALA A C 1
ATOM 5274 O O . ALA A 1 713 ? 14.037 13.734 24.638 1.00 89.94 713 ALA A O 1
ATOM 5275 N N . GLY A 1 714 ? 14.421 11.731 25.576 1.00 85.12 714 GLY A N 1
ATOM 5276 C CA . GLY A 1 714 ? 15.799 12.042 25.961 1.00 85.12 714 GLY A CA 1
ATOM 5277 C C . GLY A 1 714 ? 15.838 13.190 26.976 1.00 85.12 714 GLY A C 1
ATOM 5278 O O . GLY A 1 714 ? 15.242 13.094 28.046 1.00 85.12 714 GLY A O 1
ATOM 5279 N N . ALA A 1 715 ? 16.517 14.290 26.636 1.00 84.06 715 ALA A N 1
ATOM 5280 C CA . ALA A 1 715 ? 16.590 15.483 27.486 1.00 84.06 715 ALA A CA 1
ATOM 5281 C C . ALA A 1 715 ? 15.362 16.412 27.374 1.00 84.06 715 ALA A C 1
ATOM 5283 O O . ALA A 1 715 ? 15.183 17.292 28.217 1.00 84.06 715 ALA A O 1
ATOM 5284 N N . LYS A 1 716 ? 14.518 16.257 26.344 1.00 90.31 716 LYS A N 1
ATOM 5285 C CA . LYS A 1 716 ? 13.329 17.101 26.156 1.00 90.31 716 LYS A CA 1
ATOM 5286 C C . LYS A 1 716 ? 12.185 16.606 27.022 1.00 90.31 716 LYS A C 1
ATOM 5288 O O . LYS A 1 716 ? 11.952 15.404 27.123 1.00 90.31 716 LYS A O 1
ATOM 5293 N N . THR A 1 717 ? 11.494 17.545 27.656 1.00 94.19 717 THR A N 1
ATOM 5294 C CA . THR A 1 717 ? 10.391 17.273 28.576 1.00 94.19 717 THR A CA 1
ATOM 5295 C C . THR A 1 717 ? 9.264 18.250 28.296 1.00 94.19 717 THR A C 1
ATOM 5297 O O . THR A 1 717 ? 9.499 19.453 28.294 1.00 94.19 717 THR A O 1
ATOM 5300 N N . GLU A 1 718 ? 8.060 17.721 28.128 1.00 97.06 718 GLU A N 1
ATOM 5301 C CA . GLU A 1 718 ? 6.818 18.485 28.061 1.00 97.06 718 GLU A CA 1
ATOM 5302 C C . GLU A 1 718 ? 5.918 18.067 29.219 1.00 97.06 718 GLU A C 1
ATOM 5304 O O . GLU A 1 718 ? 5.893 16.894 29.605 1.00 97.06 718 GLU A O 1
ATOM 5309 N N . THR A 1 719 ? 5.179 19.019 29.785 1.00 97.06 719 THR A N 1
ATOM 5310 C CA . THR A 1 719 ? 4.213 18.727 30.849 1.00 97.06 719 THR A CA 1
ATOM 5311 C C . THR A 1 719 ? 2.845 19.294 30.515 1.00 97.06 719 THR A C 1
ATOM 5313 O O . THR A 1 719 ? 2.728 20.345 29.891 1.00 97.06 719 THR A O 1
ATOM 5316 N N . ALA A 1 720 ? 1.805 18.586 30.937 1.00 97.31 720 ALA A N 1
ATOM 5317 C CA . ALA A 1 720 ? 0.421 19.024 30.855 1.00 97.31 720 ALA A CA 1
ATOM 5318 C C . ALA A 1 720 ? -0.259 18.753 32.196 1.00 97.31 720 ALA A C 1
ATOM 5320 O O . ALA A 1 720 ? 0.106 17.813 32.898 1.00 97.31 720 ALA A O 1
ATOM 5321 N N . SER A 1 721 ? -1.251 19.551 32.560 1.00 97.00 721 SER A N 1
ATOM 5322 C CA . SER A 1 721 ? -2.037 19.333 33.771 1.00 97.00 721 SER A CA 1
ATOM 5323 C C . SER A 1 721 ? -3.499 19.669 33.535 1.00 97.00 721 SER A C 1
ATOM 5325 O O . SER A 1 721 ? -3.853 20.369 32.585 1.00 97.00 721 SER A O 1
ATOM 5327 N N . GLY A 1 722 ? -4.352 19.152 34.407 1.00 96.69 722 GLY A N 1
ATOM 5328 C CA . GLY A 1 722 ? -5.775 19.435 34.400 1.00 96.69 722 GLY A CA 1
ATOM 5329 C C . GLY A 1 722 ? -6.455 18.825 35.612 1.00 96.69 722 GLY A C 1
ATOM 5330 O O . GLY A 1 722 ? -5.802 18.372 36.553 1.00 96.69 722 GLY A O 1
ATOM 5331 N N . SER A 1 723 ? -7.782 18.813 35.584 1.00 96.44 723 SER A N 1
ATOM 5332 C CA . SER A 1 723 ? -8.593 18.261 36.658 1.00 96.44 723 SER A CA 1
ATOM 5333 C C . SER A 1 723 ? -9.708 17.375 36.125 1.00 96.44 723 SER A C 1
ATOM 5335 O O . SER A 1 723 ? -10.096 17.471 34.962 1.00 96.44 723 SER A O 1
ATOM 5337 N N . VAL A 1 724 ? -10.210 16.505 36.995 1.00 95.69 724 VAL A N 1
ATOM 5338 C CA . VAL A 1 724 ? -11.459 15.771 36.805 1.00 95.69 724 VAL A CA 1
ATOM 5339 C C . VAL A 1 724 ? -12.336 15.976 38.033 1.00 95.69 724 VAL A C 1
ATOM 5341 O O . VAL A 1 724 ? -11.876 15.864 39.174 1.00 95.69 724 VAL A O 1
ATOM 5344 N N . VAL A 1 725 ? -13.604 16.303 37.804 1.00 95.88 725 VAL A N 1
ATOM 5345 C CA . VAL A 1 725 ? -14.613 16.411 38.858 1.00 95.88 725 VAL A CA 1
ATOM 5346 C C . VAL A 1 725 ? -15.309 15.065 38.992 1.00 95.88 725 VAL A C 1
ATOM 5348 O O . VAL A 1 725 ? -16.156 14.700 38.181 1.00 95.88 725 VAL A O 1
ATOM 5351 N N . VAL A 1 726 ? -14.954 14.315 40.028 1.00 93.62 726 VAL A N 1
ATOM 5352 C CA . VAL A 1 726 ? -15.596 13.045 40.350 1.00 93.62 726 VAL A CA 1
ATOM 5353 C C . VAL A 1 726 ? -16.831 13.341 41.173 1.00 93.62 726 VAL A C 1
ATOM 5355 O O . VAL A 1 726 ? -16.758 13.888 42.276 1.00 93.62 726 VAL A O 1
ATOM 5358 N N . LYS A 1 727 ? -17.983 12.972 40.639 1.00 86.38 727 LYS A N 1
ATOM 5359 C CA . LYS A 1 727 ? -19.264 13.087 41.320 1.00 86.38 727 LYS A CA 1
ATOM 5360 C C . LYS A 1 727 ? -19.644 11.719 41.853 1.00 86.38 727 LYS A C 1
ATOM 5362 O O . LYS A 1 727 ? -19.256 10.692 41.291 1.00 86.38 727 LYS A O 1
ATOM 5367 N N . ALA A 1 728 ? -20.422 11.704 42.935 1.00 70.00 728 ALA A N 1
ATOM 5368 C CA . ALA A 1 728 ? -21.179 10.504 43.256 1.00 70.00 728 ALA A CA 1
ATOM 5369 C C . ALA A 1 728 ? -21.889 10.059 41.976 1.00 70.00 728 ALA A C 1
ATOM 5371 O O . ALA A 1 728 ? -22.433 10.919 41.275 1.00 70.00 728 ALA A O 1
ATOM 5372 N N . ALA A 1 729 ? -21.822 8.760 41.658 1.00 57.19 729 ALA A N 1
ATOM 5373 C CA . ALA A 1 729 ? -22.623 8.214 40.570 1.00 57.19 729 ALA A CA 1
ATOM 5374 C C . ALA A 1 729 ? -24.035 8.799 40.724 1.00 57.19 729 ALA A C 1
ATOM 5376 O O . ALA A 1 729 ? -24.510 8.828 41.870 1.00 57.19 729 ALA A O 1
ATOM 5377 N N . PRO A 1 730 ? -24.635 9.373 39.661 1.00 53.88 730 PRO A N 1
ATOM 5378 C CA . PRO A 1 730 ? -25.905 10.077 39.749 1.00 53.88 730 PRO A CA 1
ATOM 5379 C C . PRO A 1 730 ? -26.833 9.242 40.611 1.00 53.88 730 PRO A C 1
ATOM 5381 O O . PRO A 1 730 ? -27.034 8.060 40.325 1.00 53.88 730 PRO A O 1
ATOM 5384 N N . GLY A 1 731 ? -27.235 9.834 41.741 1.00 48.56 731 GLY A N 1
ATOM 5385 C CA . GLY A 1 731 ? -27.790 9.094 42.861 1.00 48.56 731 GLY A CA 1
ATOM 5386 C C . GLY A 1 731 ? -28.811 8.082 42.369 1.00 48.56 731 GLY A C 1
ATOM 5387 O O . GLY A 1 731 ? -29.770 8.433 41.686 1.00 48.56 731 GLY A O 1
ATOM 5388 N N . THR A 1 732 ? -28.600 6.824 42.738 1.00 48.97 732 THR A N 1
ATOM 5389 C CA . THR A 1 732 ? -29.545 5.715 42.566 1.00 48.97 732 THR A CA 1
ATOM 5390 C C . THR A 1 732 ? -30.888 5.953 43.262 1.00 48.97 732 THR A C 1
ATOM 5392 O O . THR A 1 732 ? -31.787 5.124 43.136 1.00 48.97 732 THR A O 1
ATOM 5395 N N . ASP A 1 733 ? -31.065 7.087 43.944 1.00 54.62 733 ASP A N 1
ATOM 5396 C CA . ASP A 1 733 ? -32.342 7.545 44.480 1.00 54.62 733 ASP A CA 1
ATOM 5397 C C . ASP A 1 733 ? -33.203 8.135 43.359 1.00 54.62 733 ASP A C 1
ATOM 5399 O O . ASP A 1 733 ? -33.534 9.322 43.301 1.00 54.62 733 ASP A O 1
ATOM 5403 N N . VAL A 1 734 ? -33.598 7.262 42.438 1.00 64.81 734 VAL A N 1
ATOM 5404 C CA . VAL A 1 734 ? -34.668 7.557 41.501 1.00 64.81 734 VAL A CA 1
ATOM 5405 C C . VAL A 1 734 ? -35.976 7.513 42.286 1.00 64.81 734 VAL A C 1
ATOM 5407 O O . VAL A 1 734 ? -36.486 6.444 42.624 1.00 64.81 734 VAL A O 1
ATOM 5410 N N . THR A 1 735 ? -36.521 8.685 42.614 1.00 76.50 735 THR A N 1
ATOM 5411 C CA . THR A 1 735 ? -37.804 8.764 43.321 1.00 76.50 735 THR A CA 1
ATOM 5412 C C . THR A 1 735 ? -38.932 8.381 42.371 1.00 76.50 735 THR A C 1
ATOM 5414 O O . THR A 1 735 ? -39.311 9.149 41.485 1.00 76.50 735 THR A O 1
ATOM 5417 N N . LEU A 1 736 ? -39.493 7.193 42.588 1.00 82.75 736 LEU A N 1
ATOM 5418 C CA . LEU A 1 736 ? -40.746 6.778 41.973 1.00 82.75 736 LEU A CA 1
ATOM 5419 C C . LEU A 1 736 ? -41.890 7.593 42.578 1.00 82.75 736 LEU A C 1
ATOM 5421 O O . LEU A 1 736 ? -42.121 7.554 43.785 1.00 82.75 736 LEU A O 1
ATOM 5425 N N . THR A 1 737 ? -42.615 8.328 41.739 1.00 86.38 737 THR A N 1
ATOM 5426 C CA . THR A 1 737 ? -43.802 9.087 42.148 1.00 86.38 737 THR A CA 1
ATOM 5427 C C . THR A 1 737 ? -45.061 8.357 41.672 1.00 86.38 737 THR A C 1
ATOM 5429 O O . THR A 1 737 ? -45.442 8.527 40.511 1.00 86.38 737 THR A O 1
ATOM 5432 N N . PRO A 1 738 ? -45.711 7.532 42.515 1.00 85.44 738 PRO A N 1
ATOM 5433 C CA . PRO A 1 738 ? -47.003 6.942 42.192 1.00 85.44 738 PRO A CA 1
ATOM 5434 C C . PRO A 1 738 ? -48.126 7.975 42.368 1.00 85.44 738 PRO A C 1
ATOM 5436 O O . PRO A 1 738 ? -48.344 8.486 43.465 1.00 85.44 738 PRO A O 1
ATOM 5439 N N . THR A 1 739 ? -48.867 8.263 41.300 1.00 87.56 739 THR A N 1
ATOM 5440 C CA . THR A 1 739 ? -50.018 9.179 41.305 1.00 87.56 739 THR A CA 1
ATOM 5441 C C . THR A 1 739 ? -51.254 8.456 40.793 1.00 87.56 739 THR A C 1
ATOM 5443 O O . THR A 1 739 ? -51.231 7.853 39.724 1.00 87.56 739 THR A O 1
ATOM 5446 N N . ARG A 1 740 ? -52.360 8.497 41.538 1.00 84.44 740 ARG A N 1
ATOM 5447 C CA . ARG A 1 740 ? -53.613 7.874 41.094 1.00 84.44 740 ARG A CA 1
ATOM 5448 C C . ARG A 1 740 ? -54.260 8.720 39.996 1.00 84.44 740 ARG A C 1
ATOM 5450 O O . ARG A 1 740 ? -54.489 9.907 40.206 1.00 84.44 740 ARG A O 1
ATOM 5457 N N . SER A 1 741 ? -54.594 8.102 38.866 1.00 82.88 741 SER A N 1
ATOM 5458 C CA . SER A 1 741 ? -55.265 8.742 37.732 1.00 82.88 741 SER A CA 1
ATOM 5459 C C . SER A 1 741 ? -56.409 7.851 37.244 1.00 82.88 741 SER A C 1
ATOM 5461 O O . SER A 1 741 ? -56.209 6.881 36.517 1.00 82.88 741 SER A O 1
ATOM 5463 N N . GLY A 1 742 ? -57.632 8.138 37.698 1.00 85.44 742 GLY A N 1
ATOM 5464 C CA . GLY A 1 742 ? -58.803 7.314 37.385 1.00 85.44 742 GLY A CA 1
ATOM 5465 C C . GLY A 1 742 ? -58.677 5.872 37.902 1.00 85.44 742 GLY A C 1
ATOM 5466 O O . GLY A 1 742 ? -58.520 5.652 39.108 1.00 85.44 742 GLY A O 1
ATOM 5467 N N . ALA A 1 743 ? -58.789 4.904 36.985 1.00 83.44 743 ALA A N 1
ATOM 5468 C CA . ALA A 1 743 ? -58.641 3.470 37.258 1.00 83.44 743 ALA A CA 1
ATOM 5469 C C . ALA A 1 743 ? -57.172 2.994 37.282 1.00 83.44 743 ALA A C 1
ATOM 5471 O O . ALA A 1 743 ? -56.915 1.857 37.675 1.00 83.44 743 ALA A O 1
ATOM 5472 N N . ASP A 1 744 ? -56.225 3.868 36.931 1.00 85.56 744 ASP A N 1
ATOM 5473 C CA . ASP A 1 744 ? -54.808 3.542 36.806 1.00 85.56 744 ASP A CA 1
ATOM 5474 C C . ASP A 1 744 ? -53.957 4.255 37.868 1.00 85.56 744 ASP A C 1
ATOM 5476 O O . ASP A 1 744 ? -54.343 5.253 38.493 1.00 85.56 744 ASP A O 1
ATOM 5480 N N . LEU A 1 745 ? -52.752 3.732 38.062 1.00 86.94 745 LEU A N 1
ATOM 5481 C CA . LEU A 1 745 ? -51.661 4.343 38.798 1.00 86.94 745 LEU A CA 1
ATOM 5482 C C . LEU A 1 745 ? -50.609 4.813 37.788 1.00 86.94 745 LEU A C 1
ATOM 5484 O O . LEU A 1 745 ? -50.049 4.016 37.040 1.00 86.94 745 LEU A O 1
ATOM 5488 N N . GLN A 1 746 ? -50.330 6.111 37.758 1.00 89.75 746 GLN A N 1
ATOM 5489 C CA . GLN A 1 746 ? -49.216 6.664 36.999 1.00 89.75 746 GLN A CA 1
ATOM 5490 C C . GLN A 1 746 ? -47.952 6.596 37.846 1.00 89.75 746 GLN A C 1
ATOM 5492 O O . GLN A 1 746 ? -47.862 7.235 38.893 1.00 89.75 746 GLN A O 1
ATOM 5497 N N . ILE A 1 747 ? -46.977 5.821 37.390 1.00 90.12 747 ILE A N 1
ATOM 5498 C CA . ILE A 1 747 ? -45.656 5.730 37.996 1.00 90.12 747 ILE A CA 1
ATOM 5499 C C . ILE A 1 747 ? -44.707 6.614 37.195 1.00 90.12 747 ILE A C 1
ATOM 5501 O O . ILE A 1 747 ? -44.478 6.352 36.014 1.00 90.12 747 ILE A O 1
ATOM 5505 N N . ALA A 1 748 ? -44.164 7.649 37.837 1.00 89.75 748 ALA A N 1
ATOM 5506 C CA . ALA A 1 748 ? -43.252 8.592 37.196 1.00 89.75 748 ALA A CA 1
ATOM 5507 C C . ALA A 1 748 ? -41.853 8.599 37.824 1.00 89.75 748 ALA A C 1
ATOM 5509 O O . ALA A 1 748 ? -41.717 8.424 39.038 1.00 89.75 748 ALA A O 1
ATOM 5510 N N . TRP A 1 749 ? -40.828 8.862 37.011 1.00 88.44 749 TRP A N 1
ATOM 5511 C CA . TRP A 1 749 ? -39.447 9.085 37.454 1.00 88.44 749 TRP A CA 1
ATOM 5512 C C . TRP A 1 749 ? -38.728 10.132 36.590 1.00 88.44 749 TRP A C 1
ATOM 5514 O O . TRP A 1 749 ? -39.155 10.371 35.463 1.00 88.44 749 TRP A O 1
ATOM 5524 N N . PRO A 1 750 ? -37.657 10.782 37.086 1.00 81.56 750 PRO A N 1
ATOM 5525 C CA . PRO A 1 750 ? -36.925 11.800 36.332 1.00 81.56 750 PRO A CA 1
ATOM 5526 C C . PRO A 1 750 ? -36.436 11.308 34.965 1.00 81.56 750 PRO A C 1
ATOM 5528 O O . PRO A 1 750 ? -35.884 10.213 34.855 1.00 81.56 750 PRO A O 1
ATOM 5531 N N . ALA A 1 751 ? -36.561 12.148 33.937 1.00 75.25 751 ALA A N 1
ATOM 5532 C CA . ALA A 1 751 ? -36.078 11.872 32.582 1.00 75.25 751 ALA A CA 1
ATOM 5533 C C . ALA A 1 751 ? -34.549 11.723 32.511 1.00 75.25 751 ALA A C 1
ATOM 5535 O O . ALA A 1 751 ? -34.023 11.130 31.574 1.00 75.25 751 ALA A O 1
ATOM 5536 N N . THR A 1 752 ? -33.830 12.207 33.528 1.00 67.81 752 THR A N 1
ATOM 5537 C CA . THR A 1 752 ? -32.387 11.990 33.699 1.00 67.81 752 THR A CA 1
ATOM 5538 C C . THR A 1 752 ? -32.035 10.533 34.022 1.00 67.81 752 THR A C 1
ATOM 5540 O O . THR A 1 752 ? -30.911 10.109 33.764 1.00 67.81 752 THR A O 1
ATOM 5543 N N . ALA A 1 753 ? -32.982 9.736 34.529 1.00 70.25 753 ALA A N 1
ATOM 5544 C CA . ALA A 1 753 ? -32.821 8.301 34.752 1.00 70.25 753 ALA A CA 1
ATOM 5545 C C . ALA A 1 753 ? -33.261 7.512 33.503 1.00 70.25 753 ALA A C 1
ATOM 5547 O O . ALA A 1 753 ? -34.316 6.871 33.469 1.00 70.25 753 ALA A O 1
ATOM 5548 N N . THR A 1 754 ? -32.434 7.578 32.456 1.00 71.44 754 THR A N 1
ATOM 5549 C CA . THR A 1 754 ? -32.617 6.845 31.191 1.00 71.44 754 THR A CA 1
ATOM 5550 C C . THR A 1 754 ? -32.138 5.391 31.294 1.00 71.44 754 THR A C 1
ATOM 5552 O O . THR A 1 754 ? -31.316 5.045 32.142 1.00 71.44 754 THR A O 1
ATOM 5555 N N . GLY A 1 755 ? -32.662 4.508 30.434 1.00 68.50 755 GLY A N 1
ATOM 5556 C CA . GLY A 1 755 ? -32.254 3.095 30.395 1.00 68.50 755 GLY A CA 1
ATOM 5557 C C . GLY A 1 755 ? -32.809 2.227 31.532 1.00 68.50 755 GLY A C 1
ATOM 5558 O O . GLY A 1 755 ? -32.292 1.139 31.774 1.00 68.50 755 GLY A O 1
ATOM 5559 N N . TYR A 1 756 ? -33.847 2.694 32.229 1.00 77.06 756 TYR A N 1
ATOM 5560 C CA . TYR A 1 756 ? -34.551 1.931 33.260 1.00 77.06 756 TYR A CA 1
ATOM 5561 C C . TYR A 1 756 ? -35.872 1.360 32.733 1.00 77.06 756 TYR A C 1
ATOM 5563 O O . TYR A 1 756 ? -36.597 2.019 31.990 1.00 77.06 756 TYR A O 1
ATOM 5571 N N . GLU A 1 757 ? -36.202 0.149 33.174 1.00 80.94 757 GLU A N 1
ATOM 5572 C CA . GLU A 1 757 ? -37.483 -0.519 32.952 1.00 80.94 757 GLU A CA 1
ATOM 5573 C C . GLU A 1 757 ? -38.267 -0.603 34.266 1.00 80.94 757 GLU A C 1
ATOM 5575 O O . GLU A 1 757 ? -37.700 -0.881 35.326 1.00 80.94 757 GLU A O 1
ATOM 5580 N N . LEU A 1 758 ? -39.581 -0.377 34.198 1.00 87.50 758 LEU A N 1
ATOM 5581 C CA . LEU A 1 758 ? -40.468 -0.526 35.348 1.00 87.50 758 LEU A CA 1
ATOM 5582 C C . LEU A 1 758 ? -40.873 -1.995 35.519 1.00 87.50 758 LEU A C 1
ATOM 5584 O O . LEU A 1 758 ? -41.440 -2.608 34.612 1.00 87.50 758 LEU A O 1
ATOM 5588 N N . GLU A 1 759 ? -40.635 -2.541 36.707 1.00 89.00 759 GLU A N 1
ATOM 5589 C CA . GLU A 1 759 ? -41.060 -3.884 37.100 1.00 89.00 759 GLU A CA 1
ATOM 5590 C C . GLU A 1 759 ? -42.037 -3.828 38.274 1.00 89.00 759 GLU A C 1
ATOM 5592 O O . GLU A 1 759 ? -41.995 -2.913 39.102 1.00 89.00 759 GLU A O 1
ATOM 5597 N N . THR A 1 760 ? -42.898 -4.840 38.367 1.00 89.12 760 THR A N 1
ATOM 5598 C CA . THR A 1 760 ? -43.884 -4.983 39.440 1.00 89.12 760 THR A CA 1
ATOM 5599 C C . THR A 1 760 ? -43.831 -6.370 40.088 1.00 89.12 760 THR A C 1
ATOM 5601 O O . THR A 1 760 ? -43.436 -7.352 39.456 1.00 89.12 760 THR A O 1
ATOM 5604 N N . THR A 1 761 ? -44.199 -6.445 41.368 1.00 87.62 761 THR A N 1
ATOM 5605 C CA . THR A 1 761 ? -44.387 -7.688 42.134 1.00 87.62 761 THR A CA 1
ATOM 5606 C C . THR A 1 761 ? -45.559 -7.531 43.116 1.00 87.62 761 THR A C 1
ATOM 5608 O O . THR A 1 761 ? -45.735 -6.451 43.688 1.00 87.62 761 THR A O 1
ATOM 5611 N N . PRO A 1 762 ? -46.347 -8.591 43.382 1.00 87.25 762 PRO A N 1
ATOM 5612 C CA . PRO A 1 762 ? -47.400 -8.572 44.402 1.00 87.25 762 PRO A CA 1
ATOM 5613 C C . PRO A 1 762 ? -46.873 -8.782 45.836 1.00 87.25 762 PRO A C 1
ATOM 5615 O O . PRO A 1 762 ? -47.637 -8.706 46.794 1.00 87.25 762 PRO A O 1
ATOM 5618 N N . SER A 1 763 ? -45.583 -9.095 46.022 1.00 83.31 763 SER A N 1
ATOM 5619 C CA . SER A 1 763 ? -45.001 -9.344 47.348 1.00 83.31 763 SER A CA 1
ATOM 5620 C C . SER A 1 763 ? -43.539 -8.916 47.430 1.00 83.31 763 SER A C 1
ATOM 5622 O O . SER A 1 763 ? -42.744 -9.272 46.562 1.00 83.31 763 SER A O 1
ATOM 5624 N N . LEU A 1 764 ? -43.160 -8.228 48.514 1.00 82.12 764 LEU A N 1
ATOM 5625 C CA . LEU A 1 764 ? -41.751 -7.994 48.873 1.00 82.12 764 LEU A CA 1
ATOM 5626 C C . LEU A 1 764 ? -41.132 -9.128 49.697 1.00 82.12 764 LEU A C 1
ATOM 5628 O O . LEU A 1 764 ? -39.913 -9.192 49.820 1.00 82.12 764 LEU A O 1
ATOM 5632 N N . ARG A 1 765 ? -41.943 -10.030 50.268 1.00 80.81 765 ARG A N 1
ATOM 5633 C CA . ARG A 1 765 ? -41.432 -11.157 51.072 1.00 80.81 765 ARG A CA 1
ATOM 5634 C C . ARG A 1 765 ? -40.926 -12.305 50.198 1.00 80.81 765 ARG A C 1
ATOM 5636 O O . ARG A 1 765 ? -39.998 -12.999 50.588 1.00 80.81 765 ARG A O 1
ATOM 5643 N N . THR A 1 766 ? -41.541 -12.494 49.029 1.00 79.25 766 THR A N 1
ATOM 5644 C CA . THR A 1 766 ? -41.157 -13.496 48.015 1.00 79.25 766 THR A CA 1
ATOM 5645 C C . THR A 1 766 ? -41.237 -12.874 46.615 1.00 79.25 766 THR A C 1
ATOM 5647 O O . THR A 1 766 ? -42.138 -13.184 45.836 1.00 79.25 766 THR A O 1
ATOM 5650 N N . PRO A 1 767 ? -40.359 -11.909 46.302 1.00 81.75 767 PRO A N 1
ATOM 5651 C CA . PRO A 1 767 ? -40.531 -11.092 45.113 1.00 81.75 767 PRO A CA 1
ATOM 5652 C C . PRO A 1 767 ? -40.245 -11.879 43.832 1.00 81.75 767 PRO A C 1
ATOM 5654 O O . PRO A 1 767 ? -39.133 -12.357 43.622 1.00 81.75 767 PRO A O 1
ATOM 5657 N N . THR A 1 768 ? -41.244 -11.953 42.951 1.00 88.56 768 THR A N 1
ATOM 5658 C CA . THR A 1 768 ? -41.080 -12.408 41.563 1.00 88.56 768 THR A CA 1
ATOM 5659 C C . THR A 1 768 ? -41.396 -11.227 40.659 1.00 88.56 768 THR A C 1
ATOM 5661 O O . THR A 1 768 ? -42.560 -10.913 40.422 1.00 88.56 768 THR A O 1
ATOM 5664 N N . TRP A 1 769 ? -40.353 -10.524 40.224 1.00 85.94 769 TRP A N 1
ATOM 5665 C CA . TRP A 1 769 ? -40.489 -9.297 39.445 1.00 85.94 769 TRP A CA 1
ATOM 5666 C C . TRP A 1 769 ? -40.801 -9.605 37.984 1.00 85.94 769 TRP A C 1
ATOM 5668 O O . TRP A 1 769 ? -40.144 -10.444 37.369 1.00 85.94 769 TRP A O 1
ATOM 5678 N N . GLN A 1 770 ? -41.793 -8.912 37.434 1.00 86.12 770 GLN A N 1
ATOM 5679 C CA . GLN A 1 770 ? -42.163 -8.992 36.024 1.00 86.12 770 GLN A CA 1
ATOM 5680 C C . GLN A 1 770 ? -42.217 -7.585 35.420 1.00 86.12 770 GLN A C 1
ATOM 5682 O O . GLN A 1 770 ? -42.525 -6.632 36.146 1.00 86.12 770 GLN A O 1
ATOM 5687 N N . PRO A 1 771 ? -41.938 -7.424 34.113 1.00 83.38 771 PRO A N 1
ATOM 5688 C CA . PRO A 1 771 ? -42.115 -6.144 33.437 1.00 83.38 771 PRO A CA 1
ATOM 5689 C C . PRO A 1 771 ? -43.544 -5.624 33.616 1.00 83.38 771 PRO A C 1
ATOM 5691 O O . PRO A 1 771 ? -44.502 -6.377 33.454 1.00 83.38 771 PRO A O 1
ATOM 5694 N N . ALA A 1 772 ? -43.700 -4.328 33.892 1.00 77.81 772 ALA A N 1
ATOM 5695 C CA . ALA A 1 772 ? -45.015 -3.698 34.047 1.00 77.81 772 ALA A CA 1
ATOM 5696 C C . ALA A 1 772 ? -45.817 -3.603 32.726 1.00 77.81 772 ALA A C 1
ATOM 5698 O O . ALA A 1 772 ? -46.966 -3.172 32.730 1.00 77.81 772 ALA A O 1
ATOM 5699 N N . GLY A 1 773 ? -45.229 -4.030 31.601 1.00 62.56 773 GLY A N 1
ATOM 5700 C CA . GLY A 1 773 ? -45.933 -4.304 30.344 1.00 62.56 773 GLY A CA 1
ATOM 5701 C C . GLY A 1 773 ? -46.124 -3.116 29.400 1.00 62.56 773 GLY A C 1
ATOM 5702 O O . GLY A 1 773 ? -46.705 -3.298 28.334 1.00 62.56 773 GLY A O 1
ATOM 5703 N N . LEU A 1 774 ? -45.626 -1.922 29.740 1.00 66.50 774 LEU A N 1
ATOM 5704 C CA . LEU A 1 774 ? -45.781 -0.709 28.930 1.00 66.50 774 LEU A CA 1
ATOM 5705 C C . LEU A 1 774 ? -44.484 0.108 28.903 1.00 66.50 774 LEU A C 1
ATOM 5707 O O . LEU A 1 774 ? -43.811 0.252 29.924 1.00 66.50 774 LEU A O 1
ATOM 5711 N N . MET A 1 775 ? -44.134 0.637 27.725 1.00 69.69 775 MET A N 1
ATOM 5712 C CA . MET A 1 775 ? -42.977 1.522 27.581 1.00 69.69 775 MET A CA 1
ATOM 5713 C C . MET A 1 775 ? -43.265 2.888 28.220 1.00 69.69 775 MET A C 1
ATOM 5715 O O . MET A 1 775 ? -44.369 3.411 28.044 1.00 69.69 775 MET A O 1
ATOM 5719 N N . PRO A 1 776 ? -42.299 3.480 28.942 1.00 79.19 776 PRO A N 1
ATOM 5720 C CA . PRO A 1 776 ? -42.458 4.813 29.503 1.00 79.19 776 PRO A CA 1
ATOM 5721 C C . PRO A 1 776 ? -42.638 5.862 28.410 1.00 79.19 776 PRO A C 1
ATOM 5723 O O . PRO A 1 776 ? -41.893 5.898 27.432 1.00 79.19 776 PRO A O 1
ATOM 5726 N N . VAL A 1 777 ? -43.606 6.750 28.612 1.00 81.25 777 VAL A N 1
ATOM 5727 C CA . VAL A 1 777 ? -43.801 7.946 27.791 1.00 81.25 777 VAL A CA 1
ATOM 5728 C C . VAL A 1 777 ? -43.045 9.097 28.447 1.00 81.25 777 VAL A C 1
ATOM 5730 O O . VAL A 1 777 ? -43.152 9.297 29.656 1.00 81.25 777 VAL A O 1
ATOM 5733 N N . LEU A 1 778 ? -42.270 9.848 27.665 1.00 77.88 778 LEU A N 1
ATOM 5734 C CA . LEU A 1 778 ? -41.616 11.065 28.142 1.00 77.88 778 LEU A CA 1
ATOM 5735 C C . LEU A 1 778 ? -42.649 12.201 28.221 1.00 77.88 778 LEU A C 1
ATOM 5737 O O . LEU A 1 778 ? -43.246 12.563 27.208 1.00 77.88 778 LEU A O 1
ATOM 5741 N N . ALA A 1 779 ? -42.849 12.754 29.413 1.00 72.88 779 ALA A N 1
ATOM 5742 C CA . ALA A 1 779 ? -43.707 13.901 29.680 1.00 72.88 779 ALA A CA 1
ATOM 5743 C C . ALA A 1 779 ? -42.896 14.967 30.431 1.00 72.88 779 ALA A C 1
ATOM 5745 O O . ALA A 1 779 ? -42.524 14.768 31.585 1.00 72.88 779 ALA A O 1
ATOM 5746 N N . GLU A 1 780 ? -42.614 16.085 29.755 1.00 81.88 780 GLU A N 1
ATOM 5747 C CA . GLU A 1 780 ? -41.758 17.174 30.252 1.00 81.88 780 GLU A CA 1
ATOM 5748 C C . GLU A 1 780 ? -40.385 16.677 30.745 1.00 81.88 780 GLU A C 1
ATOM 5750 O O . GLU A 1 780 ? -39.534 16.314 29.932 1.00 81.88 780 GLU A O 1
ATOM 5755 N N . ASP A 1 781 ? -40.163 16.657 32.060 1.00 76.38 781 ASP A N 1
ATOM 5756 C CA . ASP A 1 781 ? -38.914 16.287 32.726 1.00 76.38 781 ASP A CA 1
ATOM 5757 C C . ASP A 1 781 ? -38.949 14.874 33.339 1.00 76.38 781 ASP A C 1
ATOM 5759 O O . ASP A 1 781 ? -38.055 14.507 34.111 1.00 76.38 781 ASP A O 1
ATOM 5763 N N . ARG A 1 782 ? -39.967 14.062 33.014 1.00 84.00 782 ARG A N 1
ATOM 5764 C CA . ARG A 1 782 ? -40.206 12.742 33.618 1.00 84.00 782 ARG A CA 1
ATOM 5765 C C . ARG A 1 782 ? -40.613 11.674 32.606 1.00 84.00 782 ARG A C 1
ATOM 5767 O O . ARG A 1 782 ? -41.343 11.921 31.653 1.00 84.00 782 ARG A O 1
ATOM 5774 N N . PHE A 1 783 ? -40.194 10.442 32.863 1.00 85.25 783 PHE A N 1
ATOM 5775 C CA . PHE A 1 783 ? -40.792 9.249 32.275 1.00 85.25 783 PHE A CA 1
ATOM 5776 C C . PHE A 1 783 ? -42.032 8.851 33.070 1.00 85.25 783 PHE A C 1
ATOM 5778 O O . PHE A 1 783 ? -42.009 8.897 34.300 1.00 85.25 783 PHE A O 1
ATOM 5785 N N . VAL A 1 784 ? -43.099 8.446 32.380 1.00 87.12 784 VAL A N 1
ATOM 5786 C CA . VAL A 1 784 ? -44.379 8.059 32.988 1.00 87.12 784 VAL A CA 1
ATOM 5787 C C . VAL A 1 784 ? -44.877 6.744 32.394 1.00 87.12 784 VAL A C 1
ATOM 5789 O O . VAL A 1 784 ? -44.919 6.578 31.175 1.00 87.12 784 VAL A O 1
ATOM 5792 N N . VAL A 1 785 ? -45.306 5.820 33.255 1.00 88.06 785 VAL A N 1
ATOM 5793 C CA . VAL A 1 785 ? -46.008 4.583 32.878 1.00 88.06 785 VAL A CA 1
ATOM 5794 C C . VAL A 1 785 ? -47.343 4.531 33.613 1.00 88.06 785 VAL A C 1
ATOM 5796 O O . VAL A 1 785 ? -47.383 4.705 34.829 1.00 88.06 785 VAL A O 1
ATOM 5799 N N . ALA A 1 786 ? -48.436 4.277 32.895 1.00 86.69 786 ALA A N 1
ATOM 5800 C CA . ALA A 1 786 ? -49.736 3.998 33.501 1.00 86.69 786 ALA A CA 1
ATOM 5801 C C . ALA A 1 786 ? -49.886 2.488 33.714 1.00 86.69 786 ALA A C 1
ATOM 5803 O O . ALA A 1 786 ? -49.738 1.724 32.766 1.00 86.69 786 ALA A O 1
ATOM 5804 N N . VAL A 1 787 ? -50.170 2.054 34.940 1.00 85.38 787 VAL A N 1
ATOM 5805 C CA . VAL A 1 787 ? -50.447 0.648 35.272 1.00 85.38 787 VAL A CA 1
ATOM 5806 C C . VAL A 1 787 ? -51.833 0.521 35.910 1.00 85.38 787 VAL A C 1
ATOM 5808 O O . VAL A 1 787 ? -52.221 1.418 36.659 1.00 85.38 787 VAL A O 1
ATOM 5811 N N . PRO A 1 788 ? -52.590 -0.565 35.676 1.00 82.62 788 PRO A N 1
ATOM 5812 C CA . PRO A 1 788 ? -53.907 -0.736 36.289 1.00 82.62 788 PRO A CA 1
ATOM 5813 C C . PRO A 1 788 ? -53.826 -0.762 37.819 1.00 82.62 788 PRO A C 1
ATOM 5815 O O . PRO A 1 788 ? -53.031 -1.514 38.386 1.00 82.62 788 PRO A O 1
ATOM 5818 N N . ALA A 1 789 ? -54.666 0.015 38.507 1.00 78.31 789 ALA A N 1
ATOM 5819 C CA . ALA A 1 789 ? -54.717 -0.025 39.965 1.00 78.31 789 ALA A CA 1
ATOM 5820 C C . ALA A 1 789 ? -55.447 -1.296 40.437 1.00 78.31 789 ALA A C 1
ATOM 5822 O O . ALA A 1 789 ? -56.616 -1.511 40.114 1.00 78.31 789 ALA A O 1
ATOM 5823 N N . THR A 1 790 ? -54.783 -2.138 41.232 1.00 76.31 790 THR A N 1
ATOM 5824 C CA . THR A 1 790 ? -55.387 -3.362 41.790 1.00 76.31 790 THR A CA 1
ATOM 5825 C C . THR A 1 790 ? -55.843 -3.189 43.238 1.00 76.31 790 THR A C 1
ATOM 5827 O O . THR A 1 790 ? -55.348 -2.325 43.955 1.00 76.31 790 THR A O 1
ATOM 5830 N N . ALA A 1 791 ? -56.760 -4.048 43.698 1.00 71.38 791 ALA A N 1
ATOM 5831 C CA . ALA A 1 791 ? -57.232 -4.059 45.089 1.00 71.38 791 ALA A CA 1
ATOM 5832 C C . ALA A 1 791 ? -56.210 -4.638 46.094 1.00 71.38 791 ALA A C 1
ATOM 5834 O O . ALA A 1 791 ? -56.368 -4.460 47.299 1.00 71.38 791 ALA A O 1
ATOM 5835 N N . SER A 1 792 ? -55.184 -5.341 45.609 1.00 78.00 792 SER A N 1
ATOM 5836 C CA . SER A 1 792 ? -54.078 -5.888 46.402 1.00 78.00 792 SER A CA 1
ATOM 5837 C C . SER A 1 792 ? -52.871 -4.951 46.420 1.00 78.00 792 SER A C 1
ATOM 5839 O O . SER A 1 792 ? -52.672 -4.185 45.477 1.00 78.00 792 SER A O 1
ATOM 5841 N N . GLU A 1 793 ? -52.033 -5.067 47.455 1.00 82.75 793 GLU A N 1
ATOM 5842 C CA . GLU A 1 793 ? -50.729 -4.400 47.489 1.00 82.75 793 GLU A CA 1
ATOM 5843 C C . GLU A 1 793 ? -49.890 -4.784 46.263 1.00 82.75 793 GLU A C 1
ATOM 5845 O O . GLU A 1 793 ? -49.744 -5.960 45.924 1.00 82.75 793 GLU A O 1
ATOM 5850 N N . GLN A 1 794 ? -49.337 -3.769 45.606 1.00 85.00 794 GLN A N 1
ATOM 5851 C CA . GLN A 1 794 ? -48.392 -3.909 44.509 1.00 85.00 794 GLN A CA 1
ATOM 5852 C C . GLN A 1 794 ? -47.153 -3.089 44.818 1.00 85.00 794 GLN A C 1
ATOM 5854 O O . GLN A 1 794 ? -47.232 -1.983 45.355 1.00 85.00 794 GLN A O 1
ATOM 5859 N N . TYR A 1 795 ? -46.009 -3.637 44.442 1.00 88.38 795 TYR A N 1
ATOM 5860 C CA . TYR A 1 795 ? -44.715 -3.024 44.657 1.00 88.38 795 TYR A CA 1
ATOM 5861 C C . TYR A 1 795 ? -44.046 -2.806 43.310 1.00 88.38 795 TYR A C 1
ATOM 5863 O O . TYR A 1 795 ? -44.126 -3.659 42.426 1.00 88.38 795 TYR A O 1
ATOM 5871 N N . PHE A 1 796 ? -43.385 -1.663 43.162 1.00 88.50 796 PHE A N 1
ATOM 5872 C CA . PHE A 1 796 ? -42.751 -1.242 41.920 1.00 88.50 796 PHE A CA 1
ATOM 5873 C C . PHE A 1 796 ? -41.267 -0.993 42.148 1.00 88.50 796 PHE A C 1
ATOM 5875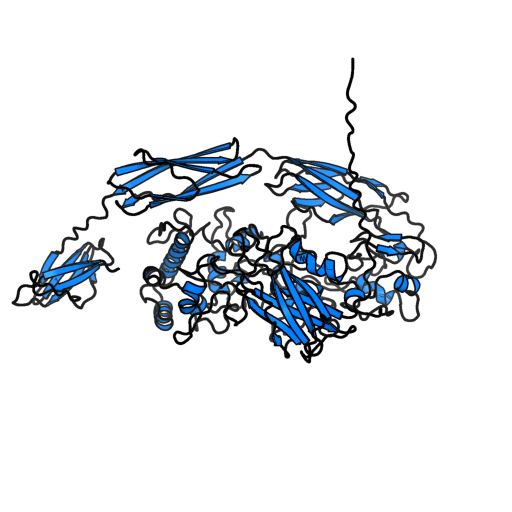 O O . PHE A 1 796 ? -40.869 -0.518 43.213 1.00 88.50 796 PHE A O 1
ATOM 5882 N N . ARG A 1 797 ? -40.452 -1.288 41.136 1.00 86.88 797 ARG A N 1
ATOM 5883 C CA . ARG A 1 797 ? -39.040 -0.897 41.100 1.00 86.88 797 ARG A CA 1
ATOM 5884 C C . ARG A 1 797 ? -38.633 -0.502 39.692 1.00 86.88 797 ARG A C 1
ATOM 5886 O O . ARG A 1 797 ? -39.225 -0.963 38.719 1.00 86.88 797 ARG A O 1
ATOM 5893 N N . LEU A 1 798 ? -37.570 0.284 39.602 1.00 84.56 798 LEU A N 1
ATOM 5894 C CA . LEU A 1 798 ? -36.854 0.489 38.352 1.00 84.56 798 LEU A CA 1
ATOM 5895 C C . LEU A 1 798 ? -35.679 -0.477 38.291 1.00 84.56 798 LEU A C 1
ATOM 5897 O O . LEU A 1 798 ? -34.857 -0.525 39.207 1.00 84.56 798 LEU A O 1
ATOM 5901 N N . ARG A 1 799 ? -35.590 -1.238 37.206 1.00 80.44 799 ARG A N 1
ATOM 5902 C CA . ARG A 1 799 ? -34.414 -2.036 36.875 1.00 80.44 799 ARG A CA 1
ATOM 5903 C C . ARG A 1 799 ? -33.643 -1.300 35.793 1.00 80.44 799 ARG A C 1
ATOM 5905 O O . ARG A 1 799 ? -34.180 -1.071 34.714 1.00 80.44 799 ARG A O 1
ATOM 5912 N N . LYS A 1 800 ? -32.390 -0.936 36.064 1.00 71.56 800 LYS A N 1
ATOM 5913 C CA . LYS A 1 800 ? -31.490 -0.478 35.002 1.00 71.56 800 LYS A CA 1
ATOM 5914 C C . LYS A 1 800 ? -31.292 -1.652 34.044 1.00 71.56 800 LYS A C 1
ATOM 5916 O O . LYS A 1 800 ? -30.991 -2.760 34.500 1.00 71.56 800 LYS A O 1
ATOM 5921 N N . GLY A 1 801 ? -31.548 -1.441 32.757 1.00 60.62 801 GLY A N 1
ATOM 5922 C CA . GLY A 1 801 ? -31.207 -2.428 31.738 1.00 60.62 801 GLY A CA 1
ATOM 5923 C C . GLY A 1 801 ? -29.713 -2.777 31.818 1.00 60.62 801 GLY A C 1
ATOM 5924 O O . GLY A 1 801 ? -28.943 -1.961 32.335 1.00 60.62 801 GLY A O 1
ATOM 5925 N N . PRO A 1 802 ? -29.317 -3.986 31.388 1.00 42.22 802 PRO A N 1
ATOM 5926 C CA . PRO A 1 802 ? -27.906 -4.351 31.297 1.00 42.22 802 PRO A CA 1
ATOM 5927 C C . PRO A 1 802 ? -27.109 -3.380 30.420 1.00 42.22 802 PRO A C 1
ATOM 5929 O O . PRO A 1 802 ? -27.685 -2.847 29.438 1.00 42.22 802 PRO A O 1
#

Radius of gyration: 32.75 Å; chains: 1; bounding box: 121×60×93 Å